Protein AF-0000000080536210 (afdb_homodimer)

Nearest PDB structures (foldseek):
  3mf4-assembly1_A  TM=8.953E-01  e=9.677E-24  Aeromonas salmonicida subsp. salmonicida A449
  3luf-assembly1_A  TM=8.916E-01  e=1.320E-22  Aeromonas salmonicida subsp. salmonicida A449
  3ign-assembly1_A  TM=9.455E-01  e=7.571E-16  Marinobacter nauticus VT8
  7e6g-assembly1_B  TM=8.130E-01  e=1.114E-16  Pseudomonas aeruginosa
  5xge-assembly1_A  TM=9.185E-01  e=2.036E-12  Pseudomonas aeruginosa PAO1

Structure (mmCIF, N/CA/C/O backbone):
data_AF-0000000080536210-model_v1
#
loop_
_entity.id
_entity.type
_entity.pdbx_description
1 polymer 'diguanylate cyclase'
#
loop_
_atom_site.group_PDB
_atom_site.id
_atom_site.type_symbol
_atom_site.label_atom_id
_atom_site.label_alt_id
_atom_site.label_comp_id
_atom_site.label_asym_id
_atom_site.label_entity_id
_atom_site.label_seq_id
_atom_site.pdbx_PDB_ins_code
_atom_site.Cartn_x
_atom_site.Cartn_y
_atom_site.Cartn_z
_atom_site.occupancy
_atom_site.B_iso_or_equiv
_atom_site.auth_seq_id
_atom_site.auth_comp_id
_atom_site.auth_asym_id
_atom_site.auth_atom_id
_atom_site.pdbx_PDB_model_num
ATOM 1 N N . MET A 1 1 ? 12.18 1.247 7.094 1 30.75 1 MET A N 1
ATOM 2 C CA . MET A 1 1 ? 11.32 1.244 5.918 1 30.75 1 MET A CA 1
ATOM 3 C C . MET A 1 1 ? 11.711 0.126 4.957 1 30.75 1 MET A C 1
ATOM 5 O O . MET A 1 1 ? 12.891 -0.049 4.648 1 30.75 1 MET A O 1
ATOM 9 N N . PRO A 1 2 ? 10.875 -0.804 4.914 1 36.28 2 PRO A N 1
ATOM 10 C CA . PRO A 1 2 ? 11.367 -1.884 4.055 1 36.28 2 PRO A CA 1
ATOM 11 C C . PRO A 1 2 ? 11.836 -1.384 2.689 1 36.28 2 PRO A C 1
ATOM 13 O O . PRO A 1 2 ? 11.328 -0.382 2.184 1 36.28 2 PRO A O 1
ATOM 16 N N . VAL A 1 3 ? 13.094 -1.712 2.439 1 38.78 3 VAL A N 1
ATOM 17 C CA . VAL A 1 3 ? 13.633 -1.438 1.111 1 38.78 3 VAL A CA 1
ATOM 18 C C . VAL A 1 3 ? 12.789 -2.146 0.056 1 38.78 3 VAL A C 1
ATOM 20 O O . VAL A 1 3 ? 12.625 -3.369 0.098 1 38.78 3 VAL A O 1
ATOM 23 N N . LEU A 1 4 ? 11.867 -1.455 -0.475 1 41.88 4 LEU A N 1
ATOM 24 C CA . LEU A 1 4 ? 11.102 -2.014 -1.585 1 41.88 4 LEU A CA 1
ATOM 25 C C . LEU A 1 4 ? 12.031 -2.521 -2.684 1 41.88 4 LEU A C 1
ATOM 27 O O . LEU A 1 4 ? 13.016 -1.861 -3.021 1 41.88 4 LEU A O 1
ATOM 31 N N . PRO A 1 5 ? 11.93 -3.729 -2.92 1 39.69 5 PRO A N 1
ATOM 32 C CA . PRO A 1 5 ? 12.773 -4.199 -4.02 1 39.69 5 PRO A CA 1
ATOM 33 C C . PRO A 1 5 ? 12.594 -3.383 -5.297 1 39.69 5 PRO A C 1
ATOM 35 O O . PRO A 1 5 ? 11.523 -2.814 -5.523 1 39.69 5 PRO A O 1
ATOM 38 N N . GLN A 1 6 ? 13.703 -3.045 -5.867 1 34.53 6 GLN A N 1
ATOM 39 C CA . GLN A 1 6 ? 13.789 -2.279 -7.105 1 34.53 6 GLN A CA 1
ATOM 40 C C . GLN A 1 6 ? 13.094 -3.006 -8.25 1 34.53 6 GLN A C 1
ATOM 42 O O . GLN A 1 6 ? 13.43 -4.148 -8.57 1 34.53 6 GLN A O 1
ATOM 47 N N . ALA A 1 7 ? 11.836 -2.729 -8.492 1 37.06 7 ALA A N 1
ATOM 48 C CA . ALA A 1 7 ? 11.25 -3.197 -9.742 1 37.06 7 ALA A CA 1
ATOM 49 C C . ALA A 1 7 ? 12.102 -2.783 -10.938 1 37.06 7 ALA A C 1
ATOM 51 O O . ALA A 1 7 ? 12.469 -1.615 -11.07 1 37.06 7 ALA A O 1
ATOM 52 N N . ALA A 1 8 ? 12.602 -3.746 -11.711 1 32.53 8 ALA A N 1
ATOM 53 C CA . ALA A 1 8 ? 13.344 -3.51 -12.945 1 32.53 8 ALA A CA 1
ATOM 54 C C . ALA A 1 8 ? 12.469 -2.828 -13.992 1 32.53 8 ALA A C 1
ATOM 56 O O . ALA A 1 8 ? 11.539 -3.439 -14.531 1 32.53 8 ALA A O 1
ATOM 57 N N . VAL A 1 9 ? 12.133 -1.512 -13.953 1 31.86 9 VAL A N 1
ATOM 58 C CA . VAL A 1 9 ? 11.43 -0.901 -15.078 1 31.86 9 VAL A CA 1
ATOM 59 C C . VAL A 1 9 ? 12.328 -0.886 -16.312 1 31.86 9 VAL A C 1
ATOM 61 O O . VAL A 1 9 ? 13.453 -0.379 -16.266 1 31.86 9 VAL A O 1
ATOM 64 N N . ASP A 1 10 ? 12.078 -1.652 -17.281 1 32.47 10 ASP A N 1
ATOM 65 C CA . ASP A 1 10 ? 12.742 -1.778 -18.578 1 32.47 10 ASP A CA 1
ATOM 66 C C . ASP A 1 10 ? 12.633 -0.483 -19.375 1 32.47 10 ASP A C 1
ATOM 68 O O . ASP A 1 10 ? 12.734 -0.497 -20.609 1 32.47 10 ASP A O 1
ATOM 72 N N . GLY A 1 11 ? 12.078 0.669 -18.953 1 33.56 11 GLY A N 1
ATOM 73 C CA . GLY A 1 11 ? 11.898 1.604 -20.047 1 33.56 11 GLY A CA 1
ATOM 74 C C . GLY A 1 11 ? 13.172 1.875 -20.828 1 33.56 11 GLY A C 1
ATOM 75 O O . GLY A 1 11 ? 14.266 1.519 -20.375 1 33.56 11 GLY A O 1
ATOM 76 N N . ASP A 1 12 ? 13.086 2.621 -22.094 1 37.47 12 ASP A N 1
ATOM 77 C CA . ASP A 1 12 ? 14.047 3.104 -23.094 1 37.47 12 ASP A CA 1
ATOM 78 C C . ASP A 1 12 ? 15.297 3.662 -22.406 1 37.47 12 ASP A C 1
ATOM 80 O O . ASP A 1 12 ? 15.219 4.215 -21.312 1 37.47 12 ASP A O 1
ATOM 84 N N . LEU A 1 13 ? 16.531 3.379 -23 1 39.75 13 LEU A N 1
ATOM 85 C CA . LEU A 1 13 ? 17.953 3.668 -22.797 1 39.75 13 LEU A CA 1
ATOM 86 C C . LEU A 1 13 ? 18.172 5.16 -22.562 1 39.75 13 LEU A C 1
ATOM 88 O O . LEU A 1 13 ? 18.469 5.895 -23.5 1 39.75 13 LEU A O 1
ATOM 92 N N . ALA A 1 14 ? 17.312 5.984 -22.141 1 43.41 14 ALA A N 1
ATOM 93 C CA . ALA A 1 14 ? 17.828 7.305 -21.781 1 43.41 14 ALA A CA 1
ATOM 94 C C . ALA A 1 14 ? 19.172 7.195 -21.047 1 43.41 14 ALA A C 1
ATOM 96 O O . ALA A 1 14 ? 19.484 6.141 -20.5 1 43.41 14 ALA A O 1
ATOM 97 N N . ASP A 1 15 ? 20.078 8.109 -21.375 1 54.59 15 ASP A N 1
ATOM 98 C CA . ASP A 1 15 ? 21.391 8.242 -20.734 1 54.59 15 ASP A CA 1
ATOM 99 C C . ASP A 1 15 ? 21.312 7.934 -19.25 1 54.59 15 ASP A C 1
ATOM 101 O O . ASP A 1 15 ? 20.422 8.414 -18.547 1 54.59 15 ASP A O 1
ATOM 105 N N . PRO A 1 16 ? 21.875 6.836 -18.938 1 69.19 16 PRO A N 1
ATOM 106 C CA . PRO A 1 16 ? 21.859 6.43 -17.531 1 69.19 16 PRO A CA 1
ATOM 107 C C . PRO A 1 16 ? 22.094 7.598 -16.578 1 69.19 16 PRO A C 1
ATOM 109 O O . PRO A 1 16 ? 22.969 8.438 -16.828 1 69.19 16 PRO A O 1
ATOM 112 N N . LEU A 1 17 ? 21.156 8 -15.805 1 78.31 17 LEU A N 1
ATOM 113 C CA . LEU A 1 17 ? 21.297 9.039 -14.789 1 78.31 17 LEU A CA 1
ATOM 114 C C . LEU A 1 17 ? 22.562 8.828 -13.969 1 78.31 17 LEU A C 1
ATOM 116 O O . LEU A 1 17 ? 22.984 7.691 -13.75 1 78.31 17 LEU A O 1
ATOM 120 N N . PRO A 1 18 ? 23.297 10.023 -13.75 1 84.62 18 PRO A N 1
ATOM 121 C CA . PRO A 1 18 ? 24.469 9.891 -12.875 1 84.62 18 PRO A CA 1
ATOM 122 C C . PRO A 1 18 ? 24.156 9.109 -11.602 1 84.62 18 PRO A C 1
ATOM 124 O O . PRO A 1 18 ? 23.078 9.258 -11.023 1 84.62 18 PRO A O 1
ATOM 127 N N . GLN A 1 19 ? 25.078 8.266 -11.211 1 87.88 19 GLN A N 1
ATOM 128 C CA . GLN A 1 19 ? 24.781 7.359 -10.109 1 87.88 19 GLN A CA 1
ATOM 129 C C . GLN A 1 19 ? 25.828 7.484 -9 1 87.88 19 GLN A C 1
ATOM 131 O O . GLN A 1 19 ? 25.688 6.879 -7.938 1 87.88 19 GLN A O 1
ATOM 136 N N . ARG A 1 20 ? 26.797 8.391 -9.156 1 92.88 20 ARG A N 1
ATOM 137 C CA . ARG A 1 20 ? 27.906 8.414 -8.211 1 92.88 20 ARG A CA 1
ATOM 138 C C . ARG A 1 20 ? 27.625 9.352 -7.043 1 92.88 20 ARG A C 1
ATOM 140 O O . ARG A 1 20 ? 27.062 10.438 -7.234 1 92.88 20 ARG A O 1
ATOM 147 N N . ILE A 1 21 ? 28.094 8.945 -5.844 1 95.94 21 ILE A N 1
ATOM 148 C CA . ILE A 1 21 ? 27.922 9.711 -4.617 1 95.94 21 ILE A CA 1
ATOM 149 C C . ILE A 1 21 ? 29.281 10.07 -4.035 1 95.94 21 ILE A C 1
ATOM 151 O O . ILE A 1 21 ? 30.156 9.211 -3.93 1 95.94 21 ILE A O 1
ATOM 155 N N . LEU A 1 22 ? 29.5 11.312 -3.762 1 96.25 22 LEU A N 1
ATOM 156 C CA . LEU A 1 22 ? 30.719 11.758 -3.115 1 96.25 22 LEU A CA 1
ATOM 157 C C . LEU A 1 22 ? 30.531 11.906 -1.61 1 96.25 22 LEU A C 1
ATOM 159 O O . LEU A 1 22 ? 29.656 12.656 -1.164 1 96.25 22 LEU A O 1
ATOM 163 N N . LEU A 1 23 ? 31.219 11.117 -0.875 1 96.69 23 LEU A N 1
ATOM 164 C CA . LEU A 1 23 ? 31.188 11.18 0.583 1 96.69 23 LEU A CA 1
ATOM 165 C C . LEU A 1 23 ? 32.469 11.844 1.12 1 96.69 23 LEU A C 1
ATOM 167 O O . LEU A 1 23 ? 33.562 11.297 0.994 1 96.69 23 LEU A O 1
ATOM 171 N N . VAL A 1 24 ? 32.25 13.055 1.719 1 95.31 24 VAL A N 1
ATOM 172 C CA . VAL A 1 24 ? 33.406 13.844 2.191 1 95.31 24 VAL A CA 1
ATOM 173 C C . VAL A 1 24 ? 33.375 13.922 3.717 1 95.31 24 VAL A C 1
ATOM 175 O O . VAL A 1 24 ? 32.594 14.695 4.289 1 95.31 24 VAL A O 1
ATOM 178 N N . GLU A 1 25 ? 34.188 13.203 4.328 1 91.25 25 GLU A N 1
ATOM 179 C CA . GLU A 1 25 ? 34.219 13.102 5.785 1 91.25 25 GLU A CA 1
ATOM 180 C C . GLU A 1 25 ? 35.562 12.562 6.273 1 91.25 25 GLU A C 1
ATOM 182 O O . GLU A 1 25 ? 36.219 11.773 5.582 1 91.25 25 GLU A O 1
ATOM 187 N N . ASN A 1 26 ? 35.906 13 7.496 1 86.75 26 ASN A N 1
ATOM 188 C CA . ASN A 1 26 ? 37.219 12.664 8.016 1 86.75 26 ASN A CA 1
ATOM 189 C C . ASN A 1 26 ? 37.219 11.344 8.766 1 86.75 26 ASN A C 1
ATOM 191 O O . ASN A 1 26 ? 38.25 10.688 8.898 1 86.75 26 ASN A O 1
ATOM 195 N N . SER A 1 27 ? 36.125 10.961 9.289 1 87.38 27 SER A N 1
ATOM 196 C CA . SER A 1 27 ? 36.062 9.734 10.086 1 87.38 27 SER A CA 1
ATOM 197 C C . SER A 1 27 ? 36.062 8.5 9.188 1 87.38 27 SER A C 1
ATOM 199 O O . SER A 1 27 ? 35.031 8.219 8.531 1 87.38 27 SER A O 1
ATOM 201 N N . ARG A 1 28 ? 37.125 7.738 9.211 1 89.12 28 ARG A N 1
ATOM 202 C CA . ARG A 1 28 ? 37.219 6.539 8.391 1 89.12 28 ARG A CA 1
ATOM 203 C C . ARG A 1 28 ? 36.188 5.5 8.789 1 89.12 28 ARG A C 1
ATOM 205 O O . ARG A 1 28 ? 35.625 4.82 7.93 1 89.12 28 ARG A O 1
ATOM 212 N N . ALA A 1 29 ? 35.969 5.484 10.062 1 90.06 29 ALA A N 1
ATOM 213 C CA . ALA A 1 29 ? 35 4.52 10.547 1 90.06 29 ALA A CA 1
ATOM 214 C C . ALA A 1 29 ? 33.594 4.832 10 1 90.06 29 ALA A C 1
ATOM 216 O O . ALA A 1 29 ? 32.906 3.938 9.508 1 90.06 29 ALA A O 1
ATOM 217 N N . PHE A 1 30 ? 33.281 6.078 10.039 1 91.94 30 PHE A N 1
ATOM 218 C CA . PHE A 1 30 ? 31.969 6.496 9.578 1 91.94 30 PHE A CA 1
ATOM 219 C C . PHE A 1 30 ? 31.844 6.32 8.07 1 91.94 30 PHE A C 1
ATOM 221 O O . PHE A 1 30 ? 30.844 5.789 7.586 1 91.94 30 PHE A O 1
ATOM 228 N N . THR A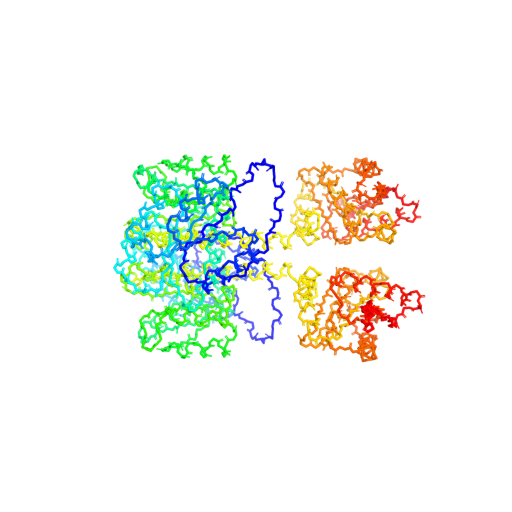 1 31 ? 32.875 6.73 7.309 1 93.38 31 THR A N 1
ATOM 229 C CA . THR A 1 31 ? 32.812 6.66 5.855 1 93.38 31 THR A CA 1
ATOM 230 C C . THR A 1 31 ? 32.75 5.211 5.383 1 93.38 31 THR A C 1
ATOM 232 O O . THR A 1 31 ? 32.031 4.887 4.434 1 93.38 31 THR A O 1
ATOM 235 N N . GLY A 1 32 ? 33.438 4.406 6.016 1 94.5 32 GLY A N 1
ATOM 236 C CA . GLY A 1 32 ? 33.406 2.994 5.668 1 94.5 32 GLY A CA 1
ATOM 237 C C . GLY A 1 32 ? 32.031 2.371 5.883 1 94.5 32 GLY A C 1
ATOM 238 O O . GLY A 1 32 ? 31.516 1.677 5.004 1 94.5 32 GLY A O 1
ATOM 239 N N . MET A 1 33 ? 31.5 2.666 7.035 1 93.94 33 MET A N 1
ATOM 240 C CA . MET A 1 33 ? 30.203 2.121 7.387 1 93.94 33 MET A CA 1
ATOM 241 C C . MET A 1 33 ? 29.125 2.609 6.418 1 93.94 33 MET A C 1
ATOM 243 O O . MET A 1 33 ? 28.312 1.818 5.926 1 93.94 33 MET A O 1
ATOM 247 N N . LEU A 1 34 ? 29.141 3.881 6.148 1 94.75 34 LEU A N 1
ATOM 248 C CA . LEU A 1 34 ? 28.125 4.473 5.293 1 94.75 34 LEU A CA 1
ATOM 249 C C . LEU A 1 34 ? 28.281 3.996 3.852 1 94.75 34 LEU A C 1
ATOM 251 O O . LEU A 1 34 ? 27.281 3.672 3.189 1 94.75 34 LEU A O 1
ATOM 255 N N . ARG A 1 35 ? 29.5 3.922 3.357 1 96.12 35 ARG A N 1
ATOM 256 C CA . ARG A 1 35 ? 29.75 3.412 2.014 1 96.12 35 ARG A CA 1
ATOM 257 C C . ARG A 1 35 ? 29.234 1.984 1.862 1 96.12 35 ARG A C 1
ATOM 259 O O . ARG A 1 35 ? 28.516 1.674 0.904 1 96.12 35 ARG A O 1
ATOM 266 N N . GLU A 1 36 ? 29.547 1.181 2.771 1 95.5 36 GLU A N 1
ATOM 267 C CA . GLU A 1 36 ? 29.125 -0.216 2.723 1 95.5 36 GLU A CA 1
ATOM 268 C C . GLU A 1 36 ? 27.609 -0.333 2.725 1 95.5 36 GLU A C 1
ATOM 270 O O . GLU A 1 36 ? 27.047 -1.103 1.947 1 95.5 36 GLU A O 1
ATOM 275 N N . ALA A 1 37 ? 27 0.448 3.574 1 94.12 37 ALA A N 1
ATOM 276 C CA . ALA A 1 37 ? 25.547 0.406 3.682 1 94.12 37 ALA A CA 1
ATOM 277 C C . ALA A 1 37 ? 24.891 0.831 2.373 1 94.12 37 ALA A C 1
ATOM 279 O O . ALA A 1 37 ? 23.984 0.16 1.883 1 94.12 37 ALA A O 1
ATOM 280 N N . ILE A 1 38 ? 25.391 1.858 1.751 1 95.44 38 ILE A N 1
ATOM 281 C CA . ILE A 1 38 ? 24.797 2.4 0.53 1 95.44 38 ILE A CA 1
ATOM 282 C C . ILE A 1 38 ? 25.062 1.446 -0.633 1 95.44 38 ILE A C 1
ATOM 284 O O . ILE A 1 38 ? 24.141 1.113 -1.386 1 95.44 38 ILE A O 1
ATOM 288 N N . GLU A 1 39 ? 26.25 0.958 -0.745 1 94.44 39 GLU A N 1
ATOM 289 C CA . GLU A 1 39 ? 26.594 0.089 -1.864 1 94.44 39 GLU A CA 1
ATOM 290 C C . GLU A 1 39 ? 25.891 -1.261 -1.758 1 94.44 39 GLU A C 1
ATOM 292 O O . GLU A 1 39 ? 25.453 -1.82 -2.766 1 94.44 39 GLU A O 1
ATOM 297 N N . GLN A 1 40 ? 25.781 -1.729 -0.633 1 90.12 40 GLN A N 1
ATOM 298 C CA . GLN A 1 40 ? 25.141 -3.027 -0.439 1 90.12 40 GLN A CA 1
ATOM 299 C C . GLN A 1 40 ? 23.641 -2.938 -0.654 1 90.12 40 GLN A C 1
ATOM 301 O O . GLN A 1 40 ? 23.047 -3.795 -1.314 1 90.12 40 GLN A O 1
ATOM 306 N N . ARG A 1 41 ? 23.062 -1.912 -0.187 1 89.19 41 ARG A N 1
ATOM 307 C CA . ARG A 1 41 ? 21.594 -1.837 -0.182 1 89.19 41 ARG A CA 1
ATOM 308 C C . ARG A 1 41 ? 21.078 -1.173 -1.453 1 89.19 41 ARG A C 1
ATOM 310 O O . ARG A 1 41 ? 19.984 -1.485 -1.92 1 89.19 41 ARG A O 1
ATOM 317 N N . LEU A 1 42 ? 21.781 -0.269 -2.002 1 92.12 42 LEU A N 1
ATOM 318 C CA . LEU A 1 42 ? 21.281 0.524 -3.113 1 92.12 42 LEU A CA 1
ATOM 319 C C . LEU A 1 42 ? 22.062 0.248 -4.387 1 92.12 42 LEU A C 1
ATOM 321 O O . LEU A 1 42 ? 21.672 0.675 -5.477 1 92.12 42 LEU A O 1
ATOM 325 N N . GLU A 1 43 ? 23.188 -0.396 -4.25 1 91.31 43 GLU A N 1
ATOM 326 C CA . GLU A 1 43 ? 24.047 -0.683 -5.395 1 91.31 43 GLU A CA 1
ATOM 327 C C . GLU A 1 43 ? 24.469 0.6 -6.105 1 91.31 43 GLU A C 1
ATOM 329 O O . GLU A 1 43 ? 24.438 0.666 -7.34 1 91.31 43 GLU A O 1
ATOM 334 N N . LEU A 1 44 ? 24.719 1.639 -5.379 1 93.06 44 LEU A N 1
ATOM 335 C CA . LEU A 1 44 ? 25.234 2.9 -5.891 1 93.06 44 LEU A CA 1
ATOM 336 C C . LEU A 1 44 ? 26.688 3.092 -5.484 1 93.06 44 LEU A C 1
ATOM 338 O O . LEU A 1 44 ? 27.062 2.836 -4.336 1 93.06 44 LEU A O 1
ATOM 342 N N . PRO A 1 45 ? 27.453 3.475 -6.434 1 94 45 PRO A N 1
ATOM 343 C CA . PRO A 1 45 ? 28.859 3.658 -6.098 1 94 45 PRO A CA 1
ATOM 344 C C . PRO A 1 45 ? 29.109 4.879 -5.211 1 94 45 PRO A C 1
ATOM 346 O O . PRO A 1 45 ? 28.547 5.949 -5.457 1 94 45 PRO A O 1
ATOM 349 N N . VAL A 1 46 ? 29.953 4.727 -4.176 1 96.44 46 VAL A N 1
ATOM 350 C CA . VAL A 1 46 ? 30.312 5.805 -3.262 1 96.44 46 VAL A CA 1
ATOM 351 C C . VAL A 1 46 ? 31.812 6.051 -3.316 1 96.44 46 VAL A C 1
ATOM 353 O O . VAL A 1 46 ? 32.625 5.125 -3.133 1 96.44 46 VAL A O 1
ATOM 356 N N . VAL A 1 47 ? 32.156 7.273 -3.643 1 95.88 47 VAL A N 1
ATOM 357 C CA . VAL A 1 47 ? 33.562 7.676 -3.643 1 95.88 47 VAL A CA 1
ATOM 358 C C . VAL A 1 47 ? 33.875 8.523 -2.41 1 95.88 47 VAL A C 1
ATOM 360 O O . VAL A 1 47 ? 33.125 9.453 -2.096 1 95.88 47 VAL A O 1
ATOM 363 N N . ILE A 1 48 ? 34.938 8.227 -1.782 1 96.25 48 ILE A N 1
ATOM 364 C CA . ILE A 1 48 ? 35.219 8.875 -0.51 1 96.25 48 ILE A CA 1
ATOM 365 C C . ILE A 1 48 ? 36.344 9.898 -0.702 1 96.25 48 ILE A C 1
ATOM 367 O O . ILE A 1 48 ? 37.312 9.633 -1.411 1 96.25 48 ILE A O 1
ATOM 371 N N . ALA A 1 49 ? 36.156 11.039 -0.123 1 95.31 49 ALA A N 1
ATOM 372 C CA . ALA A 1 49 ? 37.188 12.047 0.039 1 95.31 49 ALA A CA 1
ATOM 373 C C . ALA A 1 49 ? 37.312 12.484 1.497 1 95.31 49 ALA A C 1
ATOM 375 O O . ALA A 1 49 ? 36.312 12.508 2.23 1 95.31 49 ALA A O 1
ATOM 376 N N . SER A 1 50 ? 38.5 12.852 1.91 1 92.5 50 SER A N 1
ATOM 377 C CA . SER A 1 50 ? 38.688 13.234 3.303 1 92.5 50 SER A CA 1
ATOM 378 C C . SER A 1 50 ? 38.875 14.742 3.443 1 92.5 50 SER A C 1
ATOM 380 O O . SER A 1 50 ? 38.781 15.289 4.547 1 92.5 50 SER A O 1
ATOM 382 N N . THR A 1 51 ? 39.219 15.367 2.291 1 92.25 51 THR A N 1
ATOM 383 C CA . THR A 1 51 ? 39.438 16.812 2.301 1 92.25 51 THR A CA 1
ATOM 384 C C . THR A 1 51 ? 38.719 17.484 1.147 1 92.25 51 THR A C 1
ATOM 386 O O . THR A 1 51 ? 38.25 16.812 0.214 1 92.25 51 THR A O 1
ATOM 389 N N . LEU A 1 52 ? 38.562 18.797 1.253 1 92.81 52 LEU A N 1
ATOM 390 C CA . LEU A 1 52 ? 37.938 19.562 0.175 1 92.81 52 LEU A CA 1
ATOM 391 C C . LEU A 1 52 ? 38.781 19.5 -1.09 1 92.81 52 LEU A C 1
ATOM 393 O O . LEU A 1 52 ? 38.25 19.469 -2.201 1 92.81 52 LEU A O 1
ATOM 397 N N . ALA A 1 53 ? 40.062 19.531 -0.838 1 93.31 53 ALA A N 1
ATOM 398 C CA . ALA A 1 53 ? 40.969 19.453 -1.969 1 93.31 53 ALA A CA 1
ATOM 399 C C . ALA A 1 53 ? 40.812 18.156 -2.742 1 93.31 53 ALA A C 1
ATOM 401 O O . ALA A 1 53 ? 40.781 18.156 -3.977 1 93.31 53 ALA A O 1
ATOM 402 N N . GLU A 1 54 ? 40.688 17.141 -2.059 1 94 54 GLU A N 1
ATOM 403 C CA . GLU A 1 54 ? 40.438 15.844 -2.691 1 94 54 GLU A CA 1
ATOM 404 C C . GLU A 1 54 ? 39.094 15.812 -3.418 1 94 54 GLU A C 1
ATOM 406 O O . GLU A 1 54 ? 39 15.281 -4.52 1 94 54 GLU A O 1
ATOM 411 N N . ALA A 1 55 ? 38.094 16.344 -2.719 1 94.31 55 ALA A N 1
ATOM 412 C CA . ALA A 1 55 ? 36.781 16.422 -3.33 1 94.31 55 ALA A CA 1
ATOM 413 C C . ALA A 1 55 ? 36.812 17.219 -4.633 1 94.31 55 ALA A C 1
ATOM 415 O O . ALA A 1 55 ? 36.219 16.828 -5.629 1 94.31 55 ALA A O 1
ATOM 416 N N . ASP A 1 56 ? 37.594 18.281 -4.559 1 93.62 56 ASP A N 1
ATOM 417 C CA . ASP A 1 56 ? 37.719 19.125 -5.742 1 93.62 56 ASP A CA 1
ATOM 418 C C . ASP A 1 56 ? 38.344 18.359 -6.902 1 93.62 56 ASP A C 1
ATOM 420 O O . ASP A 1 56 ? 37.906 18.484 -8.047 1 93.62 56 ASP A O 1
ATOM 424 N N . ARG A 1 57 ? 39.344 17.625 -6.652 1 93.88 57 ARG A N 1
ATOM 425 C CA . ARG A 1 57 ? 40 16.812 -7.664 1 93.88 57 ARG A CA 1
ATOM 426 C C . ARG A 1 57 ? 39.062 15.789 -8.266 1 93.88 57 ARG A C 1
ATOM 428 O O . ARG A 1 57 ? 38.969 15.641 -9.484 1 93.88 57 ARG A O 1
ATOM 435 N N . LEU A 1 58 ? 38.375 15.109 -7.453 1 93.44 58 LEU A N 1
ATOM 436 C CA . LEU A 1 58 ? 37.438 14.07 -7.895 1 93.44 58 LEU A CA 1
ATOM 437 C C . LEU A 1 58 ? 36.312 14.664 -8.742 1 93.44 58 LEU A C 1
ATOM 439 O O . LEU A 1 58 ? 35.969 14.102 -9.781 1 93.44 58 LEU A O 1
ATOM 443 N N . LEU A 1 59 ? 35.781 15.773 -8.305 1 92.31 59 LEU A N 1
ATOM 444 C CA . LEU A 1 59 ? 34.688 16.406 -9.008 1 92.31 59 LEU A CA 1
ATOM 445 C C . LEU A 1 59 ? 35.125 16.938 -10.367 1 92.31 59 LEU A C 1
ATOM 447 O O . LEU A 1 59 ? 34.344 16.969 -11.312 1 92.31 59 LEU A O 1
ATOM 451 N N . SER A 1 60 ? 36.344 17.391 -10.406 1 90 60 SER A N 1
ATOM 452 C CA . SER A 1 60 ? 36.875 17.938 -11.641 1 90 60 SER A CA 1
ATOM 453 C C . SER A 1 60 ? 37.094 16.859 -12.688 1 90 60 SER A C 1
ATOM 455 O O . SER A 1 60 ? 37.125 17.141 -13.891 1 90 60 SER A O 1
ATOM 457 N N . GLU A 1 61 ? 37.375 15.633 -12.281 1 87.19 61 GLU A N 1
ATOM 458 C CA . GLU A 1 61 ? 37.562 14.516 -13.195 1 87.19 61 GLU A CA 1
ATOM 459 C C . GLU A 1 61 ? 36.25 14.117 -13.867 1 87.19 61 GLU A C 1
ATOM 461 O O . GLU A 1 61 ? 36.25 13.375 -14.852 1 87.19 61 GLU A O 1
ATOM 466 N N . GLY A 1 62 ? 35.281 14.609 -13.492 1 77.62 62 GLY A N 1
ATOM 467 C CA . GLY A 1 62 ? 33.969 14.266 -14.062 1 77.62 62 GLY A CA 1
ATOM 468 C C . GLY A 1 62 ? 33.469 12.914 -13.609 1 77.62 62 GLY A C 1
ATOM 469 O O . GLY A 1 62 ? 34.062 12.273 -12.742 1 77.62 62 GLY A O 1
ATOM 470 N N . GLY A 1 63 ? 32.25 12.352 -13.969 1 73.75 63 GLY A N 1
ATOM 471 C CA . GLY A 1 63 ? 31.859 10.984 -13.672 1 73.75 63 GLY A CA 1
ATOM 472 C C . GLY A 1 63 ? 30.391 10.852 -13.312 1 73.75 63 GLY A C 1
ATOM 473 O O . GLY A 1 63 ? 29.938 9.789 -12.891 1 73.75 63 GLY A O 1
ATOM 474 N N . GLY A 1 64 ? 29.656 11.914 -13.5 1 85.19 64 GLY A N 1
ATOM 475 C CA . GLY A 1 64 ? 28.219 11.719 -13.336 1 85.19 64 GLY A CA 1
ATOM 476 C C . GLY A 1 64 ? 27.781 11.703 -11.875 1 85.19 64 GLY A C 1
ATOM 477 O O . GLY A 1 64 ? 27.141 10.75 -11.43 1 85.19 64 GLY A O 1
ATOM 478 N N . TRP A 1 65 ? 28.062 12.773 -11.133 1 89.94 65 TRP A N 1
ATOM 479 C CA . TRP A 1 65 ? 27.734 12.891 -9.719 1 89.94 65 TRP A CA 1
ATOM 480 C C . TRP A 1 65 ? 26.281 13.32 -9.531 1 89.94 65 TRP A C 1
ATOM 482 O O . TRP A 1 65 ? 25.781 14.203 -10.234 1 89.94 65 TRP A O 1
ATOM 492 N N . PHE A 1 66 ? 25.594 12.633 -8.586 1 88.5 66 PHE A N 1
ATOM 493 C CA . PHE A 1 66 ? 24.25 13.172 -8.391 1 88.5 66 PHE A CA 1
ATOM 494 C C . PHE A 1 66 ? 24.062 13.68 -6.965 1 88.5 66 PHE A C 1
ATOM 496 O O . PHE A 1 66 ? 23.141 14.445 -6.684 1 88.5 66 PHE A O 1
ATOM 503 N N . LEU A 1 67 ? 25.047 13.258 -6.023 1 94.12 67 LEU A N 1
ATOM 504 C CA . LEU A 1 67 ? 24.812 13.656 -4.637 1 94.12 67 LEU A CA 1
ATOM 505 C C . LEU A 1 67 ? 26.125 13.758 -3.877 1 94.12 67 LEU A C 1
ATOM 507 O O . LEU A 1 67 ? 27.047 12.969 -4.113 1 94.12 67 LEU A O 1
ATOM 511 N N . VAL A 1 68 ? 26.188 14.703 -2.971 1 95.06 68 VAL A N 1
ATOM 512 C CA . VAL A 1 68 ? 27.328 14.852 -2.062 1 95.06 68 VAL A CA 1
ATOM 513 C C . VAL A 1 68 ? 26.859 14.703 -0.619 1 95.06 68 VAL A C 1
ATOM 515 O O . VAL A 1 68 ? 25.875 15.32 -0.211 1 95.06 68 VAL A O 1
ATOM 518 N N . LEU A 1 69 ? 27.469 13.844 0.126 1 95.5 69 LEU A N 1
ATOM 519 C CA . LEU A 1 69 ? 27.359 13.75 1.577 1 95.5 69 LEU A CA 1
ATOM 520 C C . LEU A 1 69 ? 28.609 14.273 2.254 1 95.5 69 LEU A C 1
ATOM 522 O O . LEU A 1 69 ? 29.703 13.727 2.057 1 95.5 69 LEU A O 1
ATOM 526 N N . THR A 1 70 ? 28.484 15.344 3.01 1 94.12 70 THR A N 1
ATOM 527 C CA . THR A 1 70 ? 29.703 15.953 3.5 1 94.12 70 THR A CA 1
ATOM 528 C C . THR A 1 70 ? 29.594 16.297 4.984 1 94.12 70 THR A C 1
ATOM 530 O O . THR A 1 70 ? 28.516 16.672 5.457 1 94.12 70 THR A O 1
ATOM 533 N N . GLY A 1 71 ? 30.656 16.109 5.621 1 90.75 71 GLY A N 1
ATOM 534 C CA . GLY A 1 71 ? 30.781 16.703 6.945 1 90.75 71 GLY A CA 1
ATOM 535 C C . GLY A 1 71 ? 30.953 18.219 6.914 1 90.75 71 GLY A C 1
ATOM 536 O O . GLY A 1 71 ? 31.203 18.797 5.855 1 90.75 71 GLY A O 1
ATOM 537 N N . LEU A 1 72 ? 30.797 18.844 8.094 1 86.69 72 LEU A N 1
ATOM 538 C CA . LEU A 1 72 ? 30.906 20.297 8.164 1 86.69 72 LEU A CA 1
ATOM 539 C C . LEU A 1 72 ? 32.312 20.719 8.562 1 86.69 72 LEU A C 1
ATOM 541 O O . LEU A 1 72 ? 32.75 21.844 8.281 1 86.69 72 LEU A O 1
ATOM 545 N N . VAL A 1 73 ? 32.906 19.875 9.281 1 84.62 73 VAL A N 1
ATOM 546 C CA . VAL A 1 73 ? 34.281 20.156 9.703 1 84.62 73 VAL A CA 1
ATOM 547 C C . VAL A 1 73 ? 35.25 19.141 9.086 1 84.62 73 VAL A C 1
ATOM 549 O O . VAL A 1 73 ? 35.188 17.953 9.422 1 84.62 73 VAL A O 1
ATOM 552 N N . LEU A 1 74 ? 36.062 19.688 8.25 1 88.25 74 LEU A N 1
ATOM 553 C CA . LEU A 1 74 ? 37.094 18.875 7.594 1 88.25 74 LEU A CA 1
ATOM 554 C C . LEU A 1 74 ? 38.469 19.391 7.926 1 88.25 74 LEU A C 1
ATOM 556 O O . LEU A 1 74 ? 38.625 20.438 8.555 1 88.25 74 LEU A O 1
ATOM 560 N N . ALA A 1 75 ? 39.5 18.594 7.609 1 83.94 75 ALA A N 1
ATOM 561 C CA . ALA A 1 75 ? 40.875 18.984 7.906 1 83.94 75 ALA A CA 1
ATOM 562 C C . ALA A 1 75 ? 41.219 20.297 7.23 1 83.94 75 ALA A C 1
ATOM 564 O O . ALA A 1 75 ? 42.031 21.078 7.766 1 83.94 75 ALA A O 1
ATOM 565 N N . ASP A 1 76 ? 40.719 20.578 6.047 1 87.5 76 ASP A N 1
ATOM 566 C CA . ASP A 1 76 ? 41.094 21.75 5.273 1 87.5 76 ASP A CA 1
ATOM 567 C C . ASP A 1 76 ? 39.906 22.688 5.059 1 87.5 76 ASP A C 1
ATOM 569 O O . ASP A 1 76 ? 39.875 23.469 4.113 1 87.5 76 ASP A O 1
ATOM 573 N N . GLY A 1 77 ? 38.875 22.547 5.828 1 81.06 77 GLY A N 1
ATOM 574 C CA . GLY A 1 77 ? 37.719 23.406 5.621 1 81.06 77 GLY A CA 1
ATOM 575 C C . GLY A 1 77 ? 36.812 23.484 6.832 1 81.06 77 GLY A C 1
ATOM 576 O O . GLY A 1 77 ? 36.562 22.484 7.508 1 81.06 77 GLY A O 1
ATOM 577 N N . ASP A 1 78 ? 36.438 24.766 7.09 1 83.12 78 ASP A N 1
ATOM 578 C CA . ASP A 1 78 ? 35.438 24.938 8.156 1 83.12 78 ASP A CA 1
ATOM 579 C C . ASP A 1 78 ? 34.031 24.906 7.598 1 83.12 78 ASP A C 1
ATOM 581 O O . ASP A 1 78 ? 33.812 24.688 6.398 1 83.12 78 ASP A O 1
ATOM 585 N N . ARG A 1 79 ? 33.094 25.078 8.445 1 79.94 79 ARG A N 1
ATOM 586 C CA . ARG A 1 79 ? 31.672 24.875 8.156 1 79.94 79 ARG A CA 1
ATOM 587 C C . ARG A 1 79 ? 31.25 25.688 6.945 1 79.94 79 ARG A C 1
ATOM 589 O O . ARG A 1 79 ? 30.688 25.156 5.988 1 79.94 79 ARG A O 1
ATOM 596 N N . ASP A 1 80 ? 31.562 26.938 6.941 1 82.06 80 ASP A N 1
ATOM 597 C CA . ASP A 1 80 ? 31.094 27.844 5.887 1 82.06 80 ASP A CA 1
ATOM 598 C C . ASP A 1 80 ? 31.797 27.531 4.562 1 82.06 80 ASP A C 1
ATOM 600 O O . ASP A 1 80 ? 31.172 27.547 3.504 1 82.06 80 ASP A O 1
ATOM 604 N N . ALA A 1 81 ? 33.031 27.203 4.699 1 86.38 81 ALA A N 1
ATOM 605 C CA . ALA A 1 81 ? 33.812 26.922 3.504 1 86.38 81 ALA A CA 1
ATOM 606 C C . ALA A 1 81 ? 33.312 25.656 2.811 1 86.38 81 ALA A C 1
ATOM 608 O O . ALA A 1 81 ? 33.25 25.594 1.58 1 86.38 81 ALA A O 1
ATOM 609 N N . VAL A 1 82 ? 33 24.703 3.564 1 88.25 82 VAL A N 1
ATOM 610 C CA . VAL A 1 82 ? 32.531 23.438 3.02 1 88.25 82 VAL A CA 1
ATOM 611 C C . VAL A 1 82 ? 31.219 23.609 2.295 1 88.25 82 VAL A C 1
ATOM 613 O O . VAL A 1 82 ? 31.047 23.172 1.153 1 88.25 82 VAL A O 1
ATOM 616 N N . VAL A 1 83 ? 30.234 24.25 2.91 1 86 83 VAL A N 1
ATOM 617 C CA . VAL A 1 83 ? 28.906 24.453 2.348 1 86 83 VAL A CA 1
ATOM 618 C C . VAL A 1 83 ? 29 25.281 1.072 1 86 83 VAL A C 1
ATOM 620 O O . VAL A 1 83 ? 28.422 24.938 0.048 1 86 83 VAL A O 1
ATOM 623 N N . GLU A 1 84 ? 29.828 26.344 1.166 1 87.88 84 GLU A N 1
ATOM 624 C CA . GLU A 1 84 ? 29.984 27.203 0.007 1 87.88 84 GLU A CA 1
ATOM 625 C C . GLU A 1 84 ? 30.625 26.453 -1.163 1 87.88 84 GLU A C 1
ATOM 627 O O . GLU A 1 84 ? 30.25 26.688 -2.318 1 87.88 84 GLU A O 1
ATOM 632 N N . PHE A 1 85 ? 31.531 25.609 -0.873 1 90.94 85 PHE A N 1
ATOM 633 C CA . PHE A 1 85 ? 32.25 24.844 -1.873 1 90.94 85 PHE A CA 1
ATOM 634 C C . PHE A 1 85 ? 31.297 24.016 -2.725 1 90.94 85 PHE A C 1
ATOM 636 O O . PHE A 1 85 ? 31.391 24.031 -3.955 1 90.94 85 PHE A O 1
ATOM 643 N N . PHE A 1 86 ? 30.359 23.406 -2.168 1 88.62 86 PHE A N 1
ATOM 644 C CA . PHE A 1 86 ? 29.484 22.484 -2.898 1 88.62 86 PHE A CA 1
ATOM 645 C C . PHE A 1 86 ? 28.312 23.234 -3.504 1 88.62 86 PHE A C 1
ATOM 647 O O . PHE A 1 86 ? 27.812 22.875 -4.57 1 88.62 86 PHE A O 1
ATOM 654 N N . LEU A 1 87 ? 27.828 24.234 -2.836 1 85.81 87 LEU A N 1
ATOM 655 C CA . LEU A 1 87 ? 26.734 25.031 -3.371 1 85.81 87 LEU A CA 1
ATOM 656 C C . LEU A 1 87 ? 27.125 25.703 -4.676 1 85.81 87 LEU A C 1
ATOM 658 O O . LEU A 1 87 ? 26.328 25.812 -5.602 1 85.81 87 LEU A O 1
ATOM 662 N N . LYS A 1 88 ? 28.406 26.109 -4.75 1 87.06 88 LYS A N 1
ATOM 663 C CA . LYS A 1 88 ? 28.922 26.766 -5.949 1 87.06 88 LYS A CA 1
ATOM 664 C C . LYS A 1 88 ? 28.906 25.812 -7.141 1 87.06 88 LYS A C 1
ATOM 666 O O . LYS A 1 88 ? 28.875 26.25 -8.289 1 87.06 88 LYS A O 1
ATOM 671 N N . ARG A 1 89 ? 28.875 24.625 -6.934 1 87.12 89 ARG A N 1
ATOM 672 C CA . ARG A 1 89 ? 28.953 23.609 -7.992 1 87.12 89 ARG A CA 1
ATOM 673 C C . ARG A 1 89 ? 27.562 23.062 -8.312 1 87.12 89 ARG A C 1
ATOM 675 O O . ARG A 1 89 ? 27.438 22.109 -9.086 1 87.12 89 ARG A O 1
ATOM 682 N N . ASP A 1 90 ? 26.562 23.562 -7.727 1 85.06 90 ASP A N 1
ATOM 683 C CA . ASP A 1 90 ? 25.156 23.203 -7.945 1 85.06 90 ASP A CA 1
ATOM 684 C C . ASP A 1 90 ? 24.938 21.703 -7.742 1 85.06 90 ASP A C 1
ATOM 686 O O . ASP A 1 90 ? 24.219 21.062 -8.516 1 85.06 90 ASP A O 1
ATOM 690 N N . LEU A 1 91 ? 25.641 21.125 -6.844 1 87.62 91 LEU A N 1
ATOM 691 C CA . LEU A 1 91 ? 25.469 19.719 -6.516 1 87.62 91 LEU A CA 1
ATOM 692 C C . LEU A 1 91 ? 24.562 19.562 -5.305 1 87.62 91 LEU A C 1
ATOM 694 O O . LEU A 1 91 ? 24.75 20.219 -4.277 1 87.62 91 LEU A O 1
ATOM 698 N N . PRO A 1 92 ? 23.547 18.703 -5.473 1 90.81 92 PRO A N 1
ATOM 699 C CA . PRO A 1 92 ? 22.75 18.406 -4.281 1 90.81 92 PRO A CA 1
ATOM 700 C C . PRO A 1 92 ? 23.594 17.922 -3.109 1 90.81 92 PRO A C 1
ATOM 702 O O . PRO A 1 92 ? 24.422 17.031 -3.273 1 90.81 92 PRO A O 1
ATOM 705 N N . THR A 1 93 ? 23.438 18.562 -1.967 1 93.12 93 THR A N 1
ATOM 706 C CA . THR A 1 93 ? 24.344 18.328 -0.856 1 93.12 93 THR A CA 1
ATOM 707 C C . THR A 1 93 ? 23.578 18.031 0.426 1 93.12 93 THR A C 1
ATOM 709 O O . THR A 1 93 ? 22.609 18.719 0.748 1 93.12 93 THR A O 1
ATOM 712 N N . VAL A 1 94 ? 23.953 16.984 1.103 1 93.5 94 VAL A N 1
ATOM 713 C CA . VAL A 1 94 ? 23.469 16.641 2.438 1 93.5 94 VAL A CA 1
ATOM 714 C C . VAL A 1 94 ? 24.609 16.781 3.445 1 93.5 94 VAL A C 1
ATOM 716 O O . VAL A 1 94 ? 25.719 16.281 3.215 1 93.5 94 VAL A O 1
ATOM 719 N N . VAL A 1 95 ? 24.328 17.422 4.5 1 92.19 95 VAL A N 1
ATOM 720 C CA . VAL A 1 95 ? 25.344 17.656 5.523 1 92.19 95 VAL A CA 1
ATOM 721 C C . VAL A 1 95 ? 25.203 16.609 6.625 1 92.19 95 VAL A C 1
ATOM 723 O O . VAL A 1 95 ? 24.094 16.359 7.113 1 92.19 95 VAL A O 1
ATOM 726 N N . VAL A 1 96 ? 26.266 15.977 6.93 1 91.31 96 VAL A N 1
ATOM 727 C CA . VAL A 1 96 ? 26.344 15.008 8.016 1 91.31 96 VAL A CA 1
ATOM 728 C C . VAL A 1 96 ? 27.266 15.516 9.109 1 91.31 96 VAL A C 1
ATOM 730 O O . VAL A 1 96 ? 28.469 15.68 8.891 1 91.31 96 VAL A O 1
ATOM 733 N N . SER A 1 97 ? 26.688 15.773 10.297 1 86.25 97 SER A N 1
ATOM 734 C CA . SER A 1 97 ? 27.484 16.406 11.344 1 86.25 97 SER A CA 1
ATOM 735 C C . SER A 1 97 ? 27.438 15.609 12.633 1 86.25 97 SER A C 1
ATOM 737 O O . SER A 1 97 ? 26.469 14.898 12.898 1 86.25 97 SER A O 1
ATOM 739 N N . GLY A 1 98 ? 28.516 15.672 13.398 1 80.44 98 GLY A N 1
ATOM 740 C CA . GLY A 1 98 ? 28.578 14.992 14.68 1 80.44 98 GLY A CA 1
ATOM 741 C C . GLY A 1 98 ? 28 15.812 15.82 1 80.44 98 GLY A C 1
ATOM 742 O O . GLY A 1 98 ? 27.828 15.305 16.922 1 80.44 98 GLY A O 1
ATOM 743 N N . VAL A 1 99 ? 27.797 17.078 15.672 1 76.56 99 VAL A N 1
ATOM 744 C CA . VAL A 1 99 ? 27.344 17.953 16.75 1 76.56 99 VAL A CA 1
ATOM 745 C C . VAL A 1 99 ? 25.969 18.531 16.391 1 76.56 99 VAL A C 1
ATOM 747 O O . VAL A 1 99 ? 25.703 18.844 15.234 1 76.56 99 VAL A O 1
ATOM 750 N N . TYR A 1 100 ? 25.125 18.375 17.406 1 72.56 100 TYR A N 1
ATOM 751 C CA . TYR A 1 100 ? 23.844 19.031 17.219 1 72.56 100 TYR A CA 1
ATOM 752 C C . TYR A 1 100 ? 23.906 20.5 17.656 1 72.56 100 TYR A C 1
ATOM 754 O O . TYR A 1 100 ? 24.109 20.797 18.828 1 72.56 100 TYR A O 1
ATOM 762 N N . ASP A 1 101 ? 24 21.406 16.719 1 78.88 101 ASP A N 1
ATOM 763 C CA . ASP A 1 101 ? 23.891 22.844 16.922 1 78.88 101 ASP A CA 1
ATOM 764 C C . ASP A 1 101 ? 22.703 23.422 16.156 1 78.88 101 ASP A C 1
ATOM 766 O O . ASP A 1 101 ? 22.75 23.531 14.938 1 78.88 101 ASP A O 1
ATOM 770 N N . GLU A 1 102 ? 21.688 23.75 16.969 1 78.94 102 GLU A N 1
ATOM 771 C CA . GLU A 1 102 ? 20.422 24.188 16.359 1 78.94 102 GLU A CA 1
ATOM 772 C C . GLU A 1 102 ? 20.641 25.422 15.484 1 78.94 102 GLU A C 1
ATOM 774 O O . GLU A 1 102 ? 20.047 25.531 14.414 1 78.94 102 GLU A O 1
ATOM 779 N N . ASP A 1 103 ? 21.453 26.281 15.969 1 82.31 103 ASP A N 1
ATOM 780 C CA . ASP A 1 103 ? 21.719 27.5 15.211 1 82.31 103 ASP A CA 1
ATOM 781 C C . ASP A 1 103 ? 22.453 27.188 13.906 1 82.31 103 ASP A C 1
ATOM 783 O O . ASP A 1 103 ? 22.109 27.734 12.852 1 82.31 103 ASP A O 1
ATOM 787 N N . LEU A 1 104 ? 23.359 26.344 14.055 1 79 104 LEU A N 1
ATOM 788 C CA . LEU A 1 104 ? 24.109 25.922 12.867 1 79 104 LEU A CA 1
ATOM 789 C C . LEU A 1 104 ? 23.188 25.203 11.883 1 79 104 LEU A C 1
ATOM 791 O O . LEU A 1 104 ? 23.234 25.484 10.68 1 79 104 LEU A O 1
ATOM 795 N N . ARG A 1 105 ? 22.422 24.344 12.344 1 82 105 ARG A N 1
ATOM 796 C CA . ARG A 1 105 ? 21.469 23.609 11.523 1 82 105 ARG A CA 1
ATOM 797 C C . ARG A 1 105 ? 20.531 24.547 10.773 1 82 105 ARG A C 1
ATOM 799 O O . ARG A 1 105 ? 20.359 24.422 9.562 1 82 105 ARG A O 1
ATOM 806 N N . LYS A 1 106 ? 20.016 25.469 11.477 1 82.75 106 LYS A N 1
ATOM 807 C CA . LYS A 1 106 ? 19.109 26.438 10.875 1 82.75 106 LYS A CA 1
ATOM 808 C C . LYS A 1 106 ? 19.797 27.219 9.766 1 82.75 106 LYS A C 1
ATOM 810 O O . LYS A 1 106 ? 19.234 27.406 8.688 1 82.75 106 LYS A O 1
ATOM 815 N N . ARG A 1 107 ? 21 27.609 10.055 1 81.75 107 ARG A N 1
ATOM 816 C CA . ARG A 1 107 ? 21.766 28.391 9.094 1 81.75 107 ARG A CA 1
ATOM 817 C C . ARG A 1 107 ? 22.078 27.578 7.836 1 81.75 107 ARG A C 1
ATOM 819 O O . ARG A 1 107 ? 21.922 28.078 6.719 1 81.75 107 ARG A O 1
ATOM 826 N N . VAL A 1 108 ? 22.438 26.375 8.047 1 82.44 108 VAL A N 1
ATOM 827 C CA . VAL A 1 108 ? 22.812 25.5 6.945 1 82.44 108 VAL A CA 1
ATOM 828 C C . VAL A 1 108 ? 21.578 25.172 6.102 1 82.44 108 VAL A C 1
ATOM 830 O O . VAL A 1 108 ? 21.625 25.203 4.871 1 82.44 108 VAL A O 1
ATOM 833 N N . LEU A 1 109 ? 20.484 24.984 6.773 1 82.06 109 LEU A N 1
ATOM 834 C CA . LEU A 1 109 ? 19.266 24.562 6.09 1 82.06 109 LEU A CA 1
ATOM 835 C C . LEU A 1 109 ? 18.625 25.734 5.352 1 82.06 109 LEU A C 1
ATOM 837 O O . LEU A 1 109 ? 17.75 25.531 4.5 1 82.06 109 LEU A O 1
ATOM 841 N N . GLN A 1 110 ? 19.031 26.844 5.668 1 81.06 110 GLN A N 1
ATOM 842 C CA . GLN A 1 110 ? 18.578 28.016 4.926 1 81.06 110 GLN A CA 1
ATOM 843 C C . GLN A 1 110 ? 19.281 28.125 3.574 1 81.06 110 GLN A C 1
ATOM 845 O O . GLN A 1 110 ? 18.828 28.844 2.688 1 81.06 110 GLN A O 1
ATOM 850 N N . GLN A 1 111 ? 20.359 27.406 3.514 1 82.62 111 GLN A N 1
ATOM 851 C CA . GLN A 1 111 ? 21.062 27.328 2.236 1 82.62 111 GLN A CA 1
ATOM 852 C C . GLN A 1 111 ? 20.531 26.188 1.383 1 82.62 111 GLN A C 1
ATOM 854 O O . GLN A 1 111 ? 19.562 25.516 1.763 1 82.62 111 GLN A O 1
ATOM 859 N N . GLN A 1 112 ? 21.031 26.125 0.229 1 84 112 GLN A N 1
ATOM 860 C CA . GLN A 1 112 ? 20.547 25.094 -0.681 1 84 112 GLN A CA 1
ATOM 861 C C . GLN A 1 112 ? 21.109 23.719 -0.304 1 84 112 GLN A C 1
ATOM 863 O O . GLN A 1 112 ? 21.734 23.062 -1.127 1 84 112 GLN A O 1
ATOM 868 N N . ILE A 1 113 ? 20.906 23.438 0.913 1 88.44 113 ILE A N 1
ATOM 869 C CA . ILE A 1 113 ? 21.25 22.125 1.461 1 88.44 113 ILE A CA 1
ATOM 870 C C . ILE A 1 113 ? 19.984 21.297 1.655 1 88.44 113 ILE A C 1
ATOM 872 O O . ILE A 1 113 ? 18.969 21.812 2.119 1 88.44 113 ILE A O 1
ATOM 876 N N . ILE A 1 114 ? 20.031 20.016 1.327 1 90.56 114 ILE A N 1
ATOM 877 C CA . ILE A 1 114 ? 18.844 19.172 1.318 1 90.56 114 ILE A CA 1
ATOM 878 C C . ILE A 1 114 ? 18.453 18.812 2.75 1 90.56 114 ILE A C 1
ATOM 880 O O . ILE A 1 114 ? 17.281 18.875 3.117 1 90.56 114 ILE A O 1
ATOM 884 N N . ASP A 1 115 ? 19.438 18.406 3.496 1 89.88 115 ASP A N 1
ATOM 885 C CA . ASP A 1 115 ? 19.156 17.953 4.855 1 89.88 115 ASP A CA 1
ATOM 886 C C . ASP A 1 115 ? 20.422 18.031 5.723 1 89.88 115 ASP A C 1
ATOM 888 O O . ASP A 1 115 ? 21.531 18.141 5.203 1 89.88 115 ASP A O 1
ATOM 892 N N . TYR A 1 116 ? 20.172 18.156 7.008 1 88 116 TYR A N 1
ATOM 893 C CA . TYR A 1 116 ? 21.188 18.141 8.055 1 88 116 TYR A CA 1
ATOM 894 C C . TYR A 1 116 ? 21.016 16.938 8.977 1 88 116 TYR A C 1
ATOM 896 O O . TYR A 1 116 ? 20.016 16.844 9.703 1 88 116 TYR A O 1
ATOM 904 N N . VAL A 1 117 ? 21.969 16.016 8.875 1 88.44 117 VAL A N 1
ATOM 905 C CA . VAL A 1 117 ? 21.812 14.758 9.594 1 88.44 117 VAL A CA 1
ATOM 906 C C . VAL A 1 117 ? 22.906 14.625 10.648 1 88.44 117 VAL A C 1
ATOM 908 O O . VAL A 1 117 ? 24.078 14.867 10.375 1 88.44 117 VAL A O 1
ATOM 911 N N . LEU A 1 118 ? 22.5 14.312 11.828 1 85 118 LEU A N 1
ATOM 912 C CA . LEU A 1 118 ? 23.469 14.062 12.891 1 85 118 LEU A CA 1
ATOM 913 C C . LEU A 1 118 ? 24.062 12.672 12.766 1 85 118 LEU A C 1
ATOM 915 O O . LEU A 1 118 ? 23.344 11.688 12.625 1 85 118 LEU A O 1
ATOM 919 N N . LYS A 1 119 ? 25.422 12.828 12.883 1 81.38 119 LYS A N 1
ATOM 920 C CA . LYS A 1 119 ? 26.078 11.531 12.766 1 81.38 119 LYS A CA 1
ATOM 921 C C . LYS A 1 119 ? 26.156 10.836 14.117 1 81.38 119 LYS A C 1
ATOM 923 O O . LYS A 1 119 ? 25.984 11.469 15.164 1 81.38 119 LYS A O 1
ATOM 928 N N . ASN A 1 120 ? 25.984 9.602 14.336 1 76.69 120 ASN A N 1
ATOM 929 C CA . ASN A 1 120 ? 26.141 8.75 15.508 1 76.69 120 ASN A CA 1
ATOM 930 C C . ASN A 1 120 ? 24.859 8.664 16.312 1 76.69 120 ASN A C 1
ATOM 932 O O . ASN A 1 120 ? 24.891 8.609 17.547 1 76.69 120 ASN A O 1
ATOM 936 N N . THR A 1 121 ? 23.906 9.133 15.836 1 78.5 121 THR A N 1
ATOM 937 C CA . THR A 1 121 ? 22.609 8.867 16.453 1 78.5 121 THR A CA 1
ATOM 938 C C . THR A 1 121 ? 22.047 7.527 15.977 1 78.5 121 THR A C 1
ATOM 940 O O . THR A 1 121 ? 22.328 7.09 14.859 1 78.5 121 THR A O 1
ATOM 943 N N . PRO A 1 122 ? 21.422 6.922 16.922 1 78.88 122 PRO A N 1
ATOM 944 C CA . PRO A 1 122 ? 20.828 5.66 16.484 1 78.88 122 PRO A CA 1
ATOM 945 C C . PRO A 1 122 ? 19.938 5.82 15.25 1 78.88 122 PRO A C 1
ATOM 947 O O . PRO A 1 122 ? 19.141 6.75 15.18 1 78.88 122 PRO A O 1
ATOM 950 N N . GLY A 1 123 ? 20.203 5.055 14.234 1 83.12 123 GLY A N 1
ATOM 951 C CA . GLY A 1 123 ? 19.375 5.047 13.039 1 83.12 123 GLY A CA 1
ATOM 952 C C . GLY A 1 123 ? 19.859 6.008 11.969 1 83.12 123 GLY A C 1
ATOM 953 O O . GLY A 1 123 ? 19.266 6.098 10.891 1 83.12 123 GLY A O 1
ATOM 954 N N . SER A 1 124 ? 20.953 6.746 12.297 1 87.88 124 SER A N 1
ATOM 955 C CA . SER A 1 124 ? 21.438 7.762 11.359 1 87.88 124 SER A CA 1
ATOM 956 C C . SER A 1 124 ? 21.844 7.137 10.031 1 87.88 124 SER A C 1
ATOM 958 O O . SER A 1 124 ? 21.547 7.684 8.969 1 87.88 124 SER A O 1
ATOM 960 N N . ILE A 1 125 ? 22.516 5.988 10.094 1 91.31 125 ILE A N 1
ATOM 961 C CA . ILE A 1 125 ? 22.969 5.324 8.875 1 91.31 125 ILE A CA 1
ATOM 962 C C . ILE A 1 125 ? 21.75 4.887 8.055 1 91.31 125 ILE A C 1
ATOM 964 O O . ILE A 1 125 ? 21.703 5.117 6.844 1 91.31 125 ILE A O 1
ATOM 968 N N . ASP A 1 126 ? 20.781 4.32 8.711 1 89.75 126 ASP A N 1
ATOM 969 C CA . ASP A 1 126 ? 19.562 3.891 8.023 1 89.75 126 ASP A CA 1
ATOM 970 C C . ASP A 1 126 ? 18.859 5.074 7.363 1 89.75 126 ASP A C 1
ATOM 972 O O . ASP A 1 126 ? 18.375 4.965 6.238 1 89.75 126 ASP A O 1
ATOM 976 N N . TYR A 1 127 ? 18.859 6.117 8.055 1 89.62 127 TYR A N 1
ATOM 977 C CA . TYR A 1 127 ? 18.219 7.32 7.52 1 89.62 127 TYR A CA 1
ATOM 978 C C . TYR A 1 127 ? 18.953 7.828 6.289 1 89.62 127 TYR A C 1
ATOM 980 O O . TYR A 1 127 ? 18.344 8.203 5.293 1 89.62 127 TYR A O 1
ATOM 988 N N . LEU A 1 128 ? 20.234 7.883 6.367 1 93.25 128 LEU A N 1
ATOM 989 C CA . LEU A 1 128 ? 21.031 8.375 5.246 1 93.25 128 LEU A CA 1
ATOM 990 C C . LEU A 1 128 ? 20.859 7.48 4.023 1 93.25 128 LEU A C 1
ATOM 992 O O . LEU A 1 128 ? 20.766 7.977 2.896 1 93.25 128 LEU A O 1
ATOM 996 N N . VAL A 1 129 ? 20.844 6.199 4.254 1 94.38 129 VAL A N 1
ATOM 997 C CA . VAL A 1 129 ? 20.641 5.27 3.148 1 94.38 129 VAL A CA 1
ATOM 998 C C . VAL A 1 129 ? 19.266 5.523 2.516 1 94.38 129 VAL A C 1
ATOM 1000 O O . VAL A 1 129 ? 19.141 5.594 1.291 1 94.38 129 VAL A O 1
ATOM 1003 N N . TRP A 1 130 ? 18.344 5.688 3.35 1 92.69 130 TRP A N 1
ATOM 1004 C CA . TRP A 1 130 ? 17 6.004 2.855 1 92.69 130 TRP A CA 1
ATOM 1005 C C . TRP A 1 130 ? 17.016 7.305 2.059 1 92.69 130 TRP A C 1
ATOM 1007 O O . TRP A 1 130 ? 16.406 7.383 0.981 1 92.69 130 TRP A O 1
ATOM 1017 N N . LEU A 1 131 ? 17.609 8.266 2.623 1 94.25 131 LEU A N 1
ATOM 1018 C CA . LEU A 1 131 ? 17.672 9.578 1.991 1 94.25 131 LEU A CA 1
ATOM 1019 C C . LEU A 1 131 ? 18.297 9.484 0.603 1 94.25 131 LEU A C 1
ATOM 1021 O O . LEU A 1 131 ? 17.781 10.055 -0.355 1 94.25 131 LEU A O 1
ATOM 1025 N N . VAL A 1 132 ? 19.391 8.773 0.52 1 95.25 132 VAL A N 1
ATOM 1026 C CA . VAL A 1 132 ? 20.062 8.586 -0.758 1 95.25 132 VAL A CA 1
ATOM 1027 C C . VAL A 1 132 ? 19.125 7.895 -1.744 1 95.25 132 VAL A C 1
ATOM 1029 O O . VAL A 1 132 ? 19 8.312 -2.896 1 95.25 132 VAL A O 1
ATOM 1032 N N . GLN A 1 133 ? 18.484 6.887 -1.291 1 95.12 133 GLN A N 1
ATOM 1033 C CA . GLN A 1 133 ? 17.547 6.16 -2.135 1 95.12 133 GLN A CA 1
ATOM 1034 C C . GLN A 1 133 ? 16.406 7.07 -2.619 1 95.12 133 GLN A C 1
ATOM 1036 O O . GLN A 1 133 ? 16.062 7.059 -3.801 1 95.12 133 GLN A O 1
ATOM 1041 N N . ARG A 1 134 ? 15.883 7.832 -1.701 1 94.69 134 ARG A N 1
ATOM 1042 C CA . ARG A 1 134 ? 14.789 8.742 -2.014 1 94.69 134 ARG A CA 1
ATOM 1043 C C . ARG A 1 134 ? 15.203 9.758 -3.072 1 94.69 134 ARG A C 1
ATOM 1045 O O . ARG A 1 134 ? 14.477 9.992 -4.039 1 94.69 134 ARG A O 1
ATOM 1052 N N . LEU A 1 135 ? 16.375 10.305 -2.906 1 95.38 135 LEU A N 1
ATOM 1053 C CA . LEU A 1 135 ? 16.875 11.305 -3.846 1 95.38 135 LEU A CA 1
ATOM 1054 C C . LEU A 1 135 ? 17.156 10.68 -5.207 1 95.38 135 LEU A C 1
ATOM 1056 O O . LEU A 1 135 ? 16.891 11.297 -6.242 1 95.38 135 LEU A O 1
ATOM 1060 N N . GLU A 1 136 ? 17.688 9.484 -5.234 1 94.38 136 GLU A N 1
ATOM 1061 C CA . GLU A 1 136 ? 17.953 8.773 -6.484 1 94.38 136 GLU A CA 1
ATOM 1062 C C . GLU A 1 136 ? 16.656 8.477 -7.234 1 94.38 136 GLU A C 1
ATOM 1064 O O . GLU A 1 136 ? 16.562 8.695 -8.445 1 94.38 136 GLU A O 1
ATOM 1069 N N . ARG A 1 137 ? 15.648 8.047 -6.551 1 93.69 137 ARG A N 1
ATOM 1070 C CA . ARG A 1 137 ? 14.383 7.641 -7.156 1 93.69 137 ARG A CA 1
ATOM 1071 C C . ARG A 1 137 ? 13.57 8.852 -7.594 1 93.69 137 ARG A C 1
ATOM 1073 O O . ARG A 1 137 ? 12.781 8.766 -8.539 1 93.69 137 ARG A O 1
ATOM 1080 N N . ASN A 1 138 ? 13.742 9.945 -6.883 1 95.88 138 ASN A N 1
ATOM 1081 C CA . ASN A 1 138 ? 13.016 11.164 -7.23 1 95.88 138 ASN A CA 1
ATOM 1082 C C . ASN A 1 138 ? 13.227 11.547 -8.688 1 95.88 138 ASN A C 1
ATOM 1084 O O . ASN A 1 138 ? 12.352 12.148 -9.312 1 95.88 138 ASN A O 1
ATOM 1088 N N . ARG A 1 139 ? 14.359 11.219 -9.18 1 93.56 139 ARG A N 1
ATOM 1089 C CA . ARG A 1 139 ? 14.758 11.641 -10.523 1 93.56 139 ARG A CA 1
ATOM 1090 C C . ARG A 1 139 ? 13.891 10.969 -11.586 1 93.56 139 ARG A C 1
ATOM 1092 O O . ARG A 1 139 ? 13.922 11.359 -12.758 1 93.56 139 ARG A O 1
ATOM 1099 N N . ARG A 1 140 ? 13.062 10.008 -11.227 1 92.44 140 ARG A N 1
ATOM 1100 C CA . ARG A 1 140 ? 12.156 9.32 -12.141 1 92.44 140 ARG A CA 1
ATOM 1101 C C . ARG A 1 140 ? 10.703 9.672 -11.836 1 92.44 140 ARG A C 1
ATOM 1103 O O . ARG A 1 140 ? 9.781 9.055 -12.375 1 92.44 140 ARG A O 1
ATOM 1110 N N . ILE A 1 141 ? 10.508 10.586 -10.977 1 95 141 ILE A N 1
ATOM 1111 C CA . ILE A 1 141 ? 9.172 11 -10.578 1 95 141 ILE A CA 1
ATOM 1112 C C . ILE A 1 141 ? 8.969 12.484 -10.898 1 95 141 ILE A C 1
ATOM 1114 O O . ILE A 1 141 ? 9.617 13.352 -10.305 1 95 141 ILE A O 1
ATOM 1118 N N . ALA A 1 142 ? 8.102 12.703 -11.797 1 97.75 142 ALA A N 1
ATOM 1119 C CA . ALA A 1 142 ? 7.801 14.086 -12.141 1 97.75 142 ALA A CA 1
ATOM 1120 C C . ALA A 1 142 ? 6.797 14.688 -11.156 1 97.75 142 ALA A C 1
ATOM 1122 O O . ALA A 1 142 ? 5.941 13.977 -10.625 1 97.75 142 ALA A O 1
ATOM 1123 N N . ALA A 1 143 ? 6.965 15.984 -10.93 1 98.56 143 ALA A N 1
ATOM 1124 C CA . ALA A 1 143 ? 6.078 16.719 -10.023 1 98.56 143 ALA A CA 1
ATOM 1125 C C . ALA A 1 143 ? 5.426 17.891 -10.727 1 98.56 143 ALA A C 1
ATOM 1127 O O . ALA A 1 143 ? 5.918 18.359 -11.758 1 98.56 143 ALA A O 1
ATOM 1128 N N . LEU A 1 144 ? 4.309 18.312 -10.219 1 98.81 144 LEU A N 1
ATOM 1129 C CA . LEU A 1 144 ? 3.572 19.469 -10.703 1 98.81 144 LEU A CA 1
ATOM 1130 C C . LEU A 1 144 ? 3.334 20.484 -9.586 1 98.81 144 LEU A C 1
ATOM 1132 O O . LEU A 1 144 ? 2.926 20.109 -8.484 1 98.81 144 LEU A O 1
ATOM 1136 N N . VAL A 1 145 ? 3.707 21.703 -9.844 1 98.81 145 VAL A N 1
ATOM 1137 C CA . VAL A 1 145 ? 3.383 22.797 -8.93 1 98.81 145 VAL A CA 1
ATOM 1138 C C . VAL A 1 145 ? 2.328 23.703 -9.555 1 98.81 145 VAL A C 1
ATOM 1140 O O . VAL A 1 145 ? 2.529 24.234 -10.648 1 98.81 145 VAL A O 1
ATOM 1143 N N . VAL A 1 146 ? 1.213 23.844 -8.852 1 98.69 146 VAL A N 1
ATOM 1144 C CA . VAL A 1 146 ? 0.126 24.703 -9.32 1 98.69 146 VAL A CA 1
ATOM 1145 C C . VAL A 1 146 ? -0.066 25.859 -8.352 1 98.69 146 VAL A C 1
ATOM 1147 O O . VAL A 1 146 ? -0.509 25.672 -7.219 1 98.69 146 VAL A O 1
ATOM 1150 N N . ASP A 1 147 ? 0.252 27.031 -8.766 1 97.94 147 ASP A N 1
ATOM 1151 C CA . ASP A 1 147 ? 0.227 28.234 -7.949 1 97.94 147 ASP A CA 1
ATOM 1152 C C . ASP A 1 147 ? 0.194 29.484 -8.82 1 97.94 147 ASP A C 1
ATOM 1154 O O . ASP A 1 147 ? 0.983 29.625 -9.758 1 97.94 147 ASP A O 1
ATOM 1158 N N . ASP A 1 148 ? -0.708 30.422 -8.484 1 97 148 ASP A N 1
ATOM 1159 C CA . ASP A 1 148 ? -0.849 31.609 -9.32 1 97 148 ASP A CA 1
ATOM 1160 C C . ASP A 1 148 ? 0.27 32.625 -9.039 1 97 148 ASP A C 1
ATOM 1162 O O . ASP A 1 148 ? 0.542 33.5 -9.859 1 97 148 ASP A O 1
ATOM 1166 N N . SER A 1 149 ? 0.892 32.594 -7.867 1 96.75 149 SER A N 1
ATOM 1167 C CA . SER A 1 149 ? 2.008 33.438 -7.512 1 96.75 149 SER A CA 1
ATOM 1168 C C . SER A 1 149 ? 3.314 32.938 -8.125 1 96.75 149 SER A C 1
ATOM 1170 O O . SER A 1 149 ? 3.818 31.891 -7.742 1 96.75 149 SER A O 1
ATOM 1172 N N . PRO A 1 150 ? 3.871 33.719 -9.016 1 97.12 150 PRO A N 1
ATOM 1173 C CA . PRO A 1 150 ? 5.121 33.25 -9.633 1 97.12 150 PRO A CA 1
ATOM 1174 C C . PRO A 1 150 ? 6.227 33 -8.609 1 97.12 150 PRO A C 1
ATOM 1176 O O . PRO A 1 150 ? 6.992 32.031 -8.758 1 97.12 150 PRO A O 1
ATOM 1179 N N . SER A 1 151 ? 6.27 33.812 -7.59 1 96.81 151 SER A N 1
ATOM 1180 C CA . SER A 1 151 ? 7.309 33.656 -6.578 1 96.81 151 SER A CA 1
ATOM 1181 C C . SER A 1 151 ? 7.098 32.375 -5.766 1 96.81 151 SER A C 1
ATOM 1183 O O . SER A 1 151 ? 8.039 31.625 -5.539 1 96.81 151 SER A O 1
ATOM 1185 N N . ALA A 1 152 ? 5.871 32.188 -5.34 1 96.12 152 ALA A N 1
ATOM 1186 C CA . ALA A 1 152 ? 5.559 30.984 -4.559 1 96.12 152 ALA A CA 1
ATOM 1187 C C . ALA A 1 152 ? 5.742 29.719 -5.395 1 96.12 152 ALA A C 1
ATOM 1189 O O . ALA A 1 152 ? 6.289 28.719 -4.914 1 96.12 152 ALA A O 1
ATOM 1190 N N . ARG A 1 153 ? 5.258 29.781 -6.594 1 97.31 153 ARG A N 1
ATOM 1191 C CA . ARG A 1 153 ? 5.395 28.672 -7.527 1 97.31 153 ARG A CA 1
ATOM 1192 C C . ARG A 1 153 ? 6.863 28.344 -7.785 1 97.31 153 ARG A C 1
ATOM 1194 O O . ARG A 1 153 ? 7.266 27.172 -7.738 1 97.31 153 ARG A O 1
ATOM 1201 N N . GLY A 1 154 ? 7.656 29.375 -8.047 1 97.06 154 GLY A N 1
ATOM 1202 C CA . GLY A 1 154 ? 9.078 29.188 -8.281 1 97.06 154 GLY A CA 1
ATOM 1203 C C . GLY A 1 154 ? 9.812 28.609 -7.086 1 97.06 154 GLY A C 1
ATOM 1204 O O . GLY A 1 154 ? 10.711 27.781 -7.242 1 97.06 154 GLY A O 1
ATOM 1205 N N . TYR A 1 155 ? 9.406 29.047 -5.949 1 95.44 155 TYR A N 1
ATOM 1206 C CA . TYR A 1 155 ? 10.039 28.562 -4.723 1 95.44 155 TYR A CA 1
ATOM 1207 C C . TYR A 1 155 ? 9.805 27.078 -4.531 1 95.44 155 TYR A C 1
ATOM 1209 O O . TYR A 1 155 ? 10.75 26.312 -4.328 1 95.44 155 TYR A O 1
ATOM 1217 N N . ALA A 1 156 ? 8.531 26.672 -4.625 1 97 156 ALA A N 1
ATOM 1218 C CA . ALA A 1 156 ? 8.188 25.25 -4.465 1 97 156 ALA A CA 1
ATOM 1219 C C . ALA A 1 156 ? 8.867 24.406 -5.539 1 97 156 ALA A C 1
ATOM 1221 O O . ALA A 1 156 ? 9.375 23.328 -5.254 1 97 156 ALA A O 1
ATOM 1222 N N . ALA A 1 157 ? 8.867 24.922 -6.715 1 97.94 157 ALA A N 1
ATOM 1223 C CA . ALA A 1 157 ? 9.5 24.203 -7.824 1 97.94 157 ALA A CA 1
ATOM 1224 C C . ALA A 1 157 ? 11 24.047 -7.586 1 97.94 157 ALA A C 1
ATOM 1226 O O . ALA A 1 157 ? 11.562 22.984 -7.844 1 97.94 157 ALA A O 1
ATOM 1227 N N . ALA A 1 158 ? 11.625 25.094 -7.09 1 94.88 158 ALA A N 1
ATOM 1228 C CA . ALA A 1 158 ? 13.062 25.047 -6.824 1 94.88 158 ALA A CA 1
ATOM 1229 C C . ALA A 1 158 ? 13.391 24 -5.77 1 94.88 158 ALA A C 1
ATOM 1231 O O . ALA A 1 158 ? 14.383 23.266 -5.898 1 94.88 158 ALA A O 1
ATOM 1232 N N . LEU A 1 159 ? 12.594 23.922 -4.766 1 94.56 159 LEU A N 1
ATOM 1233 C CA . LEU A 1 159 ? 12.789 22.906 -3.73 1 94.56 159 LEU A CA 1
ATOM 1234 C C . LEU A 1 159 ? 12.695 21.5 -4.316 1 94.56 159 LEU A C 1
ATOM 1236 O O . LEU A 1 159 ? 13.562 20.672 -4.07 1 94.56 159 LEU A O 1
ATOM 1240 N N . LEU A 1 160 ? 11.648 21.297 -5.102 1 97.31 160 LEU A N 1
ATOM 1241 C CA . LEU A 1 160 ? 11.43 19.984 -5.695 1 97.31 160 LEU A CA 1
ATOM 1242 C C . LEU A 1 160 ? 12.57 19.609 -6.633 1 97.31 160 LEU A C 1
ATOM 1244 O O . LEU A 1 160 ? 13.023 18.469 -6.648 1 97.31 160 LEU A O 1
ATOM 1248 N N . ARG A 1 161 ? 13.039 20.578 -7.383 1 95 161 ARG A N 1
ATOM 1249 C CA . ARG A 1 161 ? 14.18 20.328 -8.266 1 95 161 ARG A CA 1
ATOM 1250 C C . ARG A 1 161 ? 15.43 19.984 -7.469 1 95 161 ARG A C 1
ATOM 1252 O O . ARG A 1 161 ? 16.203 19.109 -7.859 1 95 161 ARG A O 1
ATOM 1259 N N . MET A 1 162 ? 15.586 20.672 -6.406 1 91.25 162 MET A N 1
ATOM 1260 C CA . MET A 1 162 ? 16.703 20.375 -5.52 1 91.25 162 MET A CA 1
ATOM 1261 C C . MET A 1 162 ? 16.672 18.938 -5.031 1 91.25 162 MET A C 1
ATOM 1263 O O . MET A 1 162 ? 17.719 18.312 -4.848 1 91.25 162 MET A O 1
ATOM 1267 N N . TYR A 1 163 ? 15.492 18.438 -4.848 1 94.25 163 TYR A N 1
ATOM 1268 C CA . TYR A 1 163 ? 15.32 17.078 -4.359 1 94.25 163 TYR A CA 1
ATOM 1269 C C . TYR A 1 163 ? 15.438 16.062 -5.5 1 94.25 163 TYR A C 1
ATOM 1271 O O . TYR A 1 163 ? 15.289 14.867 -5.289 1 94.25 163 TYR A O 1
ATOM 1279 N N . GLY A 1 164 ? 15.578 16.531 -6.758 1 93.5 164 GLY A N 1
ATOM 1280 C CA . GLY A 1 164 ? 15.852 15.633 -7.875 1 93.5 164 GLY A CA 1
ATOM 1281 C C . GLY A 1 164 ? 14.672 15.453 -8.805 1 93.5 164 GLY A C 1
ATOM 1282 O O . GLY A 1 164 ? 14.781 14.781 -9.836 1 93.5 164 GLY A O 1
ATOM 1283 N N . HIS A 1 165 ? 13.539 16.109 -8.531 1 96.31 165 HIS A N 1
ATOM 1284 C CA . HIS A 1 165 ? 12.344 15.898 -9.336 1 96.31 165 HIS A CA 1
ATOM 1285 C C . HIS A 1 165 ? 12.406 16.703 -10.633 1 96.31 165 HIS A C 1
ATOM 1287 O O . HIS A 1 165 ? 12.938 17.812 -10.656 1 96.31 165 HIS A O 1
ATOM 1293 N N . GLU A 1 166 ? 11.891 16.078 -11.656 1 96.5 166 GLU A N 1
ATOM 1294 C CA . GLU A 1 166 ? 11.469 16.891 -12.797 1 96.5 166 GLU A CA 1
ATOM 1295 C C . GLU A 1 166 ? 10.188 17.656 -12.484 1 96.5 166 GLU A C 1
ATOM 1297 O O . GLU A 1 166 ? 9.195 17.062 -12.047 1 96.5 166 GLU A O 1
ATOM 1302 N N . VAL A 1 167 ? 10.164 19.016 -12.758 1 98.31 167 VAL A N 1
ATOM 1303 C CA . VAL A 1 167 ? 9.031 19.797 -12.242 1 98.31 167 VAL A CA 1
ATOM 1304 C C . VAL A 1 167 ? 8.32 20.5 -13.398 1 98.31 167 VAL A C 1
ATOM 1306 O O . VAL A 1 167 ? 8.969 21.156 -14.211 1 98.31 167 VAL A O 1
ATOM 1309 N N . HIS A 1 168 ? 7.074 20.281 -13.445 1 98.56 168 HIS A N 1
ATOM 1310 C CA . HIS A 1 168 ? 6.172 21.078 -14.273 1 98.56 168 HIS A CA 1
ATOM 1311 C C . HIS A 1 168 ? 5.484 22.156 -13.461 1 98.56 168 HIS A C 1
ATOM 1313 O O . HIS A 1 168 ? 5.164 21.953 -12.289 1 98.56 168 HIS A O 1
ATOM 1319 N N . GLU A 1 169 ? 5.312 23.297 -14.086 1 98.5 169 GLU A N 1
ATOM 1320 C CA . GLU A 1 169 ? 4.691 24.422 -13.398 1 98.5 169 GLU A CA 1
ATOM 1321 C C . GLU A 1 169 ? 3.422 24.875 -14.109 1 98.5 169 GLU A C 1
ATOM 1323 O O . GLU A 1 169 ? 3.373 24.906 -15.344 1 98.5 169 GLU A O 1
ATOM 1328 N N . ALA A 1 170 ? 2.422 25.172 -13.352 1 98.44 170 ALA A N 1
ATOM 1329 C CA . ALA A 1 170 ? 1.156 25.703 -13.859 1 98.44 170 ALA A CA 1
ATOM 1330 C C . ALA A 1 170 ? 0.702 26.906 -13.062 1 98.44 170 ALA A C 1
ATOM 1332 O O . ALA A 1 170 ? 0.786 26.922 -11.828 1 98.44 170 ALA A O 1
ATOM 1333 N N . ALA A 1 171 ? 0.122 27.906 -13.719 1 97.56 171 ALA A N 1
ATOM 1334 C CA . ALA A 1 171 ? -0.21 29.172 -13.078 1 97.56 171 ALA A CA 1
ATOM 1335 C C . ALA A 1 171 ? -1.661 29.188 -12.609 1 97.56 171 ALA A C 1
ATOM 1337 O O . ALA A 1 171 ? -2.09 30.125 -11.93 1 97.56 171 ALA A O 1
ATOM 1338 N N . ASP A 1 172 ? -2.371 28.234 -13.008 1 97.12 172 ASP A N 1
ATOM 1339 C CA . ASP A 1 172 ? -3.756 28.125 -12.562 1 97.12 172 ASP A CA 1
ATOM 1340 C C . ASP A 1 172 ? -4.254 26.688 -12.688 1 97.12 172 ASP A C 1
ATOM 1342 O O . ASP A 1 172 ? -3.529 25.797 -13.156 1 97.12 172 ASP A O 1
ATOM 1346 N N . GLY A 1 173 ? -5.461 26.438 -12.227 1 97.44 173 GLY A N 1
ATOM 1347 C CA . GLY A 1 173 ? -6.02 25.094 -12.18 1 97.44 173 GLY A CA 1
ATOM 1348 C C . GLY A 1 173 ? -6.164 24.469 -13.555 1 97.44 173 GLY A C 1
ATOM 1349 O O . GLY A 1 173 ? -5.902 23.266 -13.727 1 97.44 173 GLY A O 1
ATOM 1350 N N . ASN A 1 174 ? -6.59 25.234 -14.516 1 97.5 174 ASN A N 1
ATOM 1351 C CA . ASN A 1 174 ? -6.777 24.719 -15.867 1 97.5 174 ASN A CA 1
ATOM 1352 C C . ASN A 1 174 ? -5.461 24.234 -16.469 1 97.5 174 ASN A C 1
ATOM 1354 O O . ASN A 1 174 ? -5.395 23.156 -17.062 1 97.5 174 ASN A O 1
ATOM 1358 N N . GLU A 1 175 ? -4.488 25.047 -16.328 1 97.69 175 GLU A N 1
ATOM 1359 C CA . GLU A 1 175 ? -3.166 24.641 -16.797 1 97.69 175 GLU A CA 1
ATOM 1360 C C . GLU A 1 175 ? -2.674 23.391 -16.062 1 97.69 175 GLU A C 1
ATOM 1362 O O . GLU A 1 175 ? -2.018 22.531 -16.641 1 97.69 175 GLU A O 1
ATOM 1367 N N . GLY A 1 176 ? -2.969 23.375 -14.781 1 98.25 176 GLY A N 1
ATOM 1368 C CA . GLY A 1 176 ? -2.596 22.203 -13.992 1 98.25 176 GLY A CA 1
ATOM 1369 C C . GLY A 1 176 ? -3.225 20.922 -14.492 1 98.25 176 GLY A C 1
ATOM 1370 O O . GLY A 1 176 ? -2.539 19.906 -14.648 1 98.25 176 GLY A O 1
ATOM 1371 N N . LEU A 1 177 ? -4.523 20.953 -14.711 1 98 177 LEU A N 1
ATOM 1372 C CA . LEU A 1 177 ? -5.234 19.781 -15.195 1 98 177 LEU A CA 1
ATOM 1373 C C . LEU A 1 177 ? -4.723 19.359 -16.562 1 98 177 LEU A C 1
ATOM 1375 O O . LEU A 1 177 ? -4.59 18.172 -16.844 1 98 177 LEU A O 1
ATOM 1379 N N . ALA A 1 178 ? -4.422 20.328 -17.406 1 97.94 178 ALA A N 1
ATOM 1380 C CA . ALA A 1 178 ? -3.854 20.031 -18.719 1 97.94 178 ALA A CA 1
ATOM 1381 C C . ALA A 1 178 ? -2.508 19.328 -18.578 1 97.94 178 ALA A C 1
ATOM 1383 O O . ALA A 1 178 ? -2.209 18.406 -19.344 1 97.94 178 ALA A O 1
ATOM 1384 N N . ALA A 1 179 ? -1.712 19.766 -17.672 1 97.81 179 ALA A N 1
ATOM 1385 C CA . ALA A 1 179 ? -0.404 19.141 -17.438 1 97.81 179 ALA A CA 1
ATOM 1386 C C . ALA A 1 179 ? -0.547 17.703 -16.984 1 97.81 179 ALA A C 1
ATOM 1388 O O . ALA A 1 179 ? 0.199 16.828 -17.438 1 97.81 179 ALA A O 1
ATOM 1389 N N . ILE A 1 180 ? -1.461 17.453 -16.109 1 97.31 180 ILE A N 1
ATOM 1390 C CA . ILE A 1 180 ? -1.72 16.109 -15.602 1 97.31 180 ILE A CA 1
ATOM 1391 C C . ILE A 1 180 ? -2.066 15.18 -16.75 1 97.31 180 ILE A C 1
ATOM 1393 O O . ILE A 1 180 ? -1.582 14.047 -16.812 1 97.31 180 ILE A O 1
ATOM 1397 N N . GLU A 1 181 ? -2.871 15.609 -17.609 1 95.75 181 GLU A N 1
ATOM 1398 C CA . GLU A 1 181 ? -3.281 14.805 -18.766 1 95.75 181 GLU A CA 1
ATOM 1399 C C . GLU A 1 181 ? -2.127 14.609 -19.734 1 95.75 181 GLU A C 1
ATOM 1401 O O . GLU A 1 181 ? -1.956 13.523 -20.297 1 95.75 181 GLU A O 1
ATOM 1406 N N . ALA A 1 182 ? -1.343 15.594 -19.938 1 95.94 182 ALA A N 1
ATOM 1407 C CA . ALA A 1 182 ? -0.287 15.602 -20.938 1 95.94 182 ALA A CA 1
ATOM 1408 C C . ALA A 1 182 ? 0.914 14.781 -20.484 1 95.94 182 ALA A C 1
ATOM 1410 O O . ALA A 1 182 ? 1.65 14.234 -21.312 1 95.94 182 ALA A O 1
ATOM 1411 N N . HIS A 1 183 ? 1.098 14.742 -19.203 1 95.56 183 HIS A N 1
ATOM 1412 C CA . HIS A 1 183 ? 2.32 14.133 -18.703 1 95.56 183 HIS A CA 1
ATOM 1413 C C . HIS A 1 183 ? 2.008 13.008 -17.719 1 95.56 183 HIS A C 1
ATOM 1415 O O . HIS A 1 183 ? 1.948 13.227 -16.516 1 95.56 183 HIS A O 1
ATOM 1421 N N . PRO A 1 184 ? 1.971 11.781 -18.172 1 91.88 184 PRO A N 1
ATOM 1422 C CA . PRO A 1 184 ? 1.608 10.641 -17.328 1 91.88 184 PRO A CA 1
ATOM 1423 C C . PRO A 1 184 ? 2.646 10.352 -16.25 1 91.88 184 PRO A C 1
ATOM 1425 O O . PRO A 1 184 ? 2.352 9.648 -15.273 1 91.88 184 PRO A O 1
ATOM 1428 N N . ALA A 1 185 ? 3.83 10.914 -16.375 1 93.19 185 ALA A N 1
ATOM 1429 C CA . ALA A 1 185 ? 4.914 10.641 -15.438 1 93.19 185 ALA A CA 1
ATOM 1430 C C . ALA A 1 185 ? 4.738 11.453 -14.156 1 93.19 185 ALA A C 1
ATOM 1432 O O . ALA A 1 185 ? 5.418 11.195 -13.156 1 93.19 185 ALA A O 1
ATOM 1433 N N . ILE A 1 186 ? 3.768 12.406 -14.117 1 97.44 186 ILE A N 1
ATOM 1434 C CA . ILE A 1 186 ? 3.52 13.203 -12.914 1 97.44 186 ILE A CA 1
ATOM 1435 C C . ILE A 1 186 ? 2.875 12.32 -11.844 1 97.44 186 ILE A C 1
ATOM 1437 O O . ILE A 1 186 ? 1.799 11.758 -12.055 1 97.44 186 ILE A O 1
ATOM 1441 N N . ARG A 1 187 ? 3.553 12.266 -10.703 1 97.31 187 ARG A N 1
ATOM 1442 C CA . ARG A 1 187 ? 3.023 11.445 -9.625 1 97.31 187 ARG A CA 1
ATOM 1443 C C . ARG A 1 187 ? 2.875 12.266 -8.344 1 97.31 187 ARG A C 1
ATOM 1445 O O . ARG A 1 187 ? 2.465 11.734 -7.305 1 97.31 187 ARG A O 1
ATOM 1452 N N . LEU A 1 188 ? 3.283 13.492 -8.367 1 98.44 188 LEU A N 1
ATOM 1453 C CA . LEU A 1 188 ? 3.18 14.406 -7.238 1 98.44 188 LEU A CA 1
ATOM 1454 C C . LEU A 1 188 ? 2.688 15.781 -7.688 1 98.44 188 LEU A C 1
ATOM 1456 O O . LEU A 1 188 ? 3.166 16.312 -8.688 1 98.44 188 LEU A O 1
ATOM 1460 N N . ALA A 1 189 ? 1.728 16.297 -6.984 1 98.75 189 ALA A N 1
ATOM 1461 C CA . ALA A 1 189 ? 1.242 17.656 -7.258 1 98.75 189 ALA A CA 1
ATOM 1462 C C . ALA A 1 189 ? 1.191 18.484 -5.98 1 98.75 189 ALA A C 1
ATOM 1464 O O . ALA A 1 189 ? 0.653 18.047 -4.965 1 98.75 189 ALA A O 1
ATOM 1465 N N . VAL A 1 190 ? 1.801 19.609 -5.996 1 98.69 190 VAL A N 1
ATOM 1466 C CA . VAL A 1 190 ? 1.716 20.625 -4.938 1 98.69 190 VAL A CA 1
ATOM 1467 C C . VAL A 1 190 ? 0.812 21.766 -5.383 1 98.69 190 VAL A C 1
ATOM 1469 O O . VAL A 1 190 ? 1.105 22.453 -6.371 1 98.69 190 VAL A O 1
ATOM 1472 N N . VAL A 1 191 ? -0.25 21.969 -4.594 1 98.5 191 VAL A N 1
ATOM 1473 C CA . VAL A 1 191 ? -1.328 22.797 -5.133 1 98.5 191 VAL A CA 1
ATOM 1474 C C . VAL A 1 191 ? -1.69 23.891 -4.129 1 98.5 191 VAL A C 1
ATOM 1476 O O . VAL A 1 191 ? -2.064 23.609 -2.992 1 98.5 191 VAL A O 1
ATOM 1479 N N . ASP A 1 192 ? -1.685 25.062 -4.602 1 97.81 192 ASP A N 1
ATOM 1480 C CA . ASP A 1 192 ? -2.123 26.203 -3.795 1 97.81 192 ASP A CA 1
ATOM 1481 C C . ASP A 1 192 ? -3.646 26.281 -3.744 1 97.81 192 ASP A C 1
ATOM 1483 O O . ASP A 1 192 ? -4.324 25.938 -4.715 1 97.81 192 ASP A O 1
ATOM 1487 N N . GLN A 1 193 ? -4.129 26.797 -2.631 1 96.19 193 GLN A N 1
ATOM 1488 C CA . GLN A 1 193 ? -5.574 26.938 -2.479 1 96.19 193 GLN A CA 1
ATOM 1489 C C . GLN A 1 193 ? -6.086 28.156 -3.236 1 96.19 193 GLN A C 1
ATOM 1491 O O . GLN A 1 193 ? -7.086 28.078 -3.951 1 96.19 193 GLN A O 1
ATOM 1496 N N . GLU A 1 194 ? -5.402 29.25 -3.004 1 94.44 194 GLU A N 1
ATOM 1497 C CA . GLU A 1 194 ? -5.891 30.516 -3.531 1 94.44 194 GLU A CA 1
ATOM 1498 C C . GLU A 1 194 ? -5.406 30.75 -4.961 1 94.44 194 GLU A C 1
ATOM 1500 O O . GLU A 1 194 ? -4.293 31.234 -5.172 1 94.44 194 GLU A O 1
ATOM 1505 N N . MET A 1 195 ? -6.191 30.453 -5.906 1 94.44 195 MET A N 1
ATOM 1506 C CA . MET A 1 195 ? -5.922 30.672 -7.324 1 94.44 195 MET A CA 1
ATOM 1507 C C . MET A 1 195 ? -7.148 31.219 -8.031 1 94.44 195 MET A C 1
ATOM 1509 O O . MET A 1 195 ? -8.281 30.922 -7.66 1 94.44 195 MET A O 1
ATOM 1513 N N . PRO A 1 196 ? -6.863 32.062 -9 1 92.5 196 PRO A N 1
ATOM 1514 C CA . PRO A 1 196 ? -7.996 32.625 -9.742 1 92.5 196 PRO A CA 1
ATOM 1515 C C . PRO A 1 196 ? -8.758 31.547 -10.531 1 92.5 196 PRO A C 1
ATOM 1517 O O . PRO A 1 196 ? -8.148 30.672 -11.133 1 92.5 196 PRO A O 1
ATOM 1520 N N . GLY A 1 197 ? -10.141 31.656 -10.477 1 91.38 197 GLY A N 1
ATOM 1521 C CA . GLY A 1 197 ? -10.984 30.766 -11.25 1 91.38 197 GLY A CA 1
ATOM 1522 C C . GLY A 1 197 ? -11.273 29.453 -10.531 1 91.38 197 GLY A C 1
ATOM 1523 O O . GLY A 1 197 ? -12.398 29.219 -10.086 1 91.38 197 GLY A O 1
ATOM 1524 N N . MET A 1 198 ? -10.242 28.641 -10.359 1 94.81 198 MET A N 1
ATOM 1525 C CA . MET A 1 198 ? -10.344 27.312 -9.75 1 94.81 198 MET A CA 1
ATOM 1526 C C . MET A 1 198 ? -9.461 27.219 -8.516 1 94.81 198 MET A C 1
ATOM 1528 O O . MET A 1 198 ? -8.234 27.203 -8.617 1 94.81 198 MET A O 1
ATOM 1532 N N . GLN A 1 199 ? -10.141 27.125 -7.426 1 95.38 199 GLN A N 1
ATOM 1533 C CA . GLN A 1 199 ? -9.391 27.047 -6.176 1 95.38 199 GLN A CA 1
ATOM 1534 C C . GLN A 1 199 ? -8.758 25.672 -5.996 1 95.38 199 GLN A C 1
ATOM 1536 O O . GLN A 1 199 ? -9.125 24.719 -6.688 1 95.38 199 GLN A O 1
ATOM 1541 N N . GLY A 1 200 ? -7.781 25.594 -5.141 1 96.69 200 GLY A N 1
ATOM 1542 C CA . GLY A 1 200 ? -7.008 24.375 -4.949 1 96.69 200 GLY A CA 1
ATOM 1543 C C . GLY A 1 200 ? -7.871 23.172 -4.633 1 96.69 200 GLY A C 1
ATOM 1544 O O . GLY A 1 200 ? -7.633 22.078 -5.152 1 96.69 200 GLY A O 1
ATOM 1545 N N . VAL A 1 201 ? -8.898 23.344 -3.822 1 94.38 201 VAL A N 1
ATOM 1546 C CA . VAL A 1 201 ? -9.789 22.266 -3.43 1 94.38 201 VAL A CA 1
ATOM 1547 C C . VAL A 1 201 ? -10.531 21.734 -4.656 1 94.38 201 VAL A C 1
ATOM 1549 O O . VAL A 1 201 ? -10.625 20.516 -4.855 1 94.38 201 VAL A O 1
ATOM 1552 N N . GLU A 1 202 ? -11.055 22.609 -5.449 1 94.62 202 GLU A N 1
ATOM 1553 C CA . GLU A 1 202 ? -11.742 22.219 -6.672 1 94.62 202 GLU A CA 1
ATOM 1554 C C . GLU A 1 202 ? -10.797 21.516 -7.641 1 94.62 202 GLU A C 1
ATOM 1556 O O . GLU A 1 202 ? -11.156 20.516 -8.266 1 94.62 202 GLU A O 1
ATOM 1561 N N . PHE A 1 203 ? -9.586 22.094 -7.758 1 97 203 PHE A N 1
ATOM 1562 C CA . PHE A 1 203 ? -8.57 21.453 -8.586 1 97 203 PHE A CA 1
ATOM 1563 C C . PHE A 1 203 ? -8.344 20.016 -8.164 1 97 203 PHE A C 1
ATOM 1565 O O . PHE A 1 203 ? -8.32 19.109 -9.008 1 97 203 PHE A O 1
ATOM 1572 N N . THR A 1 204 ? -8.188 19.812 -6.879 1 96.31 204 THR A N 1
ATOM 1573 C CA . THR A 1 204 ? -7.926 18.484 -6.332 1 96.31 204 THR A CA 1
ATOM 1574 C C . THR A 1 204 ? -9.062 17.516 -6.66 1 96.31 204 THR A C 1
ATOM 1576 O O . THR A 1 204 ? -8.82 16.391 -7.086 1 96.31 204 THR A O 1
ATOM 1579 N N . ARG A 1 205 ? -10.25 17.984 -6.48 1 93.25 205 ARG A N 1
ATOM 1580 C CA . ARG A 1 205 ? -11.422 17.172 -6.793 1 93.25 205 ARG A CA 1
ATOM 1581 C C . ARG A 1 205 ? -11.43 16.766 -8.258 1 93.25 205 ARG A C 1
ATOM 1583 O O . ARG A 1 205 ? -11.68 15.602 -8.578 1 93.25 205 ARG A O 1
ATOM 1590 N N . ARG A 1 206 ? -11.172 17.656 -9.117 1 94.94 206 ARG A N 1
ATOM 1591 C CA . ARG A 1 206 ? -11.18 17.391 -10.555 1 94.94 206 ARG A CA 1
ATOM 1592 C C . ARG A 1 206 ? -10.016 16.484 -10.938 1 94.94 206 ARG A C 1
ATOM 1594 O O . ARG A 1 206 ? -10.164 15.609 -11.797 1 94.94 206 ARG A O 1
ATOM 1601 N N . LEU A 1 207 ? -8.883 16.734 -10.336 1 96.81 207 LEU A N 1
ATOM 1602 C CA . LEU A 1 207 ? -7.734 15.867 -10.578 1 96.81 207 LEU A CA 1
ATOM 1603 C C . LEU A 1 207 ? -8.07 14.414 -10.25 1 96.81 207 LEU A C 1
ATOM 1605 O O . LEU A 1 207 ? -7.668 13.5 -10.977 1 96.81 207 LEU A O 1
ATOM 1609 N N . ARG A 1 208 ? -8.875 14.172 -9.227 1 93.94 208 ARG A N 1
ATOM 1610 C CA . ARG A 1 208 ? -9.195 12.828 -8.75 1 93.94 208 ARG A CA 1
ATOM 1611 C C . ARG A 1 208 ? -10.117 12.109 -9.727 1 93.94 208 ARG A C 1
ATOM 1613 O O . ARG A 1 208 ? -10.195 10.883 -9.727 1 93.94 208 ARG A O 1
ATOM 1620 N N . THR A 1 209 ? -10.797 12.852 -10.555 1 90.5 209 THR A N 1
ATOM 1621 C CA . THR A 1 209 ? -11.578 12.234 -11.609 1 90.5 209 THR A CA 1
ATOM 1622 C C . THR A 1 209 ? -10.68 11.695 -12.719 1 90.5 209 THR A C 1
ATOM 1624 O O . THR A 1 209 ? -11.062 10.781 -13.453 1 90.5 209 THR A O 1
ATOM 1627 N N . LEU A 1 210 ? -9.461 12.258 -12.766 1 92.62 210 LEU A N 1
ATOM 1628 C CA . LEU A 1 210 ? -8.523 11.867 -13.812 1 92.62 210 LEU A CA 1
ATOM 1629 C C . LEU A 1 210 ? -7.562 10.797 -13.305 1 92.62 210 LEU A C 1
ATOM 1631 O O . LEU A 1 210 ? -7.246 9.844 -14.023 1 92.62 210 LEU A O 1
ATOM 1635 N N . ARG A 1 211 ? -7.043 11.023 -12.109 1 94.25 211 ARG A N 1
ATOM 1636 C CA . ARG A 1 211 ? -6.043 10.156 -11.5 1 94.25 211 ARG A CA 1
ATOM 1637 C C . ARG A 1 211 ? -6.402 9.836 -10.055 1 94.25 211 ARG A C 1
ATOM 1639 O O . ARG A 1 211 ? -6.691 10.734 -9.266 1 94.25 211 ARG A O 1
ATOM 1646 N N . SER A 1 212 ? -6.27 8.516 -9.766 1 90.31 212 SER A N 1
ATOM 1647 C CA . SER A 1 212 ? -6.613 8.094 -8.414 1 90.31 212 SER A CA 1
ATOM 1648 C C . SER A 1 212 ? -5.52 8.469 -7.422 1 90.31 212 SER A C 1
ATOM 1650 O O . SER A 1 212 ? -4.426 8.875 -7.816 1 90.31 212 SER A O 1
ATOM 1652 N N . ARG A 1 213 ? -5.812 8.359 -6.133 1 90.62 213 ARG A N 1
ATOM 1653 C CA . ARG A 1 213 ? -4.957 8.781 -5.023 1 90.62 213 ARG A CA 1
ATOM 1654 C C . ARG A 1 213 ? -3.684 7.941 -4.969 1 90.62 213 ARG A C 1
ATOM 1656 O O . ARG A 1 213 ? -2.664 8.391 -4.441 1 90.62 213 ARG A O 1
ATOM 1663 N N . ASP A 1 214 ? -3.781 6.742 -5.5 1 87.44 214 ASP A N 1
ATOM 1664 C CA . ASP A 1 214 ? -2.621 5.859 -5.441 1 87.44 214 ASP A CA 1
ATOM 1665 C C . ASP A 1 214 ? -1.704 6.078 -6.641 1 87.44 214 ASP A C 1
ATOM 1667 O O . ASP A 1 214 ? -0.624 5.488 -6.719 1 87.44 214 ASP A O 1
ATOM 1671 N N . LYS A 1 215 ? -2.061 6.941 -7.57 1 92.31 215 LYS A N 1
ATOM 1672 C CA . LYS A 1 215 ? -1.255 7.215 -8.758 1 92.31 215 LYS A CA 1
ATOM 1673 C C . LYS A 1 215 ? -0.572 8.578 -8.656 1 92.31 215 LYS A C 1
ATOM 1675 O O . LYS A 1 215 ? 0.571 8.734 -9.086 1 92.31 215 LYS A O 1
ATOM 1680 N N . VAL A 1 216 ? -1.329 9.531 -8.102 1 96.81 216 VAL A N 1
ATOM 1681 C CA . VAL A 1 216 ? -0.774 10.867 -7.945 1 96.81 216 VAL A CA 1
ATOM 1682 C C . VAL A 1 216 ? -1.027 11.375 -6.523 1 96.81 216 VAL A C 1
ATOM 1684 O O . VAL A 1 216 ? -2.172 11.414 -6.066 1 96.81 216 VAL A O 1
ATOM 1687 N N . ALA A 1 217 ? 0.038 11.75 -5.844 1 97.81 217 ALA A N 1
ATOM 1688 C CA . ALA A 1 217 ? -0.089 12.383 -4.535 1 97.81 217 ALA A CA 1
ATOM 1689 C C . ALA A 1 217 ? -0.346 13.883 -4.668 1 97.81 217 ALA A C 1
ATOM 1691 O O . ALA A 1 217 ? 0.337 14.57 -5.43 1 97.81 217 ALA A O 1
ATOM 1692 N N . VAL A 1 218 ? -1.331 14.375 -3.936 1 98.25 218 VAL A N 1
ATOM 1693 C CA . VAL A 1 218 ? -1.651 15.797 -3.949 1 98.25 218 VAL A CA 1
ATOM 1694 C C . VAL A 1 218 ? -1.414 16.391 -2.564 1 98.25 218 VAL A C 1
ATOM 1696 O O . VAL A 1 218 ? -1.976 15.922 -1.573 1 98.25 218 VAL A O 1
ATOM 1699 N N . ILE A 1 219 ? -0.594 17.391 -2.518 1 98.19 219 ILE A N 1
ATOM 1700 C CA . ILE A 1 219 ? -0.349 18.141 -1.294 1 98.19 219 ILE A CA 1
ATOM 1701 C C . ILE A 1 219 ? -0.888 19.562 -1.447 1 98.19 219 ILE A C 1
ATOM 1703 O O . ILE A 1 219 ? -0.402 20.328 -2.281 1 98.19 219 ILE A O 1
ATOM 1707 N N . GLY A 1 220 ? -1.893 19.906 -0.656 1 97.56 220 GLY A N 1
ATOM 1708 C CA . GLY A 1 220 ? -2.381 21.281 -0.631 1 97.56 220 GLY A CA 1
ATOM 1709 C C . GLY A 1 220 ? -1.485 22.219 0.158 1 97.56 220 GLY A C 1
ATOM 1710 O O . GLY A 1 220 ? -0.904 21.812 1.171 1 97.56 220 GLY A O 1
ATOM 1711 N N . ILE A 1 221 ? -1.399 23.422 -0.301 1 96.44 221 ILE A N 1
ATOM 1712 C CA . ILE A 1 221 ? -0.628 24.438 0.4 1 96.44 221 ILE A CA 1
ATOM 1713 C C . ILE A 1 221 ? -1.467 25.719 0.551 1 96.44 221 ILE A C 1
ATOM 1715 O O . ILE A 1 221 ? -2.154 26.125 -0.385 1 96.44 221 ILE A O 1
ATOM 1719 N N . SER A 1 222 ? -1.404 26.266 1.743 1 94.38 222 SER A N 1
ATOM 1720 C CA . SER A 1 222 ? -2.1 27.531 1.931 1 94.38 222 SER A CA 1
ATOM 1721 C C . SER A 1 222 ? -1.627 28.234 3.195 1 94.38 222 SER A C 1
ATOM 1723 O O . SER A 1 222 ? -1.207 27.594 4.156 1 94.38 222 SER A O 1
ATOM 1725 N N . GLY A 1 223 ? -1.67 29.578 3.133 1 90.25 223 GLY A N 1
ATOM 1726 C CA . GLY A 1 223 ? -1.43 30.391 4.32 1 90.25 223 GLY A CA 1
ATOM 1727 C C . GLY A 1 223 ? -2.705 30.781 5.039 1 90.25 223 GLY A C 1
ATOM 1728 O O . GLY A 1 223 ? -2.658 31.438 6.082 1 90.25 223 GLY A O 1
ATOM 1729 N N . ASN A 1 224 ? -3.783 30.344 4.48 1 87.12 224 ASN A N 1
ATOM 1730 C CA . ASN A 1 224 ? -5.086 30.625 5.07 1 87.12 224 ASN A CA 1
ATOM 1731 C C . ASN A 1 224 ? -5.27 29.922 6.41 1 87.12 224 ASN A C 1
ATOM 1733 O O . ASN A 1 224 ? -4.961 28.734 6.539 1 87.12 224 ASN A O 1
ATOM 1737 N N . THR A 1 225 ? -5.797 30.609 7.379 1 83.44 225 THR A N 1
ATOM 1738 C CA . THR A 1 225 ? -5.895 30.078 8.734 1 83.44 225 THR A CA 1
ATOM 1739 C C . THR A 1 225 ? -7.262 29.453 8.977 1 83.44 225 THR A C 1
ATOM 1741 O O . THR A 1 225 ? -7.551 28.984 10.078 1 83.44 225 THR A O 1
ATOM 1744 N N . ASP A 1 226 ? -8.031 29.5 7.926 1 85.5 226 ASP A N 1
ATOM 1745 C CA . ASP A 1 226 ? -9.336 28.844 8.039 1 85.5 226 ASP A CA 1
ATOM 1746 C C . ASP A 1 226 ? -9.18 27.375 8.43 1 85.5 226 ASP A C 1
ATOM 1748 O O . ASP A 1 226 ? -8.586 26.594 7.684 1 85.5 226 ASP A O 1
ATOM 1752 N N . ALA A 1 227 ? -9.781 27.031 9.594 1 81.81 227 ALA A N 1
ATOM 1753 C CA . ALA A 1 227 ? -9.641 25.688 10.156 1 81.81 227 ALA A CA 1
ATOM 1754 C C . ALA A 1 227 ? -10.312 24.656 9.266 1 81.81 227 ALA A C 1
ATOM 1756 O O . ALA A 1 227 ? -10.008 23.453 9.352 1 81.81 227 ALA A O 1
ATOM 1757 N N . SER A 1 228 ? -11.195 25.047 8.422 1 84.5 228 SER A N 1
ATOM 1758 C CA . SER A 1 228 ? -11.945 24.109 7.605 1 84.5 228 SER A CA 1
ATOM 1759 C C . SER A 1 228 ? -11.203 23.781 6.316 1 84.5 228 SER A C 1
ATOM 1761 O O . SER A 1 228 ? -11.57 22.844 5.598 1 84.5 228 SER A O 1
ATOM 1763 N N . LEU A 1 229 ? -10.164 24.516 6.09 1 89.31 229 LEU A N 1
ATOM 1764 C CA . LEU A 1 229 ? -9.484 24.375 4.805 1 89.31 229 LEU A CA 1
ATOM 1765 C C . LEU A 1 229 ? -8.828 23 4.684 1 89.31 229 LEU A C 1
ATOM 1767 O O . LEU A 1 229 ? -8.977 22.328 3.664 1 89.31 229 LEU A O 1
ATOM 1771 N N . ILE A 1 230 ? -8.109 22.609 5.758 1 90 230 ILE A N 1
ATOM 1772 C CA . ILE A 1 230 ? -7.371 21.344 5.727 1 90 230 ILE A CA 1
ATOM 1773 C C . ILE A 1 230 ? -8.336 20.188 5.52 1 90 230 ILE A C 1
ATOM 1775 O O . ILE A 1 230 ? -8.18 19.391 4.586 1 90 230 ILE A O 1
ATOM 1779 N N . PRO A 1 231 ? -9.453 20.125 6.23 1 88.56 231 PRO A N 1
ATOM 1780 C CA . PRO A 1 231 ? -10.43 19.062 6 1 88.56 231 PRO A CA 1
ATOM 1781 C C . PRO A 1 231 ? -11.016 19.094 4.59 1 88.56 231 PRO A C 1
ATOM 1783 O O . PRO A 1 231 ? -11.25 18.047 3.986 1 88.56 231 PRO A O 1
ATOM 1786 N N . ARG A 1 232 ? -11.227 20.25 4.148 1 88.75 232 ARG A N 1
ATOM 1787 C CA . ARG A 1 232 ? -11.797 20.375 2.807 1 88.75 232 ARG A CA 1
ATOM 1788 C C . ARG A 1 232 ? -10.859 19.781 1.76 1 88.75 232 ARG A C 1
ATOM 1790 O O . ARG A 1 232 ? -11.297 19.062 0.867 1 88.75 232 ARG A O 1
ATOM 1797 N N . PHE A 1 233 ? -9.57 20.031 1.874 1 91.69 233 PHE A N 1
ATOM 1798 C CA . PHE A 1 233 ? -8.578 19.469 0.96 1 91.69 233 PHE A CA 1
ATOM 1799 C C . PHE A 1 233 ? -8.562 17.953 1.052 1 91.69 233 PHE A C 1
ATOM 1801 O O . PHE A 1 233 ? -8.602 17.266 0.03 1 91.69 233 PHE A O 1
ATOM 1808 N N . LEU A 1 234 ? -8.516 17.5 2.258 1 90.31 234 LEU A N 1
ATOM 1809 C CA . LEU A 1 234 ? -8.367 16.062 2.498 1 90.31 234 LEU A CA 1
ATOM 1810 C C . LEU A 1 234 ? -9.617 15.312 2.062 1 90.31 234 LEU A C 1
ATOM 1812 O O . LEU A 1 234 ? -9.523 14.266 1.421 1 90.31 234 LEU A O 1
ATOM 1816 N N . LYS A 1 235 ? -10.812 15.859 2.311 1 88 235 LYS A N 1
ATOM 1817 C CA . LYS A 1 235 ? -12.086 15.234 1.946 1 88 235 LYS A CA 1
ATOM 1818 C C . LYS A 1 235 ? -12.266 15.203 0.431 1 88 235 LYS A C 1
ATOM 1820 O O . LYS A 1 235 ? -12.984 14.352 -0.093 1 88 235 LYS A O 1
ATOM 1825 N N . ASN A 1 236 ? -11.562 16.078 -0.186 1 89.94 236 ASN A N 1
ATOM 1826 C CA . ASN A 1 236 ? -11.711 16.156 -1.636 1 89.94 236 ASN A CA 1
ATOM 1827 C C . ASN A 1 236 ? -10.578 15.43 -2.352 1 89.94 236 ASN A C 1
ATOM 1829 O O . ASN A 1 236 ? -10.406 15.578 -3.564 1 89.94 236 ASN A O 1
ATOM 1833 N N . GLY A 1 237 ? -9.773 14.727 -1.658 1 92 237 GLY A N 1
ATOM 1834 C CA . GLY A 1 237 ? -8.875 13.781 -2.301 1 92 237 GLY A CA 1
ATOM 1835 C C . GLY A 1 237 ? -7.41 14.117 -2.096 1 92 237 GLY A C 1
ATOM 1836 O O . GLY A 1 237 ? -6.535 13.422 -2.611 1 92 237 GLY A O 1
ATOM 1837 N N . ALA A 1 238 ? -7.094 15.195 -1.349 1 96 238 ALA A N 1
ATOM 1838 C CA . ALA A 1 238 ? -5.691 15.5 -1.078 1 96 238 ALA A CA 1
ATOM 1839 C C . ALA A 1 238 ? -5.07 14.453 -0.16 1 96 238 ALA A C 1
ATOM 1841 O O . ALA A 1 238 ? -5.754 13.883 0.698 1 96 238 ALA A O 1
ATOM 1842 N N . ASN A 1 239 ? -3.826 14.188 -0.377 1 95.94 239 ASN A N 1
ATOM 1843 C CA . ASN A 1 239 ? -3.096 13.242 0.464 1 95.94 239 ASN A CA 1
ATOM 1844 C C . ASN A 1 239 ? -2.547 13.914 1.718 1 95.94 239 ASN A C 1
ATOM 1846 O O . ASN A 1 239 ? -2.369 13.266 2.75 1 95.94 239 ASN A O 1
ATOM 1850 N N . ASP A 1 240 ? -2.229 15.133 1.55 1 95.88 240 ASP A N 1
ATOM 1851 C CA . ASP A 1 240 ? -1.577 15.875 2.623 1 95.88 240 ASP A CA 1
ATOM 1852 C C . ASP A 1 240 ? -1.816 17.375 2.473 1 95.88 240 ASP A C 1
ATOM 1854 O O . ASP A 1 240 ? -2.463 17.812 1.52 1 95.88 240 ASP A O 1
ATOM 1858 N N . PHE A 1 241 ? -1.379 18.109 3.512 1 95 241 PHE A N 1
ATOM 1859 C CA . PHE A 1 241 ? -1.533 19.562 3.529 1 95 241 PHE A CA 1
ATOM 1860 C C . PHE A 1 241 ? -0.35 20.219 4.223 1 95 241 PHE A C 1
ATOM 1862 O O . PHE A 1 241 ? 0.146 19.719 5.234 1 95 241 PHE A O 1
ATOM 1869 N N . LEU A 1 242 ? 0.104 21.312 3.643 1 94.06 242 LEU A N 1
ATOM 1870 C CA . LEU A 1 242 ? 1.221 22.078 4.172 1 94.06 242 LEU A CA 1
ATOM 1871 C C . LEU A 1 242 ? 0.824 23.547 4.375 1 94.06 242 LEU A C 1
ATOM 1873 O O . LEU A 1 242 ? 0.423 24.219 3.428 1 94.06 242 LEU A O 1
ATOM 1877 N N . ARG A 1 243 ? 0.958 24.031 5.594 1 91.06 243 ARG A N 1
ATOM 1878 C CA . ARG A 1 243 ? 0.599 25.422 5.902 1 91.06 243 ARG A CA 1
ATOM 1879 C C . ARG A 1 243 ? 1.771 26.359 5.641 1 91.06 243 ARG A C 1
ATOM 1881 O O . ARG A 1 243 ? 2.908 26.062 6.012 1 91.06 243 ARG A O 1
ATOM 1888 N N . LYS A 1 244 ? 1.482 27.438 4.984 1 89.44 244 LYS A N 1
ATOM 1889 C CA . LYS A 1 244 ? 2.467 28.5 4.836 1 89.44 244 LYS A CA 1
ATOM 1890 C C . LYS A 1 244 ? 2.488 29.406 6.066 1 89.44 244 LYS A C 1
ATOM 1892 O O . LYS A 1 244 ? 1.442 29.688 6.656 1 89.44 244 LYS A O 1
ATOM 1897 N N . PRO A 1 245 ? 3.654 29.891 6.453 1 88.69 245 PRO A N 1
ATOM 1898 C CA . PRO A 1 245 ? 4.965 29.484 5.938 1 88.69 245 PRO A CA 1
ATOM 1899 C C . PRO A 1 245 ? 5.402 28.109 6.441 1 88.69 245 PRO A C 1
ATOM 1901 O O . PRO A 1 245 ? 4.961 27.672 7.508 1 88.69 245 PRO A O 1
ATOM 1904 N N . PHE A 1 246 ? 6.094 27.438 5.688 1 88.94 246 PHE A N 1
ATOM 1905 C CA . PHE A 1 246 ? 6.637 26.141 6.074 1 88.94 246 PHE A CA 1
ATOM 1906 C C . PHE A 1 246 ? 8.156 26.141 5.973 1 88.94 246 PHE A C 1
ATOM 1908 O O . PHE A 1 246 ? 8.734 26.938 5.242 1 88.94 246 PHE A O 1
ATOM 1915 N N . SER A 1 247 ? 8.742 25.281 6.762 1 88.19 247 SER A N 1
ATOM 1916 C CA . SER A 1 247 ? 10.18 25.109 6.648 1 88.19 247 SER A CA 1
ATOM 1917 C C . SER A 1 247 ? 10.539 24.172 5.492 1 88.19 247 SER A C 1
ATOM 1919 O O . SER A 1 247 ? 9.719 23.344 5.082 1 88.19 247 SER A O 1
ATOM 1921 N N . ARG A 1 248 ? 11.703 24.312 5.02 1 90.94 248 ARG A N 1
ATOM 1922 C CA . ARG A 1 248 ? 12.195 23.453 3.953 1 90.94 248 ARG A CA 1
ATOM 1923 C C . ARG A 1 248 ? 12.211 22 4.395 1 90.94 248 ARG A C 1
ATOM 1925 O O . ARG A 1 248 ? 11.898 21.094 3.611 1 90.94 248 ARG A O 1
ATOM 1932 N N . GLU A 1 249 ? 12.516 21.797 5.641 1 88.88 249 GLU A N 1
ATOM 1933 C CA . GLU A 1 249 ? 12.57 20.453 6.191 1 88.88 249 GLU A CA 1
ATOM 1934 C C . GLU A 1 249 ? 11.195 19.797 6.195 1 88.88 249 GLU A C 1
ATOM 1936 O O . GLU A 1 249 ? 11.055 18.625 5.84 1 88.88 249 GLU A O 1
ATOM 1941 N N . GLU A 1 250 ? 10.258 20.578 6.605 1 91.25 250 GLU A N 1
ATOM 1942 C CA . GLU A 1 250 ? 8.898 20.047 6.617 1 91.25 250 GLU A CA 1
ATOM 1943 C C . GLU A 1 250 ? 8.422 19.703 5.207 1 91.25 250 GLU A C 1
ATOM 1945 O O . GLU A 1 250 ? 7.805 18.672 4.984 1 91.25 250 GLU A O 1
ATOM 1950 N N . PHE A 1 251 ? 8.742 20.672 4.27 1 94.88 251 PHE A N 1
ATOM 1951 C CA . PHE A 1 251 ? 8.391 20.469 2.869 1 94.88 251 PHE A CA 1
ATOM 1952 C C . PHE A 1 251 ? 8.992 19.172 2.354 1 94.88 251 PHE A C 1
ATOM 1954 O O . PHE A 1 251 ? 8.281 18.328 1.791 1 94.88 251 PHE A O 1
ATOM 1961 N N . PHE A 1 252 ? 10.203 18.938 2.646 1 93.75 252 PHE A N 1
ATOM 1962 C CA . PHE A 1 252 ? 10.914 17.75 2.193 1 93.75 252 PHE A CA 1
ATOM 1963 C C . PHE A 1 252 ? 10.297 16.484 2.795 1 93.75 252 PHE A C 1
ATOM 1965 O O . PHE A 1 252 ? 10.062 15.5 2.09 1 93.75 252 PHE A O 1
ATOM 1972 N N . CYS A 1 253 ? 10.047 16.5 4.066 1 92.88 253 CYS A N 1
ATOM 1973 C CA . CYS A 1 253 ? 9.523 15.32 4.754 1 92.88 253 CYS A CA 1
ATOM 1974 C C . CYS A 1 253 ? 8.156 14.938 4.211 1 92.88 253 CYS A C 1
ATOM 1976 O O . CYS A 1 253 ? 7.906 13.766 3.926 1 92.88 253 CYS A O 1
ATOM 1978 N N . ARG A 1 254 ? 7.281 15.859 4.023 1 94.75 254 ARG A N 1
ATOM 1979 C CA . ARG A 1 254 ? 5.926 15.578 3.561 1 94.75 254 ARG A CA 1
ATOM 1980 C C . ARG A 1 254 ? 5.93 15.086 2.119 1 94.75 254 ARG A C 1
ATOM 1982 O O . ARG A 1 254 ? 5.25 14.109 1.789 1 94.75 254 ARG A O 1
ATOM 1989 N N . VAL A 1 255 ? 6.758 15.734 1.324 1 97 255 VAL A N 1
ATOM 1990 C CA . VAL A 1 255 ? 6.891 15.312 -0.064 1 97 255 VAL A CA 1
ATOM 1991 C C . VAL A 1 255 ? 7.406 13.875 -0.117 1 97 255 VAL A C 1
ATOM 1993 O O . VAL A 1 255 ? 6.812 13.016 -0.775 1 97 255 VAL A O 1
ATOM 1996 N N . SER A 1 256 ? 8.484 13.641 0.576 1 96.19 256 SER A N 1
ATOM 1997 C CA . SER A 1 256 ? 9.133 12.336 0.53 1 96.19 256 SER A CA 1
ATOM 1998 C C . SER A 1 256 ? 8.219 11.242 1.068 1 96.19 256 SER A C 1
ATOM 2000 O O . SER A 1 256 ? 8.148 10.156 0.5 1 96.19 256 SER A O 1
ATOM 2002 N N . GLN A 1 257 ? 7.516 11.523 2.102 1 93.69 257 GLN A N 1
ATOM 2003 C CA . GLN A 1 257 ? 6.617 10.539 2.695 1 93.69 257 GLN A CA 1
ATOM 2004 C C . GLN A 1 257 ? 5.496 10.164 1.734 1 93.69 257 GLN A C 1
ATOM 2006 O O . GLN A 1 257 ? 5.148 8.992 1.598 1 93.69 257 GLN A O 1
ATOM 2011 N N . ASN A 1 258 ? 4.918 11.164 1.116 1 95.75 258 ASN A N 1
ATOM 2012 C CA . ASN A 1 258 ? 3.83 10.898 0.178 1 95.75 258 ASN A CA 1
ATOM 2013 C C . ASN A 1 258 ? 4.312 10.117 -1.039 1 95.75 258 ASN A C 1
ATOM 2015 O O . ASN A 1 258 ? 3.627 9.211 -1.513 1 95.75 258 ASN A O 1
ATOM 2019 N N . VAL A 1 259 ? 5.492 10.438 -1.492 1 96.31 259 VAL A N 1
ATOM 2020 C CA . VAL A 1 259 ? 6.055 9.734 -2.643 1 96.31 259 VAL A CA 1
ATOM 2021 C C . VAL A 1 259 ? 6.41 8.305 -2.252 1 96.31 259 VAL A C 1
ATOM 2023 O O . VAL A 1 259 ? 6.137 7.363 -3 1 96.31 259 VAL A O 1
ATOM 2026 N N . ASP A 1 260 ? 6.961 8.133 -1.085 1 94.44 260 ASP A N 1
ATOM 2027 C CA . ASP A 1 260 ? 7.273 6.797 -0.583 1 94.44 260 ASP A CA 1
ATOM 2028 C C . ASP A 1 260 ? 6.02 5.926 -0.504 1 94.44 260 ASP A C 1
ATOM 2030 O O . ASP A 1 260 ? 6.043 4.762 -0.898 1 94.44 260 ASP A O 1
ATOM 2034 N N . GLN A 1 261 ? 5.02 6.531 0.02 1 92.69 261 GLN A N 1
ATOM 2035 C CA . GLN A 1 261 ? 3.762 5.801 0.161 1 92.69 261 GLN A CA 1
ATOM 2036 C C . GLN A 1 261 ? 3.207 5.391 -1.2 1 92.69 261 GLN A C 1
ATOM 2038 O O . GLN A 1 261 ? 2.736 4.266 -1.37 1 92.69 261 GLN A O 1
ATOM 2043 N N . LEU A 1 262 ? 3.266 6.262 -2.113 1 93.44 262 LEU A N 1
ATOM 2044 C CA . LEU A 1 262 ? 2.803 5.977 -3.467 1 93.44 262 LEU A CA 1
ATOM 2045 C C . LEU A 1 262 ? 3.59 4.824 -4.078 1 93.44 262 LEU A C 1
ATOM 2047 O O . LEU A 1 262 ? 3.008 3.926 -4.691 1 93.44 262 LEU A O 1
ATOM 2051 N N . GLU A 1 263 ? 4.859 4.863 -3.92 1 93.06 263 GLU A N 1
ATOM 2052 C CA . GLU A 1 263 ? 5.719 3.82 -4.473 1 93.06 263 GLU A CA 1
ATOM 2053 C C . GLU A 1 263 ? 5.449 2.475 -3.807 1 93.06 263 GLU A C 1
ATOM 2055 O O . GLU A 1 263 ? 5.414 1.439 -4.477 1 93.06 263 GLU A O 1
ATOM 2060 N N . LEU A 1 264 ? 5.289 2.559 -2.518 1 91.75 264 LEU A N 1
ATOM 2061 C CA . LEU A 1 264 ? 4.988 1.329 -1.792 1 91.75 264 LEU A CA 1
ATOM 2062 C C . LEU A 1 264 ? 3.684 0.71 -2.285 1 91.75 264 LEU A C 1
ATOM 2064 O O . LEU A 1 264 ? 3.633 -0.484 -2.588 1 91.75 264 LEU A O 1
ATOM 2068 N N . ILE A 1 265 ? 2.693 1.539 -2.381 1 91.62 265 ILE A N 1
ATOM 2069 C CA . ILE A 1 265 ? 1.386 1.072 -2.828 1 91.62 265 ILE A CA 1
ATOM 2070 C C . ILE A 1 265 ? 1.49 0.526 -4.25 1 91.62 265 ILE A C 1
ATOM 2072 O O . ILE A 1 265 ? 0.972 -0.553 -4.547 1 91.62 265 ILE A O 1
ATOM 2076 N N . GLY A 1 266 ? 2.174 1.242 -5.129 1 89.75 266 GLY A N 1
ATOM 2077 C CA . GLY A 1 266 ? 2.367 0.779 -6.492 1 89.75 266 GLY A CA 1
ATOM 2078 C C . GLY A 1 266 ? 3.062 -0.566 -6.574 1 89.75 266 GLY A C 1
ATOM 2079 O O . GLY A 1 266 ? 2.631 -1.451 -7.316 1 89.75 266 GLY A O 1
ATOM 2080 N N . THR A 1 267 ? 4.062 -0.717 -5.801 1 88.69 267 THR A N 1
ATOM 2081 C CA . THR A 1 267 ? 4.812 -1.967 -5.777 1 88.69 267 THR A CA 1
ATOM 2082 C C . THR A 1 267 ? 3.943 -3.111 -5.27 1 88.69 267 THR A C 1
ATOM 2084 O O . THR A 1 267 ? 3.916 -4.191 -5.863 1 88.69 267 THR A O 1
ATOM 2087 N N . LEU A 1 268 ? 3.248 -2.91 -4.203 1 89.19 268 LEU A N 1
ATOM 2088 C CA . LEU A 1 268 ? 2.389 -3.939 -3.625 1 89.19 268 LEU A CA 1
ATOM 2089 C C . LEU A 1 268 ? 1.272 -4.32 -4.594 1 89.19 268 LEU A C 1
ATOM 2091 O O . LEU A 1 268 ? 0.905 -5.492 -4.695 1 89.19 268 LEU A O 1
ATOM 2095 N N . GLN A 1 269 ? 0.761 -3.301 -5.242 1 88.94 269 GLN A N 1
ATOM 2096 C CA . GLN A 1 269 ? -0.271 -3.564 -6.242 1 88.94 269 GLN A CA 1
ATOM 2097 C C . GLN A 1 269 ? 0.262 -4.449 -7.363 1 88.94 269 GLN A C 1
ATOM 2099 O O . GLN A 1 269 ? -0.405 -5.398 -7.781 1 88.94 269 GLN A O 1
ATOM 2104 N N . ASP A 1 270 ? 1.407 -4.164 -7.809 1 86.88 270 ASP A N 1
ATOM 2105 C CA . ASP A 1 270 ? 2.021 -4.977 -8.852 1 86.88 270 ASP A CA 1
ATOM 2106 C C . ASP A 1 270 ? 2.219 -6.418 -8.383 1 86.88 270 ASP A C 1
ATOM 2108 O O . ASP A 1 270 ? 1.883 -7.359 -9.102 1 86.88 270 ASP A O 1
ATOM 2112 N N . LEU A 1 271 ? 2.672 -6.523 -7.223 1 85.75 271 LEU A N 1
ATOM 2113 C CA . LEU A 1 271 ? 2.92 -7.848 -6.664 1 85.75 271 LEU A CA 1
ATOM 2114 C C . LEU A 1 271 ? 1.614 -8.609 -6.469 1 85.75 271 LEU A C 1
ATOM 2116 O O . LEU A 1 271 ? 1.584 -9.836 -6.578 1 85.75 271 LEU A O 1
ATOM 2120 N N . ALA A 1 272 ? 0.653 -7.852 -6.23 1 86.69 272 ALA A N 1
ATOM 2121 C CA . ALA A 1 272 ? -0.644 -8.461 -5.934 1 86.69 272 ALA A CA 1
ATOM 2122 C C . ALA A 1 272 ? -1.379 -8.828 -7.219 1 86.69 272 ALA A C 1
ATOM 2124 O O . ALA A 1 272 ? -2.23 -9.719 -7.219 1 86.69 272 ALA A O 1
ATOM 2125 N N . THR A 1 273 ? -1.037 -8.172 -8.297 1 88.81 273 THR A N 1
ATOM 2126 C CA . THR A 1 273 ? -1.943 -8.297 -9.438 1 88.81 273 THR A CA 1
ATOM 2127 C C . THR A 1 273 ? -1.207 -8.828 -10.656 1 88.81 273 THR A C 1
ATOM 2129 O O . THR A 1 273 ? -1.834 -9.219 -11.648 1 88.81 273 THR A O 1
ATOM 2132 N N . ARG A 1 274 ? 0.065 -8.883 -10.609 1 89.25 274 ARG A N 1
ATOM 2133 C CA . ARG A 1 274 ? 0.826 -9.289 -11.789 1 89.25 274 ARG A CA 1
ATOM 2134 C C . ARG A 1 274 ? 1.697 -10.5 -11.484 1 89.25 274 ARG A C 1
ATOM 2136 O O . ARG A 1 274 ? 2.105 -10.711 -10.344 1 89.25 274 ARG A O 1
ATOM 2143 N N . ASP A 1 275 ? 1.921 -11.219 -12.578 1 85.56 275 ASP A N 1
ATOM 2144 C CA . ASP A 1 275 ? 2.893 -12.305 -12.5 1 85.56 275 ASP A CA 1
ATOM 2145 C C . ASP A 1 275 ? 4.32 -11.766 -12.562 1 85.56 275 ASP A C 1
ATOM 2147 O O . ASP A 1 275 ? 4.668 -11.023 -13.484 1 85.56 275 ASP A O 1
ATOM 2151 N N . PHE A 1 276 ? 5.074 -12.133 -11.609 1 76.25 276 PHE A N 1
ATOM 2152 C CA . PHE A 1 276 ? 6.402 -11.562 -11.422 1 76.25 276 PHE A CA 1
ATOM 2153 C C . PHE A 1 276 ? 7.305 -11.891 -12.602 1 76.25 276 PHE A C 1
ATOM 2155 O O . PHE A 1 276 ? 8.164 -11.086 -12.977 1 76.25 276 PHE A O 1
ATOM 2162 N N . LEU A 1 277 ? 7.113 -12.984 -13.203 1 82.12 277 LEU A N 1
ATOM 2163 C CA . LEU A 1 277 ? 8.016 -13.445 -14.258 1 82.12 277 LEU A CA 1
ATOM 2164 C C . LEU A 1 277 ? 7.684 -12.781 -15.586 1 82.12 277 LEU A C 1
ATOM 2166 O O . LEU A 1 277 ? 8.586 -12.367 -16.312 1 82.12 277 LEU A O 1
ATOM 2170 N N . THR A 1 278 ? 6.438 -12.672 -15.859 1 92.5 278 THR A N 1
ATOM 2171 C CA . THR A 1 278 ? 6.047 -12.289 -17.203 1 92.5 278 THR A CA 1
ATOM 2172 C C . THR A 1 278 ? 5.484 -10.867 -17.234 1 92.5 278 THR A C 1
ATOM 2174 O O . THR A 1 278 ? 5.363 -10.258 -18.297 1 92.5 278 THR A O 1
ATOM 2177 N N . GLY A 1 279 ? 5.094 -10.406 -16.062 1 90.44 279 GLY A N 1
ATOM 2178 C CA . GLY A 1 279 ? 4.48 -9.086 -16 1 90.44 279 GLY A CA 1
ATOM 2179 C C . GLY A 1 279 ? 3.008 -9.094 -16.359 1 90.44 279 GLY A C 1
ATOM 2180 O O . GLY A 1 279 ? 2.318 -8.086 -16.203 1 90.44 279 GLY A O 1
ATOM 2181 N N . LEU A 1 280 ? 2.486 -10.172 -16.828 1 94.25 280 LEU A N 1
ATOM 2182 C CA . LEU A 1 280 ? 1.062 -10.289 -17.125 1 94.25 280 LEU A CA 1
ATOM 2183 C C . LEU A 1 280 ? 0.244 -10.297 -15.836 1 94.25 280 LEU A C 1
ATOM 2185 O O . LEU A 1 280 ? 0.769 -10.609 -14.766 1 94.25 280 LEU A O 1
ATOM 2189 N N . PRO A 1 281 ? -1.062 -9.844 -15.984 1 92.94 281 PRO A N 1
ATOM 2190 C CA . PRO A 1 281 ? -1.918 -10.039 -14.812 1 92.94 281 PRO A CA 1
ATOM 2191 C C . PRO A 1 281 ? -1.897 -11.477 -14.305 1 92.94 281 PRO A C 1
ATOM 2193 O O . PRO A 1 281 ? -1.744 -12.414 -15.094 1 92.94 281 PRO A O 1
ATOM 2196 N N . ASN A 1 282 ? -1.984 -11.586 -13.023 1 88.44 282 ASN A N 1
ATOM 2197 C CA . ASN A 1 282 ? -2.016 -12.93 -12.445 1 88.44 282 ASN A CA 1
ATOM 2198 C C . ASN A 1 282 ? -3.436 -13.492 -12.406 1 88.44 282 ASN A C 1
ATOM 2200 O O . ASN A 1 282 ? -4.387 -12.805 -12.789 1 88.44 282 ASN A O 1
ATOM 2204 N N . ARG A 1 283 ? -3.533 -14.688 -12.016 1 85.19 283 ARG A N 1
ATOM 2205 C CA . ARG A 1 283 ? -4.805 -15.398 -12.016 1 85.19 283 ARG A CA 1
ATOM 2206 C C . ARG A 1 283 ? -5.859 -14.648 -11.211 1 85.19 283 ARG A C 1
ATOM 2208 O O . ARG A 1 283 ? -6.988 -14.477 -11.664 1 85.19 283 ARG A O 1
ATOM 2215 N N . ARG A 1 284 ? -5.48 -14.266 -10.109 1 80.88 284 ARG A N 1
ATOM 2216 C CA . ARG A 1 284 ? -6.418 -13.562 -9.242 1 80.88 284 ARG A CA 1
ATOM 2217 C C . ARG A 1 284 ? -6.961 -12.312 -9.914 1 80.88 284 ARG A C 1
ATOM 2219 O O . ARG A 1 284 ? -8.172 -12.07 -9.906 1 80.88 284 ARG A O 1
ATOM 2226 N N . CYS A 1 285 ? -6.016 -11.523 -10.336 1 87.88 285 CYS A N 1
ATOM 2227 C CA . CYS A 1 285 ? -6.414 -10.305 -11.031 1 87.88 285 CYS A CA 1
ATOM 2228 C C . CYS A 1 285 ? -7.344 -10.617 -12.195 1 87.88 285 CYS A C 1
ATOM 2230 O O . CYS A 1 285 ? -8.336 -9.922 -12.414 1 87.88 285 CYS A O 1
ATOM 2232 N N . PHE A 1 286 ? -7.023 -11.617 -12.938 1 89.88 286 PHE A N 1
ATOM 2233 C CA . PHE A 1 286 ? -7.828 -12.039 -14.078 1 89.88 286 PHE A CA 1
ATOM 2234 C C . PHE A 1 286 ? -9.25 -12.375 -13.641 1 89.88 286 PHE A C 1
ATOM 2236 O O . PHE A 1 286 ? -10.219 -11.914 -14.25 1 89.88 286 PHE A O 1
ATOM 2243 N N . LEU A 1 287 ? -9.383 -13.078 -12.633 1 84.25 287 LEU A N 1
ATOM 2244 C CA . LEU A 1 287 ? -10.688 -13.523 -12.148 1 84.25 287 LEU A CA 1
ATOM 2245 C C . LEU A 1 287 ? -11.516 -12.344 -11.648 1 84.25 287 LEU A C 1
ATOM 2247 O O . LEU A 1 287 ? -12.703 -12.25 -11.945 1 84.25 287 LEU A O 1
ATOM 2251 N N . GLU A 1 288 ? -10.906 -11.523 -10.945 1 83.5 288 GLU A N 1
ATOM 2252 C CA . GLU A 1 288 ? -11.594 -10.344 -10.422 1 83.5 288 GLU A CA 1
ATOM 2253 C C . GLU A 1 288 ? -12.102 -9.461 -11.555 1 83.5 288 GLU A C 1
ATOM 2255 O O . GLU A 1 288 ? -13.258 -9.023 -11.539 1 83.5 288 GLU A O 1
ATOM 2260 N N . GLN A 1 289 ? -11.25 -9.219 -12.422 1 87.06 289 GLN A N 1
ATOM 2261 C CA . GLN A 1 289 ? -11.625 -8.383 -13.555 1 87.06 289 GLN A CA 1
ATOM 2262 C C . GLN A 1 289 ? -12.711 -9.047 -14.406 1 87.06 289 GLN A C 1
ATOM 2264 O O . GLN A 1 289 ? -13.625 -8.383 -14.883 1 87.06 289 GLN A O 1
ATOM 2269 N N . SER A 1 290 ? -12.539 -10.25 -14.594 1 87.31 290 SER A N 1
ATOM 2270 C CA . SER A 1 290 ? -13.508 -10.992 -15.383 1 87.31 290 SER A CA 1
ATOM 2271 C C . SER A 1 290 ? -14.891 -10.977 -14.734 1 87.31 290 SER A C 1
ATOM 2273 O O . SER A 1 290 ? -15.906 -10.828 -15.414 1 87.31 290 SER A O 1
ATOM 2275 N N . GLN A 1 291 ? -14.914 -11.141 -13.461 1 82.75 291 GLN A N 1
ATOM 2276 C CA . GLN A 1 291 ? -16.172 -11.141 -12.711 1 82.75 291 GLN A CA 1
ATOM 2277 C C . GLN A 1 291 ? -16.859 -9.789 -12.812 1 82.75 291 GLN A C 1
ATOM 2279 O O . GLN A 1 291 ? -18.094 -9.719 -12.789 1 82.75 291 GLN A O 1
ATOM 2284 N N . ARG A 1 292 ? -16.156 -8.773 -12.93 1 80.75 292 ARG A N 1
ATOM 2285 C CA . ARG A 1 292 ? -16.719 -7.43 -13.062 1 80.75 292 ARG A CA 1
ATOM 2286 C C . ARG A 1 292 ? -17.203 -7.18 -14.484 1 80.75 292 ARG A C 1
ATOM 2288 O O . ARG A 1 292 ? -18.219 -6.496 -14.688 1 80.75 292 ARG A O 1
ATOM 2295 N N . GLN A 1 293 ? -16.531 -7.746 -15.367 1 82.38 293 GLN A N 1
ATOM 2296 C CA . GLN A 1 293 ? -16.797 -7.438 -16.766 1 82.38 293 GLN A CA 1
ATOM 2297 C C . GLN A 1 293 ? -17.906 -8.328 -17.328 1 82.38 293 GLN A C 1
ATOM 2299 O O . GLN A 1 293 ? -18.672 -7.902 -18.188 1 82.38 293 GLN A O 1
ATOM 2304 N N . LEU A 1 294 ? -18 -9.508 -16.922 1 82.44 294 LEU A N 1
ATOM 2305 C CA . LEU A 1 294 ? -18.859 -10.523 -17.531 1 82.44 294 LEU A CA 1
ATOM 2306 C C . LEU A 1 294 ? -20.328 -10.117 -17.438 1 82.44 294 LEU A C 1
ATOM 2308 O O . LEU A 1 294 ? -21.062 -10.242 -18.422 1 82.44 294 LEU A O 1
ATOM 2312 N N . PRO A 1 295 ? -20.703 -9.562 -16.25 1 77 295 PRO A N 1
ATOM 2313 C CA . PRO A 1 295 ? -22.109 -9.156 -16.172 1 77 295 PRO A CA 1
ATOM 2314 C C . PRO A 1 295 ? -22.453 -8.062 -17.188 1 77 295 PRO A C 1
ATOM 2316 O O . PRO A 1 295 ? -23.547 -8.07 -17.75 1 77 295 PRO A O 1
ATOM 2319 N N . GLN A 1 296 ? -21.609 -7.211 -17.391 1 78.62 296 GLN A N 1
ATOM 2320 C CA . GLN A 1 296 ? -21.828 -6.137 -18.344 1 78.62 296 GLN A CA 1
ATOM 2321 C C . GLN A 1 296 ? -21.906 -6.68 -19.781 1 78.62 296 GLN A C 1
ATOM 2323 O O . GLN A 1 296 ? -22.719 -6.219 -20.578 1 78.62 296 GLN A O 1
ATOM 2328 N N . LEU A 1 297 ? -21.156 -7.605 -20.078 1 79.88 297 LEU A N 1
ATOM 2329 C CA . LEU A 1 297 ? -21.141 -8.234 -21.406 1 79.88 297 LEU A CA 1
ATOM 2330 C C . LEU A 1 297 ? -22.438 -9.016 -21.641 1 79.88 297 LEU A C 1
ATOM 2332 O O . LEU A 1 297 ? -22.969 -9.016 -22.75 1 79.88 297 LEU A O 1
ATOM 2336 N N . GLN A 1 298 ? -22.875 -9.57 -20.625 1 76.44 298 GLN A N 1
ATOM 2337 C CA . GLN A 1 298 ? -24.125 -10.305 -20.688 1 76.44 298 GLN A CA 1
ATOM 2338 C C . GLN A 1 298 ? -25.297 -9.375 -20.953 1 76.44 298 GLN A C 1
ATOM 2340 O O . GLN A 1 298 ? -26.188 -9.695 -21.75 1 76.44 298 GLN A O 1
ATOM 2345 N N . LEU A 1 299 ? -25.281 -8.328 -20.25 1 75.06 299 LEU A N 1
ATOM 2346 C CA . LEU A 1 299 ? -26.359 -7.355 -20.391 1 75.06 299 LEU A CA 1
ATOM 2347 C C . LEU A 1 299 ? -26.453 -6.855 -21.828 1 75.06 299 LEU A C 1
ATOM 2349 O O . LEU A 1 299 ? -27.547 -6.609 -22.328 1 75.06 299 LEU A O 1
ATOM 2353 N N . HIS A 1 300 ? -25.391 -6.832 -22.453 1 80.44 300 HIS A N 1
ATOM 2354 C CA . HIS A 1 300 ? -25.375 -6.309 -23.812 1 80.44 300 HIS A CA 1
ATOM 2355 C C . HIS A 1 300 ? -25.484 -7.434 -24.828 1 80.44 300 HIS A C 1
ATOM 2357 O O . HIS A 1 300 ? -25.406 -7.188 -26.047 1 80.44 300 HIS A O 1
ATOM 2363 N N . GLY A 1 301 ? -25.641 -8.68 -24.406 1 76.25 301 GLY A N 1
ATOM 2364 C CA . GLY A 1 301 ? -25.828 -9.828 -25.281 1 76.25 301 GLY A CA 1
ATOM 2365 C C . GLY A 1 301 ? -24.578 -10.195 -26.062 1 76.25 301 GLY A C 1
ATOM 2366 O O . GLY A 1 301 ? -24.672 -10.75 -27.156 1 76.25 301 GLY A O 1
ATOM 2367 N N . GLN A 1 302 ? -23.531 -9.852 -25.578 1 79.88 302 GLN A N 1
ATOM 2368 C CA . GLN A 1 302 ? -22.297 -10.094 -26.297 1 79.88 302 GLN A CA 1
ATOM 2369 C C . GLN A 1 302 ? -21.734 -11.484 -25.984 1 79.88 302 GLN A C 1
ATOM 2371 O O . GLN A 1 302 ? -21.875 -11.977 -24.859 1 79.88 302 GLN A O 1
ATOM 2376 N N . CYS A 1 303 ? -21.234 -12.094 -27.047 1 83.31 303 CYS A N 1
ATOM 2377 C CA . CYS A 1 303 ? -20.547 -13.375 -26.859 1 83.31 303 CYS A CA 1
ATOM 2378 C C . CYS A 1 303 ? -19.172 -13.172 -26.25 1 83.31 303 CYS A C 1
ATOM 2380 O O . CYS A 1 303 ? -18.562 -12.117 -26.422 1 83.31 303 CYS A O 1
ATOM 2382 N N . VAL A 1 304 ? -18.812 -14.227 -25.422 1 88.19 304 VAL A N 1
ATOM 2383 C CA . VAL A 1 304 ? -17.484 -14.172 -24.812 1 88.19 304 VAL A CA 1
ATOM 2384 C C . VAL A 1 304 ? -16.75 -15.484 -25.062 1 88.19 304 VAL A C 1
ATOM 2386 O O . VAL A 1 304 ? -17.344 -16.562 -25 1 88.19 304 VAL A O 1
ATOM 2389 N N . ALA A 1 305 ? -15.5 -15.352 -25.453 1 89.19 305 ALA A N 1
ATOM 2390 C CA . ALA A 1 305 ? -14.641 -16.516 -25.609 1 89.19 305 ALA A CA 1
ATOM 2391 C C . ALA A 1 305 ? -13.594 -16.578 -24.5 1 89.19 305 ALA A C 1
ATOM 2393 O O . ALA A 1 305 ? -12.977 -15.562 -24.156 1 89.19 305 ALA A O 1
ATOM 2394 N N . VAL A 1 306 ? -13.469 -17.734 -23.875 1 90.19 306 VAL A N 1
ATOM 2395 C CA . VAL A 1 306 ? -12.43 -17.984 -22.875 1 90.19 306 VAL A CA 1
ATOM 2396 C C . VAL A 1 306 ? -11.477 -19.062 -23.375 1 90.19 306 VAL A C 1
ATOM 2398 O O . VAL A 1 306 ? -11.914 -20.109 -23.875 1 90.19 306 VAL A O 1
ATOM 2401 N N . ALA A 1 307 ? -10.188 -18.781 -23.266 1 93.44 307 ALA A N 1
ATOM 2402 C CA . ALA A 1 307 ? -9.188 -19.734 -23.75 1 93.44 307 ALA A CA 1
ATOM 2403 C C . ALA A 1 307 ? -8.172 -20.062 -22.672 1 93.44 307 ALA A C 1
ATOM 2405 O O . ALA A 1 307 ? -7.742 -19.172 -21.922 1 93.44 307 ALA A O 1
ATOM 2406 N N . MET A 1 308 ? -7.93 -21.312 -22.547 1 91.94 308 MET A N 1
ATOM 2407 C CA . MET A 1 308 ? -6.816 -21.812 -21.75 1 91.94 308 MET A CA 1
ATOM 2408 C C . MET A 1 308 ? -5.656 -22.25 -22.641 1 91.94 308 MET A C 1
ATOM 2410 O O . MET A 1 308 ? -5.844 -23.016 -23.578 1 91.94 308 MET A O 1
ATOM 2414 N N . ILE A 1 309 ? -4.5 -21.688 -22.328 1 94.38 309 ILE A N 1
ATOM 2415 C CA . ILE A 1 309 ? -3.312 -21.953 -23.141 1 94.38 309 ILE A CA 1
ATOM 2416 C C . ILE A 1 309 ? -2.246 -22.625 -22.281 1 94.38 309 ILE A C 1
ATOM 2418 O O . ILE A 1 309 ? -2.027 -22.234 -21.141 1 94.38 309 ILE A O 1
ATOM 2422 N N . ASP A 1 310 ? -1.62 -23.578 -22.797 1 93.38 310 ASP A N 1
ATOM 2423 C CA . ASP A 1 310 ? -0.545 -24.297 -22.109 1 93.38 310 ASP A CA 1
ATOM 2424 C C . ASP A 1 310 ? 0.652 -24.5 -23.031 1 93.38 310 ASP A C 1
ATOM 2426 O O . ASP A 1 310 ? 0.486 -24.844 -24.203 1 93.38 310 ASP A O 1
ATOM 2430 N N . ILE A 1 311 ? 1.808 -24.312 -22.562 1 94.94 311 ILE A N 1
ATOM 2431 C CA . ILE A 1 311 ? 3.012 -24.578 -23.344 1 94.94 311 ILE A CA 1
ATOM 2432 C C . ILE A 1 311 ? 3.26 -26.078 -23.422 1 94.94 311 ILE A C 1
ATOM 2434 O O . ILE A 1 311 ? 3.389 -26.75 -22.391 1 94.94 311 ILE A O 1
ATOM 2438 N N . ASP A 1 312 ? 3.393 -26.547 -24.625 1 93.19 312 ASP A N 1
ATOM 2439 C CA . ASP A 1 312 ? 3.572 -27.984 -24.828 1 93.19 312 ASP A CA 1
ATOM 2440 C C . ASP A 1 312 ? 4.945 -28.438 -24.359 1 93.19 312 ASP A C 1
ATOM 2442 O O . ASP A 1 312 ? 5.965 -27.844 -24.703 1 93.19 312 ASP A O 1
ATOM 2446 N N . HIS A 1 313 ? 4.977 -29.516 -23.547 1 91.25 313 HIS A N 1
ATOM 2447 C CA . HIS A 1 313 ? 6.191 -30.172 -23.078 1 91.25 313 HIS A CA 1
ATOM 2448 C C . HIS A 1 313 ? 7.102 -29.188 -22.344 1 91.25 313 HIS A C 1
ATOM 2450 O O . HIS A 1 313 ? 8.305 -29.156 -22.594 1 91.25 313 HIS A O 1
ATOM 2456 N N . PHE A 1 314 ? 6.504 -28.453 -21.531 1 90.12 314 PHE A N 1
ATOM 2457 C CA . PHE A 1 314 ? 7.266 -27.422 -20.844 1 90.12 314 PHE A CA 1
ATOM 2458 C C . PHE A 1 314 ? 8.281 -28.062 -19.891 1 90.12 314 PHE A C 1
ATOM 2460 O O . PHE A 1 314 ? 9.398 -27.562 -19.75 1 90.12 314 PHE A O 1
ATOM 2467 N N . LYS A 1 315 ? 7.867 -29 -19.203 1 80.81 315 LYS A N 1
ATOM 2468 C CA . LYS A 1 315 ? 8.797 -29.703 -18.312 1 80.81 315 LYS A CA 1
ATOM 2469 C C . LYS A 1 315 ? 10.031 -30.172 -19.078 1 80.81 315 LYS A C 1
ATOM 2471 O O . LYS A 1 315 ? 11.148 -30.125 -18.547 1 80.81 315 LYS A O 1
ATOM 2476 N N . HIS A 1 316 ? 9.828 -30.672 -20.234 1 86.12 316 HIS A N 1
ATOM 2477 C CA . HIS A 1 316 ? 10.938 -31.109 -21.078 1 86.12 316 HIS A CA 1
ATOM 2478 C C . HIS A 1 316 ? 11.883 -29.953 -21.375 1 86.12 316 HIS A C 1
ATOM 2480 O O . HIS A 1 316 ? 13.102 -30.141 -21.422 1 86.12 316 HIS A O 1
ATOM 2486 N N . ILE A 1 317 ? 11.383 -28.875 -21.594 1 90.19 317 ILE A N 1
ATOM 2487 C CA . ILE A 1 317 ? 12.195 -27.688 -21.828 1 90.19 317 ILE A CA 1
ATOM 2488 C C . ILE A 1 317 ? 13.07 -27.406 -20.609 1 90.19 317 ILE A C 1
ATOM 2490 O O . ILE A 1 317 ? 14.273 -27.203 -20.734 1 90.19 317 ILE A O 1
ATOM 2494 N N . ASN A 1 318 ? 12.477 -27.438 -19.453 1 83.56 318 ASN A N 1
ATOM 2495 C CA . ASN A 1 318 ? 13.219 -27.188 -18.219 1 83.56 318 ASN A CA 1
ATOM 2496 C C . ASN A 1 318 ? 14.297 -28.25 -18 1 83.56 318 ASN A C 1
ATOM 2498 O O . ASN A 1 318 ? 15.422 -27.922 -17.609 1 83.56 318 ASN A O 1
ATOM 2502 N N . ASP A 1 319 ? 13.953 -29.438 -18.25 1 78.56 319 ASP A N 1
ATOM 2503 C CA . ASP A 1 319 ? 14.867 -30.547 -18.031 1 78.56 319 ASP A CA 1
ATOM 2504 C C . ASP A 1 319 ? 16.047 -30.5 -19 1 78.56 319 ASP A C 1
ATOM 2506 O O . ASP A 1 319 ? 17.172 -30.875 -18.641 1 78.56 319 ASP A O 1
ATOM 2510 N N . THR A 1 320 ? 15.766 -30.156 -20.188 1 87.31 320 THR A N 1
ATOM 2511 C CA . THR A 1 320 ? 16.766 -30.188 -21.25 1 87.31 320 THR A CA 1
ATOM 2512 C C . THR A 1 320 ? 17.656 -28.953 -21.203 1 87.31 320 THR A C 1
ATOM 2514 O O . THR A 1 320 ? 18.875 -29.047 -21.375 1 87.31 320 THR A O 1
ATOM 2517 N N . HIS A 1 321 ? 17.031 -27.828 -20.953 1 89 321 HIS A N 1
ATOM 2518 C CA . HIS A 1 321 ? 17.781 -26.578 -21.125 1 89 321 HIS A CA 1
ATOM 2519 C C . HIS A 1 321 ? 17.922 -25.828 -19.797 1 89 321 HIS A C 1
ATOM 2521 O O . HIS A 1 321 ? 18.609 -24.812 -19.734 1 89 321 HIS A O 1
ATOM 2527 N N . GLY A 1 322 ? 17.344 -26.266 -18.859 1 80.81 322 GLY A N 1
ATOM 2528 C CA . GLY A 1 322 ? 17.391 -25.625 -17.562 1 80.81 322 GLY A CA 1
ATOM 2529 C C . GLY A 1 322 ? 16.203 -24.734 -17.297 1 80.81 322 GLY A C 1
ATOM 2530 O O . GLY A 1 322 ? 15.484 -24.344 -18.219 1 80.81 322 GLY A O 1
ATOM 2531 N N . HIS A 1 323 ? 16 -24.312 -16.062 1 78.75 323 HIS A N 1
ATOM 2532 C CA . HIS A 1 323 ? 14.852 -23.516 -15.633 1 78.75 323 HIS A CA 1
ATOM 2533 C C . HIS A 1 323 ? 14.93 -22.094 -16.172 1 78.75 323 HIS A C 1
ATOM 2535 O O . HIS A 1 323 ? 13.906 -21.453 -16.406 1 78.75 323 HIS A O 1
ATOM 2541 N N . GLU A 1 324 ? 16.047 -21.609 -16.297 1 83.44 324 GLU A N 1
ATOM 2542 C CA . GLU A 1 324 ? 16.203 -20.266 -16.875 1 83.44 324 GLU A CA 1
ATOM 2543 C C . GLU A 1 324 ? 15.648 -20.219 -18.297 1 83.44 324 GLU A C 1
ATOM 2545 O O . GLU A 1 324 ? 15.031 -19.234 -18.688 1 83.44 324 GLU A O 1
ATOM 2550 N N . ALA A 1 325 ? 15.938 -21.219 -18.969 1 88.25 325 ALA A N 1
ATOM 2551 C CA . ALA A 1 325 ? 15.383 -21.312 -20.328 1 88.25 325 ALA A CA 1
ATOM 2552 C C . ALA A 1 325 ? 13.859 -21.391 -20.281 1 88.25 325 ALA A C 1
ATOM 2554 O O . ALA A 1 325 ? 13.188 -20.828 -21.156 1 88.25 325 ALA A O 1
ATOM 2555 N N . GLY A 1 326 ? 13.391 -22.109 -19.312 1 90.94 326 GLY A N 1
ATOM 2556 C CA . GLY A 1 326 ? 11.945 -22.125 -19.109 1 90.94 326 GLY A CA 1
ATOM 2557 C C . GLY A 1 326 ? 11.367 -20.75 -18.844 1 90.94 326 GLY A C 1
ATOM 2558 O O . GLY A 1 326 ? 10.312 -20.391 -19.375 1 90.94 326 GLY A O 1
ATOM 2559 N N . ASP A 1 327 ? 12.062 -20 -18.094 1 88.94 327 ASP A N 1
ATOM 2560 C CA . ASP A 1 327 ? 11.633 -18.641 -17.797 1 88.94 327 ASP A CA 1
ATOM 2561 C C . ASP A 1 327 ? 11.602 -17.797 -19.078 1 88.94 327 ASP A C 1
ATOM 2563 O O . ASP A 1 327 ? 10.672 -17.016 -19.281 1 88.94 327 ASP A O 1
ATOM 2567 N N . ASP A 1 328 ? 12.57 -17.984 -19.828 1 93.25 328 ASP A N 1
ATOM 2568 C CA . ASP A 1 328 ? 12.641 -17.266 -21.094 1 93.25 328 ASP A CA 1
ATOM 2569 C C . ASP A 1 328 ? 11.484 -17.641 -22.016 1 93.25 328 ASP A C 1
ATOM 2571 O O . ASP A 1 328 ? 10.922 -16.797 -22.703 1 93.25 328 ASP A O 1
ATOM 2575 N N . ALA A 1 329 ? 11.234 -18.906 -21.984 1 95.12 329 ALA A N 1
ATOM 2576 C CA . ALA A 1 329 ? 10.109 -19.406 -22.781 1 95.12 329 ALA A CA 1
ATOM 2577 C C . ALA A 1 329 ? 8.797 -18.766 -22.312 1 95.12 329 ALA A C 1
ATOM 2579 O O . ALA A 1 329 ? 8.008 -18.297 -23.141 1 95.12 329 ALA A O 1
ATOM 2580 N N . LEU A 1 330 ? 8.633 -18.75 -21.078 1 95.19 330 LEU A N 1
ATOM 2581 C CA . LEU A 1 330 ? 7.426 -18.172 -20.5 1 95.19 330 LEU A CA 1
ATOM 2582 C C . LEU A 1 330 ? 7.309 -16.688 -20.844 1 95.19 330 LEU A C 1
ATOM 2584 O O . LEU A 1 330 ? 6.227 -16.219 -21.203 1 95.19 330 LEU A O 1
ATOM 2588 N N . ARG A 1 331 ? 8.383 -15.93 -20.75 1 95.69 331 ARG A N 1
ATOM 2589 C CA . ARG A 1 331 ? 8.391 -14.516 -21.094 1 95.69 331 ARG A CA 1
ATOM 2590 C C . ARG A 1 331 ? 8.055 -14.297 -22.562 1 95.69 331 ARG A C 1
ATOM 2592 O O . ARG A 1 331 ? 7.309 -13.375 -22.906 1 95.69 331 ARG A O 1
ATOM 2599 N N . ALA A 1 332 ? 8.586 -15.141 -23.359 1 96.5 332 ALA A N 1
ATOM 2600 C CA . ALA A 1 332 ? 8.352 -15.031 -24.797 1 96.5 332 ALA A CA 1
ATOM 2601 C C . ALA A 1 332 ? 6.879 -15.273 -25.125 1 96.5 332 ALA A C 1
ATOM 2603 O O . ALA A 1 332 ? 6.281 -14.531 -25.906 1 96.5 332 ALA A O 1
ATOM 2604 N N . VAL A 1 333 ? 6.348 -16.266 -24.562 1 97 333 VAL A N 1
ATOM 2605 C CA . VAL A 1 333 ? 4.941 -16.578 -24.797 1 97 333 VAL A CA 1
ATOM 2606 C C . VAL A 1 333 ? 4.066 -15.438 -24.266 1 97 333 VAL A C 1
ATOM 2608 O O . VAL A 1 333 ? 3.109 -15.023 -24.938 1 97 333 VAL A O 1
ATOM 2611 N N . ALA A 1 334 ? 4.395 -15.008 -23.109 1 97.25 334 ALA A N 1
ATOM 2612 C CA . ALA A 1 334 ? 3.654 -13.891 -22.531 1 97.25 334 ALA A CA 1
ATOM 2613 C C . ALA A 1 334 ? 3.682 -12.672 -23.453 1 97.25 334 ALA A C 1
ATOM 2615 O O . ALA A 1 334 ? 2.664 -12 -23.625 1 97.25 334 ALA A O 1
ATOM 2616 N N . GLY A 1 335 ? 4.859 -12.398 -23.938 1 96.94 335 GLY A N 1
ATOM 2617 C CA . GLY A 1 335 ? 4.973 -11.305 -24.891 1 96.94 335 GLY A CA 1
ATOM 2618 C C . GLY A 1 335 ? 4.09 -11.484 -26.109 1 96.94 335 GLY A C 1
ATOM 2619 O O . GLY A 1 335 ? 3.445 -10.539 -26.562 1 96.94 335 GLY A O 1
ATOM 2620 N N . ALA A 1 336 ? 4.051 -12.672 -26.641 1 97.19 336 ALA A N 1
ATOM 2621 C CA . ALA A 1 336 ? 3.221 -12.984 -27.812 1 97.19 336 ALA A CA 1
ATOM 2622 C C . ALA A 1 336 ? 1.739 -12.812 -27.484 1 97.19 336 ALA A C 1
ATOM 2624 O O . ALA A 1 336 ? 0.981 -12.266 -28.281 1 97.19 336 ALA A O 1
ATOM 2625 N N . VAL A 1 337 ? 1.358 -13.258 -26.375 1 97.38 337 VAL A N 1
ATOM 2626 C CA . VAL A 1 337 ? -0.025 -13.148 -25.922 1 97.38 337 VAL A CA 1
ATOM 2627 C C . VAL A 1 337 ? -0.408 -11.672 -25.781 1 97.38 337 VAL A C 1
ATOM 2629 O O . VAL A 1 337 ? -1.468 -11.258 -26.266 1 97.38 337 VAL A O 1
ATOM 2632 N N . ALA A 1 338 ? 0.467 -10.914 -25.188 1 96.94 338 ALA A N 1
ATOM 2633 C CA . ALA A 1 338 ? 0.202 -9.5 -24.938 1 96.94 338 ALA A CA 1
ATOM 2634 C C . ALA A 1 338 ? 0.089 -8.727 -26.234 1 96.94 338 ALA A C 1
ATOM 2636 O O . ALA A 1 338 ? -0.765 -7.844 -26.375 1 96.94 338 ALA A O 1
ATOM 2637 N N . THR A 1 339 ? 0.947 -9.031 -27.141 1 96.25 339 THR A N 1
ATOM 2638 C CA . THR A 1 339 ? 0.953 -8.344 -28.422 1 96.25 339 THR A CA 1
ATOM 2639 C C . THR A 1 339 ? -0.26 -8.742 -29.25 1 96.25 339 THR A C 1
ATOM 2641 O O . THR A 1 339 ? -0.789 -7.93 -30.016 1 96.25 339 THR A O 1
ATOM 2644 N N . HIS A 1 340 ? -0.717 -9.914 -29.078 1 96.62 340 HIS A N 1
ATOM 2645 C CA . HIS A 1 340 ? -1.84 -10.453 -29.844 1 96.62 340 HIS A CA 1
ATOM 2646 C C . HIS A 1 340 ? -3.168 -9.93 -29.297 1 96.62 340 HIS A C 1
ATOM 2648 O O . HIS A 1 340 ? -4.121 -9.75 -30.062 1 96.62 340 HIS A O 1
ATOM 2654 N N . ALA A 1 341 ? -3.236 -9.75 -28.062 1 96.44 341 ALA A N 1
ATOM 2655 C CA . ALA A 1 341 ? -4.477 -9.375 -27.391 1 96.44 341 ALA A CA 1
ATOM 2656 C C . ALA A 1 341 ? -4.902 -7.961 -27.766 1 96.44 341 ALA A C 1
ATOM 2658 O O . ALA A 1 341 ? -4.059 -7.086 -27.953 1 96.44 341 ALA A O 1
ATOM 2659 N N . ARG A 1 342 ? -6.211 -7.801 -27.875 1 92.75 342 ARG A N 1
ATOM 2660 C CA . ARG A 1 342 ? -6.789 -6.473 -28.078 1 92.75 342 ARG A CA 1
ATOM 2661 C C . ARG A 1 342 ? -6.918 -5.734 -26.75 1 92.75 342 ARG A C 1
ATOM 2663 O O . ARG A 1 342 ? -6.695 -6.316 -25.688 1 92.75 342 ARG A O 1
ATOM 2670 N N . SER A 1 343 ? -7.238 -4.426 -26.766 1 90.31 343 SER A N 1
ATOM 2671 C CA . SER A 1 343 ? -7.293 -3.557 -25.594 1 90.31 343 SER A CA 1
ATOM 2672 C C . SER A 1 343 ? -8.352 -4.023 -24.609 1 90.31 343 SER A C 1
ATOM 2674 O O . SER A 1 343 ? -8.219 -3.824 -23.391 1 90.31 343 SER A O 1
ATOM 2676 N N . HIS A 1 344 ? -9.391 -4.676 -25.062 1 89.38 344 HIS A N 1
ATOM 2677 C CA . HIS A 1 344 ? -10.492 -5.055 -24.188 1 89.38 344 HIS A CA 1
ATOM 2678 C C . HIS A 1 344 ? -10.398 -6.523 -23.766 1 89.38 344 HIS A C 1
ATOM 2680 O O . HIS A 1 344 ? -11.227 -7.016 -23.016 1 89.38 344 HIS A O 1
ATOM 2686 N N . ASP A 1 345 ? -9.352 -7.219 -24.312 1 94.31 345 ASP A N 1
ATOM 2687 C CA . ASP A 1 345 ? -9.117 -8.602 -23.891 1 94.31 345 ASP A CA 1
ATOM 2688 C C . ASP A 1 345 ? -8.484 -8.664 -22.5 1 94.31 345 ASP A C 1
ATOM 2690 O O . ASP A 1 345 ? -7.719 -7.777 -22.125 1 94.31 345 ASP A O 1
ATOM 2694 N N . LEU A 1 346 ? -8.922 -9.609 -21.812 1 95 346 LEU A N 1
ATOM 2695 C CA . LEU A 1 346 ? -8.242 -9.891 -20.547 1 95 346 LEU A CA 1
ATOM 2696 C C . LEU A 1 346 ? -7.266 -11.047 -20.688 1 95 346 LEU A C 1
ATOM 2698 O O . LEU A 1 346 ? -7.629 -12.109 -21.203 1 95 346 LEU A O 1
ATOM 2702 N N . ILE A 1 347 ? -6.047 -10.844 -20.344 1 96.5 347 ILE A N 1
ATOM 2703 C CA . ILE A 1 347 ? -5.012 -11.859 -20.453 1 96.5 347 ILE A CA 1
ATOM 2704 C C . ILE A 1 347 ? -4.34 -12.062 -19.094 1 96.5 347 ILE A C 1
ATOM 2706 O O . ILE A 1 347 ? -4.23 -11.125 -18.297 1 96.5 347 ILE A O 1
ATOM 2710 N N . ALA A 1 348 ? -3.93 -13.281 -18.812 1 95.44 348 ALA A N 1
ATOM 2711 C CA . ALA A 1 348 ? -3.273 -13.555 -17.547 1 95.44 348 ALA A CA 1
ATOM 2712 C C . ALA A 1 348 ? -2.432 -14.82 -17.625 1 95.44 348 ALA A C 1
ATOM 2714 O O . ALA A 1 348 ? -2.662 -15.672 -18.484 1 95.44 348 ALA A O 1
ATOM 2715 N N . ARG A 1 349 ? -1.433 -14.914 -16.812 1 92.75 349 ARG A N 1
ATOM 2716 C CA . ARG A 1 349 ? -0.782 -16.188 -16.531 1 92.75 349 ARG A CA 1
ATOM 2717 C C . ARG A 1 349 ? -1.396 -16.844 -15.297 1 92.75 349 ARG A C 1
ATOM 2719 O O . ARG A 1 349 ? -1.395 -16.266 -14.211 1 92.75 349 ARG A O 1
ATOM 2726 N N . PHE A 1 350 ? -1.957 -17.938 -15.383 1 82.06 350 PHE A N 1
ATOM 2727 C CA . PHE A 1 350 ? -2.686 -18.641 -14.336 1 82.06 350 PHE A CA 1
ATOM 2728 C C . PHE A 1 350 ? -1.728 -19.391 -13.422 1 82.06 350 PHE A C 1
ATOM 2730 O O . PHE A 1 350 ? -2.047 -19.656 -12.258 1 82.06 350 PHE A O 1
ATOM 2737 N N . GLY A 1 351 ? -0.605 -19.688 -13.844 1 75.19 351 GLY A N 1
ATOM 2738 C CA . GLY A 1 351 ? 0.399 -20.406 -13.086 1 75.19 351 GLY A CA 1
ATOM 2739 C C . GLY A 1 351 ? 1.179 -21.406 -13.922 1 75.19 351 GLY A C 1
ATOM 2740 O O . GLY A 1 351 ? 0.653 -21.953 -14.891 1 75.19 351 GLY A O 1
ATOM 2741 N N . GLY A 1 352 ? 2.352 -21.578 -13.484 1 79.31 352 GLY A N 1
ATOM 2742 C CA . GLY A 1 352 ? 3.188 -22.484 -14.25 1 79.31 352 GLY A CA 1
ATOM 2743 C C . GLY A 1 352 ? 3.344 -22.062 -15.703 1 79.31 352 GLY A C 1
ATOM 2744 O O . GLY A 1 352 ? 3.799 -20.953 -15.984 1 79.31 352 GLY A O 1
ATOM 2745 N N . GLU A 1 353 ? 2.875 -23.031 -16.547 1 89.38 353 GLU A N 1
ATOM 2746 C CA . GLU A 1 353 ? 3.012 -22.844 -17.984 1 89.38 353 GLU A CA 1
ATOM 2747 C C . GLU A 1 353 ? 1.673 -22.484 -18.625 1 89.38 353 GLU A C 1
ATOM 2749 O O . GLU A 1 353 ? 1.541 -22.5 -19.859 1 89.38 353 GLU A O 1
ATOM 2754 N N . GLU A 1 354 ? 0.744 -22.094 -17.781 1 90.38 354 GLU A N 1
ATOM 2755 C CA . GLU A 1 354 ? -0.614 -21.906 -18.281 1 90.38 354 GLU A CA 1
ATOM 2756 C C . GLU A 1 354 ? -0.969 -20.422 -18.344 1 90.38 354 GLU A C 1
ATOM 2758 O O . GLU A 1 354 ? -0.571 -19.641 -17.469 1 90.38 354 GLU A O 1
ATOM 2763 N N . PHE A 1 355 ? -1.652 -20.047 -19.453 1 94.75 355 PHE A N 1
ATOM 2764 C CA . PHE A 1 355 ? -2.197 -18.703 -19.672 1 94.75 355 PHE A CA 1
ATOM 2765 C C . PHE A 1 355 ? -3.699 -18.766 -19.906 1 94.75 355 PHE A C 1
ATOM 2767 O O . PHE A 1 355 ? -4.23 -19.812 -20.297 1 94.75 355 PHE A O 1
ATOM 2774 N N . CYS A 1 356 ? -4.355 -17.719 -19.625 1 93.94 356 CYS A N 1
ATOM 2775 C CA . CYS A 1 356 ? -5.797 -17.641 -19.828 1 93.94 356 CYS A CA 1
ATOM 2776 C C . CYS A 1 356 ? -6.172 -16.312 -20.484 1 93.94 356 CYS A C 1
ATOM 2778 O O . CYS A 1 356 ? -5.59 -15.266 -20.172 1 93.94 356 CYS A O 1
ATOM 2780 N N . LEU A 1 357 ? -7.094 -16.391 -21.375 1 94.56 357 LEU A N 1
ATOM 2781 C CA . LEU A 1 357 ? -7.609 -15.195 -22.047 1 94.56 357 LEU A CA 1
ATOM 2782 C C . LEU A 1 357 ? -9.133 -15.172 -22.031 1 94.56 357 LEU A C 1
ATOM 2784 O O . LEU A 1 357 ? -9.781 -16.219 -22.188 1 94.56 357 LEU A O 1
ATOM 2788 N N . LEU A 1 358 ? -9.672 -14.055 -21.781 1 93 358 LEU A N 1
ATOM 2789 C CA . LEU A 1 358 ? -11.086 -13.766 -21.984 1 93 358 LEU A CA 1
ATOM 2790 C C . LEU A 1 358 ? -11.266 -12.703 -23.062 1 93 358 LEU A C 1
ATOM 2792 O O . LEU A 1 358 ? -10.812 -11.57 -22.906 1 93 358 LEU A O 1
ATOM 2796 N N . VAL A 1 359 ? -11.906 -13.07 -24.109 1 92.62 359 VAL A N 1
ATOM 2797 C CA . VAL A 1 359 ? -12.055 -12.219 -25.297 1 92.62 359 VAL A CA 1
ATOM 2798 C C . VAL A 1 359 ? -13.539 -11.945 -25.547 1 92.62 359 VAL A C 1
ATOM 2800 O O . VAL A 1 359 ? -14.281 -12.836 -25.969 1 92.62 359 VAL A O 1
ATOM 2803 N N . PRO A 1 360 ? -13.883 -10.68 -25.344 1 90.62 360 PRO A N 1
ATOM 2804 C CA . PRO A 1 360 ? -15.289 -10.336 -25.562 1 90.62 360 PRO A CA 1
ATOM 2805 C C . PRO A 1 360 ? -15.617 -10.141 -27.047 1 90.62 360 PRO A C 1
ATOM 2807 O O . PRO A 1 360 ? -14.719 -9.898 -27.859 1 90.62 360 PRO A O 1
ATOM 2810 N N . ASP A 1 361 ? -16.875 -10.328 -27.344 1 87.06 361 ASP A N 1
ATOM 2811 C CA . ASP A 1 361 ? -17.5 -9.945 -28.609 1 87.06 361 ASP A CA 1
ATOM 2812 C C . ASP A 1 361 ? -16.891 -10.734 -29.766 1 87.06 361 ASP A C 1
ATOM 2814 O O . ASP A 1 361 ? -16.453 -10.148 -30.766 1 87.06 361 ASP A O 1
ATOM 2818 N N . MET A 1 362 ? -16.703 -12.008 -29.516 1 85.81 362 MET A N 1
ATOM 2819 C CA . MET A 1 362 ? -16.234 -12.883 -30.578 1 85.81 362 MET A CA 1
ATOM 2820 C C . MET A 1 362 ? -17.078 -14.148 -30.672 1 85.81 362 MET A C 1
ATOM 2822 O O . MET A 1 362 ? -17.266 -14.844 -29.672 1 85.81 362 MET A O 1
ATOM 2826 N N . GLU A 1 363 ? -17.547 -14.352 -31.828 1 83.56 363 GLU A N 1
ATOM 2827 C CA . GLU A 1 363 ? -18.234 -15.609 -32.062 1 83.56 363 GLU A CA 1
ATOM 2828 C C . GLU A 1 363 ? -17.25 -16.766 -32.219 1 83.56 363 GLU A C 1
ATOM 2830 O O . GLU A 1 363 ? -16.047 -16.531 -32.344 1 83.56 363 GLU A O 1
ATOM 2835 N N . GLN A 1 364 ? -17.766 -17.875 -32.25 1 85.06 364 GLN A N 1
ATOM 2836 C CA . GLN A 1 364 ? -16.953 -19.078 -32.219 1 85.06 364 GLN A CA 1
ATOM 2837 C C . GLN A 1 364 ? -15.961 -19.109 -33.375 1 85.06 364 GLN A C 1
ATOM 2839 O O . GLN A 1 364 ? -14.773 -19.391 -33.188 1 85.06 364 GLN A O 1
ATOM 2844 N N . ASP A 1 365 ? -16.453 -18.859 -34.562 1 87.94 365 ASP A N 1
ATOM 2845 C CA . ASP A 1 365 ? -15.594 -18.953 -35.75 1 87.94 365 ASP A CA 1
ATOM 2846 C C . ASP A 1 365 ? -14.484 -17.906 -35.688 1 87.94 365 ASP A C 1
ATOM 2848 O O . ASP A 1 365 ? -13.328 -18.188 -36.031 1 87.94 365 ASP A O 1
ATOM 2852 N N . GLU A 1 366 ? -14.914 -16.781 -35.312 1 91.56 366 GLU A N 1
ATOM 2853 C CA . GLU A 1 366 ? -13.93 -15.711 -35.188 1 91.56 366 GLU A CA 1
ATOM 2854 C C . GLU A 1 366 ? -12.922 -16.016 -34.094 1 91.56 366 GLU A C 1
ATOM 2856 O O . GLU A 1 366 ? -11.734 -15.734 -34.219 1 91.56 366 GLU A O 1
ATOM 2861 N N . ALA A 1 367 ? -13.414 -16.594 -33.031 1 91.62 367 ALA A N 1
ATOM 2862 C CA . ALA A 1 367 ? -12.555 -16.953 -31.906 1 91.62 367 ALA A CA 1
ATOM 2863 C C . ALA A 1 367 ? -11.547 -18.031 -32.281 1 91.62 367 ALA A C 1
ATOM 2865 O O . ALA A 1 367 ? -10.383 -17.969 -31.906 1 91.62 367 ALA A O 1
ATOM 2866 N N . LEU A 1 368 ? -12 -18.953 -33.031 1 91.31 368 LEU A N 1
ATOM 2867 C CA . LEU A 1 368 ? -11.125 -20.031 -33.469 1 91.31 368 LEU A CA 1
ATOM 2868 C C . LEU A 1 368 ? -9.984 -19.469 -34.312 1 91.31 368 LEU A C 1
ATOM 2870 O O . LEU A 1 368 ? -8.828 -19.875 -34.156 1 91.31 368 LEU A O 1
ATOM 2874 N N . LEU A 1 369 ? -10.344 -18.625 -35.25 1 93.88 369 LEU A N 1
ATOM 2875 C CA . LEU A 1 369 ? -9.32 -18 -36.094 1 93.88 369 LEU A CA 1
ATOM 2876 C C . LEU A 1 369 ? -8.352 -17.188 -35.25 1 93.88 369 LEU A C 1
ATOM 2878 O O . LEU A 1 369 ? -7.137 -17.234 -35.469 1 93.88 369 LEU A O 1
ATOM 2882 N N . TYR A 1 370 ? -8.914 -16.406 -34.344 1 95.75 370 TYR A N 1
ATOM 2883 C CA . TYR A 1 370 ? -8.133 -15.562 -33.438 1 95.75 370 TYR A CA 1
ATOM 2884 C C . TYR A 1 370 ? -7.102 -16.375 -32.688 1 95.75 370 TYR A C 1
ATOM 2886 O O . TYR A 1 370 ? -5.93 -16 -32.594 1 95.75 370 TYR A O 1
ATOM 2894 N N . PHE A 1 371 ? -7.461 -17.5 -32.188 1 94.94 371 PHE A N 1
ATOM 2895 C CA . PHE A 1 371 ? -6.57 -18.281 -31.344 1 94.94 371 PHE A CA 1
ATOM 2896 C C . PHE A 1 371 ? -5.668 -19.188 -32.188 1 94.94 371 PHE A C 1
ATOM 2898 O O . PHE A 1 371 ? -4.566 -19.531 -31.766 1 94.94 371 PHE A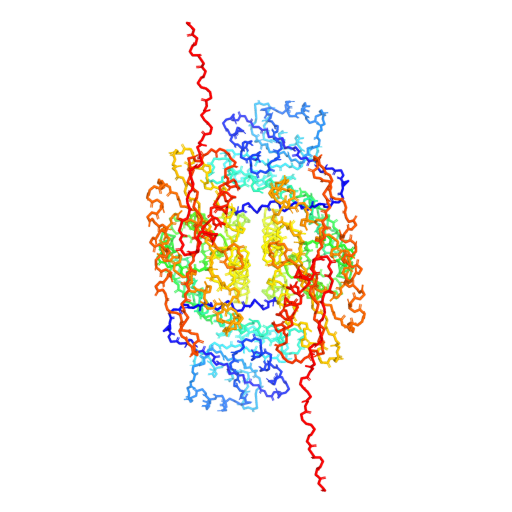 O 1
ATOM 2905 N N . GLU A 1 372 ? -6.141 -19.516 -33.344 1 95.31 372 GLU A N 1
ATOM 2906 C CA . GLU A 1 372 ? -5.25 -20.219 -34.281 1 95.31 372 GLU A CA 1
ATOM 2907 C C . GLU A 1 372 ? -4.082 -19.328 -34.688 1 95.31 372 GLU A C 1
ATOM 2909 O O . GLU A 1 372 ? -2.949 -19.797 -34.812 1 95.31 372 GLU A O 1
ATOM 2914 N N . GLU A 1 373 ? -4.41 -18.141 -34.938 1 97 373 GLU A N 1
ATOM 2915 C CA . GLU A 1 373 ? -3.357 -17.188 -35.25 1 97 373 GLU A CA 1
ATOM 2916 C C . GLU A 1 373 ? -2.352 -17.062 -34.094 1 97 373 GLU A C 1
ATOM 2918 O O . GLU A 1 373 ? -1.142 -17.016 -34.344 1 97 373 GLU A O 1
ATOM 2923 N N . LEU A 1 374 ? -2.877 -17.016 -32.906 1 96.81 374 LEU A N 1
ATOM 2924 C CA . LEU A 1 374 ? -2.002 -16.938 -31.75 1 96.81 374 LEU A CA 1
ATOM 2925 C C . LEU A 1 374 ? -1.133 -18.188 -31.656 1 96.81 374 LEU A C 1
ATOM 2927 O O . LEU A 1 374 ? 0.068 -18.094 -31.391 1 96.81 374 LEU A O 1
ATOM 2931 N N . ARG A 1 375 ? -1.726 -19.312 -31.844 1 96 375 ARG A N 1
ATOM 2932 C CA . ARG A 1 375 ? -0.996 -20.578 -31.797 1 96 375 ARG A CA 1
ATOM 2933 C C . ARG A 1 375 ? 0.157 -20.562 -32.781 1 96 375 ARG A C 1
ATOM 2935 O O . ARG A 1 375 ? 1.278 -20.953 -32.469 1 96 375 ARG A O 1
ATOM 2942 N N . GLN A 1 376 ? -0.151 -20.141 -34 1 96.88 376 GLN A N 1
ATOM 2943 C CA . GLN A 1 376 ? 0.846 -20.094 -35.062 1 96.88 376 GLN A CA 1
ATOM 2944 C C . GLN A 1 376 ? 1.957 -19.094 -34.719 1 96.88 376 GLN A C 1
ATOM 2946 O O . GLN A 1 376 ? 3.129 -19.359 -35 1 96.88 376 GLN A O 1
ATOM 2951 N N . ARG A 1 377 ? 1.57 -18.016 -34.219 1 97.12 377 ARG A N 1
ATOM 2952 C CA . ARG A 1 377 ? 2.549 -17 -33.812 1 97.12 377 ARG A CA 1
ATOM 2953 C C . ARG A 1 377 ? 3.529 -17.562 -32.812 1 97.12 377 ARG A C 1
ATOM 2955 O O . ARG A 1 377 ? 4.73 -17.297 -32.875 1 97.12 377 ARG A O 1
ATOM 2962 N N . ILE A 1 378 ? 3.068 -18.25 -31.859 1 97.06 378 ILE A N 1
ATOM 2963 C CA . ILE A 1 378 ? 3.912 -18.812 -30.812 1 97.06 378 ILE A CA 1
ATOM 2964 C C . ILE A 1 378 ? 4.789 -19.922 -31.406 1 97.06 378 ILE A C 1
ATOM 2966 O O . ILE A 1 378 ? 5.969 -20.031 -31.062 1 97.06 378 ILE A O 1
ATOM 2970 N N . ALA A 1 379 ? 4.211 -20.672 -32.25 1 96.12 379 ALA A N 1
ATOM 2971 C CA . ALA A 1 379 ? 4.961 -21.734 -32.906 1 96.12 379 ALA A CA 1
ATOM 2972 C C . ALA A 1 379 ? 6.117 -21.172 -33.719 1 96.12 379 ALA A C 1
ATOM 2974 O O . ALA A 1 379 ? 7.125 -21.859 -33.938 1 96.12 379 ALA A O 1
ATOM 2975 N N . ALA A 1 380 ? 6.016 -20.031 -34.156 1 96.31 380 ALA A N 1
ATOM 2976 C CA . ALA A 1 380 ? 7.023 -19.391 -35 1 96.31 380 ALA A CA 1
ATOM 2977 C C . ALA A 1 380 ? 8.086 -18.688 -34.156 1 96.31 380 ALA A C 1
ATOM 2979 O O . ALA A 1 380 ? 9.117 -18.266 -34.688 1 96.31 380 ALA A O 1
ATOM 2980 N N . LEU A 1 381 ? 7.84 -18.578 -32.906 1 95.75 381 LEU A N 1
ATOM 2981 C CA . LEU A 1 381 ? 8.789 -17.906 -32.031 1 95.75 381 LEU A CA 1
ATOM 2982 C C . LEU A 1 381 ? 10.125 -18.641 -31.984 1 95.75 381 LEU A C 1
ATOM 2984 O O . LEU A 1 381 ? 10.156 -19.875 -31.969 1 95.75 381 LEU A O 1
ATOM 2988 N N . GLU A 1 382 ? 11.203 -17.891 -32.031 1 96 382 GLU A N 1
ATOM 2989 C CA . GLU A 1 382 ? 12.57 -18.359 -31.781 1 96 382 GLU A CA 1
ATOM 2990 C C . GLU A 1 382 ? 13.195 -17.609 -30.609 1 96 382 GLU A C 1
ATOM 2992 O O . GLU A 1 382 ? 13.5 -16.422 -30.719 1 96 382 GLU A O 1
ATOM 2997 N N . VAL A 1 383 ? 13.367 -18.359 -29.531 1 95.5 383 VAL A N 1
ATOM 2998 C CA . VAL A 1 383 ? 13.859 -17.734 -28.312 1 95.5 383 VAL A CA 1
ATOM 2999 C C . VAL A 1 383 ? 15.336 -18.062 -28.125 1 95.5 383 VAL A C 1
ATOM 3001 O O . VAL A 1 383 ? 15.719 -19.234 -28.047 1 95.5 383 VAL A O 1
ATOM 3004 N N . ASP A 1 384 ? 16.156 -17.031 -28.031 1 93.81 384 ASP A N 1
ATOM 3005 C CA . ASP A 1 384 ? 17.578 -17.234 -27.75 1 93.81 384 ASP A CA 1
ATOM 3006 C C . ASP A 1 384 ? 17.828 -17.516 -26.281 1 93.81 384 ASP A C 1
ATOM 3008 O O . ASP A 1 384 ? 17.578 -16.672 -25.422 1 93.81 384 ASP A O 1
ATOM 3012 N N . ILE A 1 385 ? 18.312 -18.641 -26.016 1 90.19 385 ILE A N 1
ATOM 3013 C CA . ILE A 1 385 ? 18.578 -18.984 -24.625 1 90.19 385 ILE A CA 1
ATOM 3014 C C . ILE A 1 385 ? 20.078 -19.047 -24.375 1 90.19 385 ILE A C 1
ATOM 3016 O O . ILE A 1 385 ? 20.531 -19.688 -23.422 1 90.19 385 ILE A O 1
ATOM 3020 N N . GLY A 1 386 ? 20.875 -18.312 -25.25 1 85.69 386 GLY A N 1
ATOM 3021 C CA . GLY A 1 386 ? 22.328 -18.266 -25.125 1 85.69 386 GLY A CA 1
ATOM 3022 C C . GLY A 1 386 ? 23.031 -19.406 -25.812 1 85.69 386 GLY A C 1
ATOM 3023 O O . GLY A 1 386 ? 23.828 -19.203 -26.719 1 85.69 386 GLY A O 1
ATOM 3024 N N . THR A 1 387 ? 22.656 -20.688 -25.469 1 85.75 387 THR A N 1
ATOM 3025 C CA . THR A 1 387 ? 23.328 -21.875 -25.984 1 85.75 387 THR A CA 1
ATOM 3026 C C . THR A 1 387 ? 22.625 -22.391 -27.234 1 85.75 387 THR A C 1
ATOM 3028 O O . THR A 1 387 ? 23.219 -23.141 -28.016 1 85.75 387 THR A O 1
ATOM 3031 N N . ALA A 1 388 ? 21.375 -22.125 -27.312 1 91.38 388 ALA A N 1
ATOM 3032 C CA . ALA A 1 388 ? 20.578 -22.641 -28.406 1 91.38 388 ALA A CA 1
ATOM 3033 C C . ALA A 1 388 ? 19.375 -21.734 -28.688 1 91.38 388 ALA A C 1
ATOM 3035 O O . ALA A 1 388 ? 19.141 -20.766 -27.953 1 91.38 388 ALA A O 1
ATOM 3036 N N . THR A 1 389 ? 18.797 -22.016 -29.781 1 95.44 389 THR A N 1
ATOM 3037 C CA . THR A 1 389 ? 17.516 -21.406 -30.094 1 95.44 389 THR A CA 1
ATOM 3038 C C . THR A 1 389 ? 16.375 -22.344 -29.703 1 95.44 389 THR A C 1
ATOM 3040 O O . THR A 1 389 ? 16.297 -23.469 -30.188 1 95.44 389 THR A O 1
ATOM 3043 N N . LEU A 1 390 ? 15.531 -21.844 -28.828 1 95.12 390 LEU A N 1
ATOM 3044 C CA . LEU A 1 390 ? 14.414 -22.641 -28.328 1 95.12 390 LEU A CA 1
ATOM 3045 C C . LEU A 1 390 ? 13.148 -22.391 -29.141 1 95.12 390 LEU A C 1
ATOM 3047 O O . LEU A 1 390 ? 12.789 -21.234 -29.375 1 95.12 390 LEU A O 1
ATOM 3051 N N . ARG A 1 391 ? 12.578 -23.516 -29.609 1 95.69 391 ARG A N 1
ATOM 3052 C CA . ARG A 1 391 ? 11.25 -23.469 -30.234 1 95.69 391 ARG A CA 1
ATOM 3053 C C . ARG A 1 391 ? 10.227 -24.203 -29.375 1 95.69 391 ARG A C 1
ATOM 3055 O O . ARG A 1 391 ? 10.57 -25.156 -28.672 1 95.69 391 ARG A O 1
ATOM 3062 N N . MET A 1 392 ? 9.016 -23.703 -29.406 1 95.5 392 MET A N 1
ATOM 3063 C CA . MET A 1 392 ? 7.98 -24.328 -28.578 1 95.5 392 MET A CA 1
ATOM 3064 C C . MET A 1 392 ? 6.609 -24.172 -29.219 1 95.5 392 MET A C 1
ATOM 3066 O O . MET A 1 392 ? 6.434 -23.359 -30.141 1 95.5 392 MET A O 1
ATOM 3070 N N . THR A 1 393 ? 5.699 -24.984 -28.859 1 96.31 393 THR A N 1
ATOM 3071 C CA . THR A 1 393 ? 4.305 -24.906 -29.297 1 96.31 393 THR A CA 1
ATOM 3072 C C . THR A 1 393 ? 3.377 -24.812 -28.078 1 96.31 393 THR A C 1
ATOM 3074 O O . THR A 1 393 ? 3.814 -25 -26.938 1 96.31 393 THR A O 1
ATOM 3077 N N . VAL A 1 394 ? 2.186 -24.391 -28.359 1 95.94 394 VAL A N 1
ATOM 3078 C CA . VAL A 1 394 ? 1.186 -24.344 -27.297 1 95.94 394 VAL A CA 1
ATOM 3079 C C . VAL A 1 394 ? -0.068 -25.094 -27.734 1 95.94 394 VAL A C 1
ATOM 3081 O O . VAL A 1 394 ? -0.317 -25.266 -28.922 1 95.94 394 VAL A O 1
ATOM 3084 N N . SER A 1 395 ? -0.788 -25.547 -26.75 1 95.75 395 SER A N 1
ATOM 3085 C CA . SER A 1 395 ? -2.139 -26.078 -26.922 1 95.75 395 SER A CA 1
ATOM 3086 C C . SER A 1 395 ? -3.178 -25.141 -26.312 1 95.75 395 SER A C 1
ATOM 3088 O O . SER A 1 395 ? -2.947 -24.547 -25.25 1 95.75 395 SER A O 1
ATOM 3090 N N . ILE A 1 396 ? -4.273 -25 -27.062 1 93.69 396 ILE A N 1
ATOM 3091 C CA . ILE A 1 396 ? -5.266 -24.016 -26.656 1 93.69 396 ILE A CA 1
ATOM 3092 C C . ILE A 1 396 ? -6.637 -24.688 -26.547 1 93.69 396 ILE A C 1
ATOM 3094 O O . ILE A 1 396 ? -7.074 -25.359 -27.484 1 93.69 396 ILE A O 1
ATOM 3098 N N . GLY A 1 397 ? -7.23 -24.562 -25.391 1 92.94 397 GLY A N 1
ATOM 3099 C CA . GLY A 1 397 ? -8.633 -24.906 -25.188 1 92.94 397 GLY A CA 1
ATOM 3100 C C . GLY A 1 397 ? -9.547 -23.703 -25.188 1 92.94 397 GLY A C 1
ATOM 3101 O O . GLY A 1 397 ? -9.375 -22.797 -24.375 1 92.94 397 GLY A O 1
ATOM 3102 N N . LEU A 1 398 ? -10.531 -23.781 -26.062 1 90.69 398 LEU A N 1
ATOM 3103 C CA . LEU A 1 398 ? -11.383 -22.609 -26.281 1 90.69 398 LEU A CA 1
ATOM 3104 C C . LEU A 1 398 ? -12.844 -22.953 -25.984 1 90.69 398 LEU A C 1
ATOM 3106 O O . LEU A 1 398 ? -13.328 -24.016 -26.375 1 90.69 398 LEU A O 1
ATOM 3110 N N . CYS A 1 399 ? -13.445 -22.016 -25.203 1 87.75 399 CYS A N 1
ATOM 3111 C CA . CYS A 1 399 ? -14.875 -22.109 -24.953 1 87.75 399 CYS A CA 1
ATOM 3112 C C . CYS A 1 399 ? -15.57 -20.797 -25.281 1 87.75 399 CYS A C 1
ATOM 3114 O O . CYS A 1 399 ? -15.133 -19.734 -24.828 1 87.75 399 CYS A O 1
ATOM 3116 N N . CYS A 1 400 ? -16.562 -20.906 -26.094 1 84.62 400 CYS A N 1
ATOM 3117 C CA . CYS A 1 400 ? -17.344 -19.719 -26.438 1 84.62 400 CYS A CA 1
ATOM 3118 C C . CYS A 1 400 ? -18.75 -19.797 -25.844 1 84.62 400 CYS A C 1
ATOM 3120 O O . CYS A 1 400 ? -19.344 -20.875 -25.812 1 84.62 400 CYS A O 1
ATOM 3122 N N . LEU A 1 401 ? -19 -18.734 -25.062 1 71.19 401 LEU A N 1
ATOM 3123 C CA . LEU A 1 401 ? -20.328 -18.734 -24.453 1 71.19 401 LEU A CA 1
ATOM 3124 C C . LEU A 1 401 ? -21.125 -17.5 -24.859 1 71.19 401 LEU A C 1
ATOM 3126 O O . LEU A 1 401 ? -20.531 -16.438 -25.078 1 71.19 401 LEU A O 1
ATOM 3130 N N . ARG A 1 402 ? -22.391 -17.719 -25.047 1 65.75 402 ARG A N 1
ATOM 3131 C CA . ARG A 1 402 ? -23.281 -16.578 -24.828 1 65.75 402 ARG A CA 1
ATOM 3132 C C . ARG A 1 402 ? -23.609 -16.422 -23.344 1 65.75 402 ARG A C 1
ATOM 3134 O O . ARG A 1 402 ? -24.109 -17.344 -22.703 1 65.75 402 ARG A O 1
ATOM 3141 N N . PRO A 1 403 ? -22.859 -15.445 -22.641 1 56.75 403 PRO A N 1
ATOM 3142 C CA . PRO A 1 403 ? -22.781 -15.344 -21.188 1 56.75 403 PRO A CA 1
ATOM 3143 C C . PRO A 1 403 ? -24.156 -15.484 -20.516 1 56.75 403 PRO A C 1
ATOM 3145 O O . PRO A 1 403 ? -25.125 -14.891 -20.969 1 56.75 403 PRO A O 1
ATOM 3148 N N . GLN A 1 404 ? -24.516 -16.688 -19.938 1 55.75 404 GLN A N 1
ATOM 3149 C CA . GLN A 1 404 ? -25.547 -16.656 -18.906 1 55.75 404 GLN A CA 1
ATOM 3150 C C . GLN A 1 404 ? -24.938 -16.359 -17.531 1 55.75 404 GLN A C 1
ATOM 3152 O O . GLN A 1 404 ? -23.719 -16.375 -17.375 1 55.75 404 GLN A O 1
ATOM 3157 N N . ARG A 1 405 ? -25.734 -16.172 -16.438 1 53.72 405 ARG A N 1
ATOM 3158 C CA . ARG A 1 405 ? -25.391 -15.859 -15.062 1 53.72 405 ARG A CA 1
ATOM 3159 C C . ARG A 1 405 ? -24.406 -16.875 -14.5 1 53.72 405 ARG A C 1
ATOM 3161 O O . ARG A 1 405 ? -24.516 -18.078 -14.773 1 53.72 405 ARG A O 1
ATOM 3168 N N . ASP A 1 406 ? -23.375 -16.547 -13.727 1 55.34 406 ASP A N 1
ATOM 3169 C CA . ASP A 1 406 ? -22.422 -17.281 -12.891 1 55.34 406 ASP A CA 1
ATOM 3170 C C . ASP A 1 406 ? -21.484 -18.125 -13.734 1 55.34 406 ASP A C 1
ATOM 3172 O O . ASP A 1 406 ? -21.109 -19.234 -13.336 1 55.34 406 ASP A O 1
ATOM 3176 N N . ALA A 1 407 ? -21.078 -17.547 -14.875 1 64.12 407 ALA A N 1
ATOM 3177 C CA . ALA A 1 407 ? -20.609 -18.312 -16.031 1 64.12 407 ALA A CA 1
ATOM 3178 C C . ALA A 1 407 ? -19.094 -18.375 -16.094 1 64.12 407 ALA A C 1
ATOM 3180 O O . ALA A 1 407 ? -18.516 -19.234 -16.766 1 64.12 407 ALA A O 1
ATOM 3181 N N . LEU A 1 408 ? -18.391 -17.688 -15.07 1 75.81 408 LEU A N 1
ATOM 3182 C CA . LEU A 1 408 ? -16.969 -17.594 -15.375 1 75.81 408 LEU A CA 1
ATOM 3183 C C . LEU A 1 408 ? -16.266 -18.922 -15.078 1 75.81 408 LEU A C 1
ATOM 3185 O O . LEU A 1 408 ? -15.5 -19.406 -15.906 1 75.81 408 LEU A O 1
ATOM 3189 N N . HIS A 1 409 ? -16.547 -19.469 -13.969 1 73.25 409 HIS A N 1
ATOM 3190 C CA . HIS A 1 409 ? -15.906 -20.719 -13.57 1 73.25 409 HIS A CA 1
ATOM 3191 C C . HIS A 1 409 ? -16.234 -21.844 -14.547 1 73.25 409 HIS A C 1
ATOM 3193 O O . HIS A 1 409 ? -15.383 -22.672 -14.867 1 73.25 409 HIS A O 1
ATOM 3199 N N . ARG A 1 410 ? -17.406 -21.766 -14.953 1 72.62 410 ARG A N 1
ATOM 3200 C CA . ARG A 1 410 ? -17.828 -22.766 -15.914 1 72.62 410 ARG A CA 1
ATOM 3201 C C . ARG A 1 410 ? -17.094 -22.609 -17.234 1 72.62 410 ARG A C 1
ATOM 3203 O O . ARG A 1 410 ? -16.688 -23.594 -17.859 1 72.62 410 ARG A O 1
ATOM 3210 N N . LEU A 1 411 ? -16.938 -21.438 -17.625 1 77.06 411 LEU A N 1
ATOM 3211 C CA . LEU A 1 411 ? -16.234 -21.156 -18.875 1 77.06 411 LEU A CA 1
ATOM 3212 C C . LEU A 1 411 ? -14.781 -21.578 -18.797 1 77.06 411 LEU A C 1
ATOM 3214 O O . LEU A 1 411 ? -14.266 -22.203 -19.719 1 77.06 411 LEU A O 1
ATOM 3218 N N . ILE A 1 412 ? -14.227 -21.281 -17.75 1 80.44 412 ILE A N 1
ATOM 3219 C CA . ILE A 1 412 ? -12.82 -21.609 -17.562 1 80.44 412 ILE A CA 1
ATOM 3220 C C . ILE A 1 412 ? -12.648 -23.125 -17.484 1 80.44 412 ILE A C 1
ATOM 3222 O O . ILE A 1 412 ? -11.719 -23.688 -18.078 1 80.44 412 ILE A O 1
ATOM 3226 N N . SER A 1 413 ? -13.57 -23.734 -16.812 1 76.62 413 SER A N 1
ATOM 3227 C CA . SER A 1 413 ? -13.531 -25.188 -16.703 1 76.62 413 SER A CA 1
ATOM 3228 C C . SER A 1 413 ? -13.68 -25.844 -18.078 1 76.62 413 SER A C 1
ATOM 3230 O O . SER A 1 413 ? -12.992 -26.812 -18.375 1 76.62 413 SER A O 1
ATOM 3232 N N . GLU A 1 414 ? -14.562 -25.328 -18.812 1 79.31 414 GLU A N 1
ATOM 3233 C CA . GLU A 1 414 ? -14.773 -25.859 -20.141 1 79.31 414 GLU A CA 1
ATOM 3234 C C . GLU A 1 414 ? -13.562 -25.609 -21.047 1 79.31 414 GLU A C 1
ATOM 3236 O O . GLU A 1 414 ? -13.188 -26.453 -21.844 1 79.31 414 GLU A O 1
ATOM 3241 N N . ALA A 1 415 ? -13.078 -24.516 -20.969 1 82.88 415 ALA A N 1
ATOM 3242 C CA . ALA A 1 415 ? -11.867 -24.219 -21.719 1 82.88 415 ALA A CA 1
ATOM 3243 C C . ALA A 1 415 ? -10.727 -25.156 -21.328 1 82.88 415 ALA A C 1
ATOM 3245 O O . ALA A 1 415 ? -9.945 -25.578 -22.188 1 82.88 415 ALA A O 1
ATOM 3246 N N . ASP A 1 416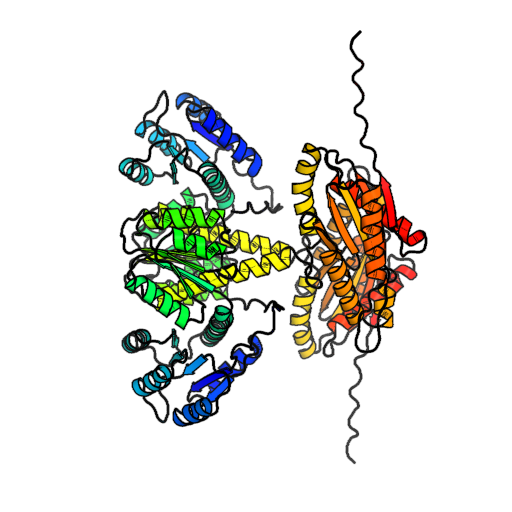 ? -10.633 -25.406 -20.078 1 79.88 416 ASP A N 1
ATOM 3247 C CA . ASP A 1 416 ? -9.617 -26.328 -19.578 1 79.88 416 ASP A CA 1
ATOM 3248 C C . ASP A 1 416 ? -9.828 -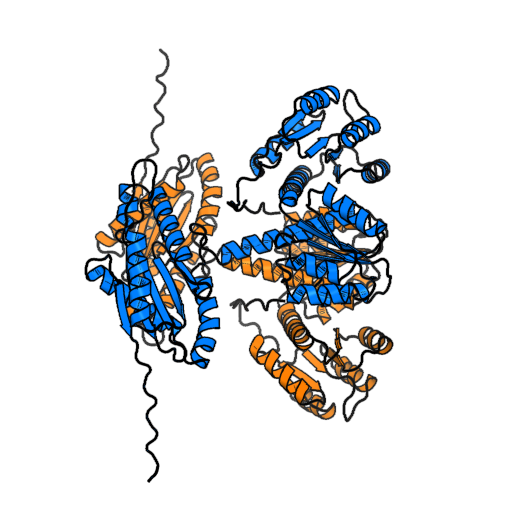27.734 -20.125 1 79.88 416 ASP A C 1
ATOM 3250 O O . ASP A 1 416 ? -8.867 -28.438 -20.422 1 79.88 416 ASP A O 1
ATOM 3254 N N . ARG A 1 417 ? -11.047 -28.078 -20.156 1 79.25 417 ARG A N 1
ATOM 3255 C CA . ARG A 1 417 ? -11.375 -29.375 -20.75 1 79.25 417 ARG A CA 1
ATOM 3256 C C . ARG A 1 417 ? -10.945 -29.438 -22.203 1 79.25 417 ARG A C 1
ATOM 3258 O O . ARG A 1 417 ? -10.398 -30.438 -22.656 1 79.25 417 ARG A O 1
ATOM 3265 N N . GLN A 1 418 ? -11.219 -28.406 -22.859 1 80.81 418 GLN A N 1
ATOM 3266 C CA . GLN A 1 418 ? -10.812 -28.328 -24.266 1 80.81 418 GLN A CA 1
ATOM 3267 C C . GLN A 1 418 ? -9.289 -28.328 -24.391 1 80.81 418 GLN A C 1
ATOM 3269 O O . GLN A 1 418 ? -8.75 -28.875 -25.359 1 80.81 418 GLN A O 1
ATOM 3274 N N . LEU A 1 419 ? -8.688 -27.734 -23.484 1 81.62 419 LEU A N 1
ATOM 3275 C CA . LEU A 1 419 ? -7.227 -27.766 -23.484 1 81.62 419 LEU A CA 1
ATOM 3276 C C . LEU A 1 419 ? -6.715 -29.203 -23.312 1 81.62 419 LEU A C 1
ATOM 3278 O O . LEU A 1 419 ? -5.758 -29.594 -23.984 1 81.62 419 LEU A O 1
ATOM 3282 N N . TYR A 1 420 ? -7.34 -29.828 -22.422 1 80.19 420 TYR A N 1
ATOM 3283 C CA . TYR A 1 420 ? -6.992 -31.234 -22.234 1 80.19 420 TYR A CA 1
ATOM 3284 C C . TYR A 1 420 ? -7.141 -32 -23.531 1 80.19 420 TYR A C 1
ATOM 3286 O O . TYR A 1 420 ? -6.289 -32.844 -23.875 1 80.19 420 TYR A O 1
ATOM 3294 N N . LEU A 1 421 ? -8.227 -31.734 -24.25 1 79.12 421 LEU A N 1
ATOM 3295 C CA . LEU A 1 421 ? -8.477 -32.375 -25.516 1 79.12 421 LEU A CA 1
ATOM 3296 C C . LEU A 1 421 ? -7.422 -32 -26.547 1 79.12 421 LEU A C 1
ATOM 3298 O O . LEU A 1 421 ? -6.98 -32.844 -27.344 1 79.12 421 LEU A O 1
ATOM 3302 N N . ALA A 1 422 ? -7.07 -30.859 -26.562 1 83.69 422 ALA A N 1
ATOM 3303 C CA . ALA A 1 422 ? -6.023 -30.406 -27.469 1 83.69 422 ALA A CA 1
ATOM 3304 C C . ALA A 1 422 ? -4.707 -31.125 -27.203 1 83.69 422 ALA A C 1
ATOM 3306 O O . ALA A 1 422 ? -4.02 -31.547 -28.141 1 83.69 422 ALA A O 1
ATOM 3307 N N . LYS A 1 423 ? -4.328 -31.219 -25.984 1 84 423 LYS A N 1
ATOM 3308 C CA . LYS A 1 423 ? -3.105 -31.922 -25.594 1 84 423 LYS A CA 1
ATOM 3309 C C . LYS A 1 423 ? -3.18 -33.406 -25.969 1 84 423 LYS A C 1
ATOM 3311 O O . LYS A 1 423 ? -2.232 -33.969 -26.531 1 84 423 LYS A O 1
ATOM 3316 N N . ALA A 1 424 ? -4.324 -34.031 -25.703 1 83.06 424 ALA A N 1
ATOM 3317 C CA . ALA A 1 424 ? -4.535 -35.438 -26.016 1 83.06 424 ALA A CA 1
ATOM 3318 C C . ALA A 1 424 ? -4.551 -35.656 -27.516 1 83.06 424 ALA A C 1
ATOM 3320 O O . ALA A 1 424 ? -4.188 -36.75 -27.984 1 83.06 424 ALA A O 1
ATOM 3321 N N . GLY A 1 425 ? -4.988 -34.656 -28.25 1 83.94 425 GLY A N 1
ATOM 3322 C CA . GLY A 1 425 ? -5.102 -34.75 -29.703 1 83.94 425 GLY A CA 1
ATOM 3323 C C . GLY A 1 425 ? -3.785 -34.531 -30.422 1 83.94 425 GLY A C 1
ATOM 3324 O O . GLY A 1 425 ? -3.754 -34.438 -31.656 1 83.94 425 GLY A O 1
ATOM 3325 N N . GLY A 1 426 ? -2.623 -34.438 -29.719 1 85.94 426 GLY A N 1
ATOM 3326 C CA . GLY A 1 426 ? -1.324 -34.312 -30.359 1 85.94 426 GLY A CA 1
ATOM 3327 C C . GLY A 1 426 ? -0.636 -33 -30.078 1 85.94 426 GLY A C 1
ATOM 3328 O O . GLY A 1 426 ? 0.467 -32.75 -30.562 1 85.94 426 GLY A O 1
ATOM 3329 N N . ARG A 1 427 ? -1.298 -32.219 -29.281 1 89.5 427 ARG A N 1
ATOM 3330 C CA . ARG A 1 427 ? -0.745 -30.922 -28.859 1 89.5 427 ARG A CA 1
ATOM 3331 C C . ARG A 1 427 ? -0.569 -29.984 -30.047 1 89.5 427 ARG A C 1
ATOM 3333 O O . ARG A 1 427 ? -0.886 -30.359 -31.188 1 89.5 427 ARG A O 1
ATOM 3340 N N . ASN A 1 428 ? -0.269 -28.766 -29.844 1 90.25 428 ASN A N 1
ATOM 3341 C CA . ASN A 1 428 ? -0.087 -27.75 -30.891 1 90.25 428 ASN A CA 1
ATOM 3342 C C . ASN A 1 428 ? -1.353 -27.578 -31.719 1 90.25 428 ASN A C 1
ATOM 3344 O O . ASN A 1 428 ? -1.312 -27.656 -32.938 1 90.25 428 ASN A O 1
ATOM 3348 N N . ARG A 1 429 ? -2.412 -27.375 -31.016 1 89.25 429 ARG A N 1
ATOM 3349 C CA . ARG A 1 429 ? -3.688 -27.203 -31.703 1 89.25 429 ARG A CA 1
ATOM 3350 C C . ARG A 1 429 ? -4.688 -26.469 -30.812 1 89.25 429 ARG A C 1
ATOM 3352 O O . ARG A 1 429 ? -4.457 -26.297 -29.625 1 89.25 429 ARG A O 1
ATOM 3359 N N . VAL A 1 430 ? -5.742 -26.031 -31.422 1 88.88 430 VAL A N 1
ATOM 3360 C CA . VAL A 1 430 ? -6.848 -25.375 -30.734 1 88.88 430 VAL A CA 1
ATOM 3361 C C . VAL A 1 430 ? -8.055 -26.312 -30.688 1 88.88 430 VAL A C 1
ATOM 3363 O O . VAL A 1 430 ? -8.461 -26.875 -31.719 1 88.88 430 VAL A O 1
ATOM 3366 N N . SER A 1 431 ? -8.516 -26.562 -29.547 1 86.62 431 SER A N 1
ATOM 3367 C CA . SER A 1 431 ? -9.773 -27.281 -29.359 1 86.62 431 SER A CA 1
ATOM 3368 C C . SER A 1 431 ? -10.867 -26.359 -28.828 1 86.62 431 SER A C 1
ATOM 3370 O O . SER A 1 431 ? -10.609 -25.5 -27.984 1 86.62 431 SER A O 1
ATOM 3372 N N . CYS A 1 432 ? -12.094 -26.516 -29.391 1 87.25 432 CYS A N 1
ATOM 3373 C CA . CYS A 1 432 ? -13.117 -25.531 -29.062 1 87.25 432 CYS A CA 1
ATOM 3374 C C . CYS A 1 432 ? -14.453 -26.219 -28.797 1 87.25 432 CYS A C 1
ATOM 3376 O O . CYS A 1 432 ? -14.734 -27.281 -29.344 1 87.25 432 CYS A O 1
ATOM 3378 N N . THR A 1 433 ? -15.164 -25.656 -27.844 1 79.06 433 THR A N 1
ATOM 3379 C CA . THR A 1 433 ? -16.562 -26.016 -27.625 1 79.06 433 THR A CA 1
ATOM 3380 C C . THR A 1 433 ? -17.422 -24.781 -27.406 1 79.06 433 THR A C 1
ATOM 3382 O O . THR A 1 433 ? -16.906 -23.703 -27.109 1 79.06 433 THR A O 1
ATOM 3385 N N . THR A 1 434 ? -18.719 -24.938 -27.844 1 75.75 434 THR A N 1
ATOM 3386 C CA . THR A 1 434 ? -19.688 -23.891 -27.547 1 75.75 434 THR A CA 1
ATOM 3387 C C . THR A 1 434 ? -20.641 -24.328 -26.438 1 75.75 434 THR A C 1
ATOM 3389 O O . THR A 1 434 ? -21.094 -25.469 -26.422 1 75.75 434 THR A O 1
ATOM 3392 N N . VAL A 1 435 ? -20.656 -23.641 -25.391 1 63.75 435 VAL A N 1
ATOM 3393 C CA . VAL A 1 435 ? -21.594 -23.969 -24.312 1 63.75 435 VAL A CA 1
ATOM 3394 C C . VAL A 1 435 ? -22.922 -23.25 -24.547 1 63.75 435 VAL A C 1
ATOM 3396 O O . VAL A 1 435 ? -22.953 -22.031 -24.734 1 63.75 435 VAL A O 1
ATOM 3399 N N . ALA A 1 436 ? -24 -24.062 -25.047 1 56.25 436 ALA A N 1
ATOM 3400 C CA . ALA A 1 436 ? -25.328 -23.562 -25.359 1 56.25 436 ALA A CA 1
ATOM 3401 C C . ALA A 1 436 ? -26.016 -22.984 -24.109 1 56.25 436 ALA A C 1
ATOM 3403 O O . ALA A 1 436 ? -25.734 -23.438 -22.984 1 56.25 436 ALA A O 1
ATOM 3404 N N . SER A 1 437 ? -26.5 -21.766 -24.125 1 51.59 437 SER A N 1
ATOM 3405 C CA . SER A 1 437 ? -27.375 -21.219 -23.094 1 51.59 437 SER A CA 1
ATOM 3406 C C . SER A 1 437 ? -28.547 -22.172 -22.797 1 51.59 437 SER A C 1
ATOM 3408 O O . SER A 1 437 ? -29.094 -22.797 -23.703 1 51.59 437 SER A O 1
ATOM 3410 N N . PRO A 1 438 ? -28.781 -22.578 -21.547 1 42.19 438 PRO A N 1
ATOM 3411 C CA . PRO A 1 438 ? -30.062 -23.25 -21.438 1 42.19 438 PRO A CA 1
ATOM 3412 C C . PRO A 1 438 ? -31.219 -22.422 -22.016 1 42.19 438 PRO A C 1
ATOM 3414 O O . PRO A 1 438 ? -31.25 -21.203 -21.844 1 42.19 438 PRO A O 1
ATOM 3417 N N . LEU A 1 439 ? -31.875 -22.844 -23.062 1 38.28 439 LEU A N 1
ATOM 3418 C CA . LEU A 1 439 ? -33.094 -22.219 -23.578 1 38.28 439 LEU A CA 1
ATOM 3419 C C . LEU A 1 439 ? -34.062 -21.953 -22.453 1 38.28 439 LEU A C 1
ATOM 3421 O O . LEU A 1 439 ? -34.312 -22.812 -21.609 1 38.28 439 LEU A O 1
ATOM 3425 N N . ARG A 1 440 ? -34.375 -20.703 -22.141 1 39.75 440 ARG A N 1
ATOM 3426 C CA . ARG A 1 440 ? -35.594 -20.5 -21.375 1 39.75 440 ARG A CA 1
ATOM 3427 C C . ARG A 1 440 ? -36.75 -21.344 -21.922 1 39.75 440 ARG A C 1
ATOM 3429 O O . ARG A 1 440 ? -36.938 -21.406 -23.125 1 39.75 440 ARG A O 1
ATOM 3436 N N . PRO A 1 441 ? -37.344 -22.219 -21.031 1 33.34 441 PRO A N 1
ATOM 3437 C CA . PRO A 1 441 ? -38.562 -22.797 -21.547 1 33.34 441 PRO A CA 1
ATOM 3438 C C . PRO A 1 441 ? -39.562 -21.75 -22.062 1 33.34 441 PRO A C 1
ATOM 3440 O O . PRO A 1 441 ? -39.719 -20.688 -21.453 1 33.34 441 PRO A O 1
ATOM 3443 N N . ARG A 1 442 ? -39.812 -21.672 -23.281 1 38.5 442 ARG A N 1
ATOM 3444 C CA . ARG A 1 442 ? -40.938 -20.859 -23.781 1 38.5 442 ARG A CA 1
ATOM 3445 C C . ARG A 1 442 ? -42.219 -21.156 -23.016 1 38.5 442 ARG A C 1
ATOM 3447 O O . ARG A 1 442 ? -42.594 -22.312 -22.844 1 38.5 442 ARG A O 1
ATOM 3454 N N . GLU A 1 443 ? -42.594 -20.172 -22.062 1 36.31 443 GLU A N 1
ATOM 3455 C CA . GLU A 1 443 ? -43.969 -20.281 -21.531 1 36.31 443 GLU A CA 1
ATOM 3456 C C . GLU A 1 443 ? -44.969 -20.625 -22.625 1 36.31 443 GLU A C 1
ATOM 3458 O O . GLU A 1 443 ? -44.906 -20.062 -23.719 1 36.31 443 GLU A O 1
ATOM 3463 N N . PRO A 1 444 ? -45.562 -21.719 -22.578 1 32.56 444 PRO A N 1
ATOM 3464 C CA . PRO A 1 444 ? -46.656 -21.984 -23.531 1 32.56 444 PRO A CA 1
ATOM 3465 C C . PRO A 1 444 ? -47.625 -20.828 -23.609 1 32.56 444 PRO A C 1
ATOM 3467 O O . PRO A 1 444 ? -47.875 -20.141 -22.609 1 32.56 444 PRO A O 1
ATOM 3470 N N . ALA A 1 445 ? -47.656 -20.25 -24.75 1 35.78 445 ALA A N 1
ATOM 3471 C CA . ALA A 1 445 ? -48.719 -19.281 -25.047 1 35.78 445 ALA A CA 1
ATOM 3472 C C . ALA A 1 445 ? -50.062 -19.75 -24.5 1 35.78 445 ALA A C 1
ATOM 3474 O O . ALA A 1 445 ? -50.438 -20.922 -24.688 1 35.78 445 ALA A O 1
ATOM 3475 N N . LEU A 1 446 ? -50.562 -19.078 -23.469 1 32.69 446 LEU A N 1
ATOM 3476 C CA . LEU A 1 446 ? -51.969 -19.297 -23.141 1 32.69 446 LEU A CA 1
ATOM 3477 C C . LEU A 1 446 ? -52.812 -19.531 -24.391 1 32.69 446 LEU A C 1
ATOM 3479 O O . LEU A 1 446 ? -52.625 -18.828 -25.391 1 32.69 446 LEU A O 1
ATOM 3483 N N . PRO A 1 447 ? -53.781 -20.562 -24.344 1 30.61 447 PRO A N 1
ATOM 3484 C CA . PRO A 1 447 ? -54.812 -20.531 -25.375 1 30.61 447 PRO A CA 1
ATOM 3485 C C . PRO A 1 447 ? -55.625 -19.25 -25.359 1 30.61 447 PRO A C 1
ATOM 3487 O O . PRO A 1 447 ? -55.812 -18.641 -24.297 1 30.61 447 PRO A O 1
ATOM 3490 N N . MET B 1 1 ? -12.242 6.879 -3.039 1 33.53 1 MET B N 1
ATOM 3491 C CA . MET B 1 1 ? -11.391 5.973 -2.279 1 33.53 1 MET B CA 1
ATOM 3492 C C . MET B 1 1 ? -11.742 4.52 -2.574 1 33.53 1 MET B C 1
ATOM 3494 O O . MET B 1 1 ? -12.922 4.148 -2.578 1 33.53 1 MET B O 1
ATOM 3498 N N . PRO B 1 2 ? -10.875 3.908 -3.229 1 37.91 2 PRO B N 1
ATOM 3499 C CA . PRO B 1 2 ? -11.32 2.557 -3.576 1 37.91 2 PRO B CA 1
ATOM 3500 C C . PRO B 1 2 ? -11.812 1.768 -2.365 1 37.91 2 PRO B C 1
ATOM 3502 O O . PRO B 1 2 ? -11.328 1.98 -1.249 1 37.91 2 PRO B O 1
ATOM 3505 N N . VAL B 1 3 ? -13.055 1.313 -2.51 1 40.91 3 VAL B N 1
ATOM 3506 C CA . VAL B 1 3 ? -13.586 0.396 -1.509 1 40.91 3 VAL B CA 1
ATOM 3507 C C . VAL B 1 3 ? -12.711 -0.85 -1.428 1 40.91 3 VAL B C 1
ATOM 3509 O O . VAL B 1 3 ? -12.492 -1.53 -2.434 1 40.91 3 VAL B O 1
ATOM 3512 N N . LEU B 1 4 ? -11.852 -0.878 -0.49 1 44.72 4 LEU B N 1
ATOM 3513 C CA . LEU B 1 4 ? -11.039 -2.07 -0.271 1 44.72 4 LEU B CA 1
ATOM 3514 C C . LEU B 1 4 ? -11.922 -3.303 -0.091 1 44.72 4 LEU B C 1
ATOM 3516 O O . LEU B 1 4 ? -12.953 -3.238 0.577 1 44.72 4 LEU B O 1
ATOM 3520 N N . PRO B 1 5 ? -11.672 -4.234 -0.902 1 41.12 5 PRO B N 1
ATOM 3521 C CA . PRO B 1 5 ? -12.477 -5.438 -0.67 1 41.12 5 PRO B CA 1
ATOM 3522 C C . PRO B 1 5 ? -12.359 -5.957 0.76 1 41.12 5 PRO B C 1
ATOM 3524 O O . PRO B 1 5 ? -11.336 -5.75 1.414 1 41.12 5 PRO B O 1
ATOM 3527 N N . GLN B 1 6 ? -13.477 -6.32 1.32 1 35.91 6 GLN B N 1
ATOM 3528 C CA . GLN B 1 6 ? -13.609 -6.859 2.67 1 35.91 6 GLN B CA 1
ATOM 3529 C C . GLN B 1 6 ? -12.844 -8.172 2.812 1 35.91 6 GLN B C 1
ATOM 3531 O O . GLN B 1 6 ? -13.102 -9.125 2.07 1 35.91 6 GLN B O 1
ATOM 3536 N N . ALA B 1 7 ? -11.633 -8.117 3.281 1 37.22 7 ALA B N 1
ATOM 3537 C CA . ALA B 1 7 ? -11.008 -9.367 3.691 1 37.22 7 ALA B CA 1
ATOM 3538 C C . ALA B 1 7 ? -11.844 -10.07 4.762 1 37.22 7 ALA B C 1
ATOM 3540 O O . ALA B 1 7 ? -12.281 -9.438 5.727 1 37.22 7 ALA B O 1
ATOM 3541 N N . ALA B 1 8 ? -12.281 -11.289 4.512 1 32.16 8 ALA B N 1
ATOM 3542 C CA . ALA B 1 8 ? -13.016 -12.102 5.48 1 32.16 8 ALA B CA 1
ATOM 3543 C C . ALA B 1 8 ? -12.148 -12.422 6.695 1 32.16 8 ALA B C 1
ATOM 3545 O O . ALA B 1 8 ? -11.156 -13.156 6.59 1 32.16 8 ALA B O 1
ATOM 3546 N N . VAL B 1 9 ? -11.891 -11.562 7.688 1 33.22 9 VAL B N 1
ATOM 3547 C CA . VAL B 1 9 ? -11.195 -11.984 8.898 1 33.22 9 VAL B CA 1
ATOM 3548 C C . VAL B 1 9 ? -12.039 -13 9.656 1 33.22 9 VAL B C 1
ATOM 3550 O O . VAL B 1 9 ? -13.195 -12.727 10 1 33.22 9 VAL B O 1
ATOM 3553 N N . ASP B 1 10 ? -11.719 -14.203 9.68 1 32.34 10 ASP B N 1
ATOM 3554 C CA . ASP B 1 10 ? -12.344 -15.32 10.383 1 32.34 10 ASP B CA 1
ATOM 3555 C C . ASP B 1 10 ? -12.258 -15.125 11.898 1 32.34 10 ASP B C 1
ATOM 3557 O O . ASP B 1 10 ? -12.289 -16.094 12.656 1 32.34 10 ASP B O 1
ATOM 3561 N N . GLY B 1 11 ? -11.75 -14.07 12.562 1 33.72 11 GLY B N 1
ATOM 3562 C CA . GLY B 1 11 ? -11.555 -14.336 13.977 1 33.72 11 GLY B CA 1
ATOM 3563 C C . GLY B 1 11 ? -12.82 -14.812 14.672 1 33.72 11 GLY B C 1
ATOM 3564 O O . GLY B 1 11 ? -13.914 -14.727 14.109 1 33.72 11 GLY B O 1
ATOM 3565 N N . ASP B 1 12 ? -12.734 -15.32 16.078 1 37.28 12 ASP B N 1
ATOM 3566 C CA . ASP B 1 12 ? -13.68 -15.789 17.078 1 37.28 12 ASP B CA 1
ATOM 3567 C C . ASP B 1 12 ? -14.953 -14.938 17.078 1 37.28 12 ASP B C 1
ATOM 3569 O O . ASP B 1 12 ? -14.898 -13.727 16.844 1 37.28 12 ASP B O 1
ATOM 3573 N N . LEU B 1 13 ? -16.188 -15.555 17.172 1 39.28 13 LEU B N 1
ATOM 3574 C CA . LEU B 1 13 ? -17.609 -15.203 17.234 1 39.28 13 LEU B CA 1
ATOM 3575 C C . LEU B 1 13 ? -17.859 -14.148 18.297 1 39.28 13 LEU B C 1
ATOM 3577 O O . LEU B 1 13 ? -18.172 -14.477 19.453 1 39.28 13 LEU B O 1
ATOM 3581 N N . ALA B 1 14 ? -17.047 -13.266 18.688 1 42.91 14 ALA B N 1
ATOM 3582 C CA . ALA B 1 14 ? -17.625 -12.203 19.516 1 42.91 14 ALA B CA 1
ATOM 3583 C C . ALA B 1 14 ? -18.953 -11.734 18.938 1 42.91 14 ALA B C 1
ATOM 3585 O O . ALA B 1 14 ? -19.234 -11.938 17.766 1 42.91 14 ALA B O 1
ATOM 3586 N N . ASP B 1 15 ? -19.859 -11.383 19.812 1 54.28 15 ASP B N 1
ATOM 3587 C CA . ASP B 1 15 ? -21.188 -10.836 19.484 1 54.28 15 ASP B CA 1
ATOM 3588 C C . ASP B 1 15 ? -21.109 -9.906 18.281 1 54.28 15 ASP B C 1
ATOM 3590 O O . ASP B 1 15 ? -20.234 -9.039 18.203 1 54.28 15 ASP B O 1
ATOM 3594 N N . PRO B 1 16 ? -21.656 -10.414 17.219 1 69.38 16 PRO B N 1
ATOM 3595 C CA . PRO B 1 16 ? -21.625 -9.602 16 1 69.38 16 PRO B CA 1
ATOM 3596 C C . PRO B 1 16 ? -21.891 -8.125 16.266 1 69.38 16 PRO B C 1
ATOM 3598 O O . PRO B 1 16 ? -22.781 -7.789 17.062 1 69.38 16 PRO B O 1
ATOM 3601 N N . LEU B 1 17 ? -20.953 -7.273 16.094 1 78.38 17 LEU B N 1
ATOM 3602 C CA . LEU B 1 17 ? -21.125 -5.828 16.234 1 78.38 17 LEU B CA 1
ATOM 3603 C C . LEU B 1 17 ? -22.391 -5.359 15.523 1 78.38 17 LEU B C 1
ATOM 3605 O O . LEU B 1 17 ? -22.781 -5.93 14.5 1 78.38 17 LEU B O 1
ATOM 3609 N N . PRO B 1 18 ? -23.156 -4.457 16.297 1 84.44 18 PRO B N 1
ATOM 3610 C CA . PRO B 1 18 ? -24.328 -3.895 15.617 1 84.44 18 PRO B CA 1
ATOM 3611 C C . PRO B 1 18 ? -24.031 -3.424 14.195 1 84.44 18 PRO B C 1
ATOM 3613 O O . PRO B 1 18 ? -22.953 -2.861 13.945 1 84.44 18 PRO B O 1
ATOM 3616 N N . GLN B 1 19 ? -24.938 -3.68 13.297 1 87.88 19 GLN B N 1
ATOM 3617 C CA . GLN B 1 19 ? -24.641 -3.418 11.891 1 87.88 19 GLN B CA 1
ATOM 3618 C C . GLN B 1 19 ? -25.703 -2.514 11.266 1 87.88 19 GLN B C 1
ATOM 3620 O O . GLN B 1 19 ? -25.547 -2.086 10.117 1 87.88 19 GLN B O 1
ATOM 3625 N N . ARG B 1 20 ? -26.672 -2.064 12.047 1 92.88 20 ARG B N 1
ATOM 3626 C CA . ARG B 1 20 ? -27.797 -1.354 11.445 1 92.88 20 ARG B CA 1
ATOM 3627 C C . ARG B 1 20 ? -27.531 0.149 11.406 1 92.88 20 ARG B C 1
ATOM 3629 O O . ARG B 1 20 ? -27 0.714 12.359 1 92.88 20 ARG B O 1
ATOM 3636 N N . ILE B 1 21 ? -28.016 0.795 10.32 1 95.94 21 ILE B N 1
ATOM 3637 C CA . ILE B 1 21 ? -27.859 2.232 10.117 1 95.94 21 ILE B CA 1
ATOM 3638 C C . ILE B 1 21 ? -29.234 2.881 10 1 95.94 21 ILE B C 1
ATOM 3640 O O . ILE B 1 21 ? -30.094 2.393 9.266 1 95.94 21 ILE B O 1
ATOM 3644 N N . LEU B 1 22 ? -29.469 3.891 10.773 1 96.25 22 LEU B N 1
ATOM 3645 C CA . LEU B 1 22 ? -30.719 4.652 10.688 1 96.25 22 LEU B CA 1
ATOM 3646 C C . LEU B 1 22 ? -30.531 5.895 9.828 1 96.25 22 LEU B C 1
ATOM 3648 O O . LEU B 1 22 ? -29.688 6.738 10.117 1 96.25 22 LEU B O 1
ATOM 3652 N N . LEU B 1 23 ? -31.219 5.934 8.75 1 96.69 23 LEU B N 1
ATOM 3653 C CA . LEU B 1 23 ? -31.203 7.086 7.852 1 96.69 23 LEU B CA 1
ATOM 3654 C C . LEU B 1 23 ? -32.5 7.902 8 1 96.69 23 LEU B C 1
ATOM 3656 O O . LEU B 1 23 ? -33.562 7.434 7.652 1 96.69 23 LEU B O 1
ATOM 3660 N N . VAL B 1 24 ? -32.312 9.141 8.539 1 95.31 24 VAL B N 1
ATOM 3661 C CA . VAL B 1 24 ? -33.469 9.984 8.828 1 95.31 24 VAL B CA 1
ATOM 3662 C C . VAL B 1 24 ? -33.469 11.203 7.898 1 95.31 24 VAL B C 1
ATOM 3664 O O . VAL B 1 24 ? -32.719 12.156 8.117 1 95.31 24 VAL B O 1
ATOM 3667 N N . GLU B 1 25 ? -34.281 11.188 6.953 1 91.25 25 GLU B N 1
ATOM 3668 C CA . GLU B 1 25 ? -34.344 12.234 5.938 1 91.25 25 GLU B CA 1
ATOM 3669 C C . GLU B 1 25 ? -35.656 12.227 5.199 1 91.25 25 GLU B C 1
ATOM 3671 O O . GLU B 1 25 ? -36.281 11.18 5.043 1 91.25 25 GLU B O 1
ATOM 3676 N N . ASN B 1 26 ? -36.031 13.43 4.727 1 86.69 26 ASN B N 1
ATOM 3677 C CA . ASN B 1 26 ? -37.344 13.57 4.125 1 86.69 26 ASN B CA 1
ATOM 3678 C C . ASN B 1 26 ? -37.312 13.297 2.627 1 86.69 26 ASN B C 1
ATOM 3680 O O . ASN B 1 26 ? -38.344 12.953 2.033 1 86.69 26 ASN B O 1
ATOM 3684 N N . SER B 1 27 ? -36.25 13.484 2.002 1 87.44 27 SER B N 1
ATOM 3685 C CA . SER B 1 27 ? -36.156 13.297 0.558 1 87.44 27 SER B CA 1
ATOM 3686 C C . SER B 1 27 ? -36.094 11.82 0.191 1 87.44 27 SER B C 1
ATOM 3688 O O . SER B 1 27 ? -35.062 11.156 0.4 1 87.44 27 SER B O 1
ATOM 3690 N N . ARG B 1 28 ? -37.125 11.328 -0.414 1 89.06 28 ARG B N 1
ATOM 3691 C CA . ARG B 1 28 ? -37.219 9.922 -0.801 1 89.06 28 ARG B CA 1
ATOM 3692 C C . ARG B 1 28 ? -36.156 9.578 -1.841 1 89.06 28 ARG B C 1
ATOM 3694 O O . ARG B 1 28 ? -35.562 8.492 -1.798 1 89.06 28 ARG B O 1
ATOM 3701 N N . ALA B 1 29 ? -35.969 10.547 -2.67 1 90.12 29 ALA B N 1
ATOM 3702 C CA . ALA B 1 29 ? -34.969 10.32 -3.711 1 90.12 29 ALA B CA 1
ATOM 3703 C C . ALA B 1 29 ? -33.562 10.125 -3.105 1 90.12 29 ALA B C 1
ATOM 3705 O O . ALA B 1 29 ? -32.875 9.188 -3.459 1 90.12 29 ALA B O 1
ATOM 3706 N N . PHE B 1 30 ? -33.281 10.969 -2.172 1 92 30 PHE B N 1
ATOM 3707 C CA . PHE B 1 30 ? -31.969 10.914 -1.544 1 92 30 PHE B CA 1
ATOM 3708 C C . PHE B 1 30 ? -31.812 9.648 -0.703 1 92 30 PHE B C 1
ATOM 3710 O O . PHE B 1 30 ? -30.812 8.961 -0.786 1 92 30 PHE B O 1
ATOM 3717 N N . THR B 1 31 ? -32.844 9.312 0.086 1 93.38 31 THR B N 1
ATOM 3718 C CA . THR B 1 31 ? -32.781 8.156 0.976 1 93.38 31 THR B CA 1
ATOM 3719 C C . THR B 1 31 ? -32.688 6.863 0.175 1 93.38 31 THR B C 1
ATOM 3721 O O . THR B 1 31 ? -31.953 5.945 0.549 1 93.38 31 THR B O 1
ATOM 3724 N N . GLY B 1 32 ? -33.375 6.801 -0.858 1 94.5 32 GLY B N 1
ATOM 3725 C CA . GLY B 1 32 ? -33.312 5.625 -1.711 1 94.5 32 GLY B CA 1
ATOM 3726 C C . GLY B 1 32 ? -31.922 5.414 -2.311 1 94.5 32 GLY B C 1
ATOM 3727 O O . GLY B 1 32 ? -31.391 4.305 -2.266 1 94.5 32 GLY B O 1
ATOM 3728 N N . MET B 1 33 ? -31.406 6.5 -2.818 1 94.06 33 MET B N 1
ATOM 3729 C CA . MET B 1 33 ? -30.094 6.438 -3.447 1 94.06 33 MET B CA 1
ATOM 3730 C C . MET B 1 33 ? -29.016 6.039 -2.436 1 94.06 33 MET B C 1
ATOM 3732 O O . MET B 1 33 ? -28.203 5.168 -2.713 1 94.06 33 MET B O 1
ATOM 3736 N N . LEU B 1 34 ? -29.062 6.645 -1.293 1 94.81 34 LEU B N 1
ATOM 3737 C CA . LEU B 1 34 ? -28.047 6.395 -0.276 1 94.81 34 LEU B CA 1
ATOM 3738 C C . LEU B 1 34 ? -28.172 4.984 0.288 1 94.81 34 LEU B C 1
ATOM 3740 O O . LEU B 1 34 ? -27.172 4.289 0.476 1 94.81 34 LEU B O 1
ATOM 3744 N N . ARG B 1 35 ? -29.391 4.535 0.534 1 96.12 35 ARG B N 1
ATOM 3745 C CA . ARG B 1 35 ? -29.625 3.176 1.01 1 96.12 35 ARG B CA 1
ATOM 3746 C C . ARG B 1 35 ? -29.078 2.15 0.023 1 96.12 35 ARG B C 1
ATOM 3748 O O . ARG B 1 35 ? -28.359 1.231 0.411 1 96.12 35 ARG B O 1
ATOM 3755 N N . GLU B 1 36 ? -29.391 2.322 -1.177 1 95.44 36 GLU B N 1
ATOM 3756 C CA . GLU B 1 36 ? -28.938 1.393 -2.209 1 95.44 36 GLU B CA 1
ATOM 3757 C C . GLU B 1 36 ? -27.406 1.348 -2.281 1 95.44 36 GLU B C 1
ATOM 3759 O O . GLU B 1 36 ? -26.812 0.269 -2.359 1 95.44 36 GLU B O 1
ATOM 3764 N N . ALA B 1 37 ? -26.828 2.525 -2.225 1 94.19 37 ALA B N 1
ATOM 3765 C CA . ALA B 1 37 ? -25.375 2.609 -2.309 1 94.19 37 ALA B CA 1
ATOM 3766 C C . ALA B 1 37 ? -24.703 1.898 -1.132 1 94.19 37 ALA B C 1
ATOM 3768 O O . ALA B 1 37 ? -23.781 1.11 -1.316 1 94.19 37 ALA B O 1
ATOM 3769 N N . ILE B 1 38 ? -25.234 2.064 0.045 1 95.44 38 ILE B N 1
ATOM 3770 C CA . ILE B 1 38 ? -24.641 1.495 1.254 1 95.44 38 ILE B CA 1
ATOM 3771 C C . ILE B 1 38 ? -24.875 -0.014 1.275 1 95.44 38 ILE B C 1
ATOM 3773 O O . ILE B 1 38 ? -23.938 -0.786 1.519 1 95.44 38 ILE B O 1
ATOM 3777 N N . GLU B 1 39 ? -26.047 -0.44 0.958 1 94.44 39 GLU B N 1
ATOM 3778 C CA . GLU B 1 39 ? -26.375 -1.861 1.017 1 94.44 39 GLU B CA 1
ATOM 3779 C C . GLU B 1 39 ? -25.656 -2.641 -0.075 1 94.44 39 GLU B C 1
ATOM 3781 O O . GLU B 1 39 ? -25.203 -3.766 0.155 1 94.44 39 GLU B O 1
ATOM 3786 N N . GLN B 1 40 ? -25.531 -2.078 -1.153 1 90.12 40 GLN B N 1
ATOM 3787 C CA . GLN B 1 40 ? -24.875 -2.76 -2.262 1 90.12 40 GLN B CA 1
ATOM 3788 C C . GLN B 1 40 ? -23.375 -2.836 -2.039 1 90.12 40 GLN B C 1
ATOM 3790 O O . GLN B 1 40 ? -22.75 -3.885 -2.254 1 90.12 40 GLN B O 1
ATOM 3795 N N . ARG B 1 41 ? -22.812 -1.805 -1.556 1 89.12 41 ARG B N 1
ATOM 3796 C CA . ARG B 1 41 ? -21.359 -1.725 -1.488 1 89.12 41 ARG B CA 1
ATOM 3797 C C . ARG B 1 41 ? -20.844 -2.256 -0.155 1 89.12 41 ARG B C 1
ATOM 3799 O O . ARG B 1 41 ? -19.734 -2.791 -0.082 1 89.12 41 ARG B O 1
ATOM 3806 N N . LEU B 1 42 ? -21.562 -2.111 0.885 1 92.19 42 LEU B N 1
ATOM 3807 C CA . LEU B 1 42 ? -21.062 -2.436 2.213 1 92.19 42 LEU B CA 1
ATOM 3808 C C . LEU B 1 42 ? -21.828 -3.6 2.822 1 92.19 42 LEU B C 1
ATOM 3810 O O . LEU B 1 42 ? -21.438 -4.141 3.857 1 92.19 42 LEU B O 1
ATOM 3814 N N . GLU B 1 43 ? -22.938 -3.941 2.225 1 91.25 43 GLU B N 1
ATOM 3815 C CA . GLU B 1 43 ? -23.781 -5.016 2.738 1 91.25 43 GLU B CA 1
ATOM 3816 C C . GLU B 1 43 ? -24.219 -4.734 4.172 1 91.25 43 GLU B C 1
ATOM 3818 O O . GLU B 1 43 ? -24.188 -5.629 5.023 1 91.25 43 GLU B O 1
ATOM 3823 N N . LEU B 1 44 ? -24.5 -3.512 4.488 1 93.12 44 LEU B N 1
ATOM 3824 C CA . LEU B 1 44 ? -25.031 -3.094 5.777 1 93.12 44 LEU B CA 1
ATOM 3825 C C . LEU B 1 44 ? -26.5 -2.691 5.645 1 93.12 44 LEU B C 1
ATOM 3827 O O . LEU B 1 44 ? -26.875 -1.987 4.703 1 93.12 44 LEU B O 1
ATOM 3831 N N . PRO B 1 45 ? -27.25 -3.176 6.543 1 94 45 PRO B N 1
ATOM 3832 C CA . PRO B 1 45 ? -28.672 -2.828 6.453 1 94 45 PRO B CA 1
ATOM 3833 C C . PRO B 1 45 ? -28.938 -1.368 6.805 1 94 45 PRO B C 1
ATOM 3835 O O . PRO B 1 45 ? -28.406 -0.854 7.785 1 94 45 PRO B O 1
ATOM 3838 N N . VAL B 1 46 ? -29.797 -0.691 6.016 1 96.44 46 VAL B N 1
ATOM 3839 C CA . VAL B 1 46 ? -30.188 0.697 6.242 1 96.44 46 VAL B CA 1
ATOM 3840 C C . VAL B 1 46 ? -31.703 0.784 6.453 1 96.44 46 VAL B C 1
ATOM 3842 O O . VAL B 1 46 ? -32.469 0.309 5.621 1 96.44 46 VAL B O 1
ATOM 3845 N N . VAL B 1 47 ? -32.062 1.312 7.586 1 95.88 47 VAL B N 1
ATOM 3846 C CA . VAL B 1 47 ? -33.469 1.545 7.883 1 95.88 47 VAL B CA 1
ATOM 3847 C C . VAL B 1 47 ? -33.812 3.029 7.738 1 95.88 47 VAL B C 1
ATOM 3849 O O . VAL B 1 47 ? -33.062 3.883 8.258 1 95.88 47 VAL B O 1
ATOM 3852 N N . ILE B 1 48 ? -34.875 3.305 7.082 1 96.25 48 ILE B N 1
ATOM 3853 C CA . ILE B 1 48 ? -35.188 4.691 6.758 1 96.25 48 ILE B CA 1
ATOM 3854 C C . ILE B 1 48 ? -36.344 5.18 7.652 1 96.25 48 ILE B C 1
ATOM 3856 O O . ILE B 1 48 ? -37.312 4.449 7.895 1 96.25 48 ILE B O 1
ATOM 3860 N N . ALA B 1 49 ? -36.156 6.367 8.156 1 95.31 49 ALA B N 1
ATOM 3861 C CA . ALA B 1 49 ? -37.219 7.121 8.812 1 95.31 49 ALA B CA 1
ATOM 3862 C C . ALA B 1 49 ? -37.375 8.508 8.203 1 95.31 49 ALA B C 1
ATOM 3864 O O . ALA B 1 49 ? -36.375 9.109 7.758 1 95.31 49 ALA B O 1
ATOM 3865 N N . SER B 1 50 ? -38.562 9.031 8.211 1 92.56 50 SER B N 1
ATOM 3866 C CA . SER B 1 50 ? -38.781 10.336 7.602 1 92.56 50 SER B CA 1
ATOM 3867 C C . SER B 1 50 ? -39 11.414 8.656 1 92.56 50 SER B C 1
ATOM 3869 O O . SER B 1 50 ? -38.938 12.609 8.359 1 92.56 50 SER B O 1
ATOM 3871 N N . THR B 1 51 ? -39.344 10.938 9.883 1 92.38 51 THR B N 1
ATOM 3872 C CA . THR B 1 51 ? -39.594 11.867 10.969 1 92.38 51 THR B CA 1
ATOM 3873 C C . THR B 1 51 ? -38.844 11.438 12.234 1 92.38 51 THR B C 1
ATOM 3875 O O . THR B 1 51 ? -38.375 10.297 12.328 1 92.38 51 THR B O 1
ATOM 3878 N N . LEU B 1 52 ? -38.719 12.367 13.172 1 93 52 LEU B N 1
ATOM 3879 C CA . LEU B 1 52 ? -38.094 12.047 14.461 1 93 52 LEU B CA 1
ATOM 3880 C C . LEU B 1 52 ? -38.938 11.023 15.227 1 93 52 LEU B C 1
ATOM 3882 O O . LEU B 1 52 ? -38.406 10.164 15.914 1 93 52 LEU B O 1
ATOM 3886 N N . ALA B 1 53 ? -40.219 11.211 15.062 1 93.38 53 ALA B N 1
ATOM 3887 C CA . ALA B 1 53 ? -41.125 10.281 15.727 1 93.38 53 ALA B CA 1
ATOM 3888 C C . ALA B 1 53 ? -40.906 8.852 15.227 1 93.38 53 ALA B C 1
ATOM 3890 O O . ALA B 1 53 ? -40.906 7.91 16.031 1 93.38 53 ALA B O 1
ATOM 3891 N N . GLU B 1 54 ? -40.781 8.727 14.008 1 94.06 54 GLU B N 1
ATOM 3892 C CA . GLU B 1 54 ? -40.531 7.414 13.43 1 94.06 54 GLU B CA 1
ATOM 3893 C C . GLU B 1 54 ? -39.188 6.867 13.891 1 94.06 54 GLU B C 1
ATOM 3895 O O . GLU B 1 54 ? -39.062 5.68 14.188 1 94.06 54 GLU B O 1
ATOM 3900 N N . ALA B 1 55 ? -38.188 7.758 13.852 1 94.38 55 ALA B N 1
ATOM 3901 C CA . ALA B 1 55 ? -36.875 7.371 14.32 1 94.38 55 ALA B CA 1
ATOM 3902 C C . ALA B 1 55 ? -36.906 6.887 15.766 1 94.38 55 ALA B C 1
ATOM 3904 O O . ALA B 1 55 ? -36.281 5.883 16.109 1 94.38 55 ALA B O 1
ATOM 3905 N N . ASP B 1 56 ? -37.688 7.602 16.531 1 93.69 56 ASP B N 1
ATOM 3906 C CA . ASP B 1 56 ? -37.844 7.242 17.938 1 93.69 56 ASP B CA 1
ATOM 3907 C C . ASP B 1 56 ? -38.438 5.848 18.094 1 93.69 56 ASP B C 1
ATOM 3909 O O . ASP B 1 56 ? -38 5.059 18.922 1 93.69 56 ASP B O 1
ATOM 3913 N N . ARG B 1 57 ? -39.406 5.547 17.359 1 93.88 57 ARG B N 1
ATOM 3914 C CA . ARG B 1 57 ? -40.062 4.238 17.391 1 93.88 57 ARG B CA 1
ATOM 3915 C C . ARG B 1 57 ? -39.062 3.137 17 1 93.88 57 ARG B C 1
ATOM 3917 O O . ARG B 1 57 ? -39 2.109 17.672 1 93.88 57 ARG B O 1
ATOM 3924 N N . LEU B 1 58 ? -38.375 3.34 15.961 1 93.5 58 LEU B N 1
ATOM 3925 C CA . LEU B 1 58 ? -37.438 2.35 15.461 1 93.5 58 LEU B CA 1
ATOM 3926 C C . LEU B 1 58 ? -36.312 2.102 16.484 1 93.5 58 LEU B C 1
ATOM 3928 O O . LEU B 1 58 ? -35.938 0.954 16.719 1 93.5 58 LEU B O 1
ATOM 3932 N N . LEU B 1 59 ? -35.812 3.16 17.047 1 92.38 59 LEU B N 1
ATOM 3933 C CA . LEU B 1 59 ? -34.719 3.057 18 1 92.38 59 LEU B CA 1
ATOM 3934 C C . LEU B 1 59 ? -35.156 2.352 19.281 1 92.38 59 LEU B C 1
ATOM 3936 O O . LEU B 1 59 ? -34.375 1.652 19.906 1 92.38 59 LEU B O 1
ATOM 3940 N N . SER B 1 60 ? -36.375 2.582 19.625 1 90.12 60 SER B N 1
ATOM 3941 C CA . SER B 1 60 ? -36.938 1.983 20.844 1 90.12 60 SER B CA 1
ATOM 3942 C C . SER B 1 60 ? -37.125 0.478 20.688 1 90.12 60 SER B C 1
ATOM 3944 O O . SER B 1 60 ? -37.125 -0.259 21.672 1 90.12 60 SER B O 1
ATOM 3946 N N . GLU B 1 61 ? -37.375 0.009 19.484 1 87.31 61 GLU B N 1
ATOM 3947 C CA . GLU B 1 61 ? -37.531 -1.416 19.219 1 87.31 61 GLU B CA 1
ATOM 3948 C C . GLU B 1 61 ? -36.219 -2.166 19.359 1 87.31 61 GLU B C 1
ATOM 3950 O O . GLU B 1 61 ? -36.188 -3.396 19.438 1 87.31 61 GLU B O 1
ATOM 3955 N N . GLY B 1 62 ? -35.219 -1.541 19.5 1 77.75 62 GLY B N 1
ATOM 3956 C CA . GLY B 1 62 ? -33.906 -2.17 19.625 1 77.75 62 GLY B CA 1
ATOM 3957 C C . GLY B 1 62 ? -33.375 -2.68 18.297 1 77.75 62 GLY B C 1
ATOM 3958 O O . GLY B 1 62 ? -33.969 -2.422 17.234 1 77.75 62 GLY B O 1
ATOM 3959 N N . GLY B 1 63 ? -32.156 -3.303 18.109 1 74 63 GLY B N 1
ATOM 3960 C CA . GLY B 1 63 ? -31.734 -3.941 16.875 1 74 63 GLY B CA 1
ATOM 3961 C C . GLY B 1 63 ? -30.266 -3.721 16.562 1 74 63 GLY B C 1
ATOM 3962 O O . GLY B 1 63 ? -29.781 -4.086 15.492 1 74 63 GLY B O 1
ATOM 3963 N N . GLY B 1 64 ? -29.562 -3.154 17.516 1 85.31 64 GLY B N 1
ATOM 3964 C CA . GLY B 1 64 ? -28.141 -3.117 17.281 1 85.31 64 GLY B CA 1
ATOM 3965 C C . GLY B 1 64 ? -27.719 -2.016 16.328 1 85.31 64 GLY B C 1
ATOM 3966 O O . GLY B 1 64 ? -27.062 -2.281 15.312 1 85.31 64 GLY B O 1
ATOM 3967 N N . TRP B 1 65 ? -28 -0.772 16.656 1 90 65 TRP B N 1
ATOM 3968 C CA . TRP B 1 65 ? -27.688 0.392 15.844 1 90 65 TRP B CA 1
ATOM 3969 C C . TRP B 1 65 ? -26.25 0.841 16.062 1 90 65 TRP B C 1
ATOM 3971 O O . TRP B 1 65 ? -25.766 0.884 17.203 1 90 65 TRP B O 1
ATOM 3981 N N . PHE B 1 66 ? -25.562 1.131 14.922 1 88.5 66 PHE B N 1
ATOM 3982 C CA . PHE B 1 66 ? -24.234 1.652 15.227 1 88.5 66 PHE B CA 1
ATOM 3983 C C . PHE B 1 66 ? -24.062 3.07 14.688 1 88.5 66 PHE B C 1
ATOM 3985 O O . PHE B 1 66 ? -23.156 3.797 15.102 1 88.5 66 PHE B O 1
ATOM 3992 N N . LEU B 1 67 ? -25.031 3.506 13.758 1 94.12 67 LEU B N 1
ATOM 3993 C CA . LEU B 1 67 ? -24.828 4.824 13.172 1 94.12 67 LEU B CA 1
ATOM 3994 C C . LEU B 1 67 ? -26.156 5.445 12.742 1 94.12 67 LEU B C 1
ATOM 3996 O O . LEU B 1 67 ? -27.062 4.738 12.281 1 94.12 67 LEU B O 1
ATOM 4000 N N . VAL B 1 68 ? -26.25 6.746 12.883 1 95.06 68 VAL B N 1
ATOM 4001 C CA . VAL B 1 68 ? -27.391 7.512 12.398 1 95.06 68 VAL B CA 1
ATOM 4002 C C . VAL B 1 68 ? -26.922 8.523 11.352 1 95.06 68 VAL B C 1
ATOM 4004 O O . VAL B 1 68 ? -25.953 9.258 11.578 1 95.06 68 VAL B O 1
ATOM 4007 N N . LEU B 1 69 ? -27.531 8.523 10.219 1 95.56 69 LEU B N 1
ATOM 4008 C CA . LEU B 1 69 ? -27.422 9.578 9.203 1 95.56 69 LEU B CA 1
ATOM 4009 C C . LEU B 1 69 ? -28.703 10.406 9.156 1 95.56 69 LEU B C 1
ATOM 4011 O O . LEU B 1 69 ? -29.781 9.883 8.867 1 95.56 69 LEU B O 1
ATOM 4015 N N . THR B 1 70 ? -28.594 11.68 9.484 1 94.31 70 THR B N 1
ATOM 4016 C CA . THR B 1 70 ? -29.844 12.422 9.617 1 94.31 70 THR B CA 1
ATOM 4017 C C . THR B 1 70 ? -29.75 13.773 8.922 1 94.31 70 THR B C 1
ATOM 4019 O O . THR B 1 70 ? -28.688 14.406 8.922 1 94.31 70 THR B O 1
ATOM 4022 N N . GLY B 1 71 ? -30.812 14.133 8.367 1 90.81 71 GLY B N 1
ATOM 4023 C CA . GLY B 1 71 ? -30.969 15.523 7.961 1 90.81 71 GLY B CA 1
ATOM 4024 C C . GLY B 1 71 ? -31.156 16.469 9.133 1 90.81 71 GLY B C 1
ATOM 4025 O O . GLY B 1 71 ? -31.406 16.031 10.258 1 90.81 71 GLY B O 1
ATOM 4026 N N . LEU B 1 72 ? -31.031 17.781 8.859 1 86.81 72 LEU B N 1
ATOM 4027 C CA . LEU B 1 72 ? -31.172 18.766 9.922 1 86.81 72 LEU B CA 1
ATOM 4028 C C . LEU B 1 72 ? -32.594 19.312 9.969 1 86.81 72 LEU B C 1
ATOM 4030 O O . LEU B 1 72 ? -33.031 19.828 11.008 1 86.81 72 LEU B O 1
ATOM 4034 N N . VAL B 1 73 ? -33.188 19.297 8.859 1 84.75 73 VAL B N 1
ATOM 4035 C CA . VAL B 1 73 ? -34.562 19.781 8.797 1 84.75 73 VAL B CA 1
ATOM 4036 C C . VAL B 1 73 ? -35.469 18.641 8.406 1 84.75 73 VAL B C 1
ATOM 4038 O O . VAL B 1 73 ? -35.406 18.109 7.293 1 84.75 73 VAL B O 1
ATOM 4041 N N . LEU B 1 74 ? -36.312 18.328 9.344 1 88.31 74 LEU B N 1
ATOM 4042 C CA . LEU B 1 74 ? -37.312 17.281 9.141 1 88.31 74 LEU B CA 1
ATOM 4043 C C . LEU B 1 74 ? -38.719 17.844 9.312 1 88.31 74 LEU B C 1
ATOM 4045 O O . LEU B 1 74 ? -38.906 19 9.695 1 88.31 74 LEU B O 1
ATOM 4049 N N . ALA B 1 75 ? -39.719 17.062 8.898 1 83.94 75 ALA B N 1
ATOM 4050 C CA . ALA B 1 75 ? -41.094 17.516 8.984 1 83.94 75 ALA B CA 1
ATOM 4051 C C . ALA B 1 75 ? -41.469 17.844 10.43 1 83.94 75 ALA B C 1
ATOM 4053 O O . ALA B 1 75 ? -42.281 18.734 10.672 1 83.94 75 ALA B O 1
ATOM 4054 N N . ASP B 1 76 ? -40.938 17.141 11.414 1 87.69 76 ASP B N 1
ATOM 4055 C CA . ASP B 1 76 ? -41.344 17.312 12.805 1 87.69 76 ASP B CA 1
ATOM 4056 C C . ASP B 1 76 ? -40.156 17.766 13.664 1 87.69 76 ASP B C 1
ATOM 4058 O O . ASP B 1 76 ? -40.156 17.547 14.875 1 87.69 76 ASP B O 1
ATOM 4062 N N . GLY B 1 77 ? -39.156 18.281 13.07 1 81.12 77 GLY B N 1
ATOM 4063 C CA . GLY B 1 77 ? -38 18.703 13.867 1 81.12 77 GLY B CA 1
ATOM 4064 C C . GLY B 1 77 ? -37.094 19.688 13.156 1 81.12 77 GLY B C 1
ATOM 4065 O O . GLY B 1 77 ? -36.875 19.562 11.953 1 81.12 77 GLY B O 1
ATOM 4066 N N . ASP B 1 78 ? -36.75 20.719 13.961 1 83.12 78 ASP B N 1
ATOM 4067 C CA . ASP B 1 78 ? -35.781 21.672 13.422 1 83.12 78 ASP B CA 1
ATOM 4068 C C . ASP B 1 78 ? -34.344 21.25 13.766 1 83.12 78 ASP B C 1
ATOM 4070 O O . ASP B 1 78 ? -34.156 20.203 14.383 1 83.12 78 ASP B O 1
ATOM 4074 N N . ARG B 1 79 ? -33.438 22.031 13.359 1 80.06 79 ARG B N 1
ATOM 4075 C CA . ARG B 1 79 ? -32.031 21.719 13.414 1 80.06 79 ARG B CA 1
ATOM 4076 C C . ARG B 1 79 ? -31.594 21.328 14.828 1 80.06 79 ARG B C 1
ATOM 4078 O O . ARG B 1 79 ? -31.016 20.266 15.039 1 80.06 79 ARG B O 1
ATOM 4085 N N . ASP B 1 80 ? -31.938 22.109 15.781 1 82.19 80 ASP B N 1
ATOM 4086 C CA . ASP B 1 80 ? -31.484 21.891 17.156 1 82.19 80 ASP B CA 1
ATOM 4087 C C . ASP B 1 80 ? -32.188 20.672 17.766 1 82.19 80 ASP B C 1
ATOM 4089 O O . ASP B 1 80 ? -31.531 19.891 18.469 1 82.19 80 ASP B O 1
ATOM 4093 N N . ALA B 1 81 ? -33.375 20.531 17.406 1 86.5 81 ALA B N 1
ATOM 4094 C CA . ALA B 1 81 ? -34.156 19.422 17.953 1 86.5 81 ALA B CA 1
ATOM 4095 C C . ALA B 1 81 ? -33.625 18.078 17.438 1 86.5 81 ALA B C 1
ATOM 4097 O O . ALA B 1 81 ? -33.562 17.109 18.188 1 86.5 81 ALA B O 1
ATOM 4098 N N . VAL B 1 82 ? -33.312 18.062 16.234 1 88.44 82 VAL B N 1
ATOM 4099 C CA . VAL B 1 82 ? -32.812 16.828 15.617 1 88.44 82 VAL B CA 1
ATOM 4100 C C . VAL B 1 82 ? -31.484 16.422 16.234 1 88.44 82 VAL B C 1
ATOM 4102 O O . VAL B 1 82 ? -31.312 15.266 16.641 1 88.44 82 VAL B O 1
ATOM 4105 N N . VAL B 1 83 ? -30.531 17.328 16.344 1 86.25 83 VAL B N 1
ATOM 4106 C CA . VAL B 1 83 ? -29.203 17.047 16.875 1 86.25 83 VAL B CA 1
ATOM 4107 C C . VAL B 1 83 ? -29.312 16.609 18.328 1 86.25 83 VAL B C 1
ATOM 4109 O O . VAL B 1 83 ? -28.703 15.609 18.734 1 86.25 83 VAL B O 1
ATOM 4112 N N . GLU B 1 84 ? -30.141 17.344 19.078 1 88 84 GLU B N 1
ATOM 4113 C CA . GLU B 1 84 ? -30.328 17.016 20.484 1 88 84 GLU B CA 1
ATOM 4114 C C . GLU B 1 84 ? -30.922 15.617 20.656 1 88 84 GLU B C 1
ATOM 4116 O O . GLU B 1 84 ? -30.562 14.891 21.578 1 88 84 GLU B O 1
ATOM 4121 N N . PHE B 1 85 ? -31.812 15.281 19.812 1 91 85 PHE B N 1
ATOM 4122 C CA . PHE B 1 85 ? -32.531 14 19.859 1 91 85 PHE B CA 1
ATOM 4123 C C . PHE B 1 85 ? -31.547 12.836 19.797 1 91 85 PHE B C 1
ATOM 4125 O O . PHE B 1 85 ? -31.625 11.898 20.594 1 91 85 PHE B O 1
ATOM 4132 N N . PHE B 1 86 ? -30.594 12.891 18.969 1 88.69 86 PHE B N 1
ATOM 4133 C CA . PHE B 1 86 ? -29.703 11.758 18.75 1 88.69 86 PHE B CA 1
ATOM 4134 C C . PHE B 1 86 ? -28.531 11.805 19.734 1 88.69 86 PHE B C 1
ATOM 4136 O O . PHE B 1 86 ? -28.016 10.758 20.141 1 88.69 86 PHE B O 1
ATOM 4143 N N . LEU B 1 87 ? -28.078 12.969 20.078 1 85.94 87 LEU B N 1
ATOM 4144 C CA . LEU B 1 87 ? -27 13.094 21.047 1 85.94 87 LEU B CA 1
ATOM 4145 C C . LEU B 1 87 ? -27.406 12.523 22.391 1 85.94 87 LEU B C 1
ATOM 4147 O O . LEU B 1 87 ? -26.594 11.898 23.078 1 85.94 87 LEU B O 1
ATOM 4151 N N . LYS B 1 88 ? -28.688 12.711 22.734 1 87.19 88 LYS B N 1
ATOM 4152 C CA . LYS B 1 88 ? -29.203 12.203 24 1 87.19 88 LYS B CA 1
ATOM 4153 C C . LYS B 1 88 ? -29.156 10.68 24.047 1 87.19 88 LYS B C 1
ATOM 4155 O O . LYS B 1 88 ? -29.125 10.086 25.125 1 87.19 88 LYS B O 1
ATOM 4160 N N . ARG B 1 89 ? -29.109 10.062 22.984 1 87.19 89 ARG B N 1
ATOM 4161 C CA . ARG B 1 89 ? -29.141 8.609 22.906 1 87.19 89 ARG B CA 1
ATOM 4162 C C . ARG B 1 89 ? -27.734 8.039 22.703 1 87.19 89 ARG B C 1
ATOM 4164 O O . ARG B 1 89 ? -27.578 6.836 22.484 1 87.19 89 ARG B O 1
ATOM 4171 N N . ASP B 1 90 ? -26.75 8.836 22.719 1 85.19 90 ASP B N 1
ATOM 4172 C CA . ASP B 1 90 ? -25.344 8.469 22.594 1 85.19 90 ASP B CA 1
ATOM 4173 C C . ASP B 1 90 ? -25.078 7.656 21.328 1 85.19 90 ASP B C 1
ATOM 4175 O O . ASP B 1 90 ? -24.344 6.668 21.359 1 85.19 90 ASP B O 1
ATOM 4179 N N . LEU B 1 91 ? -25.797 7.969 20.297 1 87.62 91 LEU B N 1
ATOM 4180 C CA . LEU B 1 91 ? -25.594 7.305 19.016 1 87.62 91 LEU B CA 1
ATOM 4181 C C . LEU B 1 91 ? -24.688 8.141 18.109 1 87.62 91 LEU B C 1
ATOM 4183 O O . LEU B 1 91 ? -24.906 9.344 17.938 1 87.62 91 LEU B O 1
ATOM 4187 N N . PRO B 1 92 ? -23.641 7.477 17.578 1 90.69 92 PRO B N 1
ATOM 4188 C CA . PRO B 1 92 ? -22.859 8.211 16.594 1 90.69 92 PRO B CA 1
ATOM 4189 C C . PRO B 1 92 ? -23.703 8.773 15.453 1 90.69 92 PRO B C 1
ATOM 4191 O O . PRO B 1 92 ? -24.516 8.047 14.867 1 90.69 92 PRO B O 1
ATOM 4194 N N . THR B 1 93 ? -23.562 10.055 15.211 1 93.19 93 THR B N 1
ATOM 4195 C CA . THR B 1 93 ? -24.484 10.734 14.305 1 93.19 93 THR B CA 1
ATOM 4196 C C . THR B 1 93 ? -23.719 11.539 13.258 1 93.19 93 THR B C 1
ATOM 4198 O O . THR B 1 93 ? -22.766 12.242 13.578 1 93.19 93 THR B O 1
ATOM 4201 N N . VAL B 1 94 ? -24.094 11.375 12.016 1 93.62 94 VAL B N 1
ATOM 4202 C CA . VAL B 1 94 ? -23.609 12.18 10.891 1 93.62 94 VAL B CA 1
ATOM 4203 C C . VAL B 1 94 ? -24.766 13.016 10.336 1 93.62 94 VAL B C 1
ATOM 4205 O O . VAL B 1 94 ? -25.859 12.492 10.094 1 93.62 94 VAL B O 1
ATOM 4208 N N . VAL B 1 95 ? -24.5 14.242 10.164 1 92.31 95 VAL B N 1
ATOM 4209 C CA . VAL B 1 95 ? -25.531 15.148 9.664 1 92.31 95 VAL B CA 1
ATOM 4210 C C . VAL B 1 95 ? -25.375 15.32 8.148 1 92.31 95 VAL B C 1
ATOM 4212 O O . VAL B 1 95 ? -24.266 15.539 7.652 1 92.31 95 VAL B O 1
ATOM 4215 N N . VAL B 1 96 ? -26.438 15.133 7.461 1 91.44 96 VAL B N 1
ATOM 4216 C CA . VAL B 1 96 ? -26.5 15.336 6.016 1 91.44 96 VAL B CA 1
ATOM 4217 C C . VAL B 1 96 ? -27.453 16.484 5.691 1 91.44 96 VAL B C 1
ATOM 4219 O O . VAL B 1 96 ? -28.656 16.391 5.945 1 91.44 96 VAL B O 1
ATOM 4222 N N . SER B 1 97 ? -26.875 17.562 5.129 1 86.5 97 SER B N 1
ATOM 4223 C CA . SER B 1 97 ? -27.688 18.75 4.934 1 86.5 97 SER B CA 1
ATOM 4224 C C . SER B 1 97 ? -27.641 19.219 3.48 1 86.5 97 SER B C 1
ATOM 4226 O O . SER B 1 97 ? -26.656 19 2.777 1 86.5 97 SER B O 1
ATOM 4228 N N . GLY B 1 98 ? -28.734 19.828 3.023 1 80.56 98 GLY B N 1
ATOM 4229 C CA . GLY B 1 98 ? -28.797 20.359 1.677 1 80.56 98 GLY B CA 1
ATOM 4230 C C . GLY B 1 98 ? -28.234 21.766 1.574 1 80.56 98 GLY B C 1
ATOM 4231 O O . GLY B 1 98 ? -28.062 22.297 0.473 1 80.56 98 GLY B O 1
ATOM 4232 N N . VAL B 1 99 ? -28.047 22.484 2.643 1 77.06 99 VAL B N 1
ATOM 4233 C CA . VAL B 1 99 ? -27.609 23.875 2.625 1 77.06 99 VAL B CA 1
ATOM 4234 C C . VAL B 1 99 ? -26.25 24 3.305 1 77.06 99 VAL B C 1
ATOM 4236 O O . VAL B 1 99 ? -25.984 23.312 4.297 1 77.06 99 VAL B O 1
ATOM 4239 N N . TYR B 1 100 ? -25.406 24.703 2.547 1 73 100 TYR B N 1
ATOM 4240 C CA . TYR B 1 100 ? -24.141 25 3.188 1 73 100 TYR B CA 1
ATOM 4241 C C . TYR B 1 100 ? -24.234 26.266 4.023 1 73 100 TYR B C 1
ATOM 4243 O O . TYR B 1 100 ? -24.438 27.359 3.482 1 73 100 TYR B O 1
ATOM 4251 N N . ASP B 1 101 ? -24.328 26.156 5.309 1 79.25 101 ASP B N 1
ATOM 4252 C CA . ASP B 1 101 ? -24.25 27.25 6.281 1 79.25 101 ASP B CA 1
ATOM 4253 C C . ASP B 1 101 ? -23.078 27.047 7.234 1 79.25 101 ASP B C 1
ATOM 4255 O O . ASP B 1 101 ? -23.125 26.188 8.117 1 79.25 101 ASP B O 1
ATOM 4259 N N . GLU B 1 102 ? -22.062 27.875 6.98 1 79.19 102 GLU B N 1
ATOM 4260 C CA . GLU B 1 102 ? -20.812 27.734 7.719 1 79.19 102 GLU B CA 1
ATOM 4261 C C . GLU B 1 102 ? -21.047 27.844 9.227 1 79.19 102 GLU B C 1
ATOM 4263 O O . GLU B 1 102 ? -20.453 27.109 10.008 1 79.19 102 GLU B O 1
ATOM 4268 N N . ASP B 1 103 ? -21.875 28.766 9.562 1 82.62 103 ASP B N 1
ATOM 4269 C CA . ASP B 1 103 ? -22.156 28.969 10.977 1 82.62 103 ASP B CA 1
ATOM 4270 C C . ASP B 1 103 ? -22.875 27.75 11.578 1 82.62 103 ASP B C 1
ATOM 4272 O O . ASP B 1 103 ? -22.547 27.312 12.672 1 82.62 103 ASP B O 1
ATOM 4276 N N . LEU B 1 104 ? -23.781 27.297 10.82 1 79.44 104 LEU B N 1
ATOM 4277 C CA . LEU B 1 104 ? -24.5 26.109 11.258 1 79.44 104 LEU B CA 1
ATOM 4278 C C . LEU B 1 104 ? -23.562 24.922 11.359 1 79.44 104 LEU B C 1
ATOM 4280 O O . LEU B 1 104 ? -23.609 24.172 12.352 1 79.44 104 LEU B O 1
ATOM 4284 N N . ARG B 1 105 ? -22.797 24.734 10.414 1 82.25 105 ARG B N 1
ATOM 4285 C CA . ARG B 1 105 ? -21.812 23.656 10.383 1 82.25 105 ARG B CA 1
ATOM 4286 C C . ARG B 1 105 ? -20.891 23.703 11.602 1 82.25 105 ARG B C 1
ATOM 4288 O O . ARG B 1 105 ? -20.719 22.688 12.289 1 82.25 105 ARG B O 1
ATOM 4295 N N . LYS B 1 106 ? -20.391 24.828 11.852 1 82.94 106 LYS B N 1
ATOM 4296 C CA . LYS B 1 106 ? -19.5 25.016 12.984 1 82.94 106 LYS B CA 1
ATOM 4297 C C . LYS B 1 106 ? -20.203 24.656 14.297 1 82.94 106 LYS B C 1
ATOM 4299 O O . LYS B 1 106 ? -19.641 23.969 15.141 1 82.94 106 LYS B O 1
ATOM 4304 N N . ARG B 1 107 ? -21.422 25.109 14.398 1 82.06 107 ARG B N 1
ATOM 4305 C CA . ARG B 1 107 ? -22.188 24.875 15.617 1 82.06 107 ARG B CA 1
ATOM 4306 C C . ARG B 1 107 ? -22.469 23.391 15.805 1 82.06 107 ARG B C 1
ATOM 4308 O O . ARG B 1 107 ? -22.328 22.859 16.906 1 82.06 107 ARG B O 1
ATOM 4315 N N . VAL B 1 108 ? -22.812 22.766 14.742 1 82.75 108 VAL B N 1
ATOM 4316 C CA . VAL B 1 108 ? -23.156 21.344 14.773 1 82.75 108 VAL B CA 1
ATOM 4317 C C . VAL B 1 108 ? -21.906 20.516 15.086 1 82.75 108 VAL B C 1
ATOM 4319 O O . VAL B 1 108 ? -21.969 19.594 15.906 1 82.75 108 VAL B O 1
ATOM 4322 N N . LEU B 1 109 ? -20.812 20.906 14.516 1 82.25 109 LEU B N 1
ATOM 4323 C CA . LEU B 1 109 ? -19.594 20.141 14.656 1 82.25 109 LEU B CA 1
ATOM 4324 C C . LEU B 1 109 ? -18.969 20.344 16.031 1 82.25 109 LEU B C 1
ATOM 4326 O O . LEU B 1 109 ? -18.094 19.578 16.438 1 82.25 109 LEU B O 1
ATOM 4330 N N . GLN B 1 110 ? -19.406 21.312 16.672 1 81.38 110 GLN B N 1
ATOM 4331 C CA . GLN B 1 110 ? -18.969 21.5 18.047 1 81.38 110 GLN B CA 1
ATOM 4332 C C . GLN B 1 110 ? -19.672 20.531 18.984 1 81.38 110 GLN B C 1
ATOM 4334 O O . GLN B 1 110 ? -19.234 20.328 20.125 1 81.38 110 GLN B O 1
ATOM 4339 N N . GLN B 1 111 ? -20.719 20 18.469 1 82.88 111 GLN B N 1
ATOM 4340 C CA . GLN B 1 111 ? -21.422 18.969 19.219 1 82.88 111 GLN B CA 1
ATOM 4341 C C . GLN B 1 111 ? -20.859 17.578 18.906 1 82.88 111 GLN B C 1
ATOM 4343 O O . GLN B 1 111 ? -19.891 17.469 18.156 1 82.88 111 GLN B O 1
ATOM 4348 N N . GLN B 1 112 ? -21.359 16.656 19.594 1 84.06 112 GLN B N 1
ATOM 4349 C CA . GLN B 1 112 ? -20.844 15.297 19.406 1 84.06 112 GLN B CA 1
ATOM 4350 C C . GLN B 1 112 ? -21.359 14.695 18.109 1 84.06 112 GLN B C 1
ATOM 4352 O O . GLN B 1 112 ? -21.969 13.617 18.109 1 84.06 112 GLN B O 1
ATOM 4357 N N . ILE B 1 113 ? -21.188 15.461 17.094 1 88.56 113 ILE B N 1
ATOM 4358 C CA . ILE B 1 113 ? -21.5 15.031 15.734 1 88.56 113 ILE B CA 1
ATOM 4359 C C . ILE B 1 113 ? -20.219 14.68 14.984 1 88.56 113 ILE B C 1
ATOM 4361 O O . ILE B 1 113 ? -19.219 15.391 15.086 1 88.56 113 ILE B O 1
ATOM 4365 N N . ILE B 1 114 ? -20.234 13.594 14.227 1 90.56 114 ILE B N 1
ATOM 4366 C CA . ILE B 1 114 ? -19.031 13.07 13.602 1 90.56 114 ILE B CA 1
ATOM 4367 C C . ILE B 1 114 ? -18.656 13.93 12.398 1 90.56 114 ILE B C 1
ATOM 4369 O O . ILE B 1 114 ? -17.484 14.281 12.219 1 90.56 114 ILE B O 1
ATOM 4373 N N . ASP B 1 115 ? -19.625 14.219 11.602 1 89.94 115 ASP B N 1
ATOM 4374 C CA . ASP B 1 115 ? -19.359 14.961 10.375 1 89.94 115 ASP B CA 1
ATOM 4375 C C . ASP B 1 115 ? -20.609 15.656 9.867 1 89.94 115 ASP B C 1
ATOM 4377 O O . ASP B 1 115 ? -21.719 15.312 10.273 1 89.94 115 ASP B O 1
ATOM 4381 N N . TYR B 1 116 ? -20.391 16.719 9.133 1 88.25 116 TYR B N 1
ATOM 4382 C CA . TYR B 1 116 ? -21.406 17.484 8.438 1 88.25 116 TYR B CA 1
ATOM 4383 C C . TYR B 1 116 ? -21.219 17.422 6.926 1 88.25 116 TYR B C 1
ATOM 4385 O O . TYR B 1 116 ? -20.234 17.938 6.395 1 88.25 116 TYR B O 1
ATOM 4393 N N . VAL B 1 117 ? -22.141 16.719 6.281 1 88.62 117 VAL B N 1
ATOM 4394 C CA . VAL B 1 117 ? -21.969 16.453 4.859 1 88.62 117 VAL B CA 1
ATOM 4395 C C . VAL B 1 117 ? -23.078 17.156 4.062 1 88.62 117 VAL B C 1
ATOM 4397 O O . VAL B 1 117 ? -24.25 17.078 4.418 1 88.62 117 VAL B O 1
ATOM 4400 N N . LEU B 1 118 ? -22.672 17.859 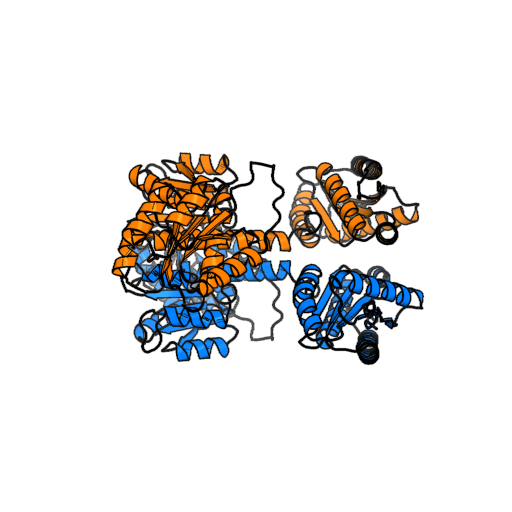3.07 1 85.12 118 LEU B N 1
ATOM 4401 C CA . LEU B 1 118 ? -23.641 18.5 2.184 1 85.12 118 LEU B CA 1
ATOM 4402 C C . LEU B 1 118 ? -24.219 17.484 1.197 1 85.12 118 LEU B C 1
ATOM 4404 O O . LEU B 1 118 ? -23.484 16.75 0.547 1 85.12 118 LEU B O 1
ATOM 4408 N N . LYS B 1 119 ? -25.578 17.656 1.24 1 80.88 119 LYS B N 1
ATOM 4409 C CA . LYS B 1 119 ? -26.234 16.719 0.321 1 80.88 119 LYS B CA 1
ATOM 4410 C C . LYS B 1 119 ? -26.312 17.312 -1.086 1 80.88 119 LYS B C 1
ATOM 4412 O O . LYS B 1 119 ? -26.172 18.516 -1.271 1 80.88 119 LYS B O 1
ATOM 4417 N N . ASN B 1 120 ? -26.062 16.703 -2.174 1 77.25 120 ASN B N 1
ATOM 4418 C CA . ASN B 1 120 ? -26.219 17.062 -3.582 1 77.25 120 ASN B CA 1
ATOM 4419 C C . ASN B 1 120 ? -24.922 17.625 -4.168 1 77.25 120 ASN B C 1
ATOM 4421 O O . ASN B 1 120 ? -24.969 18.531 -5 1 77.25 120 ASN B O 1
ATOM 4425 N N . THR B 1 121 ? -23.984 17.578 -3.494 1 78.56 121 THR B N 1
ATOM 4426 C CA . THR B 1 121 ? -22.688 17.891 -4.082 1 78.56 121 THR B CA 1
ATOM 4427 C C . THR B 1 121 ? -22.109 16.672 -4.793 1 78.56 121 THR B C 1
ATOM 4429 O O . THR B 1 121 ? -22.391 15.531 -4.406 1 78.56 121 THR B O 1
ATOM 4432 N N . PRO B 1 122 ? -21.484 17 -5.867 1 79.06 122 PRO B N 1
ATOM 4433 C CA . PRO B 1 122 ? -20.859 15.859 -6.543 1 79.06 122 PRO B CA 1
ATOM 4434 C C . PRO B 1 122 ? -19.969 15.031 -5.617 1 79.06 122 PRO B C 1
ATOM 4436 O O . PRO B 1 122 ? -19.188 15.586 -4.848 1 79.06 122 PRO B O 1
ATOM 4439 N N . GLY B 1 123 ? -20.219 13.758 -5.539 1 83.12 123 GLY B N 1
ATOM 4440 C CA . GLY B 1 123 ? -19.375 12.852 -4.766 1 83.12 123 GLY B CA 1
ATOM 4441 C C . GLY B 1 123 ? -19.875 12.648 -3.348 1 83.12 123 GLY B C 1
ATOM 4442 O O . GLY B 1 123 ? -19.266 11.898 -2.576 1 83.12 123 GLY B O 1
ATOM 4443 N N . SER B 1 124 ? -20.984 13.352 -3.008 1 87.94 124 SER B N 1
ATOM 4444 C CA . SER B 1 124 ? -21.469 13.281 -1.637 1 87.94 124 SER B CA 1
ATOM 4445 C C . SER B 1 124 ? -21.859 11.859 -1.258 1 87.94 124 SER B C 1
ATOM 4447 O O . SER B 1 124 ? -21.562 11.406 -0.149 1 87.94 124 SER B O 1
ATOM 4449 N N . ILE B 1 125 ? -22.516 11.148 -2.182 1 91.31 125 ILE B N 1
ATOM 4450 C CA . ILE B 1 125 ? -22.938 9.781 -1.906 1 91.31 125 ILE B CA 1
ATOM 4451 C C . ILE B 1 125 ? -21.719 8.898 -1.694 1 91.31 125 ILE B C 1
ATOM 4453 O O . ILE B 1 125 ? -21.656 8.125 -0.734 1 91.31 125 ILE B O 1
ATOM 4457 N N . ASP B 1 126 ? -20.734 9.047 -2.541 1 89.62 126 ASP B N 1
ATOM 4458 C CA . ASP B 1 126 ? -19.5 8.273 -2.412 1 89.62 126 ASP B CA 1
ATOM 4459 C C . ASP B 1 126 ? -18.812 8.547 -1.075 1 89.62 126 ASP B C 1
ATOM 4461 O O . ASP B 1 126 ? -18.328 7.625 -0.425 1 89.62 126 ASP B O 1
ATOM 4465 N N . TYR B 1 127 ? -18.828 9.758 -0.722 1 89.56 127 TYR B N 1
ATOM 4466 C CA . TYR B 1 127 ? -18.219 10.141 0.544 1 89.56 127 TYR B CA 1
ATOM 4467 C C . TYR B 1 127 ? -18.953 9.516 1.721 1 89.56 127 TYR B C 1
ATOM 4469 O O . TYR B 1 127 ? -18.328 9.008 2.654 1 89.56 127 TYR B O 1
ATOM 4477 N N . LEU B 1 128 ? -20.234 9.578 1.699 1 93.25 128 LEU B N 1
ATOM 4478 C CA . LEU B 1 128 ? -21.031 9.031 2.793 1 93.25 128 LEU B CA 1
ATOM 4479 C C . LEU B 1 128 ? -20.828 7.52 2.904 1 93.25 128 LEU B C 1
ATOM 4481 O O . LEU B 1 128 ? -20.734 6.984 4.012 1 93.25 128 LEU B O 1
ATOM 4485 N N . VAL B 1 129 ? -20.797 6.871 1.779 1 94.31 129 VAL B N 1
ATOM 4486 C CA . VAL B 1 129 ? -20.562 5.43 1.788 1 94.31 129 VAL B CA 1
ATOM 4487 C C . VAL B 1 129 ? -19.188 5.137 2.404 1 94.31 129 VAL B C 1
ATOM 4489 O O . VAL B 1 129 ? -19.062 4.25 3.25 1 94.31 129 VAL B O 1
ATOM 4492 N N . TRP B 1 130 ? -18.266 5.898 1.996 1 92.75 130 TRP B N 1
ATOM 4493 C CA . TRP B 1 130 ? -16.938 5.75 2.57 1 92.75 130 TRP B CA 1
ATOM 4494 C C . TRP B 1 130 ? -16.969 5.98 4.078 1 92.75 130 TRP B C 1
ATOM 4496 O O . TRP B 1 130 ? -16.359 5.223 4.84 1 92.75 130 TRP B O 1
ATOM 4506 N N . LEU B 1 131 ? -17.594 7.023 4.445 1 94.25 131 LEU B N 1
ATOM 4507 C CA . LEU B 1 131 ? -17.688 7.387 5.855 1 94.25 131 LEU B CA 1
ATOM 4508 C C . LEU B 1 131 ? -18.297 6.258 6.672 1 94.25 131 LEU B C 1
ATOM 4510 O O . LEU B 1 131 ? -17.781 5.906 7.738 1 94.25 131 LEU B O 1
ATOM 4514 N N . VAL B 1 132 ? -19.359 5.707 6.176 1 95.19 132 VAL B N 1
ATOM 4515 C CA . VAL B 1 132 ? -20.031 4.602 6.852 1 95.19 132 VAL B CA 1
ATOM 4516 C C . VAL B 1 132 ? -19.062 3.418 6.969 1 95.19 132 VAL B C 1
ATOM 4518 O O . VAL B 1 132 ? -18.938 2.814 8.039 1 95.19 132 VAL B O 1
ATOM 4521 N N . GLN B 1 133 ? -18.406 3.121 5.91 1 95.19 133 GLN B N 1
ATOM 4522 C CA . GLN B 1 133 ? -17.438 2.023 5.914 1 95.19 133 GLN B CA 1
ATOM 4523 C C . GLN B 1 133 ? -16.328 2.266 6.93 1 95.19 133 GLN B C 1
ATOM 4525 O O . GLN B 1 133 ? -15.969 1.364 7.691 1 95.19 133 GLN B O 1
ATOM 4530 N N . ARG B 1 134 ? -15.82 3.475 6.926 1 94.69 134 ARG B N 1
ATOM 4531 C CA . ARG B 1 134 ? -14.742 3.848 7.836 1 94.69 134 ARG B CA 1
ATOM 4532 C C . ARG B 1 134 ? -15.172 3.688 9.289 1 94.69 134 ARG B C 1
ATOM 4534 O O . ARG B 1 134 ? -14.438 3.115 10.102 1 94.69 134 ARG B O 1
ATOM 4541 N N . LEU B 1 135 ? -16.359 4.145 9.586 1 95.31 135 LEU B N 1
ATOM 4542 C CA . LEU B 1 135 ? -16.859 4.07 10.953 1 95.31 135 LEU B CA 1
ATOM 4543 C C . LEU B 1 135 ? -17.109 2.621 11.352 1 95.31 135 LEU B C 1
ATOM 4545 O O . LEU B 1 135 ? -16.859 2.234 12.5 1 95.31 135 LEU B O 1
ATOM 4549 N N . GLU B 1 136 ? -17.625 1.819 10.461 1 94.38 136 GLU B N 1
ATOM 4550 C CA . GLU B 1 136 ? -17.875 0.405 10.727 1 94.38 136 GLU B CA 1
ATOM 4551 C C . GLU B 1 136 ? -16.562 -0.34 10.992 1 94.38 136 GLU B C 1
ATOM 4553 O O . GLU B 1 136 ? -16.469 -1.117 11.945 1 94.38 136 GLU B O 1
ATOM 4558 N N . ARG B 1 137 ? -15.555 -0.073 10.234 1 93.75 137 ARG B N 1
ATOM 4559 C CA . ARG B 1 137 ? -14.281 -0.779 10.32 1 93.75 137 ARG B CA 1
ATOM 4560 C C . ARG B 1 137 ? -13.484 -0.319 11.539 1 93.75 137 ARG B C 1
ATOM 4562 O O . ARG B 1 137 ? -12.688 -1.082 12.094 1 93.75 137 ARG B O 1
ATOM 4569 N N . ASN B 1 138 ? -13.68 0.928 11.906 1 95.81 138 ASN B N 1
ATOM 4570 C CA . ASN B 1 138 ? -12.977 1.462 13.07 1 95.81 138 ASN B CA 1
ATOM 4571 C C . ASN B 1 138 ? -13.188 0.593 14.305 1 95.81 138 ASN B C 1
ATOM 4573 O O . ASN B 1 138 ? -12.32 0.521 15.172 1 95.81 138 ASN B O 1
ATOM 4577 N N . ARG B 1 139 ? -14.305 -0.024 14.352 1 93.5 139 ARG B N 1
ATOM 4578 C CA . ARG B 1 139 ? -14.695 -0.782 15.539 1 93.5 139 ARG B CA 1
ATOM 4579 C C . ARG B 1 139 ? -13.812 -2.01 15.727 1 93.5 139 ARG B C 1
ATOM 4581 O O . ARG B 1 139 ? -13.836 -2.646 16.781 1 93.5 139 ARG B O 1
ATOM 4588 N N . ARG B 1 140 ? -12.969 -2.336 14.766 1 92.5 140 ARG B N 1
ATOM 4589 C CA . ARG B 1 140 ? -12.047 -3.461 14.844 1 92.5 140 ARG B CA 1
ATOM 4590 C C . ARG B 1 140 ? -10.602 -2.977 14.93 1 92.5 140 ARG B C 1
ATOM 4592 O O . ARG B 1 140 ? -9.664 -3.771 14.82 1 92.5 140 ARG B O 1
ATOM 4599 N N . ILE B 1 141 ? -10.438 -1.723 15.078 1 95 141 ILE B N 1
ATOM 4600 C CA . ILE B 1 141 ? -9.109 -1.125 15.148 1 95 141 ILE B CA 1
ATOM 4601 C C . ILE B 1 141 ? -8.93 -0.416 16.484 1 95 141 ILE B C 1
ATOM 4603 O O . ILE B 1 141 ? -9.602 0.582 16.766 1 95 141 ILE B O 1
ATOM 4607 N N . ALA B 1 142 ? -8.055 -0.938 17.234 1 97.75 142 ALA B N 1
ATOM 4608 C CA . ALA B 1 142 ? -7.777 -0.294 18.516 1 97.75 142 ALA B CA 1
ATOM 4609 C C . ALA B 1 142 ? -6.797 0.862 18.344 1 97.75 142 ALA B C 1
ATOM 4611 O O . ALA B 1 142 ? -5.93 0.826 17.469 1 97.75 142 ALA B O 1
ATOM 4612 N N . ALA B 1 143 ? -6.992 1.874 19.188 1 98.56 143 ALA B N 1
ATOM 4613 C CA . ALA B 1 143 ? -6.133 3.055 19.156 1 98.56 143 ALA B CA 1
ATOM 4614 C C . ALA B 1 143 ? -5.492 3.293 20.531 1 98.56 143 ALA B C 1
ATOM 4616 O O . ALA B 1 143 ? -5.988 2.805 21.547 1 98.56 143 ALA B O 1
ATOM 4617 N N . LEU B 1 144 ? -4.387 3.971 20.531 1 98.81 144 LEU B N 1
ATOM 4618 C CA . LEU B 1 144 ? -3.67 4.359 21.734 1 98.81 144 LEU B CA 1
ATOM 4619 C C . LEU B 1 144 ? -3.457 5.867 21.781 1 98.81 144 LEU B C 1
ATOM 4621 O O . LEU B 1 144 ? -3.047 6.473 20.781 1 98.81 144 LEU B O 1
ATOM 4625 N N . VAL B 1 145 ? -3.854 6.461 22.875 1 98.81 145 VAL B N 1
ATOM 4626 C CA . VAL B 1 145 ? -3.557 7.867 23.125 1 98.81 145 VAL B CA 1
ATOM 4627 C C . VAL B 1 145 ? -2.514 7.996 24.234 1 98.81 145 VAL B C 1
ATOM 4629 O O . VAL B 1 145 ? -2.717 7.5 25.344 1 98.81 145 VAL B O 1
ATOM 4632 N N . VAL B 1 146 ? -1.4 8.641 23.891 1 98.69 146 VAL B N 1
ATOM 4633 C CA . VAL B 1 146 ? -0.327 8.859 24.859 1 98.69 146 VAL B CA 1
ATOM 4634 C C . VAL B 1 146 ? -0.166 10.352 25.125 1 98.69 146 VAL B C 1
ATOM 4636 O O . VAL B 1 146 ? 0.267 11.102 24.25 1 98.69 146 VAL B O 1
ATOM 4639 N N . ASP B 1 147 ? -0.507 10.789 26.281 1 98 147 ASP B N 1
ATOM 4640 C CA . ASP B 1 147 ? -0.509 12.195 26.672 1 98 147 ASP B CA 1
ATOM 4641 C C . ASP B 1 147 ? -0.492 12.336 28.188 1 98 147 ASP B C 1
ATOM 4643 O O . ASP B 1 147 ? -1.276 11.695 28.891 1 98 147 ASP B O 1
ATOM 4647 N N . ASP B 1 148 ? 0.403 13.211 28.688 1 96.94 148 ASP B N 1
ATOM 4648 C CA . ASP B 1 148 ? 0.527 13.344 30.141 1 96.94 148 ASP B CA 1
ATOM 4649 C C . ASP B 1 148 ? -0.612 14.188 30.703 1 96.94 148 ASP B C 1
ATOM 4651 O O . ASP B 1 148 ? -0.901 14.117 31.906 1 96.94 148 ASP B O 1
ATOM 4655 N N . SER B 1 149 ? -1.246 15.047 29.922 1 96.69 149 SER B N 1
ATOM 4656 C CA . SER B 1 149 ? -2.381 15.859 30.344 1 96.69 149 SER B CA 1
ATOM 4657 C C . SER B 1 149 ? -3.672 15.047 30.344 1 96.69 149 SER B C 1
ATOM 4659 O O . SER B 1 149 ? -4.16 14.648 29.297 1 96.69 149 SER B O 1
ATOM 4661 N N . PRO B 1 150 ? -4.238 14.852 31.484 1 97.12 150 PRO B N 1
ATOM 4662 C CA . PRO B 1 150 ? -5.477 14.07 31.547 1 97.12 150 PRO B CA 1
ATOM 4663 C C . PRO B 1 150 ? -6.578 14.656 30.672 1 97.12 150 PRO B C 1
ATOM 4665 O O . PRO B 1 150 ? -7.324 13.906 30.031 1 97.12 150 PRO B O 1
ATOM 4668 N N . SER B 1 151 ? -6.656 15.969 30.641 1 96.81 151 SER B N 1
ATOM 4669 C CA . SER B 1 151 ? -7.699 16.625 29.859 1 96.81 151 SER B CA 1
ATOM 4670 C C . SER B 1 151 ? -7.469 16.422 28.359 1 96.81 151 SER B C 1
ATOM 4672 O O . SER B 1 151 ? -8.398 16.078 27.625 1 96.81 151 SER B O 1
ATOM 4674 N N . ALA B 1 152 ? -6.238 16.609 27.938 1 96.12 152 ALA B N 1
ATOM 4675 C CA . ALA B 1 152 ? -5.914 16.453 26.516 1 96.12 152 ALA B CA 1
ATOM 4676 C C . ALA B 1 152 ? -6.066 14.992 26.094 1 96.12 152 ALA B C 1
ATOM 4678 O O . ALA B 1 152 ? -6.602 14.703 25.016 1 96.12 152 ALA B O 1
ATOM 4679 N N . ARG B 1 153 ? -5.578 14.125 26.922 1 97.31 153 ARG B N 1
ATOM 4680 C CA . ARG B 1 153 ? -5.688 12.688 26.672 1 97.31 153 ARG B CA 1
ATOM 4681 C C . ARG B 1 153 ? -7.148 12.258 26.578 1 97.31 153 ARG B C 1
ATOM 4683 O O . ARG B 1 153 ? -7.531 11.531 25.656 1 97.31 153 ARG B O 1
ATOM 4690 N N . GLY B 1 154 ? -7.945 12.703 27.531 1 97.06 154 GLY B N 1
ATOM 4691 C CA . GLY B 1 154 ? -9.367 12.391 27.547 1 97.06 154 GLY B CA 1
ATOM 4692 C C . GLY B 1 154 ? -10.102 12.914 26.328 1 97.06 154 GLY B C 1
ATOM 4693 O O . GLY B 1 154 ? -10.977 12.242 25.781 1 97.06 154 GLY B O 1
ATOM 4694 N N . TYR B 1 155 ? -9.719 14.062 25.922 1 95.38 155 TYR B N 1
ATOM 4695 C CA . TYR B 1 155 ? -10.352 14.68 24.75 1 95.38 155 TYR B CA 1
ATOM 4696 C C . TYR B 1 155 ? -10.094 13.867 23.5 1 95.38 155 TYR B C 1
ATOM 4698 O O . TYR B 1 155 ? -11.023 13.508 22.766 1 95.38 155 TYR B O 1
ATOM 4706 N N . ALA B 1 156 ? -8.812 13.555 23.25 1 96.94 156 ALA B N 1
ATOM 4707 C CA . ALA B 1 156 ? -8.445 12.773 22.078 1 96.94 156 ALA B CA 1
ATOM 4708 C C . ALA B 1 156 ? -9.094 11.391 22.109 1 96.94 156 ALA B C 1
ATOM 4710 O O . ALA B 1 156 ? -9.586 10.898 21.094 1 96.94 156 ALA B O 1
ATOM 4711 N N . ALA B 1 157 ? -9.102 10.828 23.25 1 97.88 157 ALA B N 1
ATOM 4712 C CA . ALA B 1 157 ? -9.711 9.516 23.422 1 97.88 157 ALA B CA 1
ATOM 4713 C C . ALA B 1 157 ? -11.203 9.562 23.141 1 97.88 157 ALA B C 1
ATOM 4715 O O . ALA B 1 157 ? -11.742 8.664 22.484 1 97.88 157 ALA B O 1
ATOM 4716 N N . ALA B 1 158 ? -11.852 10.602 23.609 1 94.75 158 ALA B N 1
ATOM 4717 C CA . ALA B 1 158 ? -13.281 10.742 23.391 1 94.75 158 ALA B CA 1
ATOM 4718 C C . ALA B 1 158 ? -13.602 10.859 21.906 1 94.75 158 ALA B C 1
ATOM 4720 O O . ALA B 1 158 ? -14.578 10.281 21.422 1 94.75 158 ALA B O 1
ATOM 4721 N N . LEU B 1 159 ? -12.812 11.602 21.219 1 94.5 159 LEU B N 1
ATOM 4722 C CA . LEU B 1 159 ? -13 11.734 19.766 1 94.5 159 LEU B CA 1
ATOM 4723 C C . LEU B 1 159 ? -12.867 10.383 19.078 1 94.5 159 LEU B C 1
ATOM 4725 O O . LEU B 1 159 ? -13.719 10.008 18.266 1 94.5 159 LEU B O 1
ATOM 4729 N N . LEU B 1 160 ? -11.82 9.656 19.438 1 97.31 160 LEU B N 1
ATOM 4730 C CA . LEU B 1 160 ? -11.57 8.359 18.812 1 97.31 160 LEU B CA 1
ATOM 4731 C C . LEU B 1 160 ? -12.695 7.383 19.125 1 97.31 160 LEU B C 1
ATOM 4733 O O . LEU B 1 160 ? -13.117 6.621 18.25 1 97.31 160 LEU B O 1
ATOM 4737 N N . ARG B 1 161 ? -13.18 7.426 20.344 1 95 161 ARG B N 1
ATOM 4738 C CA . ARG B 1 161 ? -14.305 6.566 20.719 1 95 161 ARG B CA 1
ATOM 4739 C C . ARG B 1 161 ? -15.555 6.934 19.922 1 95 161 ARG B C 1
ATOM 4741 O O . ARG B 1 161 ? -16.312 6.051 19.5 1 95 161 ARG B O 1
ATOM 4748 N N . MET B 1 162 ? -15.727 8.18 19.75 1 91.12 162 MET B N 1
ATOM 4749 C CA . MET B 1 162 ? -16.844 8.648 18.953 1 91.12 162 MET B CA 1
ATOM 4750 C C . MET B 1 162 ? -16.781 8.094 17.531 1 91.12 162 MET B C 1
ATOM 4752 O O . MET B 1 162 ? -17.812 7.805 16.922 1 91.12 162 MET B O 1
ATOM 4756 N N . TYR B 1 163 ? -15.609 7.926 17.047 1 94.12 163 TYR B N 1
ATOM 4757 C CA . TYR B 1 163 ? -15.406 7.418 15.695 1 94.12 163 TYR B CA 1
ATOM 4758 C C . TYR B 1 163 ? -15.492 5.898 15.664 1 94.12 163 TYR B C 1
ATOM 4760 O O . TYR B 1 163 ? -15.328 5.285 14.609 1 94.12 163 TYR B O 1
ATOM 4768 N N . GLY B 1 164 ? -15.633 5.234 16.828 1 93.5 164 GLY B N 1
ATOM 4769 C CA . GLY B 1 164 ? -15.883 3.803 16.859 1 93.5 164 GLY B CA 1
ATOM 4770 C C . GLY B 1 164 ? -14.688 2.996 17.328 1 93.5 164 GLY B C 1
ATOM 4771 O O . GLY B 1 164 ? -14.773 1.775 17.484 1 93.5 164 GLY B O 1
ATOM 4772 N N . HIS B 1 165 ? -13.57 3.652 17.672 1 96.25 165 HIS B N 1
ATOM 4773 C CA . HIS B 1 165 ? -12.367 2.926 18.031 1 96.25 165 HIS B CA 1
ATOM 4774 C C . HIS B 1 165 ? -12.43 2.445 19.484 1 96.25 165 HIS B C 1
ATOM 4776 O O . HIS B 1 165 ? -12.984 3.133 20.344 1 96.25 165 HIS B O 1
ATOM 4782 N N . GLU B 1 166 ? -11.898 1.276 19.688 1 96.5 166 GLU B N 1
ATOM 4783 C CA . GLU B 1 166 ? -11.484 0.935 21.047 1 96.5 166 GLU B CA 1
ATOM 4784 C C . GLU B 1 166 ? -10.219 1.688 21.438 1 96.5 166 GLU B C 1
ATOM 4786 O O . GLU B 1 166 ? -9.219 1.654 20.719 1 96.5 166 GLU B O 1
ATOM 4791 N N . VAL B 1 167 ? -10.227 2.371 22.656 1 98.31 167 VAL B N 1
ATOM 4792 C CA . VAL B 1 167 ? -9.117 3.281 22.922 1 98.31 167 VAL B CA 1
ATOM 4793 C C . VAL B 1 167 ? -8.414 2.875 24.203 1 98.31 167 VAL B C 1
ATOM 4795 O O . VAL B 1 167 ? -9.062 2.672 25.234 1 98.31 167 VAL B O 1
ATOM 4798 N N . HIS B 1 168 ? -7.156 2.725 24.094 1 98.56 168 HIS B N 1
ATOM 4799 C CA . HIS B 1 168 ? -6.262 2.621 25.25 1 98.56 168 HIS B CA 1
ATOM 4800 C C . HIS B 1 168 ? -5.602 3.959 25.547 1 98.56 168 HIS B C 1
ATOM 4802 O O . HIS B 1 168 ? -5.289 4.727 24.641 1 98.56 168 HIS B O 1
ATOM 4808 N N . GLU B 1 169 ? -5.449 4.223 26.828 1 98.5 169 GLU B N 1
ATOM 4809 C CA . GLU B 1 169 ? -4.855 5.492 27.234 1 98.5 169 GLU B CA 1
ATOM 4810 C C . GLU B 1 169 ? -3.592 5.262 28.062 1 98.5 169 GLU B C 1
ATOM 4812 O O . GLU B 1 169 ? -3.533 4.344 28.875 1 98.5 169 GLU B O 1
ATOM 4817 N N . ALA B 1 170 ? -2.602 6.055 27.797 1 98.44 170 ALA B N 1
ATOM 4818 C CA . ALA B 1 170 ? -1.342 6.023 28.547 1 98.44 170 ALA B CA 1
ATOM 4819 C C . ALA B 1 170 ? -0.916 7.43 28.953 1 98.44 170 ALA B C 1
ATOM 4821 O O . ALA B 1 170 ? -1.015 8.375 28.172 1 98.44 170 ALA B O 1
ATOM 4822 N N . ALA B 1 171 ? -0.351 7.582 30.141 1 97.56 171 ALA B N 1
ATOM 4823 C CA . ALA B 1 171 ? -0.048 8.898 30.703 1 97.56 171 ALA B CA 1
ATOM 4824 C C . ALA B 1 171 ? 1.397 9.289 30.422 1 97.56 171 ALA B C 1
ATOM 4826 O O . ALA B 1 171 ? 1.801 10.43 30.703 1 97.56 171 ALA B O 1
ATOM 4827 N N . ASP B 1 172 ? 2.133 8.367 29.969 1 97.12 172 ASP B N 1
ATOM 4828 C CA . ASP B 1 172 ? 3.516 8.664 29.594 1 97.12 172 ASP B CA 1
ATOM 4829 C C . ASP B 1 172 ? 4.043 7.652 28.594 1 97.12 172 ASP B C 1
ATOM 4831 O O . ASP B 1 172 ? 3.338 6.711 28.219 1 97.12 172 ASP B O 1
ATOM 4835 N N . GLY B 1 173 ? 5.246 7.871 28.109 1 97.5 173 GLY B N 1
ATOM 4836 C CA . GLY B 1 173 ? 5.828 7.043 27.062 1 97.5 173 GLY B CA 1
ATOM 4837 C C . GLY B 1 173 ? 5.996 5.594 27.469 1 97.5 173 GLY B C 1
ATOM 4838 O O . GLY B 1 173 ? 5.762 4.684 26.672 1 97.5 173 GLY B O 1
ATOM 4839 N N . ASN B 1 174 ? 6.422 5.379 28.688 1 97.5 174 ASN B N 1
ATOM 4840 C CA . ASN B 1 174 ? 6.633 4.012 29.156 1 97.5 174 ASN B CA 1
ATOM 4841 C C . ASN B 1 174 ? 5.328 3.219 29.188 1 97.5 174 ASN B C 1
ATOM 4843 O O . ASN B 1 174 ? 5.293 2.07 28.734 1 97.5 174 ASN B O 1
ATOM 4847 N N . GLU B 1 175 ? 4.336 3.822 29.688 1 97.62 175 GLU B N 1
ATOM 4848 C CA . GLU B 1 175 ? 3.023 3.182 29.672 1 97.62 175 GLU B CA 1
ATOM 4849 C C . GLU B 1 175 ? 2.551 2.93 28.25 1 97.62 175 GLU B C 1
ATOM 4851 O O . GLU B 1 175 ? 1.914 1.912 27.969 1 97.62 175 GLU B O 1
ATOM 4856 N N . GLY B 1 176 ? 2.836 3.891 27.391 1 98.25 176 GLY B N 1
ATOM 4857 C CA . GLY B 1 176 ? 2.479 3.732 26 1 98.25 176 GLY B CA 1
ATOM 4858 C C . GLY B 1 176 ? 3.135 2.529 25.344 1 98.25 176 GLY B C 1
ATOM 4859 O O . GLY B 1 176 ? 2.469 1.743 24.672 1 98.25 176 GLY B O 1
ATOM 4860 N N . LEU B 1 177 ? 4.438 2.41 25.531 1 98 177 LEU B N 1
ATOM 4861 C CA . LEU B 1 177 ? 5.172 1.292 24.953 1 98 177 LEU B CA 1
ATOM 4862 C C . LEU B 1 177 ? 4.68 -0.036 25.516 1 98 177 LEU B C 1
ATOM 4864 O O . LEU B 1 177 ? 4.57 -1.024 24.797 1 98 177 LEU B O 1
ATOM 4868 N N . ALA B 1 178 ? 4.367 -0.056 26.797 1 97.88 178 ALA B N 1
ATOM 4869 C CA . ALA B 1 178 ? 3.812 -1.256 27.406 1 97.88 178 ALA B CA 1
ATOM 4870 C C . ALA B 1 178 ? 2.48 -1.639 26.781 1 97.88 178 ALA B C 1
ATOM 4872 O O . ALA B 1 178 ? 2.207 -2.82 26.562 1 97.88 178 ALA B O 1
ATOM 4873 N N . ALA B 1 179 ? 1.667 -0.683 26.5 1 97.81 179 ALA B N 1
ATOM 4874 C CA . ALA B 1 179 ? 0.369 -0.925 25.875 1 97.81 179 ALA B CA 1
ATOM 4875 C C . ALA B 1 179 ? 0.536 -1.516 24.484 1 97.81 179 ALA B C 1
ATOM 4877 O O . ALA B 1 179 ? -0.19 -2.436 24.094 1 97.81 179 ALA B O 1
ATOM 4878 N N . ILE B 1 180 ? 1.451 -0.979 23.734 1 97.38 180 ILE B N 1
ATOM 4879 C CA . ILE B 1 180 ? 1.73 -1.452 22.391 1 97.38 180 ILE B CA 1
ATOM 4880 C C . ILE B 1 180 ? 2.104 -2.932 22.422 1 97.38 180 ILE B C 1
ATOM 4882 O O . ILE B 1 180 ? 1.641 -3.717 21.594 1 97.38 180 ILE B O 1
ATOM 4886 N N . GLU B 1 181 ? 2.91 -3.295 23.312 1 95.81 181 GLU B N 1
ATOM 4887 C CA . GLU B 1 181 ? 3.344 -4.684 23.438 1 95.81 181 GLU B CA 1
ATOM 4888 C C . GLU B 1 181 ? 2.201 -5.578 23.922 1 95.81 181 GLU B C 1
ATOM 4890 O O . GLU B 1 181 ? 2.057 -6.707 23.453 1 95.81 181 GLU B O 1
ATOM 4895 N N . ALA B 1 182 ? 1.394 -5.102 24.797 1 96.06 182 ALA B N 1
ATOM 4896 C CA . ALA B 1 182 ? 0.345 -5.887 25.438 1 96.06 182 ALA B CA 1
ATOM 4897 C C . ALA B 1 182 ? -0.843 -6.09 24.5 1 96.06 182 ALA B C 1
ATOM 4899 O O . ALA B 1 182 ? -1.562 -7.086 24.609 1 96.06 182 ALA B O 1
ATOM 4900 N N . HIS B 1 183 ? -1.036 -5.141 23.656 1 95.62 183 HIS B N 1
ATOM 4901 C CA . HIS B 1 183 ? -2.252 -5.172 22.844 1 95.62 183 HIS B CA 1
ATOM 4902 C C . HIS B 1 183 ? -1.924 -5.148 21.359 1 95.62 183 HIS B C 1
ATOM 4904 O O . HIS B 1 183 ? -1.881 -4.082 20.734 1 95.62 183 HIS B O 1
ATOM 4910 N N . PRO B 1 184 ? -1.859 -6.277 20.703 1 91.94 184 PRO B N 1
ATOM 4911 C CA . PRO B 1 184 ? -1.48 -6.367 19.297 1 91.94 184 PRO B CA 1
ATOM 4912 C C . PRO B 1 184 ? -2.52 -5.746 18.359 1 91.94 184 PRO B C 1
ATOM 4914 O O . PRO B 1 184 ? -2.217 -5.449 17.203 1 91.94 184 PRO B O 1
ATOM 4917 N N . ALA B 1 185 ? -3.711 -5.512 18.875 1 93.25 185 ALA B N 1
ATOM 4918 C CA . ALA B 1 185 ? -4.793 -4.984 18.047 1 93.25 185 ALA B CA 1
ATOM 4919 C C . ALA B 1 185 ? -4.645 -3.482 17.828 1 93.25 185 ALA B C 1
ATOM 4921 O O . ALA B 1 185 ? -5.324 -2.896 16.984 1 93.25 185 ALA B O 1
ATOM 4922 N N . ILE B 1 186 ? -3.697 -2.814 18.547 1 97.44 186 ILE B N 1
ATOM 4923 C CA . ILE B 1 186 ? -3.473 -1.384 18.375 1 97.44 186 ILE B CA 1
ATOM 4924 C C . ILE B 1 186 ? -2.822 -1.12 17.016 1 97.44 186 ILE B C 1
ATOM 4926 O O . ILE B 1 186 ? -1.732 -1.624 16.75 1 97.44 186 ILE B O 1
ATOM 4930 N N . ARG B 1 187 ? -3.512 -0.306 16.234 1 97.38 187 ARG B N 1
ATOM 4931 C CA . ARG B 1 187 ? -2.979 0.004 14.914 1 97.38 187 ARG B CA 1
ATOM 4932 C C . ARG B 1 187 ? -2.855 1.51 14.711 1 97.38 187 ARG B C 1
ATOM 4934 O O . ARG B 1 187 ? -2.439 1.967 13.648 1 97.38 187 ARG B O 1
ATOM 4941 N N . LEU B 1 188 ? -3.281 2.279 15.664 1 98.44 188 LEU B N 1
ATOM 4942 C CA . LEU B 1 188 ? -3.205 3.734 15.633 1 98.44 188 LEU B CA 1
ATOM 4943 C C . LEU B 1 188 ? -2.736 4.285 16.969 1 98.44 188 LEU B C 1
ATOM 4945 O O . LEU B 1 188 ? -3.219 3.863 18.031 1 98.44 188 LEU B O 1
ATOM 4949 N N . ALA B 1 189 ? -1.791 5.176 16.938 1 98.75 189 ALA B N 1
ATOM 4950 C CA . ALA B 1 189 ? -1.328 5.848 18.141 1 98.75 189 ALA B CA 1
ATOM 4951 C C . ALA B 1 189 ? -1.3 7.363 17.953 1 98.75 189 ALA B C 1
ATOM 4953 O O . ALA B 1 189 ? -0.753 7.859 16.969 1 98.75 189 ALA B O 1
ATOM 4954 N N . VAL B 1 190 ? -1.938 8.078 18.812 1 98.69 190 VAL B N 1
ATOM 4955 C CA . VAL B 1 190 ? -1.88 9.531 18.891 1 98.69 190 VAL B CA 1
ATOM 4956 C C . VAL B 1 190 ? -0.996 9.953 20.062 1 98.69 190 VAL B C 1
ATOM 4958 O O . VAL B 1 190 ? -1.296 9.641 21.219 1 98.69 190 VAL B O 1
ATOM 4961 N N . VAL B 1 191 ? 0.061 10.711 19.734 1 98.5 191 VAL B N 1
ATOM 4962 C CA . VAL B 1 191 ? 1.127 10.852 20.719 1 98.5 191 VAL B CA 1
ATOM 4963 C C . VAL B 1 191 ? 1.461 12.328 20.906 1 98.5 191 VAL B C 1
ATOM 4965 O O . VAL B 1 191 ? 1.832 13.016 19.953 1 98.5 191 VAL B O 1
ATOM 4968 N N . ASP B 1 192 ? 1.438 12.734 22.109 1 97.81 192 ASP B N 1
ATOM 4969 C CA . ASP B 1 192 ? 1.848 14.086 22.453 1 97.81 192 ASP B CA 1
ATOM 4970 C C . ASP B 1 192 ? 3.369 14.211 22.5 1 97.81 192 ASP B C 1
ATOM 4972 O O . ASP B 1 192 ? 4.062 13.258 22.859 1 97.81 192 ASP B O 1
ATOM 4976 N N . GLN B 1 193 ? 3.836 15.398 22.172 1 96.19 193 GLN B N 1
ATOM 4977 C CA . GLN B 1 193 ? 5.277 15.633 22.203 1 96.19 193 GLN B CA 1
ATOM 4978 C C . GLN B 1 193 ? 5.77 15.852 23.625 1 96.19 193 GLN B C 1
ATOM 4980 O O . GLN B 1 193 ? 6.773 15.266 24.031 1 96.19 193 GLN B O 1
ATOM 4985 N N . GLU B 1 194 ? 5.066 16.719 24.297 1 94.44 194 GLU B N 1
ATOM 4986 C CA . GLU B 1 194 ? 5.535 17.141 25.609 1 94.44 194 GLU B CA 1
ATOM 4987 C C . GLU B 1 194 ? 5.055 16.203 26.703 1 94.44 194 GLU B C 1
ATOM 4989 O O . GLU B 1 194 ? 3.934 16.328 27.203 1 94.44 194 GLU B O 1
ATOM 4994 N N . MET B 1 195 ? 5.859 15.297 27.094 1 94.44 195 MET B N 1
ATOM 4995 C CA . MET B 1 195 ? 5.598 14.344 28.172 1 94.44 195 MET B CA 1
ATOM 4996 C C . MET B 1 195 ? 6.816 14.188 29.062 1 94.44 195 MET B C 1
ATOM 4998 O O . MET B 1 195 ? 7.953 14.289 28.609 1 94.44 195 MET B O 1
ATOM 5002 N N . PRO B 1 196 ? 6.516 13.984 30.328 1 92.5 196 PRO B N 1
ATOM 5003 C CA . PRO B 1 196 ? 7.641 13.789 31.25 1 92.5 196 PRO B CA 1
ATOM 5004 C C . PRO B 1 196 ? 8.422 12.516 30.953 1 92.5 196 PRO B C 1
ATOM 5006 O O . PRO B 1 196 ? 7.832 11.477 30.656 1 92.5 196 PRO B O 1
ATOM 5009 N N . GLY B 1 197 ? 9.797 12.648 31.016 1 91.38 197 GLY B N 1
ATOM 5010 C CA . GLY B 1 197 ? 10.664 11.492 30.844 1 91.38 197 GLY B CA 1
ATOM 5011 C C . GLY B 1 197 ? 10.977 11.203 29.391 1 91.38 197 GLY B C 1
ATOM 5012 O O . GLY B 1 197 ? 12.117 11.391 28.938 1 91.38 197 GLY B O 1
ATOM 5013 N N . MET B 1 198 ? 9.969 10.797 28.625 1 94.94 198 MET B N 1
ATOM 5014 C CA . MET B 1 198 ? 10.094 10.414 27.219 1 94.94 198 MET B CA 1
ATOM 5015 C C . MET B 1 198 ? 9.203 11.281 26.328 1 94.94 198 MET B C 1
ATOM 5017 O O . MET B 1 198 ? 7.977 11.164 26.375 1 94.94 198 MET B O 1
ATOM 5021 N N . GLN B 1 199 ? 9.883 12.055 25.562 1 95.38 199 GLN B N 1
ATOM 5022 C CA . GLN B 1 199 ? 9.133 12.953 24.688 1 95.38 199 GLN B CA 1
ATOM 5023 C C . GLN B 1 199 ? 8.523 12.188 23.516 1 95.38 199 GLN B C 1
ATOM 5025 O O . GLN B 1 199 ? 8.914 11.047 23.234 1 95.38 199 GLN B O 1
ATOM 5030 N N . GLY B 1 200 ? 7.535 12.766 22.906 1 96.75 200 GLY B N 1
ATOM 5031 C CA . GLY B 1 200 ? 6.785 12.109 21.859 1 96.75 200 GLY B CA 1
ATOM 5032 C C . GLY B 1 200 ? 7.664 11.586 20.734 1 96.75 200 GLY B C 1
ATOM 5033 O O . GLY B 1 200 ? 7.449 10.484 20.234 1 96.75 200 GLY B O 1
ATOM 5034 N N . VAL B 1 201 ? 8.68 12.336 20.344 1 94.44 201 VAL B N 1
ATOM 5035 C CA . VAL B 1 201 ? 9.578 11.945 19.281 1 94.44 201 VAL B CA 1
ATOM 5036 C C . VAL B 1 201 ? 10.344 10.688 19.672 1 94.44 201 VAL B C 1
ATOM 5038 O O . VAL B 1 201 ? 10.461 9.75 18.875 1 94.44 201 VAL B O 1
ATOM 5041 N N . GLU B 1 202 ? 10.859 10.664 20.859 1 94.69 202 GLU B N 1
ATOM 5042 C CA . GLU B 1 202 ? 11.562 9.484 21.359 1 94.69 202 GLU B CA 1
ATOM 5043 C C . GLU B 1 202 ? 10.633 8.281 21.438 1 94.69 202 GLU B C 1
ATOM 5045 O O . GLU B 1 202 ? 11.023 7.168 21.078 1 94.69 202 GLU B O 1
ATOM 5050 N N . PHE B 1 203 ? 9.414 8.531 21.938 1 97.06 203 PHE B N 1
ATOM 5051 C CA . PHE B 1 203 ? 8.414 7.473 21.984 1 97.06 203 PHE B CA 1
ATOM 5052 C C . PHE B 1 203 ? 8.219 6.855 20.609 1 97.06 203 PHE B C 1
ATOM 5054 O O . PHE B 1 203 ? 8.219 5.633 20.453 1 97.06 203 PHE B O 1
ATOM 5061 N N . THR B 1 204 ? 8.055 7.703 19.625 1 96.38 204 THR B N 1
ATOM 5062 C CA . THR B 1 204 ? 7.812 7.262 18.25 1 96.38 204 THR B CA 1
ATOM 5063 C C . THR B 1 204 ? 8.969 6.406 17.734 1 96.38 204 THR B C 1
ATOM 5065 O O . THR B 1 204 ? 8.758 5.348 17.156 1 96.38 204 THR B O 1
ATOM 5068 N N . ARG B 1 205 ? 10.156 6.867 18 1 93.31 205 ARG B N 1
ATOM 5069 C CA . ARG B 1 205 ? 11.344 6.129 17.594 1 93.31 205 ARG B CA 1
ATOM 5070 C C . ARG B 1 205 ? 11.367 4.742 18.234 1 93.31 205 ARG B C 1
ATOM 5072 O O . ARG B 1 205 ? 11.648 3.748 17.547 1 93.31 205 ARG B O 1
ATOM 5079 N N . ARG B 1 206 ? 11.102 4.664 19.469 1 95 206 ARG B N 1
ATOM 5080 C CA . ARG B 1 206 ? 11.125 3.396 20.188 1 95 206 ARG B CA 1
ATOM 5081 C C . ARG B 1 206 ? 9.984 2.49 19.734 1 95 206 ARG B C 1
ATOM 5083 O O . ARG B 1 206 ? 10.156 1.274 19.625 1 95 206 ARG B O 1
ATOM 5090 N N . LEU B 1 207 ? 8.836 3.08 19.516 1 96.88 207 LEU B N 1
ATOM 5091 C CA . LEU B 1 207 ? 7.703 2.314 19 1 96.88 207 LEU B CA 1
ATOM 5092 C C . LEU B 1 207 ? 8.062 1.632 17.688 1 96.88 207 LEU B C 1
ATOM 5094 O O . LEU B 1 207 ? 7.684 0.481 17.453 1 96.88 207 LEU B O 1
ATOM 5098 N N . ARG B 1 208 ? 8.867 2.275 16.844 1 94.06 208 ARG B N 1
ATOM 5099 C CA . ARG B 1 208 ? 9.211 1.774 15.516 1 94.06 208 ARG B CA 1
ATOM 5100 C C . ARG B 1 208 ? 10.156 0.583 15.609 1 94.06 208 ARG B C 1
ATOM 5102 O O . ARG B 1 208 ? 10.258 -0.208 14.672 1 94.06 208 ARG B O 1
ATOM 5109 N N . THR B 1 209 ? 10.828 0.448 16.719 1 90.62 209 THR B N 1
ATOM 5110 C CA . THR B 1 209 ? 11.641 -0.746 16.938 1 90.62 209 THR B CA 1
ATOM 5111 C C . THR B 1 209 ? 10.758 -1.954 17.219 1 90.62 209 THR B C 1
ATOM 5113 O O . THR B 1 209 ? 11.164 -3.098 17.016 1 90.62 209 THR B O 1
ATOM 5116 N N . LEU B 1 210 ? 9.523 -1.655 17.672 1 92.69 210 LEU B N 1
ATOM 5117 C CA . LEU B 1 210 ? 8.602 -2.721 18.047 1 92.69 210 LEU B CA 1
ATOM 5118 C C . LEU B 1 210 ? 7.652 -3.043 16.891 1 92.69 210 LEU B C 1
ATOM 5120 O O . LEU B 1 210 ? 7.363 -4.211 16.625 1 92.69 210 LEU B O 1
ATOM 5124 N N . ARG B 1 211 ? 7.121 -1.988 16.297 1 94.25 211 ARG B N 1
ATOM 5125 C CA . ARG B 1 211 ? 6.129 -2.102 15.227 1 94.25 211 ARG B CA 1
ATOM 5126 C C . ARG B 1 211 ? 6.484 -1.199 14.055 1 94.25 211 ARG B C 1
ATOM 5128 O O . ARG B 1 211 ? 6.758 -0.01 14.234 1 94.25 211 ARG B O 1
ATOM 5135 N N . SER B 1 212 ? 6.371 -1.832 12.859 1 90.38 212 SER B N 1
ATOM 5136 C CA . SER B 1 212 ? 6.715 -1.067 11.664 1 90.38 212 SER B CA 1
ATOM 5137 C C . SER B 1 212 ? 5.605 -0.085 11.297 1 90.38 212 SER B C 1
ATOM 5139 O O . SER B 1 212 ? 4.508 -0.144 11.859 1 90.38 212 SER B O 1
ATOM 5141 N N . ARG B 1 213 ? 5.883 0.84 10.391 1 90.75 213 ARG B N 1
ATOM 5142 C CA . ARG B 1 213 ? 5.012 1.939 9.977 1 90.75 213 ARG B CA 1
ATOM 5143 C C . ARG B 1 213 ? 3.754 1.417 9.297 1 90.75 213 ARG B C 1
ATOM 5145 O O . ARG B 1 213 ? 2.725 2.094 9.281 1 90.75 213 ARG B O 1
ATOM 5152 N N . ASP B 1 214 ? 3.875 0.241 8.719 1 87.56 214 ASP B N 1
ATOM 5153 C CA . ASP B 1 214 ? 2.73 -0.306 7.996 1 87.56 214 ASP B CA 1
ATOM 5154 C C . ASP B 1 214 ? 1.82 -1.101 8.93 1 87.56 214 ASP B C 1
ATOM 5156 O O . ASP B 1 214 ? 0.75 -1.557 8.523 1 87.56 214 ASP B O 1
ATOM 5160 N N . LYS B 1 215 ? 2.174 -1.248 10.188 1 92.44 215 LYS B N 1
ATOM 5161 C CA . LYS B 1 215 ? 1.373 -1.99 11.164 1 92.44 215 LYS B CA 1
ATOM 5162 C C . LYS B 1 215 ? 0.666 -1.045 12.125 1 92.44 215 LYS B C 1
ATOM 5164 O O . LYS B 1 215 ? -0.478 -1.289 12.516 1 92.44 215 LYS B O 1
ATOM 5169 N N . VAL B 1 216 ? 1.395 0.007 12.508 1 96.88 216 VAL B N 1
ATOM 5170 C CA . VAL B 1 216 ? 0.815 0.981 13.43 1 96.88 216 VAL B CA 1
ATOM 5171 C C . VAL B 1 216 ? 1.048 2.395 12.898 1 96.88 216 VAL B C 1
ATOM 5173 O O . VAL B 1 216 ? 2.189 2.789 12.641 1 96.88 216 VAL B O 1
ATOM 5176 N N . ALA B 1 217 ? -0.027 3.145 12.742 1 97.88 217 ALA B N 1
ATOM 5177 C CA . ALA B 1 217 ? 0.078 4.555 12.375 1 97.88 217 ALA B CA 1
ATOM 5178 C C . ALA B 1 217 ? 0.309 5.426 13.609 1 97.88 217 ALA B C 1
ATOM 5180 O O . ALA B 1 217 ? -0.383 5.277 14.617 1 97.88 217 ALA B O 1
ATOM 5181 N N . VAL B 1 218 ? 1.284 6.309 13.523 1 98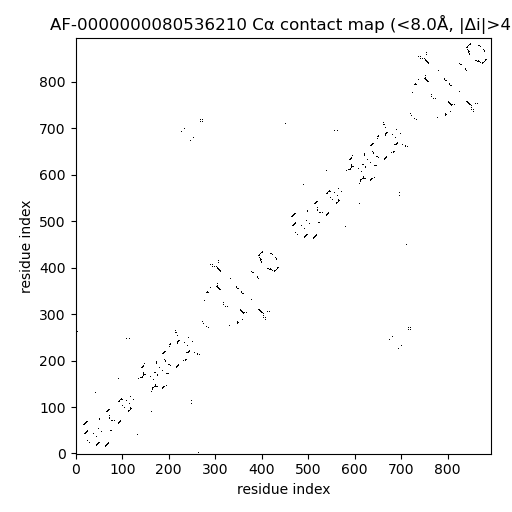.31 218 VAL B N 1
ATOM 5182 C CA . VAL B 1 218 ? 1.577 7.223 14.617 1 98.31 218 VAL B CA 1
ATOM 5183 C C . VAL B 1 218 ? 1.317 8.664 14.172 1 98.31 218 VAL B C 1
ATOM 5185 O O . VAL B 1 218 ? 1.878 9.117 13.172 1 98.31 218 VAL B O 1
ATOM 5188 N N . ILE B 1 219 ? 0.481 9.328 14.883 1 98.19 219 ILE B N 1
ATOM 5189 C CA . ILE B 1 219 ? 0.21 10.75 14.672 1 98.19 219 ILE B CA 1
ATOM 5190 C C . ILE B 1 219 ? 0.722 11.562 15.859 1 98.19 219 ILE B C 1
ATOM 5192 O O . ILE B 1 219 ? 0.227 11.414 16.969 1 98.19 219 ILE B O 1
ATOM 5196 N N . GLY B 1 220 ? 1.712 12.398 15.617 1 97.56 220 GLY B N 1
ATOM 5197 C CA . GLY B 1 220 ? 2.172 13.312 16.656 1 97.56 220 GLY B CA 1
ATOM 5198 C C . GLY B 1 220 ? 1.256 14.5 16.844 1 97.56 220 GLY B C 1
ATOM 5199 O O . GLY B 1 220 ? 0.675 15.008 15.883 1 97.56 220 GLY B O 1
ATOM 5200 N N . ILE B 1 221 ? 1.152 14.938 18.062 1 96.44 221 ILE B N 1
ATOM 5201 C CA . ILE B 1 221 ? 0.357 16.109 18.391 1 96.44 221 ILE B CA 1
ATOM 5202 C C . ILE B 1 221 ? 1.17 17.062 19.266 1 96.44 221 ILE B C 1
ATOM 5204 O O . ILE B 1 221 ? 1.857 16.625 20.188 1 96.44 221 ILE B O 1
ATOM 5208 N N . SER B 1 222 ? 1.088 18.328 18.906 1 94.38 222 SER B N 1
ATOM 5209 C CA . SER B 1 222 ? 1.758 19.312 19.766 1 94.38 222 SER B CA 1
ATOM 5210 C C . SER B 1 222 ? 1.262 20.719 19.484 1 94.38 222 SER B C 1
ATOM 5212 O O . SER B 1 222 ? 0.845 21.031 18.359 1 94.38 222 SER B O 1
ATOM 5214 N N . GLY B 1 223 ? 1.275 21.547 20.547 1 90.25 223 GLY B N 1
ATOM 5215 C CA . GLY B 1 223 ? 1.013 22.969 20.391 1 90.25 223 GLY B CA 1
ATOM 5216 C C . GLY B 1 223 ? 2.275 23.797 20.25 1 90.25 223 GLY B C 1
ATOM 5217 O O . GLY B 1 223 ? 2.209 25.016 20.062 1 90.25 223 GLY B O 1
ATOM 5218 N N . ASN B 1 224 ? 3.371 23.094 20.266 1 87.12 224 ASN B N 1
ATOM 5219 C CA . ASN B 1 224 ? 4.664 23.766 20.125 1 87.12 224 ASN B CA 1
ATOM 5220 C C . ASN B 1 224 ? 4.848 24.328 18.719 1 87.12 224 ASN B C 1
ATOM 5222 O O . ASN B 1 224 ? 4.559 23.656 17.734 1 87.12 224 ASN B O 1
ATOM 5226 N N . THR B 1 225 ? 5.348 25.516 18.625 1 83.5 225 THR B N 1
ATOM 5227 C CA . THR B 1 225 ? 5.441 26.219 17.344 1 83.5 225 THR B CA 1
ATOM 5228 C C . THR B 1 225 ? 6.82 26.016 16.719 1 83.5 225 THR B C 1
ATOM 5230 O O . THR B 1 225 ? 7.105 26.562 15.656 1 83.5 225 THR B O 1
ATOM 5233 N N . ASP B 1 226 ? 7.598 25.25 17.438 1 85.56 226 ASP B N 1
ATOM 5234 C CA . ASP B 1 226 ? 8.906 24.953 16.875 1 85.56 226 ASP B CA 1
ATOM 5235 C C . ASP B 1 226 ? 8.781 24.281 15.508 1 85.56 226 ASP B C 1
ATOM 5237 O O . ASP B 1 226 ? 8.203 23.203 15.383 1 85.56 226 ASP B O 1
ATOM 5241 N N . ALA B 1 227 ? 9.375 24.969 14.5 1 81.62 227 ALA B N 1
ATOM 5242 C CA . ALA B 1 227 ? 9.258 24.516 13.117 1 81.62 227 ALA B CA 1
ATOM 5243 C C . ALA B 1 227 ? 9.961 23.188 12.898 1 81.62 227 ALA B C 1
ATOM 5245 O O . ALA B 1 227 ? 9.672 22.469 11.938 1 81.62 227 ALA B O 1
ATOM 5246 N N . SER B 1 228 ? 10.852 22.828 13.75 1 84.38 228 SER B N 1
ATOM 5247 C CA . SER B 1 228 ? 11.625 21.594 13.57 1 84.38 228 SER B CA 1
ATOM 5248 C C . SER B 1 228 ? 10.898 20.391 14.148 1 84.38 228 SER B C 1
ATOM 5250 O O . SER B 1 228 ? 11.289 19.25 13.898 1 84.38 228 SER B O 1
ATOM 5252 N N . LEU B 1 229 ? 9.836 20.672 14.836 1 89.31 229 LEU B N 1
ATOM 5253 C CA . LEU B 1 229 ? 9.172 19.594 15.555 1 89.31 229 LEU B CA 1
ATOM 5254 C C . LEU B 1 229 ? 8.539 18.609 14.586 1 89.31 229 LEU B C 1
ATOM 5256 O O . LEU B 1 229 ? 8.703 17.391 14.727 1 89.31 229 LEU B O 1
ATOM 5260 N N . ILE B 1 230 ? 7.824 19.156 13.578 1 90.06 230 ILE B N 1
ATOM 5261 C CA . ILE B 1 230 ? 7.109 18.297 12.633 1 90.06 230 ILE B CA 1
ATOM 5262 C C . ILE B 1 230 ? 8.102 17.406 11.891 1 90.06 230 ILE B C 1
ATOM 5264 O O . ILE B 1 230 ? 7.961 16.188 11.891 1 90.06 230 ILE B O 1
ATOM 5268 N N . PRO B 1 231 ? 9.219 17.938 11.391 1 88.56 231 PRO B N 1
ATOM 5269 C CA . PRO B 1 231 ? 10.211 17.078 10.734 1 88.56 231 PRO B CA 1
ATOM 5270 C C . PRO B 1 231 ? 10.812 16.047 11.68 1 88.56 231 PRO B C 1
ATOM 5272 O O . PRO B 1 231 ? 11.07 14.906 11.273 1 88.56 231 PRO B O 1
ATOM 5275 N N . ARG B 1 232 ? 11 16.453 12.859 1 88.81 232 ARG B N 1
ATOM 5276 C CA . ARG B 1 232 ? 11.57 15.531 13.828 1 88.81 232 ARG B CA 1
ATOM 5277 C C . ARG B 1 232 ? 10.656 14.336 14.047 1 88.81 232 ARG B C 1
ATOM 5279 O O . ARG B 1 232 ? 11.117 13.188 14.07 1 88.81 232 ARG B O 1
ATOM 5286 N N . PHE B 1 233 ? 9.359 14.555 14.148 1 91.81 233 PHE B N 1
ATOM 5287 C CA . PHE B 1 233 ? 8.391 13.477 14.305 1 91.81 233 PHE B CA 1
ATOM 5288 C C . PHE B 1 233 ? 8.398 12.562 13.086 1 91.81 233 PHE B C 1
ATOM 5290 O O . PHE B 1 233 ? 8.469 11.344 13.219 1 91.81 233 PHE B O 1
ATOM 5297 N N . LEU B 1 234 ? 8.352 13.188 11.953 1 90.44 234 LEU B N 1
ATOM 5298 C CA . LEU B 1 234 ? 8.227 12.445 10.703 1 90.44 234 LEU B CA 1
ATOM 5299 C C . LEU B 1 234 ? 9.492 11.641 10.422 1 90.44 234 LEU B C 1
ATOM 5301 O O . LEU B 1 234 ? 9.422 10.477 10.031 1 90.44 234 LEU B O 1
ATOM 5305 N N . LYS B 1 235 ? 10.68 12.211 10.688 1 88 235 LYS B N 1
ATOM 5306 C CA . LYS B 1 235 ? 11.961 11.547 10.461 1 88 235 LYS B CA 1
ATOM 5307 C C . LYS B 1 235 ? 12.156 10.375 11.414 1 88 235 LYS B C 1
ATOM 5309 O O . LYS B 1 235 ? 12.906 9.438 11.117 1 88 235 LYS B O 1
ATOM 5314 N N . ASN B 1 236 ? 11.445 10.461 12.492 1 89.94 236 ASN B N 1
ATOM 5315 C CA . ASN B 1 236 ? 11.609 9.406 13.484 1 89.94 236 ASN B CA 1
ATOM 5316 C C . ASN B 1 236 ? 10.492 8.367 13.383 1 89.94 236 ASN B C 1
ATOM 5318 O O . ASN B 1 236 ? 10.32 7.543 14.281 1 89.94 236 ASN B O 1
ATOM 5322 N N . GLY B 1 237 ? 9.703 8.43 12.391 1 92 237 GLY B N 1
ATOM 5323 C CA . GLY B 1 237 ? 8.828 7.312 12.078 1 92 237 GLY B CA 1
ATOM 5324 C C . GLY B 1 237 ? 7.352 7.66 12.188 1 92 237 GLY B C 1
ATOM 5325 O O . GLY B 1 237 ? 6.488 6.801 11.992 1 92 237 GLY B O 1
ATOM 5326 N N . ALA B 1 238 ? 7.008 8.922 12.523 1 96.06 238 ALA B N 1
ATOM 5327 C CA . ALA B 1 238 ? 5.598 9.305 12.57 1 96.06 238 ALA B CA 1
ATOM 5328 C C . ALA B 1 238 ? 4.988 9.312 11.172 1 96.06 238 ALA B C 1
ATOM 5330 O O . ALA B 1 238 ? 5.676 9.609 10.188 1 96.06 238 ALA B O 1
ATOM 5331 N N . ASN B 1 239 ? 3.754 8.945 11.094 1 96 239 ASN B N 1
ATOM 5332 C CA . ASN B 1 239 ? 3.035 8.961 9.82 1 96 239 ASN B CA 1
ATOM 5333 C C . ASN B 1 239 ? 2.461 10.344 9.523 1 96 239 ASN B C 1
ATOM 5335 O O . ASN B 1 239 ? 2.283 10.703 8.359 1 96 239 ASN B O 1
ATOM 5339 N N . ASP B 1 240 ? 2.113 11 10.547 1 95.88 240 ASP B N 1
ATOM 5340 C CA . ASP B 1 240 ? 1.44 12.289 10.414 1 95.88 240 ASP B CA 1
ATOM 5341 C C . ASP B 1 240 ? 1.652 13.148 11.664 1 95.88 240 ASP B C 1
ATOM 5343 O O . ASP B 1 240 ? 2.303 12.719 12.617 1 95.88 240 ASP B O 1
ATOM 5347 N N . PHE B 1 241 ? 1.197 14.406 11.531 1 95.12 241 PHE B N 1
ATOM 5348 C CA . PHE B 1 241 ? 1.325 15.359 12.625 1 95.12 241 PHE B CA 1
ATOM 5349 C C . PHE B 1 241 ? 0.124 16.297 12.672 1 95.12 241 PHE B C 1
ATOM 5351 O O . PHE B 1 241 ? -0.371 16.734 11.633 1 95.12 241 PHE B O 1
ATOM 5358 N N . LEU B 1 242 ? -0.349 16.547 13.891 1 94.06 242 LEU B N 1
ATOM 5359 C CA . LEU B 1 242 ? -1.485 17.438 14.125 1 94.06 242 LEU B CA 1
ATOM 5360 C C . LEU B 1 242 ? -1.118 18.531 15.109 1 94.06 242 LEU B C 1
ATOM 5362 O O . LEU B 1 242 ? -0.722 18.25 16.25 1 94.06 242 LEU B O 1
ATOM 5366 N N . ARG B 1 243 ? -1.27 19.797 14.703 1 91.06 243 ARG B N 1
ATOM 5367 C CA . ARG B 1 243 ? -0.941 20.922 15.562 1 91.06 243 ARG B CA 1
ATOM 5368 C C . ARG B 1 243 ? -2.127 21.297 16.438 1 91.06 243 ARG B C 1
ATOM 5370 O O . ARG B 1 243 ? -3.264 21.359 15.969 1 91.06 243 ARG B O 1
ATOM 5377 N N . LYS B 1 244 ? -1.849 21.516 17.688 1 89.5 244 LYS B N 1
ATOM 5378 C CA . LYS B 1 244 ? -2.85 22.062 18.594 1 89.5 244 LYS B CA 1
ATOM 5379 C C . LYS B 1 244 ? -2.898 23.594 18.5 1 89.5 244 LYS B C 1
ATOM 5381 O O . LYS B 1 244 ? -1.863 24.234 18.344 1 89.5 244 LYS B O 1
ATOM 5386 N N . PRO B 1 245 ? -4.07 24.172 18.609 1 88.62 245 PRO B N 1
ATOM 5387 C CA . PRO B 1 245 ? -5.367 23.5 18.625 1 88.62 245 PRO B CA 1
ATOM 5388 C C . PRO B 1 245 ? -5.785 22.984 17.234 1 88.62 245 PRO B C 1
ATOM 5390 O O . PRO B 1 245 ? -5.34 23.531 16.219 1 88.62 245 PRO B O 1
ATOM 5393 N N . PHE B 1 246 ? -6.461 21.953 17.203 1 89 246 PHE B N 1
ATOM 5394 C CA . PHE B 1 246 ? -6.984 21.406 15.961 1 89 246 PHE B CA 1
ATOM 5395 C C . PHE B 1 246 ? -8.5 21.297 16 1 89 246 PHE B C 1
ATOM 5397 O O . PHE B 1 246 ? -9.094 21.266 17.094 1 89 246 PHE B O 1
ATOM 5404 N N . SER B 1 247 ? -9.062 21.344 14.844 1 88.31 247 SER B N 1
ATOM 5405 C CA . SER B 1 247 ? -10.5 21.125 14.766 1 88.31 247 SER B CA 1
ATOM 5406 C C . SER B 1 247 ? -10.828 19.625 14.805 1 88.31 247 SER B C 1
ATOM 5408 O O . SER B 1 247 ? -10 18.797 14.438 1 88.31 247 SER B O 1
ATOM 5410 N N . ARG B 1 248 ? -12 19.344 15.211 1 91 248 ARG B N 1
ATOM 5411 C CA . ARG B 1 248 ? -12.469 17.969 15.234 1 91 248 ARG B CA 1
ATOM 5412 C C . ARG B 1 248 ? -12.469 17.359 13.836 1 91 248 ARG B C 1
ATOM 5414 O O . ARG B 1 248 ? -12.133 16.188 13.656 1 91 248 ARG B O 1
ATOM 5421 N N . GLU B 1 249 ? -12.773 18.172 12.883 1 88.94 249 GLU B N 1
ATOM 5422 C CA . GLU B 1 249 ? -12.812 17.719 11.492 1 88.94 249 GLU B CA 1
ATOM 5423 C C . GLU B 1 249 ? -11.422 17.328 11 1 88.94 249 GLU B C 1
ATOM 5425 O O . GLU B 1 249 ? -11.258 16.297 10.344 1 88.94 249 GLU B O 1
ATOM 5430 N N . GLU B 1 250 ? -10.5 18.156 11.336 1 91.25 250 GLU B N 1
ATOM 5431 C CA . GLU B 1 250 ? -9.133 17.844 10.922 1 91.25 250 GLU B CA 1
ATOM 5432 C C . GLU B 1 250 ? -8.641 16.562 11.586 1 91.25 250 GLU B C 1
ATOM 5434 O O . GLU B 1 250 ? -8 15.727 10.938 1 91.25 250 GLU B O 1
ATOM 5439 N N . PHE B 1 251 ? -8.977 16.469 12.922 1 94.81 251 PHE B N 1
ATOM 5440 C CA . PHE B 1 251 ? -8.609 15.266 13.672 1 94.81 251 PHE B CA 1
ATOM 5441 C C . PHE B 1 251 ? -9.18 14.016 13.008 1 94.81 251 PHE B C 1
ATOM 5443 O O . PHE B 1 251 ? -8.453 13.062 12.742 1 94.81 251 PHE B O 1
ATOM 5450 N N . PHE B 1 252 ? -10.391 14.07 12.633 1 93.75 252 PHE B N 1
ATOM 5451 C CA . PHE B 1 252 ? -11.07 12.945 12.016 1 93.75 252 PHE B CA 1
ATOM 5452 C C . PHE B 1 252 ? -10.438 12.602 10.672 1 93.75 252 PHE B C 1
ATOM 5454 O O . PHE B 1 252 ? -10.18 11.43 10.383 1 93.75 252 PHE B O 1
ATOM 5461 N N . CYS B 1 253 ? -10.211 13.578 9.859 1 92.81 253 CYS B N 1
ATOM 5462 C CA . CYS B 1 253 ? -9.672 13.359 8.523 1 92.81 253 CYS B CA 1
ATOM 5463 C C . CYS B 1 253 ? -8.289 12.719 8.586 1 92.81 253 CYS B C 1
ATOM 5465 O O . CYS B 1 253 ? -8.016 11.75 7.879 1 92.81 253 CYS B O 1
ATOM 5467 N N . ARG B 1 254 ? -7.43 13.188 9.43 1 94.69 254 ARG B N 1
ATOM 5468 C CA . ARG B 1 254 ? -6.066 12.68 9.523 1 94.69 254 ARG B CA 1
ATOM 5469 C C . ARG B 1 254 ? -6.051 11.258 10.078 1 94.69 254 ARG B C 1
ATOM 5471 O O . ARG B 1 254 ? -5.352 10.383 9.547 1 94.69 254 ARG B O 1
ATOM 5478 N N . VAL B 1 255 ? -6.879 11.055 11.086 1 97 255 VAL B N 1
ATOM 5479 C CA . VAL B 1 255 ? -6.992 9.719 11.656 1 97 255 VAL B CA 1
ATOM 5480 C C . VAL B 1 255 ? -7.48 8.742 10.586 1 97 255 VAL B C 1
ATOM 5482 O O . VAL B 1 255 ? -6.863 7.695 10.367 1 97 255 VAL B O 1
ATOM 5485 N N . SER B 1 256 ? -8.555 9.094 9.945 1 96.12 256 SER B N 1
ATOM 5486 C CA . SER B 1 256 ? -9.18 8.211 8.977 1 96.12 256 SER B CA 1
ATOM 5487 C C . SER B 1 256 ? -8.25 7.93 7.801 1 96.12 256 SER B C 1
ATOM 5489 O O . SER B 1 256 ? -8.148 6.789 7.336 1 96.12 256 SER B O 1
ATOM 5491 N N . GLN B 1 257 ? -7.566 8.914 7.359 1 93.62 257 GLN B N 1
ATOM 5492 C CA . GLN B 1 257 ? -6.652 8.75 6.23 1 93.62 257 GLN B CA 1
ATOM 5493 C C . GLN B 1 257 ? -5.516 7.793 6.578 1 93.62 257 GLN B C 1
ATOM 5495 O O . GLN B 1 257 ? -5.148 6.938 5.773 1 93.62 257 GLN B O 1
ATOM 5500 N N . ASN B 1 258 ? -4.945 7.98 7.738 1 95.75 258 ASN B N 1
ATOM 5501 C CA . ASN B 1 258 ? -3.848 7.117 8.156 1 95.75 258 ASN B CA 1
ATOM 5502 C C . ASN B 1 258 ? -4.305 5.672 8.344 1 95.75 258 ASN B C 1
ATOM 5504 O O . ASN B 1 258 ? -3.6 4.738 7.957 1 95.75 258 ASN B O 1
ATOM 5508 N N . VAL B 1 259 ? -5.484 5.508 8.867 1 96.31 259 VAL B N 1
ATOM 5509 C CA . VAL B 1 259 ? -6.023 4.168 9.078 1 96.31 259 VAL B CA 1
ATOM 5510 C C . VAL B 1 259 ? -6.352 3.531 7.727 1 96.31 259 VAL B C 1
ATOM 5512 O O . VAL B 1 259 ? -6.051 2.357 7.496 1 96.31 259 VAL B O 1
ATOM 5515 N N . ASP B 1 260 ? -6.918 4.289 6.836 1 94.44 260 ASP B N 1
ATOM 5516 C CA . ASP B 1 260 ? -7.215 3.803 5.492 1 94.44 260 ASP B CA 1
ATOM 5517 C C . ASP B 1 260 ? -5.945 3.33 4.785 1 94.44 260 ASP B C 1
ATOM 5519 O O . ASP B 1 260 ? -5.938 2.275 4.148 1 94.44 260 ASP B O 1
ATOM 5523 N N . GLN B 1 261 ? -4.957 4.141 4.918 1 92.69 261 GLN B N 1
ATOM 5524 C CA . GLN B 1 261 ? -3.688 3.803 4.277 1 92.69 261 GLN B CA 1
ATOM 5525 C C . GLN B 1 261 ? -3.113 2.508 4.848 1 92.69 261 GLN B C 1
ATOM 5527 O O . GLN B 1 261 ? -2.619 1.661 4.102 1 92.69 261 GLN B O 1
ATOM 5532 N N . LEU B 1 262 ? -3.182 2.373 6.109 1 93.5 262 LEU B N 1
ATOM 5533 C CA . LEU B 1 262 ? -2.701 1.163 6.77 1 93.5 262 LEU B CA 1
ATOM 5534 C C . LEU B 1 262 ? -3.459 -0.064 6.273 1 93.5 262 LEU B C 1
ATOM 5536 O O . LEU B 1 262 ? -2.854 -1.1 5.988 1 93.5 262 LEU B O 1
ATOM 5540 N N . GLU B 1 263 ? -4.734 0.059 6.191 1 93.06 263 GLU B N 1
ATOM 5541 C CA . GLU B 1 263 ? -5.566 -1.055 5.746 1 93.06 263 GLU B CA 1
ATOM 5542 C C . GLU B 1 263 ? -5.281 -1.408 4.289 1 93.06 263 GLU B C 1
ATOM 5544 O O . GLU B 1 263 ? -5.223 -2.586 3.93 1 93.06 263 GLU B O 1
ATOM 5549 N N . LEU B 1 264 ? -5.141 -0.37 3.521 1 91.75 264 LEU B N 1
ATOM 5550 C CA . LEU B 1 264 ? -4.824 -0.604 2.117 1 91.75 264 LEU B CA 1
ATOM 5551 C C . LEU B 1 264 ? -3.504 -1.354 1.975 1 91.75 264 LEU B C 1
ATOM 5553 O O . LEU B 1 264 ? -3.426 -2.352 1.255 1 91.75 264 LEU B O 1
ATOM 5557 N N . ILE B 1 265 ? -2.523 -0.874 2.678 1 91.75 265 ILE B N 1
ATOM 5558 C CA . ILE B 1 265 ? -1.202 -1.49 2.623 1 91.75 265 ILE B CA 1
ATOM 5559 C C . ILE B 1 265 ? -1.285 -2.932 3.121 1 91.75 265 ILE B C 1
ATOM 5561 O O . ILE B 1 265 ? -0.744 -3.844 2.49 1 91.75 265 ILE B O 1
ATOM 5565 N N . GLY B 1 266 ? -1.976 -3.156 4.219 1 89.88 266 GLY B N 1
ATOM 5566 C CA . GLY B 1 266 ? -2.148 -4.5 4.742 1 89.88 266 GLY B CA 1
ATOM 5567 C C . GLY B 1 266 ? -2.818 -5.441 3.76 1 89.88 266 GLY B C 1
ATOM 5568 O O . GLY B 1 266 ? -2.365 -6.57 3.566 1 89.88 266 GLY B O 1
ATOM 5569 N N . THR B 1 267 ? -3.82 -4.969 3.143 1 88.75 267 THR B N 1
ATOM 5570 C CA . THR B 1 267 ? -4.551 -5.77 2.164 1 88.75 267 THR B CA 1
ATOM 5571 C C . THR B 1 267 ? -3.66 -6.105 0.97 1 88.75 267 THR B C 1
ATOM 5573 O O . THR B 1 267 ? -3.609 -7.254 0.529 1 88.75 267 THR B O 1
ATOM 5576 N N . LEU B 1 268 ? -2.977 -5.145 0.442 1 89.25 268 LEU B N 1
ATOM 5577 C CA . LEU B 1 268 ? -2.104 -5.352 -0.708 1 89.25 268 LEU B CA 1
ATOM 5578 C C . LEU B 1 268 ? -0.973 -6.316 -0.366 1 89.25 268 LEU B C 1
ATOM 5580 O O . LEU B 1 268 ? -0.584 -7.141 -1.194 1 89.25 268 LEU B O 1
ATOM 5584 N N . GLN B 1 269 ? -0.476 -6.145 0.838 1 89.06 269 GLN B N 1
ATOM 5585 C CA . GLN B 1 269 ? 0.569 -7.059 1.288 1 89.06 269 GLN B CA 1
ATOM 5586 C C . GLN B 1 269 ? 0.064 -8.5 1.33 1 89.06 269 GLN B C 1
ATOM 5588 O O . GLN B 1 269 ? 0.751 -9.414 0.879 1 89.06 269 GLN B O 1
ATOM 5593 N N . ASP B 1 270 ? -1.089 -8.664 1.821 1 87 270 ASP B N 1
ATOM 5594 C CA . ASP B 1 270 ? -1.678 -10 1.87 1 87 270 ASP B CA 1
ATOM 5595 C C . ASP B 1 270 ? -1.854 -10.578 0.466 1 87 270 ASP B C 1
ATOM 5597 O O . ASP B 1 270 ? -1.495 -11.727 0.21 1 87 270 ASP B O 1
ATOM 5601 N N . LEU B 1 271 ? -2.316 -9.773 -0.362 1 85.69 271 LEU B N 1
ATOM 5602 C CA . LEU B 1 271 ? -2.545 -10.203 -1.737 1 85.69 271 LEU B CA 1
ATOM 5603 C C . LEU B 1 271 ? -1.226 -10.523 -2.432 1 85.69 271 LEU B C 1
ATOM 5605 O O . LEU B 1 271 ? -1.171 -11.398 -3.299 1 85.69 271 LEU B O 1
ATOM 5609 N N . ALA B 1 272 ? -0.279 -9.836 -2.006 1 86.69 272 ALA B N 1
ATOM 5610 C CA . ALA B 1 272 ? 1.026 -9.977 -2.646 1 86.69 272 ALA B CA 1
ATOM 5611 C C . ALA B 1 272 ? 1.78 -11.18 -2.098 1 86.69 272 ALA B C 1
ATOM 5613 O O . ALA B 1 272 ? 2.645 -11.742 -2.775 1 86.69 272 ALA B O 1
ATOM 5614 N N . THR B 1 273 ? 1.438 -11.578 -0.897 1 89.06 273 THR B N 1
ATOM 5615 C CA . THR B 1 273 ? 2.359 -12.508 -0.254 1 89.06 273 THR B CA 1
ATOM 5616 C C . THR B 1 273 ? 1.647 -13.805 0.121 1 89.06 273 THR B C 1
ATOM 5618 O O . THR B 1 273 ? 2.293 -14.805 0.458 1 89.06 273 THR B O 1
ATOM 5621 N N . ARG B 1 274 ? 0.374 -13.828 0.047 1 89.38 274 ARG B N 1
ATOM 5622 C CA . ARG B 1 274 ? -0.365 -15 0.496 1 89.38 274 ARG B CA 1
ATOM 5623 C C . ARG B 1 274 ? -1.222 -15.57 -0.629 1 89.38 274 ARG B C 1
ATOM 5625 O O . ARG B 1 274 ? -1.636 -14.844 -1.533 1 89.38 274 ARG B O 1
ATOM 5632 N N . ASP B 1 275 ? -1.432 -16.875 -0.461 1 85.56 275 ASP B N 1
ATOM 5633 C CA . ASP B 1 275 ? -2.387 -17.531 -1.341 1 85.56 275 ASP B CA 1
ATOM 5634 C C . ASP B 1 275 ? -3.822 -17.266 -0.898 1 85.56 275 ASP B C 1
ATOM 5636 O O . ASP B 1 275 ? -4.172 -17.484 0.264 1 85.56 275 ASP B O 1
ATOM 5640 N N . PHE B 1 276 ? -4.57 -16.797 -1.783 1 76.31 276 PHE B N 1
ATOM 5641 C CA . PHE B 1 276 ? -5.91 -16.297 -1.471 1 76.31 276 PHE B CA 1
ATOM 5642 C C . PHE B 1 276 ? -6.793 -17.438 -0.97 1 76.31 276 PHE B C 1
ATOM 5644 O O . PHE B 1 276 ? -7.656 -17.234 -0.113 1 76.31 276 PHE B O 1
ATOM 5651 N N . LEU B 1 277 ? -6.582 -18.578 -1.433 1 82.38 277 LEU B N 1
ATOM 5652 C CA . LEU B 1 277 ? -7.461 -19.703 -1.111 1 82.38 277 LEU B CA 1
ATOM 5653 C C . LEU B 1 277 ? -7.125 -20.281 0.258 1 82.38 277 LEU B C 1
ATOM 5655 O O . LEU B 1 277 ? -8.023 -20.578 1.044 1 82.38 277 LEU B O 1
ATOM 5659 N N . THR B 1 278 ? -5.875 -20.406 0.518 1 92.62 278 THR B N 1
ATOM 5660 C CA . THR B 1 278 ? -5.473 -21.172 1.684 1 92.62 278 THR B CA 1
ATOM 5661 C C . THR B 1 278 ? -4.934 -20.266 2.783 1 92.62 278 THR B C 1
ATOM 5663 O O . THR B 1 278 ? -4.805 -20.688 3.936 1 92.62 278 THR B O 1
ATOM 5666 N N . GLY B 1 279 ? -4.566 -19.078 2.387 1 90.56 279 GLY B N 1
ATOM 5667 C CA . GLY B 1 279 ? -3.975 -18.172 3.357 1 90.56 279 GLY B CA 1
ATOM 5668 C C . GLY B 1 279 ? -2.498 -18.422 3.59 1 90.56 279 GLY B C 1
ATOM 5669 O O . GLY B 1 279 ? -1.828 -17.641 4.27 1 90.56 279 GLY B O 1
ATOM 5670 N N . LEU B 1 280 ? -1.95 -19.469 3.078 1 94.38 280 LEU B N 1
ATOM 5671 C CA . LEU B 1 280 ? -0.521 -19.734 3.186 1 94.38 280 LEU B CA 1
ATOM 5672 C C . LEU B 1 280 ? 0.283 -18.734 2.354 1 94.38 280 LEU B C 1
ATOM 5674 O O . LEU B 1 280 ? -0.247 -18.141 1.419 1 94.38 280 LEU B O 1
ATOM 5678 N N . PRO B 1 281 ? 1.579 -18.531 2.797 1 93.06 281 PRO B N 1
ATOM 5679 C CA . PRO B 1 281 ? 2.426 -17.75 1.896 1 93.06 281 PRO B CA 1
ATOM 5680 C C . PRO B 1 281 ? 2.426 -18.281 0.467 1 93.06 281 PRO B C 1
ATOM 5682 O O . PRO B 1 281 ? 2.297 -19.5 0.258 1 93.06 281 PRO B O 1
ATOM 5685 N N . ASN B 1 282 ? 2.496 -17.391 -0.45 1 88.62 282 ASN B N 1
ATOM 5686 C CA . ASN B 1 282 ? 2.547 -17.812 -1.843 1 88.62 282 ASN B CA 1
ATOM 5687 C C . ASN B 1 282 ? 3.977 -18.109 -2.285 1 88.62 282 ASN B C 1
ATOM 5689 O O . ASN B 1 282 ? 4.922 -17.938 -1.513 1 88.62 282 ASN B O 1
ATOM 5693 N N . ARG B 1 283 ? 4.098 -18.578 -3.447 1 85.38 283 ARG B N 1
ATOM 5694 C CA . ARG B 1 283 ? 5.379 -19.016 -3.986 1 85.38 283 ARG B CA 1
ATOM 5695 C C . ARG B 1 283 ? 6.41 -17.891 -3.922 1 85.38 283 ARG B C 1
ATOM 5697 O O . ARG B 1 283 ? 7.543 -18.109 -3.49 1 85.38 283 ARG B O 1
ATOM 5704 N N . ARG B 1 284 ? 6.008 -16.812 -4.34 1 81 284 ARG B N 1
ATOM 5705 C CA . ARG B 1 284 ? 6.922 -15.672 -4.363 1 81 284 ARG B CA 1
ATOM 5706 C C . ARG B 1 284 ? 7.453 -15.367 -2.965 1 81 284 ARG B C 1
ATOM 5708 O O . ARG B 1 284 ? 8.656 -15.18 -2.779 1 81 284 ARG B O 1
ATOM 5715 N N . CYS B 1 285 ? 6.492 -15.203 -2.107 1 88 285 CYS B N 1
ATOM 5716 C CA . CYS B 1 285 ? 6.879 -14.938 -0.728 1 88 285 CYS B CA 1
ATOM 5717 C C . CYS B 1 285 ? 7.828 -16.016 -0.208 1 88 285 CYS B C 1
ATOM 5719 O O . CYS B 1 285 ? 8.805 -15.703 0.471 1 88 285 CYS B O 1
ATOM 5721 N N . PHE B 1 286 ? 7.543 -17.219 -0.484 1 90 286 PHE B N 1
ATOM 5722 C CA . PHE B 1 286 ? 8.367 -18.344 -0.066 1 90 286 PHE B CA 1
ATOM 5723 C C . PHE B 1 286 ? 9.789 -18.203 -0.594 1 90 286 PHE B C 1
ATOM 5725 O O . PHE B 1 286 ? 10.758 -18.359 0.158 1 90 286 PHE B O 1
ATOM 5732 N N . LEU B 1 287 ? 9.93 -17.891 -1.788 1 84.25 287 LEU B N 1
ATOM 5733 C CA . LEU B 1 287 ? 11.234 -17.781 -2.432 1 84.25 287 LEU B CA 1
ATOM 5734 C C . LEU B 1 287 ? 12.031 -16.609 -1.85 1 84.25 287 LEU B C 1
ATOM 5736 O O . LEU B 1 287 ? 13.227 -16.75 -1.575 1 84.25 287 LEU B O 1
ATOM 5740 N N . GLU B 1 288 ? 11.398 -15.562 -1.68 1 83.56 288 GLU B N 1
ATOM 5741 C CA . GLU B 1 288 ? 12.055 -14.391 -1.113 1 83.56 288 GLU B CA 1
ATOM 5742 C C . GLU B 1 288 ? 12.562 -14.664 0.299 1 83.56 288 GLU B C 1
ATOM 5744 O O . GLU B 1 288 ? 13.711 -14.352 0.627 1 83.56 288 GLU B O 1
ATOM 5749 N N . GLN B 1 289 ? 11.711 -15.203 1.044 1 87.06 289 GLN B N 1
ATOM 5750 C CA . GLN B 1 289 ? 12.086 -15.516 2.42 1 87.06 289 GLN B CA 1
ATOM 5751 C C . GLN B 1 289 ? 13.188 -16.562 2.465 1 87.06 289 GLN B C 1
ATOM 5753 O O . GLN B 1 289 ? 14.109 -16.484 3.285 1 87.06 289 GLN B O 1
ATOM 5758 N N . SER B 1 290 ? 13.047 -17.5 1.666 1 87.44 290 SER B N 1
ATOM 5759 C CA . SER B 1 290 ? 14.047 -18.562 1.619 1 87.44 290 SER B CA 1
ATOM 5760 C C . SER B 1 290 ? 15.414 -18.031 1.22 1 87.44 290 SER B C 1
ATOM 5762 O O . SER B 1 290 ? 16.438 -18.422 1.784 1 87.44 290 SER B O 1
ATOM 5764 N N . GLN B 1 291 ? 15.422 -17.141 0.268 1 82.75 291 GLN B N 1
ATOM 5765 C CA . GLN B 1 291 ? 16.672 -16.547 -0.204 1 82.75 291 GLN B CA 1
ATOM 5766 C C . GLN B 1 291 ? 17.344 -15.742 0.899 1 82.75 291 GLN B C 1
ATOM 5768 O O . GLN B 1 291 ? 18.578 -15.656 0.95 1 82.75 291 GLN B O 1
ATOM 5773 N N . ARG B 1 292 ? 16.609 -15.188 1.74 1 80.88 292 ARG B N 1
ATOM 5774 C CA . ARG B 1 292 ? 17.141 -14.406 2.852 1 80.88 292 ARG B CA 1
ATOM 5775 C C . ARG B 1 292 ? 17.656 -15.312 3.965 1 80.88 292 ARG B C 1
ATOM 5777 O O . ARG B 1 292 ? 18.656 -15.008 4.617 1 80.88 292 ARG B O 1
ATOM 5784 N N . GLN B 1 293 ? 17.016 -16.375 4.105 1 82.5 293 GLN B N 1
ATOM 5785 C CA . GLN B 1 293 ? 17.281 -17.234 5.25 1 82.5 293 GLN B CA 1
ATOM 5786 C C . GLN B 1 293 ? 18.406 -18.219 4.938 1 82.5 293 GLN B C 1
ATOM 5788 O O . GLN B 1 293 ? 19.188 -18.578 5.824 1 82.5 293 GLN B O 1
ATOM 5793 N N . LEU B 1 294 ? 18.531 -18.672 3.779 1 82.5 294 LEU B N 1
ATOM 5794 C CA . LEU B 1 294 ? 19.406 -19.766 3.404 1 82.5 294 LEU B CA 1
ATOM 5795 C C . LEU B 1 294 ? 20.859 -19.406 3.664 1 82.5 294 LEU B C 1
ATOM 5797 O O . LEU B 1 294 ? 21.625 -20.219 4.211 1 82.5 294 LEU B O 1
ATOM 5801 N N . PRO B 1 295 ? 21.219 -18.125 3.316 1 77.25 295 PRO B N 1
ATOM 5802 C CA . PRO B 1 295 ? 22.625 -17.781 3.59 1 77.25 295 PRO B CA 1
ATOM 5803 C C . PRO B 1 295 ? 22.953 -17.844 5.078 1 77.25 295 PRO B C 1
ATOM 5805 O O . PRO B 1 295 ? 24.062 -18.266 5.445 1 77.25 295 PRO B O 1
ATOM 5808 N N . GLN B 1 296 ? 22.078 -17.469 5.859 1 78.69 296 GLN B N 1
ATOM 5809 C CA . GLN B 1 296 ? 22.312 -17.516 7.301 1 78.69 296 GLN B CA 1
ATOM 5810 C C . GLN B 1 296 ? 22.406 -18.938 7.809 1 78.69 296 GLN B C 1
ATOM 5812 O O . GLN B 1 296 ? 23.234 -19.25 8.68 1 78.69 296 GLN B O 1
ATOM 5817 N N . LEU B 1 297 ? 21.688 -19.797 7.285 1 79.81 297 LEU B N 1
ATOM 5818 C CA . LEU B 1 297 ? 21.703 -21.219 7.656 1 79.81 297 LEU B CA 1
ATOM 5819 C C . LEU B 1 297 ? 23 -21.875 7.219 1 79.81 297 LEU B C 1
ATOM 5821 O O . LEU B 1 297 ? 23.547 -22.719 7.941 1 79.81 297 LEU B O 1
ATOM 5825 N N . GLN B 1 298 ? 23.438 -21.438 6.152 1 76.62 298 GLN B N 1
ATOM 5826 C CA . GLN B 1 298 ? 24.703 -21.938 5.633 1 76.62 298 GLN B CA 1
ATOM 5827 C C . GLN B 1 298 ? 25.875 -21.516 6.527 1 76.62 298 GLN B C 1
ATOM 5829 O O . GLN B 1 298 ? 26.766 -22.328 6.801 1 76.62 298 GLN B O 1
ATOM 5834 N N . LEU B 1 299 ? 25.828 -20.312 6.871 1 75 299 LEU B N 1
ATOM 5835 C CA . LEU B 1 299 ? 26.891 -19.766 7.715 1 75 299 LEU B CA 1
ATOM 5836 C C . LEU B 1 299 ? 26.984 -20.547 9.023 1 75 299 LEU B C 1
ATOM 5838 O O . LEU B 1 299 ? 28.078 -20.75 9.547 1 75 299 LEU B O 1
ATOM 5842 N N . HIS B 1 300 ? 25.938 -21.031 9.43 1 80.38 300 HIS B N 1
ATOM 5843 C CA . HIS B 1 300 ? 25.938 -21.719 10.711 1 80.38 300 HIS B CA 1
ATOM 5844 C C . HIS B 1 300 ? 26.078 -23.234 10.516 1 80.38 300 HIS B C 1
ATOM 5846 O O . HIS B 1 300 ? 25.984 -24 11.477 1 80.38 300 HIS B O 1
ATOM 5852 N N . GLY B 1 301 ? 26.219 -23.703 9.289 1 76.25 301 GLY B N 1
ATOM 5853 C CA . GLY B 1 301 ? 26.453 -25.109 8.977 1 76.25 301 GLY B CA 1
ATOM 5854 C C . GLY B 1 301 ? 25.219 -25.969 9.203 1 76.25 301 GLY B C 1
ATOM 5855 O O . GLY B 1 301 ? 25.328 -27.156 9.484 1 76.25 301 GLY B O 1
ATOM 5856 N N . GLN B 1 302 ? 24.156 -25.406 9.141 1 79.81 302 GLN B N 1
ATOM 5857 C CA . GLN B 1 302 ? 22.922 -26.141 9.414 1 79.81 302 GLN B CA 1
ATOM 5858 C C . GLN B 1 302 ? 22.391 -26.797 8.148 1 79.81 302 GLN B C 1
ATOM 5860 O O . GLN B 1 302 ? 22.531 -26.25 7.051 1 79.81 302 GLN B O 1
ATOM 5865 N N . CYS B 1 303 ? 21.906 -28.016 8.359 1 83.38 303 CYS B N 1
ATOM 5866 C CA . CYS B 1 303 ? 21.25 -28.703 7.254 1 83.38 303 CYS B CA 1
ATOM 5867 C C . CYS B 1 303 ? 19.859 -28.141 7.008 1 83.38 303 CYS B C 1
ATOM 5869 O O . CYS B 1 303 ? 19.234 -27.594 7.918 1 83.38 303 CYS B O 1
ATOM 5871 N N . VAL B 1 304 ? 19.5 -28.203 5.672 1 88.25 304 VAL B N 1
ATOM 5872 C CA . VAL B 1 304 ? 18.172 -27.734 5.316 1 88.25 304 VAL B CA 1
ATOM 5873 C C . VAL B 1 304 ? 17.453 -28.781 4.469 1 88.25 304 VAL B C 1
ATOM 5875 O O . VAL B 1 304 ? 18.078 -29.422 3.613 1 88.25 304 VAL B O 1
ATOM 5878 N N . ALA B 1 305 ? 16.219 -29.016 4.816 1 89.25 305 ALA B N 1
ATOM 5879 C CA . ALA B 1 305 ? 15.383 -29.906 4.02 1 89.25 305 ALA B CA 1
ATOM 5880 C C . ALA B 1 305 ? 14.328 -29.109 3.248 1 89.25 305 ALA B C 1
ATOM 5882 O O . ALA B 1 305 ? 13.695 -28.219 3.799 1 89.25 305 ALA B O 1
ATOM 5883 N N . VAL B 1 306 ? 14.211 -29.391 1.973 1 90.25 306 VAL B N 1
ATOM 5884 C CA . VAL B 1 306 ? 13.164 -28.812 1.134 1 90.25 306 VAL B CA 1
ATOM 5885 C C . VAL B 1 306 ? 12.242 -29.922 0.624 1 90.25 306 VAL B C 1
ATOM 5887 O O . VAL B 1 306 ? 12.703 -30.953 0.161 1 90.25 306 VAL B O 1
ATOM 5890 N N . ALA B 1 307 ? 10.953 -29.672 0.754 1 93.5 307 ALA B N 1
ATOM 5891 C CA . ALA B 1 307 ? 9.977 -30.672 0.336 1 93.5 307 ALA B CA 1
ATOM 5892 C C . ALA B 1 307 ? 8.953 -30.078 -0.628 1 93.5 307 ALA B C 1
ATOM 5894 O O . ALA B 1 307 ? 8.5 -28.953 -0.44 1 93.5 307 ALA B O 1
ATOM 5895 N N . MET B 1 308 ? 8.734 -30.812 -1.658 1 91.94 308 MET B N 1
ATOM 5896 C CA . MET B 1 308 ? 7.625 -30.547 -2.564 1 91.94 308 MET B CA 1
ATOM 5897 C C . MET B 1 308 ? 6.48 -31.531 -2.33 1 91.94 308 MET B C 1
ATOM 5899 O O . MET B 1 308 ? 6.691 -32.75 -2.311 1 91.94 308 MET B O 1
ATOM 5903 N N . ILE B 1 309 ? 5.316 -30.953 -2.113 1 94.44 309 ILE B N 1
ATOM 5904 C CA . ILE B 1 309 ? 4.145 -31.766 -1.806 1 94.44 309 ILE B CA 1
ATOM 5905 C C . ILE B 1 309 ? 3.082 -31.562 -2.887 1 94.44 309 ILE B C 1
ATOM 5907 O O . ILE B 1 309 ? 2.844 -30.438 -3.332 1 94.44 309 ILE B O 1
ATOM 5911 N N . ASP B 1 310 ? 2.463 -32.594 -3.271 1 93.44 310 ASP B N 1
ATOM 5912 C CA . ASP B 1 310 ? 1.396 -32.562 -4.27 1 93.44 310 ASP B CA 1
ATOM 5913 C C . ASP B 1 310 ? 0.212 -33.406 -3.842 1 93.44 310 ASP B C 1
ATOM 5915 O O . ASP B 1 310 ? 0.396 -34.531 -3.35 1 93.44 310 ASP B O 1
ATOM 5919 N N . ILE B 1 311 ? -0.949 -32.938 -4.012 1 95 311 ILE B N 1
ATOM 5920 C CA . ILE B 1 311 ? -2.141 -33.75 -3.719 1 95 311 ILE B CA 1
ATOM 5921 C C . ILE B 1 311 ? -2.359 -34.781 -4.824 1 95 311 ILE B C 1
ATOM 5923 O O . ILE B 1 311 ? -2.486 -34.406 -5.996 1 95 311 ILE B O 1
ATOM 5927 N N . ASP B 1 312 ? -2.475 -35.969 -4.398 1 93.12 312 ASP B N 1
ATOM 5928 C CA . ASP B 1 312 ? -2.623 -37.062 -5.355 1 93.12 312 ASP B CA 1
ATOM 5929 C C . ASP B 1 312 ? -3.994 -37.031 -6.027 1 93.12 312 ASP B C 1
ATOM 5931 O O . ASP B 1 312 ? -5.02 -36.938 -5.348 1 93.12 312 ASP B O 1
ATOM 5935 N N . HIS B 1 313 ? -4.02 -37.125 -7.371 1 91.31 313 HIS B N 1
ATOM 5936 C CA . HIS B 1 313 ? -5.227 -37.219 -8.188 1 91.31 313 HIS B CA 1
ATOM 5937 C C . HIS B 1 313 ? -6.16 -36.031 -7.914 1 91.31 313 HIS B C 1
ATOM 5939 O O . HIS B 1 313 ? -7.367 -36.219 -7.746 1 91.31 313 HIS B O 1
ATOM 5945 N N . PHE B 1 314 ? -5.594 -34.938 -7.863 1 90.19 314 PHE B N 1
ATOM 5946 C CA . PHE B 1 314 ? -6.383 -33.75 -7.539 1 90.19 314 PHE B CA 1
ATOM 5947 C C . PHE B 1 314 ? -7.391 -33.438 -8.641 1 90.19 314 PHE B C 1
ATOM 5949 O O . PHE B 1 314 ? -8.516 -33.031 -8.367 1 90.19 314 PHE B O 1
ATOM 5956 N N . LYS B 1 315 ? -6.965 -33.5 -9.82 1 80.94 315 LYS B N 1
ATOM 5957 C CA . LYS B 1 315 ? -7.887 -33.312 -10.93 1 80.94 315 LYS B CA 1
ATOM 5958 C C . LYS B 1 315 ? -9.109 -34.219 -10.805 1 80.94 315 LYS B C 1
ATOM 5960 O O . LYS B 1 315 ? -10.227 -33.812 -11.125 1 80.94 315 LYS B O 1
ATOM 5965 N N . HIS B 1 316 ? -8.875 -35.406 -10.43 1 86.12 316 HIS B N 1
ATOM 5966 C CA . HIS B 1 316 ? -9.969 -36.375 -10.242 1 86.12 316 HIS B CA 1
ATOM 5967 C C . HIS B 1 316 ? -10.938 -35.875 -9.164 1 86.12 316 HIS B C 1
ATOM 5969 O O . HIS B 1 316 ? -12.148 -36.062 -9.297 1 86.12 316 HIS B O 1
ATOM 5975 N N . ILE B 1 317 ? -10.453 -35.344 -8.188 1 90.25 317 ILE B N 1
ATOM 5976 C CA . ILE B 1 317 ? -11.289 -34.75 -7.137 1 90.25 317 ILE B CA 1
ATOM 5977 C C . ILE B 1 317 ? -12.18 -33.656 -7.719 1 90.25 317 ILE B C 1
ATOM 5979 O O . ILE B 1 317 ? -13.391 -33.656 -7.484 1 90.25 317 ILE B O 1
ATOM 5983 N N . ASN B 1 318 ? -11.594 -32.781 -8.477 1 83.44 318 ASN B N 1
ATOM 5984 C CA . ASN B 1 318 ? -12.359 -31.703 -9.094 1 83.44 318 ASN B CA 1
ATOM 5985 C C . ASN B 1 318 ? -13.422 -32.25 -10.047 1 83.44 318 ASN B C 1
ATOM 5987 O O . ASN B 1 318 ? -14.555 -31.766 -10.055 1 83.44 318 ASN B O 1
ATOM 5991 N N . ASP B 1 319 ? -13.047 -33.188 -10.797 1 78.56 319 ASP B N 1
ATOM 5992 C CA . ASP B 1 319 ? -13.938 -33.75 -11.805 1 78.56 319 ASP B CA 1
ATOM 5993 C C . ASP B 1 319 ? -15.102 -34.5 -11.156 1 78.56 319 ASP B C 1
ATOM 5995 O O . ASP B 1 319 ? -16.219 -34.469 -11.672 1 78.56 319 ASP B O 1
ATOM 5999 N N . THR B 1 320 ? -14.82 -35.156 -10.117 1 87.38 320 THR B N 1
ATOM 6000 C CA . THR B 1 320 ? -15.805 -36.031 -9.469 1 87.38 320 THR B CA 1
ATOM 6001 C C . THR B 1 320 ? -16.719 -35.219 -8.555 1 87.38 320 THR B C 1
ATOM 6003 O O . THR B 1 320 ? -17.938 -35.438 -8.531 1 87.38 320 THR B O 1
ATOM 6006 N N . HIS B 1 321 ? -16.125 -34.281 -7.844 1 89 321 HIS B N 1
ATOM 6007 C CA . HIS B 1 321 ? -16.906 -33.625 -6.789 1 89 321 HIS B CA 1
ATOM 6008 C C . HIS B 1 321 ? -17.078 -32.156 -7.07 1 89 321 HIS B C 1
ATOM 6010 O O . HIS B 1 321 ? -17.781 -31.453 -6.34 1 89 321 HIS B O 1
ATOM 6016 N N . GLY B 1 322 ? -16.484 -31.688 -8.008 1 80.88 322 GLY B N 1
ATOM 6017 C CA . GLY B 1 322 ? -16.562 -30.281 -8.352 1 80.88 322 GLY B CA 1
ATOM 6018 C C . GLY B 1 322 ? -15.383 -29.469 -7.836 1 80.88 322 GLY B C 1
ATOM 6019 O O . GLY B 1 322 ? -14.664 -29.922 -6.945 1 80.88 322 GLY B O 1
ATOM 6020 N N . HIS B 1 323 ? -15.203 -28.25 -8.305 1 78.94 323 HIS B N 1
ATOM 6021 C CA . HIS B 1 323 ? -14.078 -27.391 -7.965 1 78.94 323 HIS B CA 1
ATOM 6022 C C . HIS B 1 323 ? -14.18 -26.875 -6.531 1 78.94 323 HIS B C 1
ATOM 6024 O O . HIS B 1 323 ? -13.164 -26.641 -5.879 1 78.94 323 HIS B O 1
ATOM 6030 N N . GLU B 1 324 ? -15.312 -26.688 -6.086 1 83.56 324 GLU B N 1
ATOM 6031 C CA . GLU B 1 324 ? -15.484 -26.281 -4.699 1 83.56 324 GLU B CA 1
ATOM 6032 C C . GLU B 1 324 ? -14.922 -27.312 -3.734 1 83.56 324 GLU B C 1
ATOM 6034 O O . GLU B 1 324 ? -14.32 -26.969 -2.717 1 83.56 324 GLU B O 1
ATOM 6039 N N . ALA B 1 325 ? -15.18 -28.484 -4.074 1 88.19 325 ALA B N 1
ATOM 6040 C CA . ALA B 1 325 ? -14.617 -29.578 -3.277 1 88.19 325 ALA B CA 1
ATOM 6041 C C . ALA B 1 325 ? -13.094 -29.562 -3.338 1 88.19 325 ALA B C 1
ATOM 6043 O O . ALA B 1 325 ? -12.422 -29.844 -2.342 1 88.19 325 ALA B O 1
ATOM 6044 N N . GLY B 1 326 ? -12.617 -29.266 -4.5 1 91.06 326 GLY B N 1
ATOM 6045 C CA . GLY B 1 326 ? -11.18 -29.094 -4.633 1 91.06 326 GLY B CA 1
ATOM 6046 C C . GLY B 1 326 ? -10.625 -28 -3.754 1 91.06 326 GLY B C 1
ATOM 6047 O O . GLY B 1 326 ? -9.57 -28.156 -3.129 1 91.06 326 GLY B O 1
ATOM 6048 N N . ASP B 1 327 ? -11.336 -26.953 -3.688 1 89.06 327 ASP B N 1
ATOM 6049 C CA . ASP B 1 327 ? -10.938 -25.844 -2.826 1 89.06 327 ASP B CA 1
ATOM 6050 C C . ASP B 1 327 ? -10.906 -26.266 -1.36 1 89.06 327 ASP B C 1
ATOM 6052 O O . ASP B 1 327 ? -9.984 -25.906 -0.621 1 89.06 327 ASP B O 1
ATOM 6056 N N . ASP B 1 328 ? -11.867 -26.984 -1.022 1 93.31 328 ASP B N 1
ATOM 6057 C CA . ASP B 1 328 ? -11.938 -27.469 0.349 1 93.31 328 ASP B CA 1
ATOM 6058 C C . ASP B 1 328 ? -10.766 -28.406 0.658 1 93.31 328 ASP B C 1
ATOM 6060 O O . ASP B 1 328 ? -10.211 -28.375 1.759 1 93.31 328 ASP B O 1
ATOM 6064 N N . ALA B 1 329 ? -10.5 -29.203 -0.322 1 95.19 329 ALA B N 1
ATOM 6065 C CA . ALA B 1 329 ? -9.352 -30.094 -0.175 1 95.19 329 ALA B CA 1
ATOM 6066 C C . ALA B 1 329 ? -8.062 -29.312 0.026 1 95.19 329 ALA B C 1
ATOM 6068 O O . ALA B 1 329 ? -7.27 -29.625 0.918 1 95.19 329 ALA B O 1
ATOM 6069 N N . LEU B 1 330 ? -7.902 -28.344 -0.772 1 95.31 330 LEU B N 1
ATOM 6070 C CA . LEU B 1 330 ? -6.711 -27.516 -0.699 1 95.31 330 LEU B CA 1
ATOM 6071 C C . LEU B 1 330 ? -6.613 -26.812 0.658 1 95.31 330 LEU B C 1
ATOM 6073 O O . LEU B 1 330 ? -5.535 -26.766 1.258 1 95.31 330 LEU B O 1
ATOM 6077 N N . ARG B 1 331 ? -7.707 -26.297 1.176 1 95.75 331 ARG B N 1
ATOM 6078 C CA . ARG B 1 331 ? -7.738 -25.641 2.477 1 95.75 331 ARG B CA 1
ATOM 6079 C C . ARG B 1 331 ? -7.391 -26.609 3.596 1 95.75 331 ARG B C 1
ATOM 6081 O O . ARG B 1 331 ? -6.656 -26.266 4.523 1 95.75 331 ARG B O 1
ATOM 6088 N N . ALA B 1 332 ? -7.895 -27.766 3.457 1 96.56 332 ALA B N 1
ATOM 6089 C CA . ALA B 1 332 ? -7.645 -28.797 4.469 1 96.56 332 ALA B CA 1
ATOM 6090 C C . ALA B 1 332 ? -6.164 -29.172 4.512 1 96.56 332 ALA B C 1
ATOM 6092 O O . ALA B 1 332 ? -5.574 -29.281 5.59 1 96.56 332 ALA B O 1
ATOM 6093 N N . VAL B 1 333 ? -5.621 -29.375 3.396 1 97.12 333 VAL B N 1
ATOM 6094 C CA . VAL B 1 333 ? -4.207 -29.719 3.324 1 97.12 333 VAL B CA 1
ATOM 6095 C C . VAL B 1 333 ? -3.359 -28.578 3.855 1 97.12 333 VAL B C 1
ATOM 6097 O O . VAL B 1 333 ? -2.402 -28.781 4.602 1 97.12 333 VAL B O 1
ATOM 6100 N N . ALA B 1 334 ? -3.711 -27.406 3.428 1 97.31 334 ALA B N 1
ATOM 6101 C CA . ALA B 1 334 ? -2.996 -26.219 3.908 1 97.31 334 ALA B CA 1
ATOM 6102 C C . ALA B 1 334 ? -3.035 -26.141 5.43 1 97.31 334 ALA B C 1
ATOM 6104 O O . ALA B 1 334 ? -2.027 -25.828 6.066 1 97.31 334 ALA B O 1
ATOM 6105 N N . GLY B 1 335 ? -4.211 -26.359 5.949 1 96.94 335 GLY B N 1
ATOM 6106 C CA . GLY B 1 335 ? -4.336 -26.391 7.398 1 96.94 335 GLY B CA 1
ATOM 6107 C C . GLY B 1 335 ? -3.434 -27.422 8.055 1 96.94 335 GLY B C 1
ATOM 6108 O O . GLY B 1 335 ? -2.801 -27.141 9.078 1 96.94 335 GLY B O 1
ATOM 6109 N N . ALA B 1 336 ? -3.363 -28.594 7.496 1 97.19 336 ALA B N 1
ATOM 6110 C CA . ALA B 1 336 ? -2.514 -29.656 8.016 1 97.19 336 ALA B CA 1
ATOM 6111 C C . ALA B 1 336 ? -1.04 -29.266 7.945 1 97.19 336 ALA B C 1
ATOM 6113 O O . ALA B 1 336 ? -0.283 -29.516 8.891 1 97.19 336 ALA B O 1
ATOM 6114 N N . VAL B 1 337 ? -0.667 -28.703 6.898 1 97.44 337 VAL B N 1
ATOM 6115 C CA . VAL B 1 337 ? 0.709 -28.266 6.703 1 97.44 337 VAL B CA 1
ATOM 6116 C C . VAL B 1 337 ? 1.063 -27.203 7.738 1 97.44 337 VAL B C 1
ATOM 6118 O O . VAL B 1 337 ? 2.119 -27.266 8.375 1 97.44 337 VAL B O 1
ATOM 6121 N N . ALA B 1 338 ? 0.162 -26.266 7.922 1 97 338 ALA B N 1
ATOM 6122 C CA . ALA B 1 338 ? 0.399 -25.156 8.844 1 97 338 ALA B CA 1
ATOM 6123 C C . ALA B 1 338 ? 0.512 -25.641 10.281 1 97 338 ALA B C 1
ATOM 6125 O O . ALA B 1 338 ? 1.352 -25.172 11.047 1 97 338 ALA B O 1
ATOM 6126 N N . THR B 1 339 ? -0.326 -26.547 10.609 1 96.25 339 THR B N 1
ATOM 6127 C CA . THR B 1 339 ? -0.331 -27.078 11.969 1 96.25 339 THR B CA 1
ATOM 6128 C C . THR B 1 339 ? 0.897 -27.953 12.211 1 96.25 339 THR B C 1
ATOM 6130 O O . THR B 1 339 ? 1.42 -28 13.32 1 96.25 339 THR B O 1
ATOM 6133 N N . HIS B 1 340 ? 1.377 -28.562 11.195 1 96.69 340 HIS B N 1
ATOM 6134 C CA . HIS B 1 340 ? 2.518 -29.469 11.289 1 96.69 340 HIS B CA 1
ATOM 6135 C C . HIS B 1 340 ? 3.83 -28.703 11.344 1 96.69 340 HIS B C 1
ATOM 6137 O O . HIS B 1 340 ? 4.785 -29.141 11.992 1 96.69 340 HIS B O 1
ATOM 6143 N N . ALA B 1 341 ? 3.881 -27.625 10.688 1 96.5 341 ALA B N 1
ATOM 6144 C CA . ALA B 1 341 ? 5.109 -26.844 10.539 1 96.5 341 ALA B CA 1
ATOM 6145 C C . ALA B 1 341 ? 5.512 -26.203 11.867 1 96.5 341 ALA B C 1
ATOM 6147 O O . ALA B 1 341 ? 4.652 -25.812 12.656 1 96.5 341 ALA B O 1
ATOM 6148 N N . ARG B 1 342 ? 6.816 -26.172 12.078 1 92.75 342 ARG B N 1
ATOM 6149 C CA . ARG B 1 342 ? 7.371 -25.438 13.211 1 92.75 342 ARG B CA 1
ATOM 6150 C C . ARG B 1 342 ? 7.469 -23.953 12.914 1 92.75 342 ARG B C 1
ATOM 6152 O O . ARG B 1 342 ? 7.246 -23.516 11.773 1 92.75 342 ARG B O 1
ATOM 6159 N N . SER B 1 343 ? 7.777 -23.109 13.93 1 90.38 343 SER B N 1
ATOM 6160 C CA . SER B 1 343 ? 7.797 -21.656 13.836 1 90.38 343 SER B CA 1
ATOM 6161 C C . SER B 1 343 ? 8.859 -21.188 12.844 1 90.38 343 SER B C 1
ATOM 6163 O O . SER B 1 343 ? 8.695 -20.141 12.211 1 90.38 343 SER B O 1
ATOM 6165 N N . HIS B 1 344 ? 9.914 -21.922 12.656 1 89.44 344 HIS B N 1
ATOM 6166 C CA . HIS B 1 344 ? 11.016 -21.484 11.805 1 89.44 344 HIS B CA 1
ATOM 6167 C C . HIS B 1 344 ? 10.938 -22.125 10.422 1 89.44 344 HIS B C 1
ATOM 6169 O O . HIS B 1 344 ? 11.773 -21.844 9.555 1 89.44 344 HIS B O 1
ATOM 6175 N N . ASP B 1 345 ? 9.906 -23 10.234 1 94.31 345 ASP B N 1
ATOM 6176 C CA . ASP B 1 345 ? 9.695 -23.594 8.914 1 94.31 345 ASP B CA 1
ATOM 6177 C C . ASP B 1 345 ? 9.055 -22.578 7.961 1 94.31 345 ASP B C 1
ATOM 6179 O O . ASP B 1 345 ? 8.266 -21.734 8.383 1 94.31 345 ASP B O 1
ATOM 6183 N N . LEU B 1 346 ? 9.5 -22.672 6.785 1 95.06 346 LEU B N 1
ATOM 6184 C CA . LEU B 1 346 ? 8.82 -21.891 5.75 1 95.06 346 LEU B CA 1
ATOM 6185 C C . LEU B 1 346 ? 7.859 -22.781 4.957 1 95.06 346 LEU B C 1
ATOM 6187 O O . LEU B 1 346 ? 8.242 -23.844 4.484 1 95.06 346 LEU B O 1
ATOM 6191 N N . ILE B 1 347 ? 6.633 -22.391 4.875 1 96.56 347 ILE B N 1
ATOM 6192 C CA . ILE B 1 347 ? 5.617 -23.156 4.164 1 96.56 347 ILE B CA 1
ATOM 6193 C C . ILE B 1 347 ? 4.934 -22.266 3.125 1 96.56 347 ILE B C 1
ATOM 6195 O O . ILE B 1 347 ? 4.801 -21.062 3.328 1 96.56 347 ILE B O 1
ATOM 6199 N N . ALA B 1 348 ? 4.535 -22.844 2.023 1 95.5 348 ALA B N 1
ATOM 6200 C CA . ALA B 1 348 ? 3.869 -22.062 0.985 1 95.5 348 ALA B CA 1
ATOM 6201 C C . ALA B 1 348 ? 3.051 -22.953 0.061 1 95.5 348 ALA B C 1
ATOM 6203 O O . ALA B 1 348 ? 3.305 -24.156 -0.033 1 95.5 348 ALA B O 1
ATOM 6204 N N . ARG B 1 349 ? 2.055 -22.422 -0.531 1 92.88 349 ARG B N 1
ATOM 6205 C CA . ARG B 1 349 ? 1.42 -23.031 -1.692 1 92.88 349 ARG B CA 1
ATOM 6206 C C . ARG B 1 349 ? 2.035 -22.516 -2.988 1 92.88 349 ARG B C 1
ATOM 6208 O O . ARG B 1 349 ? 2.014 -21.312 -3.258 1 92.88 349 ARG B O 1
ATOM 6215 N N . PHE B 1 350 ? 2.611 -23.281 -3.756 1 82.12 350 PHE B N 1
ATOM 6216 C CA . PHE B 1 350 ? 3.346 -22.922 -4.961 1 82.12 350 PHE B CA 1
ATOM 6217 C C . PHE B 1 350 ? 2.395 -22.734 -6.141 1 82.12 350 PHE B C 1
ATOM 6219 O O . PHE B 1 350 ? 2.717 -22.031 -7.102 1 82.12 350 PHE B O 1
ATOM 6226 N N . GLY B 1 351 ? 1.271 -23.234 -6.09 1 75.25 351 GLY B N 1
ATOM 6227 C CA . GLY B 1 351 ? 0.275 -23.141 -7.145 1 75.25 351 GLY B CA 1
ATOM 6228 C C . GLY B 1 351 ? -0.472 -24.438 -7.379 1 75.25 351 GLY B C 1
ATOM 6229 O O . GLY B 1 351 ? 0.081 -25.531 -7.184 1 75.25 351 GLY B O 1
ATOM 6230 N N . GLY B 1 352 ? -1.642 -24.25 -7.789 1 79.44 352 GLY B N 1
ATOM 6231 C CA . GLY B 1 352 ? -2.451 -25.453 -7.996 1 79.44 352 GLY B CA 1
ATOM 6232 C C . GLY B 1 352 ? -2.605 -26.297 -6.746 1 79.44 352 GLY B C 1
ATOM 6233 O O . GLY B 1 352 ? -3.09 -25.812 -5.719 1 79.44 352 GLY B O 1
ATOM 6234 N N . GLU B 1 353 ? -2.102 -27.562 -6.93 1 89.38 353 GLU B N 1
ATOM 6235 C CA . GLU B 1 353 ? -2.23 -28.531 -5.852 1 89.38 353 GLU B CA 1
ATOM 6236 C C . GLU B 1 353 ? -0.894 -28.766 -5.152 1 89.38 353 GLU B C 1
ATOM 6238 O O . GLU B 1 353 ? -0.75 -29.719 -4.375 1 89.38 353 GLU B O 1
ATOM 6243 N N . GLU B 1 354 ? 0.019 -27.844 -5.398 1 90.44 354 GLU B N 1
ATOM 6244 C CA . GLU B 1 354 ? 1.378 -28.078 -4.914 1 90.44 354 GLU B CA 1
ATOM 6245 C C . GLU B 1 354 ? 1.706 -27.156 -3.738 1 90.44 354 GLU B C 1
ATOM 6247 O O . GLU B 1 354 ? 1.284 -26 -3.713 1 90.44 354 GLU B O 1
ATOM 6252 N N . PHE B 1 355 ? 2.402 -27.734 -2.732 1 94.75 355 PHE B N 1
ATOM 6253 C CA . PHE B 1 355 ? 2.926 -27.031 -1.566 1 94.75 355 PHE B CA 1
ATOM 6254 C C . PHE B 1 355 ? 4.434 -27.234 -1.449 1 94.75 355 PHE B C 1
ATOM 6256 O O . PHE B 1 355 ? 4.984 -28.188 -1.986 1 94.75 355 PHE B O 1
ATOM 6263 N N . CYS B 1 356 ? 5.07 -26.312 -0.849 1 93.94 356 CYS B N 1
ATOM 6264 C CA . CYS B 1 356 ? 6.512 -26.391 -0.633 1 93.94 356 CYS B CA 1
ATOM 6265 C C . CYS B 1 356 ? 6.867 -26.016 0.803 1 93.94 356 CYS B C 1
ATOM 6267 O O . CYS B 1 356 ? 6.27 -25.109 1.384 1 93.94 356 CYS B O 1
ATOM 6269 N N . LEU B 1 357 ? 7.793 -26.75 1.335 1 94.62 357 LEU B N 1
ATOM 6270 C CA . LEU B 1 357 ? 8.297 -26.484 2.678 1 94.62 357 LEU B CA 1
ATOM 6271 C C . LEU B 1 357 ? 9.82 -26.406 2.688 1 94.62 357 LEU B C 1
ATOM 6273 O O . LEU B 1 357 ? 10.484 -27.203 2.008 1 94.62 357 LEU B O 1
ATOM 6277 N N . LEU B 1 358 ? 10.336 -25.484 3.385 1 93.06 358 LEU B N 1
ATOM 6278 C CA . LEU B 1 358 ? 11.742 -25.438 3.752 1 93.06 358 LEU B CA 1
ATOM 6279 C C . LEU B 1 358 ? 11.922 -25.562 5.262 1 93.06 358 LEU B C 1
ATOM 6281 O O . LEU B 1 358 ? 11.445 -24.719 6.023 1 93.06 358 LEU B O 1
ATOM 6285 N N . VAL B 1 359 ? 12.578 -26.594 5.668 1 92.62 359 VAL B N 1
ATOM 6286 C CA . VAL B 1 359 ? 12.727 -26.938 7.078 1 92.62 359 VAL B CA 1
ATOM 6287 C C . VAL B 1 359 ? 14.203 -26.922 7.465 1 92.62 359 VAL B C 1
ATOM 6289 O O . VAL B 1 359 ? 14.961 -27.812 7.066 1 92.62 359 VAL B O 1
ATOM 6292 N N . PRO B 1 360 ? 14.523 -25.953 8.289 1 90.62 360 PRO B N 1
ATOM 6293 C CA . PRO B 1 360 ? 15.922 -25.875 8.703 1 90.62 360 PRO B CA 1
ATOM 6294 C C . PRO B 1 360 ? 16.266 -26.875 9.812 1 90.62 360 PRO B C 1
ATOM 6296 O O . PRO B 1 360 ? 15.367 -27.344 10.516 1 90.62 360 PRO B O 1
ATOM 6299 N N . ASP B 1 361 ? 17.516 -27.172 9.867 1 87 361 ASP B N 1
ATOM 6300 C CA . ASP B 1 361 ? 18.141 -27.891 10.977 1 87 361 ASP B CA 1
ATOM 6301 C C . ASP B 1 361 ? 17.562 -29.297 11.125 1 87 361 ASP B C 1
ATOM 6303 O O . ASP B 1 361 ? 17.141 -29.688 12.211 1 87 361 ASP B O 1
ATOM 6307 N N . MET B 1 362 ? 17.406 -29.922 9.984 1 85.88 362 MET B N 1
ATOM 6308 C CA . MET B 1 362 ? 16.969 -31.312 10 1 85.88 362 MET B CA 1
ATOM 6309 C C . MET B 1 362 ? 17.828 -32.188 9.102 1 85.88 362 MET B C 1
ATOM 6311 O O . MET B 1 362 ? 18.016 -31.859 7.926 1 85.88 362 MET B O 1
ATOM 6315 N N . GLU B 1 363 ? 18.328 -33.188 9.703 1 83.56 363 GLU B N 1
ATOM 6316 C CA . GLU B 1 363 ? 19.031 -34.188 8.898 1 83.56 363 GLU B CA 1
ATOM 6317 C C . GLU B 1 363 ? 18.062 -35.062 8.125 1 83.56 363 GLU B C 1
ATOM 6319 O O . GLU B 1 363 ? 16.859 -35.031 8.359 1 83.56 363 GLU B O 1
ATOM 6324 N N . GLN B 1 364 ? 18.594 -35.781 7.289 1 85.19 364 GLN B N 1
ATOM 6325 C CA . GLN B 1 364 ? 17.797 -36.562 6.34 1 85.19 364 GLN B CA 1
ATOM 6326 C C . GLN B 1 364 ? 16.812 -37.469 7.062 1 85.19 364 GLN B C 1
ATOM 6328 O O . GLN B 1 364 ? 15.633 -37.531 6.723 1 85.19 364 GLN B O 1
ATOM 6333 N N . ASP B 1 365 ? 17.312 -38.219 8.031 1 88.12 365 ASP B N 1
ATOM 6334 C CA . ASP B 1 365 ? 16.469 -39.188 8.727 1 88.12 365 ASP B CA 1
ATOM 6335 C C . ASP B 1 365 ? 15.344 -38.5 9.477 1 88.12 365 ASP B C 1
ATOM 6337 O O . ASP B 1 365 ? 14.203 -38.969 9.461 1 88.12 365 ASP B O 1
ATOM 6341 N N . GLU B 1 366 ? 15.758 -37.469 10.102 1 91.62 366 GLU B N 1
ATOM 6342 C CA . GLU B 1 366 ? 14.75 -36.719 10.828 1 91.62 366 GLU B CA 1
ATOM 6343 C C . GLU B 1 366 ? 13.734 -36.094 9.867 1 91.62 366 GLU B C 1
ATOM 6345 O O . GLU B 1 366 ? 12.539 -36.031 10.172 1 91.62 366 GLU B O 1
ATOM 6350 N N . ALA B 1 367 ? 14.227 -35.656 8.742 1 91.62 367 ALA B N 1
ATOM 6351 C CA . ALA B 1 367 ? 13.359 -35.031 7.738 1 91.62 367 ALA B CA 1
ATOM 6352 C C . ALA B 1 367 ? 12.375 -36.062 7.164 1 91.62 367 ALA B C 1
ATOM 6354 O O . ALA B 1 367 ? 11.203 -35.719 6.945 1 91.62 367 ALA B O 1
ATOM 6355 N N . LEU B 1 368 ? 12.852 -37.188 6.934 1 91.5 368 LEU B N 1
ATOM 6356 C CA . LEU B 1 368 ? 12.008 -38.25 6.41 1 91.5 368 LEU B CA 1
ATOM 6357 C C . LEU B 1 368 ? 10.859 -38.562 7.367 1 91.5 368 LEU B C 1
ATOM 6359 O O . LEU B 1 368 ? 9.711 -38.719 6.945 1 91.5 368 LEU B O 1
ATOM 6363 N N . LEU B 1 369 ? 11.211 -38.688 8.617 1 94 369 LEU B N 1
ATOM 6364 C CA . LEU B 1 369 ? 10.188 -38.969 9.625 1 94 369 LEU B CA 1
ATOM 6365 C C . LEU B 1 369 ? 9.188 -37.812 9.703 1 94 369 LEU B C 1
ATOM 6367 O O . LEU B 1 369 ? 7.98 -38.031 9.797 1 94 369 LEU B O 1
ATOM 6371 N N . TYR B 1 370 ? 9.742 -36.594 9.703 1 95.81 370 TYR B N 1
ATOM 6372 C CA . TYR B 1 370 ? 8.93 -35.406 9.773 1 95.81 370 TYR B CA 1
ATOM 6373 C C . TYR B 1 370 ? 7.91 -35.344 8.641 1 95.81 370 TYR B C 1
ATOM 6375 O O . TYR B 1 370 ? 6.727 -35.094 8.875 1 95.81 370 TYR B O 1
ATOM 6383 N N . PHE B 1 371 ? 8.281 -35.719 7.477 1 95.06 371 PHE B N 1
ATOM 6384 C CA . PHE B 1 371 ? 7.398 -35.594 6.324 1 95.06 371 PHE B CA 1
ATOM 6385 C C . PHE B 1 371 ? 6.523 -36.812 6.176 1 95.06 371 PHE B C 1
ATOM 6387 O O . PHE B 1 371 ? 5.422 -36.75 5.629 1 95.06 371 PHE B O 1
ATOM 6394 N N . GLU B 1 372 ? 7.012 -37.906 6.664 1 95.5 372 GLU B N 1
ATOM 6395 C CA . GLU B 1 372 ? 6.141 -39.094 6.727 1 95.5 372 GLU B CA 1
ATOM 6396 C C . GLU B 1 372 ? 4.961 -38.844 7.664 1 95.5 372 GLU B C 1
ATOM 6398 O O . GLU B 1 372 ? 3.84 -39.25 7.379 1 95.5 372 GLU B O 1
ATOM 6403 N N . GLU B 1 373 ? 5.277 -38.25 8.727 1 97.06 373 GLU B N 1
ATOM 6404 C CA . GLU B 1 373 ? 4.211 -37.906 9.656 1 97.06 373 GLU B CA 1
ATOM 6405 C C . GLU B 1 373 ? 3.191 -36.969 9 1 97.06 373 GLU B C 1
ATOM 6407 O O . GLU B 1 373 ? 1.983 -37.156 9.188 1 97.06 373 GLU B O 1
ATOM 6412 N N . LEU B 1 374 ? 3.699 -36.031 8.281 1 96.88 374 LEU B N 1
ATOM 6413 C CA . LEU B 1 374 ? 2.807 -35.125 7.574 1 96.88 374 LEU B CA 1
ATOM 6414 C C . LEU B 1 374 ? 1.96 -35.875 6.551 1 96.88 374 LEU B C 1
ATOM 6416 O O . LEU B 1 374 ? 0.755 -35.625 6.445 1 96.88 374 LEU B O 1
ATOM 6420 N N . ARG B 1 375 ? 2.584 -36.719 5.816 1 96.12 375 ARG B N 1
ATOM 6421 C CA . ARG B 1 375 ? 1.877 -37.5 4.824 1 96.12 375 ARG B CA 1
ATOM 6422 C C . ARG B 1 375 ? 0.735 -38.281 5.461 1 96.12 375 ARG B C 1
ATOM 6424 O O . ARG B 1 375 ? -0.383 -38.312 4.945 1 96.12 375 ARG B O 1
ATOM 6431 N N . GLN B 1 376 ? 1.045 -38.906 6.57 1 97 376 GLN B N 1
ATOM 6432 C CA . GLN B 1 376 ? 0.059 -39.719 7.281 1 97 376 GLN B CA 1
ATOM 6433 C C . GLN B 1 376 ? -1.073 -38.844 7.824 1 97 376 GLN B C 1
ATOM 6435 O O . GLN B 1 376 ? -2.238 -39.25 7.797 1 97 376 GLN B O 1
ATOM 6440 N N . ARG B 1 377 ? -0.717 -37.75 8.328 1 97.19 377 ARG B N 1
ATOM 6441 C CA . ARG B 1 377 ? -1.721 -36.844 8.836 1 97.19 377 ARG B CA 1
ATOM 6442 C C . ARG B 1 377 ? -2.699 -36.438 7.738 1 97.19 377 ARG B C 1
ATOM 6444 O O . ARG B 1 377 ? -3.906 -36.344 7.973 1 97.19 377 ARG B O 1
ATOM 6451 N N . ILE B 1 378 ? -2.234 -36.156 6.602 1 97.12 378 ILE B N 1
ATOM 6452 C CA . ILE B 1 378 ? -3.078 -35.75 5.488 1 97.12 378 ILE B CA 1
ATOM 6453 C C . ILE B 1 378 ? -3.926 -36.906 5.016 1 97.12 378 ILE B C 1
ATOM 6455 O O . ILE B 1 378 ? -5.109 -36.75 4.707 1 97.12 378 ILE B O 1
ATOM 6459 N N . ALA B 1 379 ? -3.311 -38.031 5.016 1 96.25 379 ALA B N 1
ATOM 6460 C CA . ALA B 1 379 ? -4.039 -39.25 4.605 1 96.25 379 ALA B CA 1
ATOM 6461 C C . ALA B 1 379 ? -5.195 -39.531 5.559 1 96.25 379 ALA B C 1
ATOM 6463 O O . ALA B 1 379 ? -6.184 -40.156 5.168 1 96.25 379 ALA B O 1
ATOM 6464 N N . ALA B 1 380 ? -5.113 -39.094 6.703 1 96.38 380 ALA B N 1
ATOM 6465 C CA . ALA B 1 380 ? -6.125 -39.375 7.727 1 96.38 380 ALA B CA 1
ATOM 6466 C C . ALA B 1 380 ? -7.211 -38.312 7.711 1 96.38 380 ALA B C 1
ATOM 6468 O O . ALA B 1 380 ? -8.242 -38.438 8.367 1 96.38 380 ALA B O 1
ATOM 6469 N N . LEU B 1 381 ? -6.98 -37.25 6.996 1 95.88 381 LEU B N 1
ATOM 6470 C CA . LEU B 1 381 ? -7.953 -36.156 6.949 1 95.88 381 LEU B CA 1
ATOM 6471 C C . LEU B 1 381 ? -9.273 -36.656 6.355 1 95.88 381 LEU B C 1
ATOM 6473 O O . LEU B 1 381 ? -9.281 -37.438 5.402 1 95.88 381 LEU B O 1
ATOM 6477 N N . GLU B 1 382 ? -10.375 -36.219 6.934 1 96.12 382 GLU B N 1
ATOM 6478 C CA . GLU B 1 382 ? -11.727 -36.344 6.41 1 96.12 382 GLU B CA 1
ATOM 6479 C C . GLU B 1 382 ? -12.383 -34.969 6.223 1 96.12 382 GLU B C 1
ATOM 6481 O O . GLU B 1 382 ? -12.719 -34.312 7.199 1 96.12 382 GLU B O 1
ATOM 6486 N N . VAL B 1 383 ? -12.562 -34.656 4.961 1 95.5 383 VAL B N 1
ATOM 6487 C CA . VAL B 1 383 ? -13.078 -33.312 4.652 1 95.5 383 VAL B CA 1
ATOM 6488 C C . VAL B 1 383 ? -14.555 -33.406 4.27 1 95.5 383 VAL B C 1
ATOM 6490 O O . VAL B 1 383 ? -14.914 -34.125 3.332 1 95.5 383 VAL B O 1
ATOM 6493 N N . ASP B 1 384 ? -15.391 -32.688 4.969 1 93.88 384 ASP B N 1
ATOM 6494 C CA . ASP B 1 384 ? -16.812 -32.656 4.641 1 93.88 384 ASP B CA 1
ATOM 6495 C C . ASP B 1 384 ? -17.062 -31.703 3.459 1 93.88 384 ASP B C 1
ATOM 6497 O O . ASP B 1 384 ? -16.844 -30.5 3.557 1 93.88 384 ASP B O 1
ATOM 6501 N N . ILE B 1 385 ? -17.547 -32.25 2.43 1 90.38 385 ILE B N 1
ATOM 6502 C CA . ILE B 1 385 ? -17.797 -31.406 1.263 1 90.38 385 ILE B CA 1
ATOM 6503 C C . ILE B 1 385 ? -19.312 -31.281 1.041 1 90.38 385 ILE B C 1
ATOM 6505 O O . ILE B 1 385 ? -19.75 -30.984 -0.07 1 90.38 385 ILE B O 1
ATOM 6509 N N . GLY B 1 386 ? -20.109 -31.484 2.166 1 85.81 386 GLY B N 1
ATOM 6510 C CA . GLY B 1 386 ? -21.562 -31.375 2.105 1 85.81 386 GLY B CA 1
ATOM 6511 C C . GLY B 1 386 ? -22.234 -32.656 1.672 1 85.81 386 GLY B C 1
ATOM 6512 O O . GLY B 1 386 ? -23.031 -33.219 2.418 1 85.81 386 GLY B O 1
ATOM 6513 N N . THR B 1 387 ? -21.844 -33.219 0.459 1 85.75 387 THR B N 1
ATOM 6514 C CA . THR B 1 387 ? -22.5 -34.406 -0.111 1 85.75 387 THR B CA 1
ATOM 6515 C C . THR B 1 387 ? -21.766 -35.688 0.306 1 85.75 387 THR B C 1
ATOM 6517 O O . THR B 1 387 ? -22.344 -36.75 0.245 1 85.75 387 THR B O 1
ATOM 6520 N N . ALA B 1 388 ? -20.516 -35.531 0.573 1 91.44 388 ALA B N 1
ATOM 6521 C CA . ALA B 1 388 ? -19.703 -36.688 0.899 1 91.44 388 ALA B CA 1
ATOM 6522 C C . ALA B 1 388 ? -18.516 -36.312 1.769 1 91.44 388 ALA B C 1
ATOM 6524 O O . ALA B 1 388 ? -18.312 -35.125 2.051 1 91.44 388 ALA B O 1
ATOM 6525 N N . THR B 1 389 ? -17.922 -37.312 2.287 1 95.5 389 THR B N 1
ATOM 6526 C CA . THR B 1 389 ? -16.641 -37.125 2.957 1 95.5 389 THR B CA 1
ATOM 6527 C C . THR B 1 389 ? -15.484 -37.406 2.004 1 95.5 389 THR B C 1
ATOM 6529 O O . THR B 1 389 ? -15.391 -38.5 1.455 1 95.5 389 THR B O 1
ATOM 6532 N N . LEU B 1 390 ? -14.664 -36.406 1.82 1 95.25 390 LEU B N 1
ATOM 6533 C CA . LEU B 1 390 ? -13.539 -36.531 0.893 1 95.25 390 LEU B CA 1
ATOM 6534 C C . LEU B 1 390 ? -12.273 -36.969 1.62 1 95.25 390 LEU B C 1
ATOM 6536 O O . LEU B 1 390 ? -11.93 -36.406 2.662 1 95.25 390 LEU B O 1
ATOM 6540 N N . ARG B 1 391 ? -11.664 -38.031 1.076 1 95.75 391 ARG B N 1
ATOM 6541 C CA . ARG B 1 391 ? -10.336 -38.438 1.509 1 95.75 391 ARG B CA 1
ATOM 6542 C C . ARG B 1 391 ? -9.312 -38.25 0.399 1 95.75 391 ARG B C 1
ATOM 6544 O O . ARG B 1 391 ? -9.648 -38.312 -0.785 1 95.75 391 ARG B O 1
ATOM 6551 N N . MET B 1 392 ? -8.102 -37.938 0.808 1 95.56 392 MET B N 1
ATOM 6552 C CA . MET B 1 392 ? -7.066 -37.688 -0.188 1 95.56 392 MET B CA 1
ATOM 6553 C C . MET B 1 392 ? -5.688 -38.031 0.361 1 95.56 392 MET B C 1
ATOM 6555 O O . MET B 1 392 ? -5.523 -38.188 1.57 1 95.56 392 MET B O 1
ATOM 6559 N N . THR B 1 393 ? -4.758 -38.25 -0.481 1 96.25 393 THR B N 1
ATOM 6560 C CA . THR B 1 393 ? -3.361 -38.5 -0.133 1 96.25 393 THR B CA 1
ATOM 6561 C C . THR B 1 393 ? -2.447 -37.5 -0.842 1 96.25 393 THR B C 1
ATOM 6563 O O . THR B 1 393 ? -2.893 -36.75 -1.719 1 96.25 393 THR B O 1
ATOM 6566 N N . VAL B 1 394 ? -1.271 -37.406 -0.327 1 96 394 VAL B N 1
ATOM 6567 C CA . VAL B 1 394 ? -0.284 -36.562 -0.967 1 96 394 VAL B CA 1
ATOM 6568 C C . VAL B 1 394 ? 0.986 -37.344 -1.258 1 96 394 VAL B C 1
ATOM 6570 O O . VAL B 1 394 ? 1.25 -38.375 -0.614 1 96 394 VAL B O 1
ATOM 6573 N N . SER B 1 395 ? 1.716 -36.906 -2.23 1 95.69 395 SER B N 1
ATOM 6574 C CA . SER B 1 395 ? 3.078 -37.344 -2.516 1 95.69 395 SER B CA 1
ATOM 6575 C C . SER B 1 395 ? 4.094 -36.25 -2.186 1 95.69 395 SER B C 1
ATOM 6577 O O . SER B 1 395 ? 3.84 -35.062 -2.422 1 95.69 395 SER B O 1
ATOM 6579 N N . ILE B 1 396 ? 5.195 -36.719 -1.583 1 93.62 396 ILE B N 1
ATOM 6580 C CA . ILE B 1 396 ? 6.164 -35.719 -1.092 1 93.62 396 ILE B CA 1
ATOM 6581 C C . ILE B 1 396 ? 7.547 -36.062 -1.649 1 93.62 396 ILE B C 1
ATOM 6583 O O . ILE B 1 396 ? 8.008 -37.188 -1.569 1 93.62 396 ILE B O 1
ATOM 6587 N N . GLY B 1 397 ? 8.125 -35.062 -2.311 1 93 397 GLY B N 1
ATOM 6588 C CA . GLY B 1 397 ? 9.531 -35.125 -2.688 1 93 397 GLY B CA 1
ATOM 6589 C C . GLY B 1 397 ? 10.422 -34.312 -1.758 1 93 397 GLY B C 1
ATOM 6590 O O . GLY B 1 397 ? 10.227 -33.125 -1.59 1 93 397 GLY B O 1
ATOM 6591 N N . LEU B 1 398 ? 11.422 -35.031 -1.241 1 90.69 398 LEU B N 1
ATOM 6592 C CA . LEU B 1 398 ? 12.25 -34.406 -0.206 1 90.69 398 LEU B CA 1
ATOM 6593 C C . LEU B 1 398 ? 13.711 -34.375 -0.64 1 90.69 398 LEU B C 1
ATOM 6595 O O . LEU B 1 398 ? 14.227 -35.344 -1.202 1 90.69 398 LEU B O 1
ATOM 6599 N N . CYS B 1 399 ? 14.289 -33.156 -0.445 1 87.75 399 CYS B N 1
ATOM 6600 C CA . CYS B 1 399 ? 15.719 -33 -0.661 1 87.75 399 CYS B CA 1
ATOM 6601 C C . CYS B 1 399 ? 16.391 -32.375 0.561 1 87.75 399 CYS B C 1
ATOM 6603 O O . CYS B 1 399 ? 15.93 -31.375 1.08 1 87.75 399 CYS B O 1
ATOM 6605 N N . CYS B 1 400 ? 17.406 -33.062 1.01 1 84.44 400 CYS B N 1
ATOM 6606 C CA . CYS B 1 400 ? 18.172 -32.562 2.143 1 84.44 400 CYS B CA 1
ATOM 6607 C C . CYS B 1 400 ? 19.562 -32.125 1.712 1 84.44 400 CYS B C 1
ATOM 6609 O O . CYS B 1 400 ? 20.188 -32.781 0.87 1 84.44 400 CYS B O 1
ATOM 6611 N N . LEU B 1 401 ? 19.781 -30.828 2.023 1 71.19 401 LEU B N 1
ATOM 6612 C CA . LEU B 1 401 ? 21.109 -30.359 1.64 1 71.19 401 LEU B CA 1
ATOM 6613 C C . LEU B 1 401 ? 21.875 -29.812 2.852 1 71.19 401 LEU B C 1
ATOM 6615 O O . LEU B 1 401 ? 21.266 -29.297 3.791 1 71.19 401 LEU B O 1
ATOM 6619 N N . ARG B 1 402 ? 23.141 -30.078 2.816 1 65.81 402 ARG B N 1
ATOM 6620 C CA . ARG B 1 402 ? 24.016 -29.156 3.543 1 65.81 402 ARG B CA 1
ATOM 6621 C C . ARG B 1 402 ? 24.312 -27.906 2.709 1 65.81 402 ARG B C 1
ATOM 6623 O O . ARG B 1 402 ? 24.828 -28 1.601 1 65.81 402 ARG B O 1
ATOM 6630 N N . PRO B 1 403 ? 23.516 -26.766 2.971 1 56.78 403 PRO B N 1
ATOM 6631 C CA . PRO B 1 403 ? 23.422 -25.594 2.098 1 56.78 403 PRO B CA 1
ATOM 663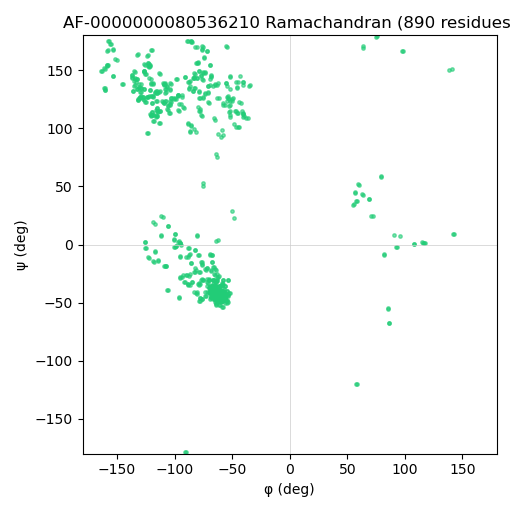2 C C . PRO B 1 403 ? 24.781 -25.141 1.573 1 56.78 403 PRO B C 1
ATOM 6634 O O . PRO B 1 403 ? 25.75 -25.078 2.334 1 56.78 403 PRO B O 1
ATOM 6637 N N . GLN B 1 404 ? 25.172 -25.469 0.273 1 55.84 404 GLN B N 1
ATOM 6638 C CA . GLN B 1 404 ? 26.188 -24.625 -0.356 1 55.84 404 GLN B CA 1
ATOM 6639 C C . GLN B 1 404 ? 25.547 -23.391 -1.004 1 55.84 404 GLN B C 1
ATOM 6641 O O . GLN B 1 404 ? 24.328 -23.297 -1.121 1 55.84 404 GLN B O 1
ATOM 6646 N N . ARG B 1 405 ? 26.344 -22.422 -1.545 1 53.72 405 ARG B N 1
ATOM 6647 C CA . ARG B 1 405 ? 25.969 -21.172 -2.193 1 53.72 405 ARG B CA 1
ATOM 6648 C C . ARG B 1 405 ? 25.016 -21.422 -3.354 1 53.72 405 ARG B C 1
ATOM 6650 O O . ARG B 1 405 ? 25.172 -22.391 -4.102 1 53.72 405 ARG B O 1
ATOM 6657 N N . ASP B 1 406 ? 23.969 -20.656 -3.619 1 55.25 406 ASP B N 1
ATOM 6658 C CA . ASP B 1 406 ? 23.031 -20.516 -4.727 1 55.25 406 ASP B CA 1
ATOM 6659 C C . ASP B 1 406 ? 22.125 -21.734 -4.84 1 55.25 406 ASP B C 1
ATOM 6661 O O . ASP B 1 406 ? 21.766 -22.156 -5.941 1 55.25 406 ASP B O 1
ATOM 6665 N N . ALA B 1 407 ? 21.719 -22.25 -3.654 1 64.19 407 ALA B N 1
ATOM 6666 C CA . ALA B 1 407 ? 21.281 -23.625 -3.492 1 64.19 407 ALA B CA 1
ATOM 6667 C C . ALA B 1 407 ? 19.766 -23.734 -3.51 1 64.19 407 ALA B C 1
ATOM 6669 O O . ALA B 1 407 ? 19.219 -24.812 -3.754 1 64.19 407 ALA B O 1
ATOM 6670 N N . LEU B 1 408 ? 19.047 -22.547 -3.646 1 75.75 408 LEU B N 1
ATOM 6671 C CA . LEU B 1 408 ? 17.625 -22.75 -3.396 1 75.75 408 LEU B CA 1
ATOM 6672 C C . LEU B 1 408 ? 16.938 -23.391 -4.602 1 75.75 408 LEU B C 1
ATOM 6674 O O . LEU B 1 408 ? 16.188 -24.359 -4.457 1 75.75 408 LEU B O 1
ATOM 6678 N N . HIS B 1 409 ? 17.219 -22.891 -5.742 1 72.94 409 HIS B N 1
ATOM 6679 C CA . HIS B 1 409 ? 16.594 -23.406 -6.957 1 72.94 409 HIS B CA 1
ATOM 6680 C C . HIS B 1 409 ? 16.953 -24.875 -7.184 1 72.94 409 HIS B C 1
ATOM 6682 O O . HIS B 1 409 ? 16.109 -25.656 -7.609 1 72.94 409 HIS B O 1
ATOM 6688 N N . ARG B 1 410 ? 18.125 -25.109 -6.836 1 72.44 410 ARG B N 1
ATOM 6689 C CA . ARG B 1 410 ? 18.578 -26.484 -6.977 1 72.44 410 ARG B CA 1
ATOM 6690 C C . ARG B 1 410 ? 17.859 -27.406 -6.004 1 72.44 410 ARG B C 1
ATOM 6692 O O . ARG B 1 410 ? 17.469 -28.516 -6.359 1 72.44 410 ARG B O 1
ATOM 6699 N N . LEU B 1 411 ? 17.688 -26.953 -4.867 1 76.88 411 LEU B N 1
ATOM 6700 C CA . LEU B 1 411 ? 17 -27.734 -3.844 1 76.88 411 LEU B CA 1
ATOM 6701 C C . LEU B 1 411 ? 15.539 -27.984 -4.23 1 76.88 411 LEU B C 1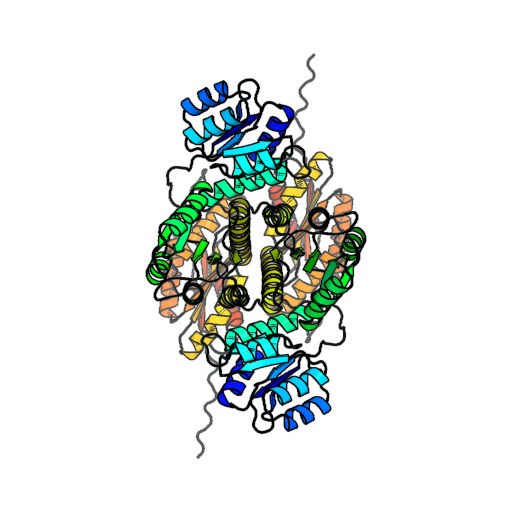
ATOM 6703 O O . LEU B 1 411 ? 15.047 -29.109 -4.109 1 76.88 411 LEU B O 1
ATOM 6707 N N . ILE B 1 412 ? 14.977 -27 -4.688 1 80.06 412 ILE B N 1
ATOM 6708 C CA . ILE B 1 412 ? 13.57 -27.094 -5.074 1 80.06 412 ILE B CA 1
ATOM 6709 C C . ILE B 1 412 ? 13.43 -28.031 -6.281 1 80.06 412 ILE B C 1
ATOM 6711 O O . ILE B 1 412 ? 12.523 -28.859 -6.332 1 80.06 412 ILE B O 1
ATOM 6715 N N . SER B 1 413 ? 14.352 -27.875 -7.172 1 76.25 413 SER B N 1
ATOM 6716 C CA . SER B 1 413 ? 14.344 -28.734 -8.352 1 76.25 413 SER B CA 1
ATOM 6717 C C . SER B 1 413 ? 14.516 -30.203 -7.965 1 76.25 413 SER B C 1
ATOM 6719 O O . SER B 1 413 ? 13.844 -31.078 -8.516 1 76.25 413 SER B O 1
ATOM 6721 N N . GLU B 1 414 ? 15.398 -30.391 -7.086 1 79.06 414 GLU B N 1
ATOM 6722 C CA . GLU B 1 414 ? 15.633 -31.766 -6.629 1 79.06 414 GLU B CA 1
ATOM 6723 C C . GLU B 1 414 ? 14.43 -32.312 -5.863 1 79.06 414 GLU B C 1
ATOM 6725 O O . GLU B 1 414 ? 14.078 -33.469 -5.992 1 79.06 414 GLU B O 1
ATOM 6730 N N . ALA B 1 415 ? 13.914 -31.562 -5.086 1 82.56 415 ALA B N 1
ATOM 6731 C CA . ALA B 1 415 ? 12.703 -31.969 -4.371 1 82.56 415 ALA B CA 1
ATOM 6732 C C . ALA B 1 415 ? 11.578 -32.312 -5.348 1 82.56 415 ALA B C 1
ATOM 6734 O O . ALA B 1 415 ? 10.82 -33.25 -5.133 1 82.56 415 ALA B O 1
ATOM 6735 N N . ASP B 1 416 ? 11.477 -31.516 -6.355 1 79.5 416 ASP B N 1
ATOM 6736 C CA . ASP B 1 416 ? 10.477 -31.75 -7.395 1 79.5 416 ASP B CA 1
ATOM 6737 C C . ASP B 1 416 ? 10.727 -33.062 -8.109 1 79.5 416 ASP B C 1
ATOM 6739 O O . ASP B 1 416 ? 9.773 -33.781 -8.453 1 79.5 416 ASP B O 1
ATOM 6743 N N . ARG B 1 417 ? 11.945 -33.281 -8.352 1 78.81 417 ARG B N 1
ATOM 6744 C CA . ARG B 1 417 ? 12.297 -34.562 -8.945 1 78.81 417 ARG B CA 1
ATOM 6745 C C . ARG B 1 417 ? 11.891 -35.719 -8.047 1 78.81 417 ARG B C 1
ATOM 6747 O O . ARG B 1 417 ? 11.367 -36.75 -8.523 1 78.81 417 ARG B O 1
ATOM 6754 N N . GLN B 1 418 ? 12.148 -35.562 -6.832 1 80.12 418 GLN B N 1
ATOM 6755 C CA . GLN B 1 418 ? 11.758 -36.594 -5.871 1 80.12 418 GLN B CA 1
ATOM 6756 C C . GLN B 1 418 ? 10.242 -36.719 -5.801 1 80.12 418 GLN B C 1
ATOM 6758 O O . GLN B 1 418 ? 9.719 -37.812 -5.602 1 80.12 418 GLN B O 1
ATOM 6763 N N . LEU B 1 419 ? 9.617 -35.656 -5.945 1 81.31 419 LEU B N 1
ATOM 6764 C CA . LEU B 1 419 ? 8.156 -35.719 -5.988 1 81.31 419 LEU B CA 1
ATOM 6765 C C . LEU B 1 419 ? 7.672 -36.531 -7.184 1 81.31 419 LEU B C 1
ATOM 6767 O O . LEU B 1 419 ? 6.734 -37.312 -7.062 1 81.31 419 LEU B O 1
ATOM 6771 N N . TYR B 1 420 ? 8.289 -36.219 -8.242 1 79.56 420 TYR B N 1
ATOM 6772 C CA . TYR B 1 420 ? 7.969 -37 -9.438 1 79.56 420 TYR B CA 1
ATOM 6773 C C . TYR B 1 420 ? 8.148 -38.5 -9.188 1 79.56 420 TYR B C 1
ATOM 6775 O O . TYR B 1 420 ? 7.312 -39.312 -9.602 1 79.56 420 TYR B O 1
ATOM 6783 N N . LEU B 1 421 ? 9.234 -38.812 -8.5 1 78.56 421 LEU B N 1
ATOM 6784 C CA . LEU B 1 421 ? 9.508 -40.219 -8.172 1 78.56 421 LEU B CA 1
ATOM 6785 C C . LEU B 1 421 ? 8.461 -40.781 -7.215 1 78.56 421 LEU B C 1
ATOM 6787 O O . LEU B 1 421 ? 8.039 -41.938 -7.348 1 78.56 421 LEU B O 1
ATOM 6791 N N . ALA B 1 422 ? 8.086 -40.062 -6.348 1 83.44 422 ALA B N 1
ATOM 6792 C CA . ALA B 1 422 ? 7.043 -40.469 -5.418 1 83.44 422 ALA B CA 1
ATOM 6793 C C . ALA B 1 422 ? 5.738 -40.75 -6.152 1 83.44 422 ALA B C 1
ATOM 6795 O O . ALA B 1 422 ? 5.07 -41.75 -5.871 1 83.44 422 ALA B O 1
ATOM 6796 N N . LYS B 1 423 ? 5.352 -39.906 -7.023 1 83.62 423 LYS B N 1
ATOM 6797 C CA . LYS B 1 423 ? 4.141 -40.094 -7.812 1 83.62 423 LYS B CA 1
ATOM 6798 C C . LYS B 1 423 ? 4.246 -41.344 -8.703 1 83.62 423 LYS B C 1
ATOM 6800 O O . LYS B 1 423 ? 3.316 -42.125 -8.758 1 83.62 423 LYS B O 1
ATOM 6805 N N . ALA B 1 424 ? 5.395 -41.5 -9.336 1 82.81 424 ALA B N 1
ATOM 6806 C CA . ALA B 1 424 ? 5.633 -42.625 -10.203 1 82.81 424 ALA B CA 1
ATOM 6807 C C . ALA B 1 424 ? 5.668 -43.938 -9.406 1 82.81 424 ALA B C 1
ATOM 6809 O O . ALA B 1 424 ? 5.332 -45 -9.93 1 82.81 424 ALA B O 1
ATOM 6810 N N . GLY B 1 425 ? 6.098 -43.844 -8.172 1 83.38 425 GLY B N 1
ATOM 6811 C CA . GLY B 1 425 ? 6.227 -45 -7.305 1 83.38 425 GLY B CA 1
ATOM 6812 C C . GLY B 1 425 ? 4.914 -45.438 -6.684 1 83.38 425 GLY B C 1
ATOM 6813 O O . GLY B 1 425 ? 4.891 -46.312 -5.801 1 83.38 425 GLY B O 1
ATOM 6814 N N . GLY B 1 426 ? 3.74 -44.875 -7.062 1 85.5 426 GLY B N 1
ATOM 6815 C CA . GLY B 1 426 ? 2.445 -45.312 -6.566 1 85.5 426 GLY B CA 1
ATOM 6816 C C . GLY B 1 426 ? 1.728 -44.25 -5.754 1 85.5 426 GLY B C 1
ATOM 6817 O O . GLY B 1 426 ? 0.624 -44.469 -5.258 1 85.5 426 GLY B O 1
ATOM 6818 N N . ARG B 1 427 ? 2.369 -43.094 -5.656 1 89.25 427 ARG B N 1
ATOM 6819 C CA . ARG B 1 427 ? 1.786 -41.969 -4.957 1 89.25 427 ARG B CA 1
ATOM 6820 C C . ARG B 1 427 ? 1.603 -42.281 -3.473 1 89.25 427 ARG B C 1
ATOM 6822 O O . ARG B 1 427 ? 1.931 -43.375 -3.016 1 89.25 427 ARG B O 1
ATOM 6829 N N . ASN B 1 428 ? 1.296 -41.344 -2.666 1 89.75 428 ASN B N 1
ATOM 6830 C CA . ASN B 1 428 ? 1.104 -41.469 -1.226 1 89.75 428 ASN B CA 1
ATOM 6831 C C . ASN B 1 428 ? 2.375 -41.969 -0.538 1 89.75 428 ASN B C 1
ATOM 6833 O O . ASN B 1 428 ? 2.348 -42.969 0.187 1 89.75 428 ASN B O 1
ATOM 6837 N N . ARG B 1 429 ? 3.43 -41.281 -0.848 1 88.88 429 ARG B N 1
ATOM 6838 C CA . ARG B 1 429 ? 4.707 -41.656 -0.257 1 88.88 429 ARG B CA 1
ATOM 6839 C C . ARG B 1 429 ? 5.684 -40.5 -0.258 1 88.88 429 ARG B C 1
ATOM 6841 O O . ARG B 1 429 ? 5.438 -39.469 -0.906 1 88.88 429 ARG B O 1
ATOM 6848 N N . VAL B 1 430 ? 6.738 -40.656 0.469 1 88.31 430 VAL B N 1
ATOM 6849 C CA . VAL B 1 430 ? 7.824 -39.688 0.524 1 88.31 430 VAL B CA 1
ATOM 6850 C C . VAL B 1 430 ? 9.047 -40.25 -0.209 1 88.31 430 VAL B C 1
ATOM 6852 O O . VAL B 1 430 ? 9.477 -41.375 0.04 1 88.31 430 VAL B O 1
ATOM 6855 N N . SER B 1 431 ? 9.5 -39.531 -1.144 1 85.88 431 SER B N 1
ATOM 6856 C CA . SER B 1 431 ? 10.773 -39.812 -1.803 1 85.88 431 SER B CA 1
ATOM 6857 C C . SER B 1 431 ? 11.836 -38.781 -1.43 1 85.88 431 SER B C 1
ATOM 6859 O O . SER B 1 431 ? 11.555 -37.594 -1.315 1 85.88 431 SER B O 1
ATOM 6861 N N . CYS B 1 432 ? 13.07 -39.312 -1.175 1 87 432 CYS B N 1
ATOM 6862 C CA . CYS B 1 432 ? 14.07 -38.375 -0.635 1 87 432 CYS B CA 1
ATOM 6863 C C . CYS B 1 432 ? 15.422 -38.594 -1.308 1 87 432 CYS B C 1
ATOM 6865 O O . CYS B 1 432 ? 15.727 -39.719 -1.765 1 87 432 CYS B O 1
ATOM 6867 N N . THR B 1 433 ? 16.109 -37.5 -1.496 1 78.94 433 THR B N 1
ATOM 6868 C CA . THR B 1 433 ? 17.5 -37.531 -1.905 1 78.94 433 THR B CA 1
ATOM 6869 C C . THR B 1 433 ? 18.344 -36.562 -1.096 1 78.94 433 THR B C 1
ATOM 6871 O O . THR B 1 433 ? 17.797 -35.656 -0.457 1 78.94 433 THR B O 1
ATOM 6874 N N . THR B 1 434 ? 19.656 -36.969 -0.911 1 75.5 434 THR B N 1
ATOM 6875 C CA . THR B 1 434 ? 20.594 -36.031 -0.291 1 75.5 434 THR B CA 1
ATOM 6876 C C . THR B 1 434 ? 21.547 -35.469 -1.332 1 75.5 434 THR B C 1
ATOM 6878 O O . THR B 1 434 ? 22.031 -36.188 -2.207 1 75.5 434 THR B O 1
ATOM 6881 N N . VAL B 1 435 ? 21.547 -34.188 -1.497 1 63.97 435 VAL B N 1
ATOM 6882 C CA . VAL B 1 435 ? 22.469 -33.562 -2.432 1 63.97 435 VAL B CA 1
ATOM 6883 C C . VAL B 1 435 ? 23.781 -33.25 -1.722 1 63.97 435 VAL B C 1
ATOM 6885 O O . VAL B 1 435 ? 23.797 -32.594 -0.677 1 63.97 435 VAL B O 1
ATOM 6888 N N . ALA B 1 436 ? 24.891 -34.125 -2.02 1 56.47 436 ALA B N 1
ATOM 6889 C CA . ALA B 1 436 ? 26.203 -34.031 -1.416 1 56.47 436 ALA B CA 1
ATOM 6890 C C . ALA B 1 436 ? 26.859 -32.688 -1.771 1 56.47 436 ALA B C 1
ATOM 6892 O O . ALA B 1 436 ? 26.594 -32.125 -2.834 1 56.47 436 ALA B O 1
ATOM 6893 N N . SER B 1 437 ? 27.312 -31.906 -0.815 1 51.88 437 SER B N 1
ATOM 6894 C CA . SER B 1 437 ? 28.156 -30.734 -1.04 1 51.88 437 SER B CA 1
ATOM 6895 C C . SER B 1 437 ? 29.344 -31.078 -1.938 1 51.88 437 SER B C 1
ATOM 6897 O O . SER B 1 437 ? 29.922 -32.156 -1.834 1 51.88 437 SER B O 1
ATOM 6899 N N . PRO B 1 438 ? 29.547 -30.359 -3.047 1 41.97 438 PRO B N 1
ATOM 6900 C CA . PRO B 1 438 ? 30.859 -30.672 -3.629 1 41.97 438 PRO B CA 1
ATOM 6901 C C . PRO B 1 438 ? 32 -30.547 -2.619 1 41.97 438 PRO B C 1
ATOM 6903 O O . PRO B 1 438 ? 32 -29.641 -1.791 1 41.97 438 PRO B O 1
ATOM 6906 N N . LEU B 1 439 ? 32.656 -31.609 -2.266 1 38.84 439 LEU B N 1
ATOM 6907 C CA . LEU B 1 439 ? 33.875 -31.578 -1.444 1 38.84 439 LEU B CA 1
ATOM 6908 C C . LEU B 1 439 ? 34.812 -30.5 -1.929 1 38.84 439 LEU B C 1
ATOM 6910 O O . LEU B 1 439 ? 35.062 -30.359 -3.133 1 38.84 439 LEU B O 1
ATOM 6914 N N . ARG B 1 440 ? 35.062 -29.453 -1.169 1 39.84 440 ARG B N 1
ATOM 6915 C CA . ARG B 1 440 ? 36.25 -28.672 -1.482 1 39.84 440 ARG B CA 1
ATOM 6916 C C . ARG B 1 440 ? 37.438 -29.578 -1.807 1 39.84 440 ARG B C 1
ATOM 6918 O O . ARG B 1 440 ? 37.688 -30.562 -1.104 1 39.84 440 ARG B O 1
ATOM 6925 N N . PRO B 1 441 ? 38 -29.391 -3.039 1 33.47 441 PRO B N 1
ATOM 6926 C CA . PRO B 1 441 ? 39.281 -30.109 -3.172 1 33.47 441 PRO B CA 1
ATOM 6927 C C . PRO B 1 441 ? 40.25 -29.812 -2.027 1 33.47 441 PRO B C 1
ATOM 6929 O O . PRO B 1 441 ? 40.344 -28.656 -1.592 1 33.47 441 PRO B O 1
ATOM 6932 N N . ARG B 1 442 ? 40.531 -30.688 -1.167 1 38.41 442 ARG B N 1
ATOM 6933 C CA . ARG B 1 442 ? 41.625 -30.516 -0.214 1 38.41 442 ARG B CA 1
ATOM 6934 C C . ARG B 1 442 ? 42.906 -30.031 -0.912 1 38.41 442 ARG B C 1
ATOM 6936 O O . ARG B 1 442 ? 43.312 -30.609 -1.914 1 38.41 442 ARG B O 1
ATOM 6943 N N . GLU B 1 443 ? 43.188 -28.656 -0.792 1 36.28 443 GLU B N 1
ATOM 6944 C CA . GLU B 1 443 ? 44.531 -28.25 -1.195 1 36.28 443 GLU B CA 1
ATOM 6945 C C . GLU B 1 443 ? 45.562 -29.25 -0.724 1 36.28 443 GLU B C 1
ATOM 6947 O O . GLU B 1 443 ? 45.531 -29.719 0.414 1 36.28 443 GLU B O 1
ATOM 6952 N N . PRO B 1 444 ? 46.188 -29.922 -1.59 1 33.25 444 PRO B N 1
ATOM 6953 C CA . PRO B 1 444 ? 47.312 -30.766 -1.163 1 33.25 444 PRO B CA 1
ATOM 6954 C C . PRO B 1 444 ? 48.25 -30.047 -0.206 1 33.25 444 PRO B C 1
ATOM 6956 O O . PRO B 1 444 ? 48.469 -28.844 -0.33 1 33.25 444 PRO B O 1
ATOM 6959 N N . ALA B 1 445 ? 48.281 -30.5 0.994 1 35.25 445 ALA B N 1
ATOM 6960 C CA . ALA B 1 445 ? 49.312 -30.047 1.926 1 35.25 445 ALA B CA 1
ATOM 6961 C C . ALA B 1 445 ? 50.656 -29.906 1.224 1 35.25 445 ALA B C 1
ATOM 6963 O O . ALA B 1 445 ? 51.062 -30.781 0.469 1 35.25 445 ALA B O 1
ATOM 6964 N N . LEU B 1 446 ? 51.094 -28.641 1.075 1 32.72 446 LEU B N 1
ATOM 6965 C CA . LEU B 1 446 ? 52.5 -28.484 0.716 1 32.72 446 LEU B CA 1
ATOM 6966 C C . LEU B 1 446 ? 53.344 -29.562 1.394 1 32.72 446 LEU B C 1
ATOM 6968 O O . LEU B 1 446 ? 53.156 -29.875 2.568 1 32.72 446 LEU B O 1
ATOM 6972 N N . PRO B 1 447 ? 54.344 -30.203 0.616 1 31.64 447 PRO B N 1
ATOM 6973 C CA . PRO B 1 447 ? 55.344 -31.016 1.329 1 31.64 447 PRO B CA 1
ATOM 6974 C C . PRO B 1 447 ? 56.094 -30.219 2.387 1 31.64 447 PRO B C 1
ATOM 6976 O O . PRO B 1 447 ? 56.281 -29 2.25 1 31.64 447 PRO B O 1
#

Secondary structure (DSSP, 8-state):
-------------------EEEEE-S-HHHHHHHHHHHHHHH---EEEESSHHHHHHHHHT---EEEEEE-S-BTTB-HHHHHHHHHTTT--EEEEESS--HHHHHHHHTSS-SEEEETTSTTHHHHHHHHHHHHHHHTT-EEEEE-S-HHHHHHHHHHHHHTT-EEEEESSHHHHHHHHHH-TTEEEEEEES--SSS-HHHHHHHHHHHS-TTT-EEEEEE----TTHHHHHHHTT-SEEEESS--HHHHHHHHHHHHHHHHHHHHHHHHHHB-TTT-SBBHHHHHHHHHHHHHHHHHTT--EEEEEEEETTHHHHHHHH-HHHHHHHHHHHHHHHHHHS-TT-EEEEEETTEEEEEEES--HHHHHHHHHHHHHHHHT--EE-SSSEE---EEEEEEEE---TT-HHHHHHHHHHHHHHHHHTTSSSEEEEEE------------/-------------------EEEEE-S-HHHHHHHHHHHHHHH---EEEESSHHHHHHHHHT---EEEEEE-S-BTTB-HHHHHHHHHTTT--EEEEESS--HHHHHHHHTSS-SEEEETTSTTHHHHHHHHHHHHHHHTT-EEEEE-S-HHHHHHHHHHHHHTT-EEEEESSHHHHHHHHHH-TTEEEEEEES--SSS-HHHHHHHHHHHS-TTT-EEEEEE----TTHHHHHHHTT-SEEEESS--HHHHHHHHHHHHHHHHHHHHHHHHHHB-TTT-SBBHHHHHHHHHHHHHHHHHTT--EEEEEEEETTHHHHHHHH-HHHHHHHHHHHHHHHHHHS-TT-EEEEEETTEEEEEEES--HHHHHHHHHHHHHHHHT--EE-SSSEE---EEEEEEEE---TT-HHHHHHHHHHHHHHHHHTTSSSEEEEEE------------

pLDDT: mean 86.69, std 14.27, range [30.61, 98.81]

InterPro domains:
  IPR000160 GGDEF domain [PF00990] (272-429)
  IPR000160 GGDEF domain [PS50887] (302-435)
  IPR000160 GGDEF domain [SM00267] (261-433)
  IPR000160 GGDEF domain [TIGR00254] (268-432)
  IPR000160 GGDEF domain [cd01949] (273-430)
  IPR001789 Signal transduction response regulator, receiver domain [PF00072] (144-252)
  IPR001789 Signal transduction response regulator, receiver domain [PS50110] (20-134)
  IPR001789 Signal transduction response regulator, receiver domain [PS50110] (142-259)
  IPR001789 Signal transduction response regulator, receiver domain [SM00448] (19-132)
  IPR001789 Signal transduction response regulator, receiver domain [SM00448] (141-255)
  IPR011006 CheY-like superfamily [SSF52172] (19-140)
  IPR011006 CheY-like superfamily [SSF52172] (142-270)
  IPR029787 Nucleotide cyclase [SSF55073] (277-432)
  IPR043128 Reverse transcriptase/Diguanylate cyclase domain [G3DSA:3.30.70.270] (267-434)
  IPR050469 Diguanylate cyclase Dgc-like, bacteria [PTHR45138] (22-435)

Solvent-accessible surface area (backbone atoms only — not comparable to full-atom values): 47100 Å² total; per-residue (Å²): 123,82,78,69,76,81,74,84,74,78,72,84,86,60,79,76,71,51,58,31,30,40,38,34,44,65,51,64,70,58,52,50,52,49,42,50,52,34,33,71,74,66,69,37,57,66,46,81,25,51,34,60,68,51,42,49,54,53,61,70,70,55,80,40,72,57,38,35,40,28,40,40,69,41,88,74,32,48,51,68,55,42,55,50,58,42,54,74,66,73,45,42,31,32,39,41,29,79,65,94,43,71,68,58,49,53,57,48,54,72,40,88,37,75,45,79,40,55,48,89,40,93,59,34,65,60,48,50,45,48,50,52,51,50,38,61,53,25,54,75,35,25,30,34,34,29,27,54,47,66,67,62,33,49,50,56,42,49,53,43,42,61,50,35,26,45,72,46,78,20,58,29,38,68,51,35,55,51,45,53,71,73,36,80,61,46,35,36,34,41,31,33,36,82,32,74,97,39,33,25,50,57,39,40,40,55,45,49,76,77,44,50,67,68,60,35,36,32,31,39,33,40,66,70,79,58,73,60,49,62,34,48,32,45,76,34,58,30,73,44,73,45,56,49,85,67,50,69,57,41,53,50,49,54,52,50,50,48,51,50,49,32,50,50,51,48,50,30,45,44,48,38,31,27,31,86,82,57,61,38,31,15,43,65,41,41,51,54,51,46,65,65,44,49,60,57,37,33,74,70,69,33,29,32,29,28,34,28,35,34,48,54,64,48,68,55,44,26,72,73,64,31,60,67,42,38,50,51,50,50,34,50,49,44,50,51,51,59,70,68,48,56,94,80,39,46,57,21,41,63,49,94,64,30,33,38,37,40,36,66,70,32,53,62,70,57,42,50,52,54,50,47,52,49,40,51,53,47,46,65,41,73,42,77,61,88,86,48,73,46,70,50,40,34,17,28,0,27,21,28,29,55,55,58,89,87,41,63,66,56,38,52,52,47,2,44,51,21,21,52,50,12,47,74,72,70,35,65,35,77,22,75,47,72,54,77,61,83,72,72,78,74,74,73,76,76,131,124,83,79,70,78,81,72,84,74,77,73,82,86,60,79,76,70,52,58,30,31,41,37,36,43,65,52,62,69,59,51,50,52,49,42,50,53,34,33,70,73,66,69,37,56,66,44,80,24,51,35,60,68,50,42,51,54,52,61,69,71,55,80,40,72,57,38,34,41,28,38,41,69,41,89,76,35,48,52,66,54,42,55,51,58,40,55,74,65,73,45,42,32,33,39,40,30,78,65,93,45,71,68,56,49,54,57,48,54,71,39,89,36,76,46,80,42,55,48,88,42,92,61,34,64,60,48,50,45,49,49,52,51,52,38,61,52,25,56,75,34,25,31,34,34,28,27,52,47,66,67,62,33,49,51,55,42,49,53,43,42,62,48,36,26,47,72,46,80,20,59,27,38,68,53,34,54,51,46,55,70,73,36,79,60,46,35,36,33,41,31,32,36,81,31,74,96,37,33,26,48,57,38,39,39,55,45,49,76,75,43,50,68,69,60,35,37,30,32,38,33,41,66,70,80,57,74,62,49,61,32,49,32,45,76,35,58,28,72,46,75,46,57,50,89,66,49,69,57,40,52,48,48,54,52,51,50,48,51,49,50,32,50,50,50,48,51,30,47,44,49,39,29,28,31,86,83,57,63,37,31,16,43,65,41,41,50,54,51,44,65,62,46,47,60,58,36,34,73,68,69,33,28,32,27,27,34,28,34,35,48,53,65,48,67,56,44,25,72,73,64,31,61,68,43,38,50,50,50,50,35,51,49,44,51,52,50,59,69,67,48,57,93,81,39,43,58,21,40,61,50,94,64,31,33,37,37,40,36,65,71,30,53,62,71,57,42,52,52,55,49,47,49,50,41,50,54,47,45,64,41,76,43,79,62,89,86,49,74,47,72,50,40,32,17,27,1,27,21,27,28,55,55,56,90,86,40,62,65,55,38,53,51,46,2,44,51,21,21,51,49,12,46,74,72,70,36,65,35,77,23,74,49,74,55,78,60,81,74,73,78,73,73,73,74,77,132

Foldseek 3Di:
DPPQPDDPPPDDPDPPAQQEEEEEDQDPVQLVVLQCLQCVRVVGHYDYHQDLVRVVVVVVVPGRYAEYEYEQDGPHHHNVRVLVSVVVVVHAYEYEYQDDDPVSQVVSLVDLYQYYAHPPDVCRSVVVSVLSVLLVCQLQAAEEEEALDPVVQVVLQVLSVSSNHHYHYHNHLVRRLVCVVVDQRHAEYEYEQDHPPAGRLNSLLVVCVVPPCLRHAYEYEEQDPPPCPQVSNVVSHHPYYDYPPDGSVVSSVVRSVSVVSSVVVVSVVQVVFADPLQSAGEPVNLVVVCVVVLVVLLVVQKKKKKKKKFWPPLVVQCVPPNVLSSSQLQNVLSVLVVVLDDPPKHKYAHDDRMIMIMDIRDDDVRVQVSVLVSQVVQQPDWTDPPVDTDGTGMAMFMEMESDDPPCDVVNNVNSVVQSVVCVVVVGSHYGYDYDDDPPDPPPPDDD/DPPPPDDPPPDDPDPPAQQEEEEEDQDPVQLVVLQCLQCVRVVGHYDYHQDLVRVVVVVVVPGRYAEYEYEQDGPHHHNVRVLVSVVVVVHAYEYEYQDDDPVSQVVSLVDLYQYYAHDPDPCRSVVVSVLSVLLVCQLQAAEEEEALDPVVQVVLQVLSVSSNHHYHYHNHLVRRLVCVVVDQRHAEYEYEQDHPPAGRLNSLLVVCVVPPCLRHAYEYEEQDPPPCPQVSNVVSHHPYYDYPPDGSVVSSVVRSVSVVSSVVVVSVVQVVFADPLQSAGEPVNLVVVCVVVLVVLLVVQKKKKKKKKFWPPLVVQCVVPNVLSSSQLQNQLSVLVVVLDDPPKHKYAHDDRMIMIMDIRDDDVRVQVSVLVSQVVQQPDWTCPPVDTDGTGMAMFMEMESDDPPCDVVNNVNNVVQSVVCVVVVGSHYGYDYDYDPPDPPPPPDD

Sequence (894 aa):
MPVLPQAAVDGDLADPLPQRILLVENSRAFTGMLREAIEQRLELPVVIASTLAEADRLLSEGGGWFLVLTGLVLADGDRDAVVEFFLKRDLPTVVVSGVYDEDLRKRVLQQQIIDYVLKNTPGSIDYLVWLVQRLERNRRIAALVVDDSPSARGYAAALLRMYGHEVHEAADGNEGLAAIEAHPAIRLAVVDQEMPGMQGVEFTRRLRTLRSRDKVAVIGISGNTDASLIPRFLKNGANDFLRKPFSREEFFCRVSQNVDQLELIGTLQDLATRDFLTGLPNRRCFLEQSQRQLPQLQLHGQCVAVAMIDIDHFKHINDTHGHEAGDDALRAVAGAVATHARSHDLIARFGGEEFCLLVPDMEQDEALLYFEELRQRIAALEVDIGTATLRMTVSIGLCCLRPQRDALHRLISEADRQLYLAKAGGRNRVSCTTVASPLRPREPALPMPVLPQAAVDGDLADPLPQRILLVENSRAFTGMLREAIEQRLELPVVIASTLAEADRLLSEGGGWFLVLTGLVLADGDRDAVVEFFLKRDLPTVVVSGVYDEDLRKRVLQQQIIDYVLKNTPGSIDYLVWLVQRLERNRRIAALVVDDSPSARGYAAALLRMYGHEVHEAADGNEGLAAIEAHPAIRLAVVDQEMPGMQGVEFTRRLRTLRSRDKVAVIGISGNTDASLIPRFLKNGANDFLRKPFSREEFFCRVSQNVDQLELIGTLQDLATRDFLTGLPNRRCFLEQSQRQLPQLQLHGQCVAVAMIDIDHFKHINDTHGHEAGDDALRAVAGAVATHARSHDLIARFGGEEFCLLVPDMEQDEALLYFEELRQRIAALEVDIGTATLRMTVSIGLCCLRPQRDALHRLISEADRQLYLAKAGGRNRVSCTTVASPLRPREPALP

Organism: Stenotrophomonas maltophilia (strain K279a) (NCBI:txid522373)

Radius of gyration: 31.06 Å; Cα contacts (8 Å, |Δi|>4): 1598; chains: 2; bounding box: 110×79×68 Å